Protein AF-A0A7X7FB02-F1 (afdb_monomer_lite)

Structure (mmCIF, N/CA/C/O backbone):
data_AF-A0A7X7FB02-F1
#
_entry.id   AF-A0A7X7FB02-F1
#
loop_
_atom_site.group_PDB
_atom_site.id
_atom_site.type_symbol
_atom_site.label_atom_id
_atom_site.label_alt_id
_atom_site.label_comp_id
_atom_site.label_asym_id
_atom_site.label_entity_id
_atom_site.label_seq_id
_atom_site.pdbx_PDB_ins_code
_atom_site.Cartn_x
_atom_site.Cartn_y
_atom_site.Cartn_z
_atom_site.occupancy
_atom_site.B_iso_or_equiv
_atom_site.auth_seq_id
_atom_site.auth_comp_id
_atom_site.auth_asym_id
_atom_site.auth_atom_id
_atom_site.pdbx_PDB_model_num
ATOM 1 N N . MET A 1 1 ? 37.277 -17.035 -21.978 1.00 56.28 1 MET A N 1
ATOM 2 C CA . MET A 1 1 ? 37.566 -16.931 -20.536 1.00 56.28 1 MET A CA 1
ATOM 3 C C . MET A 1 1 ? 36.249 -16.917 -19.771 1.00 56.28 1 MET A C 1
ATOM 5 O O . MET A 1 1 ? 35.237 -16.543 -20.350 1.00 56.28 1 MET A O 1
ATOM 9 N N . PHE A 1 2 ? 36.256 -17.327 -18.503 1.00 58.66 2 PHE A N 1
ATOM 10 C CA . PHE A 1 2 ? 35.122 -17.198 -17.583 1.00 58.66 2 PHE A CA 1
ATOM 11 C C . PHE A 1 2 ? 35.682 -16.901 -16.194 1.00 58.66 2 PHE A C 1
ATOM 13 O O . PHE A 1 2 ? 36.567 -17.628 -15.742 1.00 58.66 2 PHE A O 1
ATOM 20 N N . VAL A 1 3 ? 35.178 -15.859 -15.538 1.00 59.31 3 VAL A N 1
ATOM 21 C CA . VAL A 1 3 ? 35.647 -15.397 -14.225 1.00 59.31 3 VAL A CA 1
ATOM 22 C C . VAL A 1 3 ? 34.478 -15.456 -13.250 1.00 59.31 3 VAL A C 1
ATOM 24 O O . VAL A 1 3 ? 33.360 -15.082 -13.603 1.00 59.31 3 VAL A O 1
ATOM 27 N N . HIS A 1 4 ? 34.741 -15.952 -12.044 1.00 58.66 4 HIS A N 1
ATOM 28 C CA . HIS A 1 4 ? 33.760 -16.047 -10.971 1.00 58.66 4 HIS A CA 1
ATOM 29 C C . HIS A 1 4 ? 34.357 -15.438 -9.702 1.00 58.66 4 HIS A C 1
ATOM 31 O O . HIS A 1 4 ? 35.507 -15.737 -9.382 1.00 58.66 4 HIS A O 1
ATOM 37 N N . VAL A 1 5 ? 33.571 -14.648 -8.975 1.00 54.44 5 VAL A N 1
ATOM 38 C CA . VAL A 1 5 ? 33.858 -14.237 -7.591 1.00 54.44 5 VAL A CA 1
ATOM 39 C C . VAL A 1 5 ? 32.776 -14.870 -6.721 1.00 54.44 5 VAL A C 1
ATOM 41 O O . VAL A 1 5 ? 31.611 -14.891 -7.113 1.00 54.44 5 VAL A O 1
ATOM 44 N N . ASP A 1 6 ? 33.169 -15.508 -5.618 1.00 53.38 6 ASP A N 1
ATOM 45 C CA . ASP A 1 6 ? 32.289 -16.281 -4.723 1.00 53.38 6 ASP A CA 1
ATOM 46 C C . ASP A 1 6 ? 31.344 -17.266 -5.447 1.00 53.38 6 ASP A C 1
ATOM 48 O O . ASP A 1 6 ? 30.189 -17.473 -5.083 1.00 53.38 6 ASP A O 1
ATOM 52 N N . GLY A 1 7 ? 31.846 -17.883 -6.525 1.00 50.00 7 GLY A N 1
ATOM 53 C CA . GLY A 1 7 ? 31.103 -18.829 -7.368 1.00 50.00 7 GLY A CA 1
ATOM 54 C C . GLY A 1 7 ? 30.111 -18.189 -8.351 1.00 50.00 7 GLY A C 1
ATOM 55 O O . GLY A 1 7 ? 29.573 -18.886 -9.210 1.00 50.00 7 GLY A O 1
ATOM 56 N N . LYS A 1 8 ? 29.906 -16.871 -8.289 1.00 50.69 8 LYS A N 1
ATOM 57 C CA . LYS A 1 8 ? 29.005 -16.100 -9.151 1.00 50.69 8 LYS A CA 1
ATOM 58 C C . LYS A 1 8 ? 29.754 -15.652 -10.412 1.00 50.69 8 LYS A C 1
ATOM 60 O O . LYS A 1 8 ? 30.801 -15.016 -10.321 1.00 50.69 8 LYS A O 1
ATOM 65 N N . LEU A 1 9 ? 29.228 -15.980 -11.595 1.00 51.19 9 LEU A N 1
ATOM 66 C CA . LEU A 1 9 ? 29.813 -15.576 -12.881 1.00 51.19 9 LEU A CA 1
ATOM 67 C C . LEU A 1 9 ? 29.781 -14.039 -13.032 1.00 51.19 9 LEU A C 1
ATOM 69 O O . LEU A 1 9 ? 28.715 -13.434 -12.928 1.00 51.19 9 LEU A O 1
ATOM 73 N N . MET A 1 10 ? 30.941 -13.414 -13.259 1.00 52.44 10 MET A N 1
ATOM 74 C CA . MET A 1 10 ? 31.085 -11.944 -13.241 1.00 52.44 10 MET A CA 1
ATOM 75 C C . MET A 1 10 ? 30.670 -11.256 -14.545 1.00 52.44 10 MET A C 1
ATOM 77 O O . MET A 1 10 ? 30.296 -10.089 -14.532 1.00 52.44 10 MET A O 1
ATOM 81 N N . PHE A 1 11 ? 30.706 -11.982 -15.660 1.00 57.44 11 PHE A N 1
ATOM 82 C CA . PHE A 1 11 ? 30.339 -11.490 -16.987 1.00 57.44 11 PHE A CA 1
ATOM 83 C C . PHE A 1 11 ? 29.182 -12.335 -17.523 1.00 57.44 11 PHE A C 1
ATOM 85 O O . PHE A 1 11 ? 29.161 -13.540 -17.290 1.00 57.44 11 PHE A O 1
ATOM 92 N N . GLY A 1 12 ? 28.238 -11.742 -18.259 1.00 45.84 12 GLY A N 1
ATOM 93 C CA . GLY A 1 12 ? 26.983 -12.395 -18.679 1.00 45.84 12 GLY A CA 1
ATOM 94 C C . GLY A 1 12 ? 27.101 -13.582 -19.653 1.00 45.84 12 GLY A C 1
ATOM 95 O O . GLY A 1 12 ? 26.095 -14.005 -20.212 1.00 45.84 12 GLY A O 1
ATOM 96 N N . GLY A 1 13 ? 28.303 -14.115 -19.889 1.00 53.78 13 GLY A N 1
ATOM 97 C CA . GLY A 1 13 ? 28.548 -15.224 -20.805 1.00 53.78 13 GLY A CA 1
ATOM 98 C C . GLY A 1 13 ? 30.036 -15.534 -20.995 1.00 53.78 13 GLY A C 1
ATOM 99 O O . GLY A 1 13 ? 30.880 -15.268 -20.134 1.00 53.78 13 GLY A O 1
ATOM 100 N N . ARG A 1 14 ? 30.370 -16.122 -22.149 1.00 53.28 14 ARG A N 1
ATOM 101 C CA . ARG A 1 14 ? 31.741 -16.486 -22.538 1.00 53.28 14 ARG A CA 1
ATOM 102 C C . ARG A 1 14 ? 32.504 -15.268 -23.050 1.00 53.28 14 ARG A C 1
ATOM 104 O O . ARG A 1 14 ? 32.376 -14.914 -24.215 1.00 53.28 14 ARG A O 1
ATOM 111 N N . VAL A 1 15 ? 33.374 -14.690 -22.221 1.00 58.31 15 VAL A N 1
ATOM 112 C CA . VAL A 1 15 ? 34.310 -13.646 -22.675 1.00 58.31 15 VAL A CA 1
ATOM 113 C C . VAL A 1 15 ? 35.246 -14.257 -23.722 1.00 58.31 15 VAL A C 1
ATOM 115 O O . VAL A 1 15 ? 36.051 -15.137 -23.397 1.00 58.31 15 VAL A O 1
ATOM 118 N N . LEU A 1 16 ? 35.135 -13.849 -24.984 1.00 51.38 16 LEU A N 1
ATOM 119 C CA . LEU A 1 16 ? 36.028 -14.322 -26.042 1.00 51.38 16 LEU A CA 1
ATOM 120 C C . LEU A 1 16 ? 37.439 -13.752 -25.833 1.00 51.38 16 LEU A C 1
ATOM 122 O O . LEU A 1 16 ? 37.609 -12.611 -25.412 1.00 51.38 16 LEU A O 1
ATOM 126 N N . LEU A 1 17 ? 38.461 -14.569 -26.092 1.00 54.03 17 LEU A N 1
ATOM 127 C CA . LEU A 1 17 ? 39.846 -14.097 -26.109 1.00 54.03 17 LEU A CA 1
ATOM 128 C C . LEU A 1 17 ? 40.114 -13.469 -27.481 1.00 54.03 17 LEU A C 1
ATOM 130 O O . LEU A 1 17 ? 39.773 -14.070 -28.499 1.00 54.03 17 LEU A O 1
ATOM 134 N N . ARG A 1 18 ? 40.708 -12.272 -27.511 1.00 44.66 18 ARG A N 1
ATOM 135 C CA . ARG A 1 18 ? 41.104 -11.611 -28.762 1.00 44.66 18 ARG A CA 1
ATOM 136 C C . ARG A 1 18 ? 42.326 -12.320 -29.362 1.00 44.66 18 ARG A C 1
ATOM 138 O O . ARG A 1 18 ? 43.287 -12.602 -28.651 1.00 44.66 18 ARG A O 1
ATOM 145 N N . GLY A 1 19 ? 42.294 -12.563 -30.673 1.00 51.50 19 GLY A N 1
ATOM 146 C CA . GLY A 1 19 ? 43.371 -13.233 -31.410 1.00 51.50 19 GLY A CA 1
ATOM 147 C C . GLY A 1 19 ? 43.388 -14.763 -31.275 1.00 51.50 19 GLY A C 1
ATOM 148 O O . GLY A 1 19 ? 42.516 -15.376 -30.663 1.00 51.50 19 GLY A O 1
ATOM 149 N N . ALA A 1 20 ? 44.389 -15.399 -31.889 1.00 45.50 20 ALA A N 1
ATOM 150 C CA . ALA A 1 20 ? 44.574 -16.847 -31.809 1.00 45.50 20 ALA A CA 1
ATOM 151 C C . ALA A 1 20 ? 45.090 -17.264 -30.419 1.00 45.50 20 ALA A C 1
ATOM 153 O O . ALA A 1 20 ? 46.002 -16.643 -29.870 1.00 45.50 20 ALA A O 1
ATOM 154 N N . SER A 1 21 ? 44.524 -18.335 -29.858 1.00 48.81 21 SER A N 1
ATOM 155 C CA . SER A 1 21 ? 44.810 -18.761 -28.484 1.00 48.81 21 SER A CA 1
ATOM 156 C C . SER A 1 21 ? 46.198 -19.403 -28.362 1.00 48.81 21 SER A C 1
ATOM 158 O O . SER A 1 21 ? 46.422 -20.502 -28.863 1.00 48.81 21 SER A O 1
ATOM 160 N N . HIS A 1 22 ? 47.106 -18.735 -27.651 1.00 52.22 22 HIS A N 1
ATOM 161 C CA . HIS A 1 22 ? 48.455 -19.216 -27.331 1.00 52.22 22 HIS A CA 1
ATOM 162 C C . HIS A 1 22 ? 48.609 -19.435 -25.815 1.00 52.22 22 HIS A C 1
ATOM 164 O O . HIS A 1 22 ? 47.788 -18.967 -25.025 1.00 52.22 22 HIS A O 1
ATOM 170 N N . ALA A 1 23 ? 49.659 -20.148 -25.396 1.00 50.97 23 ALA A N 1
ATOM 171 C CA . ALA A 1 23 ? 49.981 -20.304 -23.978 1.00 50.97 23 ALA A CA 1
ATOM 172 C C . ALA A 1 23 ? 50.456 -18.969 -23.370 1.00 50.97 23 ALA A C 1
ATOM 174 O O . ALA A 1 23 ? 51.256 -18.259 -23.976 1.00 50.97 23 ALA A O 1
ATOM 175 N N . GLY A 1 24 ? 49.978 -18.649 -22.166 1.00 55.59 24 GLY A N 1
ATOM 176 C CA . GLY A 1 24 ? 50.272 -17.404 -21.453 1.00 55.59 24 GLY A CA 1
ATOM 177 C C . GLY A 1 24 ? 50.346 -17.607 -19.939 1.00 55.59 24 GLY A C 1
ATOM 178 O O . GLY A 1 24 ? 50.122 -18.710 -19.438 1.00 55.59 24 GLY A O 1
ATOM 179 N N . LEU A 1 25 ? 50.686 -16.543 -19.211 1.00 50.81 25 LEU A N 1
ATOM 180 C CA . LEU A 1 25 ? 50.906 -16.580 -17.763 1.00 50.81 25 LEU A CA 1
ATOM 181 C C . LEU A 1 25 ? 49.601 -16.320 -16.991 1.00 50.81 25 LEU A C 1
ATOM 183 O O . LEU A 1 25 ? 48.785 -15.499 -17.400 1.00 50.81 25 LEU A O 1
ATOM 187 N N . ILE A 1 26 ? 49.416 -17.015 -15.865 1.00 56.88 26 ILE A N 1
ATOM 188 C CA . ILE A 1 26 ? 48.280 -16.840 -14.947 1.00 56.88 26 ILE A CA 1
ATOM 189 C C . ILE A 1 26 ? 48.836 -16.459 -13.572 1.00 56.88 26 ILE A C 1
ATOM 191 O O . ILE A 1 26 ? 49.717 -17.142 -13.052 1.00 56.88 26 ILE A O 1
ATOM 195 N N . GLY A 1 27 ? 48.318 -15.384 -12.983 1.00 55.41 27 GLY A N 1
ATOM 196 C CA . GLY A 1 27 ? 48.732 -14.879 -11.676 1.00 55.41 27 GLY A CA 1
ATOM 197 C C . GLY A 1 27 ? 47.737 -13.858 -11.125 1.00 55.41 27 GLY A C 1
ATOM 198 O O . GLY A 1 27 ? 46.748 -13.537 -11.781 1.00 55.41 27 GLY A O 1
ATOM 199 N N . ALA A 1 28 ? 48.007 -13.361 -9.920 1.00 56.09 28 ALA A N 1
ATOM 200 C CA . ALA A 1 28 ? 47.238 -12.307 -9.269 1.00 56.09 28 ALA A CA 1
ATOM 201 C C . ALA A 1 28 ? 48.193 -11.320 -8.583 1.00 56.09 28 ALA A C 1
ATOM 203 O O . ALA A 1 28 ? 49.247 -11.716 -8.082 1.00 56.09 28 ALA A O 1
ATOM 204 N N . SER A 1 29 ? 47.811 -10.048 -8.552 1.00 54.06 29 SER A N 1
ATOM 205 C CA . SER A 1 29 ? 48.564 -8.946 -7.948 1.00 54.06 29 SER A CA 1
ATOM 206 C C . SER A 1 29 ? 47.593 -7.986 -7.273 1.00 54.06 29 SER A C 1
ATOM 208 O O . SER A 1 29 ? 46.548 -7.692 -7.851 1.00 54.06 29 SER A O 1
ATOM 210 N N . VAL A 1 30 ? 47.941 -7.468 -6.093 1.00 51.22 30 VAL A N 1
ATOM 211 C CA . VAL A 1 30 ? 47.224 -6.325 -5.511 1.00 51.22 30 VAL A CA 1
ATOM 212 C C . VAL A 1 30 ? 47.858 -5.021 -5.986 1.00 51.22 30 VAL A C 1
ATOM 214 O O . VAL A 1 30 ? 49.062 -4.961 -6.240 1.00 51.22 30 VAL A O 1
ATOM 217 N N . TRP A 1 31 ? 47.038 -3.986 -6.109 1.00 50.53 31 TRP A N 1
ATOM 218 C CA . TRP A 1 31 ? 47.427 -2.655 -6.546 1.00 50.53 31 TRP A CA 1
ATOM 219 C C . TRP A 1 31 ? 46.622 -1.611 -5.766 1.00 50.53 31 TRP A C 1
ATOM 221 O O . TRP A 1 31 ? 45.519 -1.896 -5.306 1.00 50.53 31 TRP A O 1
ATOM 231 N N . ASP A 1 32 ? 47.193 -0.421 -5.618 1.00 55.22 32 ASP A N 1
ATOM 232 C CA . ASP A 1 32 ? 46.593 0.748 -4.980 1.00 55.22 32 ASP A CA 1
ATOM 233 C C . ASP A 1 32 ? 47.042 1.985 -5.782 1.00 55.22 32 ASP A C 1
ATOM 235 O O . ASP A 1 32 ? 48.206 2.023 -6.205 1.00 55.22 32 ASP A O 1
ATOM 239 N N . PRO A 1 33 ? 46.168 2.981 -6.025 1.00 42.03 33 PRO A N 1
ATOM 240 C CA . PRO A 1 33 ? 46.532 4.192 -6.761 1.00 42.03 33 PRO A CA 1
ATOM 241 C C . PRO A 1 33 ? 47.619 5.038 -6.075 1.00 42.03 33 PRO A C 1
ATOM 243 O O . PRO A 1 33 ? 48.263 5.855 -6.737 1.00 42.03 33 PRO A O 1
ATOM 246 N N . ILE A 1 34 ? 47.854 4.863 -4.771 1.00 48.88 34 ILE A N 1
ATOM 247 C CA . ILE A 1 34 ? 48.909 5.541 -4.020 1.00 48.88 34 ILE A CA 1
ATOM 248 C C . ILE A 1 34 ? 50.146 4.635 -3.947 1.00 48.88 34 ILE A C 1
ATOM 250 O O . ILE A 1 34 ? 50.159 3.563 -3.334 1.00 48.88 34 ILE A O 1
ATOM 254 N N . VAL A 1 35 ? 51.237 5.106 -4.557 1.00 57.19 35 VAL A N 1
ATOM 255 C CA . VAL A 1 35 ? 52.514 4.382 -4.640 1.00 57.19 35 VAL A CA 1
ATOM 256 C C . VAL A 1 35 ? 53.014 3.981 -3.247 1.00 57.19 35 VAL A C 1
ATOM 258 O O . VAL A 1 35 ? 53.343 4.831 -2.422 1.00 57.19 35 VAL A O 1
ATOM 261 N N . GLY A 1 36 ? 53.115 2.669 -3.013 1.00 51.38 36 GLY A N 1
ATOM 262 C CA . GLY A 1 36 ? 53.612 2.082 -1.764 1.00 51.38 36 GLY A CA 1
ATOM 263 C C . GLY A 1 36 ? 52.544 1.688 -0.736 1.00 51.38 36 GLY A C 1
ATOM 264 O O . GLY A 1 36 ? 52.911 1.136 0.297 1.00 51.38 36 GLY A O 1
ATOM 265 N N . VAL A 1 37 ? 51.252 1.924 -0.999 1.00 65.38 37 VAL A N 1
ATOM 266 C CA . VAL A 1 37 ? 50.145 1.543 -0.090 1.00 65.38 37 VAL A CA 1
ATOM 267 C C . VAL A 1 37 ? 49.631 0.117 -0.352 1.00 65.38 37 VAL A C 1
ATOM 269 O O . VAL A 1 37 ? 49.187 -0.568 0.572 1.00 65.38 37 VAL A O 1
ATOM 272 N N . ALA A 1 38 ? 49.755 -0.361 -1.595 1.00 61.69 38 ALA A N 1
ATOM 273 C CA . ALA A 1 38 ? 49.269 -1.663 -2.053 1.00 61.69 38 ALA A CA 1
ATOM 274 C C . ALA A 1 38 ? 49.769 -2.841 -1.190 1.00 61.69 38 ALA A C 1
ATOM 276 O O . ALA A 1 38 ? 50.939 -3.222 -1.240 1.00 61.69 38 ALA A O 1
ATOM 277 N N . SER A 1 39 ? 48.860 -3.454 -0.429 1.00 66.50 39 SER A N 1
ATOM 278 C CA . SER A 1 39 ? 49.133 -4.626 0.409 1.00 66.50 39 SER A CA 1
ATOM 279 C C . SER A 1 39 ? 47.904 -5.535 0.512 1.00 66.50 39 SER A C 1
ATOM 281 O O . SER A 1 39 ? 46.765 -5.082 0.423 1.00 66.50 39 SER A O 1
ATOM 283 N N . THR A 1 40 ? 48.126 -6.846 0.638 1.00 64.94 40 THR A N 1
ATOM 284 C CA . THR A 1 40 ? 47.067 -7.844 0.856 1.00 64.94 40 THR A CA 1
ATOM 285 C C . THR A 1 40 ? 47.652 -9.117 1.466 1.00 64.94 40 THR A C 1
ATOM 287 O O . THR A 1 40 ? 48.844 -9.387 1.307 1.00 64.94 40 THR A O 1
ATOM 290 N N . GLU A 1 41 ? 46.819 -9.915 2.129 1.00 70.31 41 GLU A N 1
ATOM 291 C CA . GLU A 1 41 ? 47.206 -11.187 2.740 1.00 70.31 41 GLU A CA 1
ATOM 292 C C . GLU A 1 41 ? 46.537 -12.353 1.993 1.00 70.31 41 GLU A C 1
ATOM 294 O O . GLU A 1 41 ? 45.320 -12.540 2.035 1.00 70.31 41 GLU A O 1
ATOM 299 N N . ILE A 1 42 ? 47.333 -13.132 1.253 1.00 73.19 42 ILE A N 1
ATOM 300 C CA . ILE A 1 42 ? 46.825 -14.209 0.392 1.00 73.19 42 ILE A CA 1
ATOM 301 C C . ILE A 1 42 ? 46.631 -15.484 1.222 1.00 73.19 42 ILE A C 1
ATOM 303 O O . ILE A 1 42 ? 47.562 -16.263 1.417 1.00 73.19 42 ILE A O 1
ATOM 307 N N . ILE A 1 43 ? 45.400 -15.707 1.687 1.00 74.62 43 ILE A N 1
ATOM 308 C CA . ILE A 1 43 ? 45.042 -16.837 2.563 1.00 74.62 43 ILE A CA 1
ATOM 309 C C . ILE A 1 43 ? 45.187 -18.197 1.851 1.00 74.62 43 ILE A C 1
ATOM 311 O O . ILE A 1 43 ? 45.629 -19.170 2.461 1.00 74.62 43 ILE A O 1
ATOM 315 N N . SER A 1 44 ? 44.822 -18.301 0.565 1.00 63.16 44 SER A N 1
ATOM 316 C CA . SER A 1 44 ? 45.092 -19.497 -0.250 1.00 63.16 44 SER A CA 1
ATOM 317 C C . SER A 1 44 ? 44.969 -19.229 -1.753 1.00 63.16 44 SER A C 1
ATOM 319 O O . SER A 1 44 ? 44.215 -18.350 -2.165 1.00 63.16 44 SER A O 1
ATOM 321 N N . THR A 1 45 ? 45.640 -20.051 -2.567 1.00 65.38 45 THR A N 1
ATOM 322 C CA . THR A 1 45 ? 45.541 -20.036 -4.036 1.00 65.38 45 THR A CA 1
ATOM 323 C C . THR A 1 45 ? 45.418 -21.467 -4.560 1.00 65.38 45 THR A C 1
ATOM 325 O O . THR A 1 45 ? 46.091 -22.372 -4.067 1.00 65.38 45 THR A O 1
ATOM 328 N N . ARG A 1 46 ? 44.584 -21.690 -5.584 1.00 54.44 46 ARG A N 1
ATOM 329 C CA . ARG A 1 46 ? 44.500 -22.960 -6.327 1.00 54.44 46 ARG A CA 1
ATOM 330 C C . ARG A 1 46 ? 44.430 -22.689 -7.826 1.00 54.44 46 ARG A C 1
ATOM 332 O O . ARG A 1 46 ? 43.697 -21.808 -8.258 1.00 54.44 46 ARG A O 1
ATOM 339 N N . ILE A 1 47 ? 45.153 -23.488 -8.607 1.00 61.44 47 ILE A N 1
ATOM 340 C CA . ILE A 1 47 ? 45.107 -23.497 -10.074 1.00 61.44 47 ILE A CA 1
ATOM 341 C C . ILE A 1 47 ? 44.755 -24.925 -10.499 1.00 61.44 47 ILE A C 1
ATOM 343 O O . ILE A 1 47 ? 45.339 -25.878 -9.985 1.00 61.44 47 ILE A O 1
ATOM 347 N N . ALA A 1 48 ? 43.791 -25.078 -11.406 1.00 53.78 48 ALA A N 1
ATOM 348 C CA . ALA A 1 48 ? 43.328 -26.374 -11.897 1.00 53.78 48 ALA A CA 1
ATOM 349 C C . ALA A 1 48 ? 43.032 -26.312 -13.402 1.00 53.78 48 ALA A C 1
ATOM 351 O O . ALA A 1 48 ? 42.512 -25.312 -13.899 1.00 53.78 48 ALA A O 1
ATOM 352 N N . GLY A 1 49 ? 43.351 -27.389 -14.123 1.00 54.81 49 GLY A N 1
ATOM 353 C CA . GLY A 1 49 ? 43.022 -27.523 -15.542 1.00 54.81 49 GLY A CA 1
ATOM 354 C C . GLY A 1 49 ? 41.526 -27.763 -15.753 1.00 54.81 49 GLY A C 1
ATOM 355 O O . GLY A 1 49 ? 40.935 -28.629 -15.108 1.00 54.81 49 GLY A O 1
ATOM 356 N N . ARG A 1 50 ? 40.914 -27.010 -16.672 1.00 58.53 50 ARG A N 1
ATOM 357 C CA . ARG A 1 50 ? 39.525 -27.217 -17.108 1.00 58.53 50 ARG A CA 1
ATOM 358 C C . ARG A 1 50 ? 39.423 -28.487 -17.963 1.00 58.53 50 ARG A C 1
ATOM 360 O O . ARG A 1 50 ? 40.272 -28.704 -18.822 1.00 58.53 50 ARG A O 1
ATOM 367 N N . ARG A 1 51 ? 38.358 -29.271 -17.777 1.00 64.31 51 ARG A N 1
ATOM 368 C CA . ARG A 1 51 ? 37.880 -30.279 -18.741 1.00 64.31 51 ARG A CA 1
ATOM 369 C C . ARG A 1 51 ? 36.479 -29.854 -19.200 1.00 64.31 51 ARG A C 1
ATOM 371 O O . ARG A 1 51 ? 35.663 -29.504 -18.347 1.00 64.31 51 ARG A O 1
ATOM 378 N N . ASP A 1 52 ? 36.217 -29.854 -20.505 1.00 72.00 52 ASP A N 1
ATOM 379 C CA . ASP A 1 52 ? 34.925 -29.443 -21.077 1.00 72.00 52 ASP A CA 1
ATOM 380 C C . ASP A 1 52 ? 33.988 -30.647 -21.286 1.00 72.00 52 ASP A C 1
ATOM 382 O O . ASP A 1 52 ? 34.438 -31.747 -21.596 1.00 72.00 52 ASP A O 1
ATOM 386 N N . ALA A 1 53 ? 32.678 -30.434 -21.135 1.00 82.56 53 ALA A N 1
ATOM 387 C CA . ALA A 1 53 ? 31.634 -31.454 -21.269 1.00 82.56 53 ALA A CA 1
ATOM 388 C C . ALA A 1 53 ? 30.924 -31.473 -22.638 1.00 82.56 53 ALA A C 1
ATOM 390 O O . ALA A 1 53 ? 31.004 -30.526 -23.434 1.00 82.56 53 ALA A O 1
ATOM 391 N N . ILE A 1 54 ? 30.160 -32.545 -22.863 1.00 88.19 54 ILE A N 1
ATOM 392 C CA . ILE A 1 54 ? 29.096 -32.634 -23.871 1.00 88.19 54 ILE A CA 1
ATOM 393 C C . ILE A 1 54 ? 27.750 -32.403 -23.179 1.00 88.19 54 ILE A C 1
ATOM 395 O O . ILE A 1 54 ? 27.454 -33.065 -22.187 1.00 88.19 54 ILE A O 1
ATOM 399 N N . VAL A 1 55 ? 26.918 -31.501 -23.706 1.00 89.62 55 VAL A N 1
ATOM 400 C CA . VAL A 1 55 ? 25.569 -31.236 -23.178 1.00 89.62 55 VAL A CA 1
ATOM 401 C C . VAL A 1 55 ? 24.485 -31.814 -24.087 1.00 89.62 55 VAL A C 1
ATOM 403 O O . VAL A 1 55 ? 24.496 -31.596 -25.297 1.00 89.62 55 VAL A O 1
ATOM 406 N N . THR A 1 56 ? 23.518 -32.516 -23.497 1.00 88.69 56 THR A N 1
ATOM 407 C CA . THR A 1 56 ? 22.317 -33.057 -24.159 1.00 88.69 56 THR A CA 1
ATOM 408 C C . THR A 1 56 ? 21.075 -32.839 -23.277 1.00 88.69 56 THR A C 1
ATOM 410 O O . THR A 1 56 ? 21.197 -32.336 -22.163 1.00 88.69 56 THR A O 1
ATOM 413 N N . TRP A 1 57 ? 19.867 -33.132 -23.763 1.00 86.75 57 TRP A N 1
ATOM 414 C CA . TRP A 1 57 ? 18.613 -32.799 -23.065 1.00 86.75 57 TRP A CA 1
ATOM 415 C C . TRP A 1 57 ? 17.468 -33.777 -23.374 1.00 86.75 57 TRP A C 1
ATOM 417 O O . TRP A 1 57 ? 17.609 -34.669 -24.212 1.00 86.75 57 TRP A O 1
ATOM 427 N N . SER A 1 58 ? 16.326 -33.630 -22.691 1.00 77.62 58 SER A N 1
ATOM 428 C CA . SER A 1 58 ? 15.102 -34.381 -23.007 1.00 77.62 58 SER A CA 1
ATOM 429 C C . SER A 1 58 ? 14.352 -33.752 -24.201 1.00 77.62 58 SER A C 1
ATOM 431 O O . SER A 1 58 ? 14.400 -32.530 -24.381 1.00 77.62 58 SER A O 1
ATOM 433 N N . PRO A 1 59 ? 13.584 -34.517 -25.001 1.00 69.50 59 PRO A N 1
ATOM 434 C CA . PRO A 1 59 ? 12.707 -33.939 -26.027 1.00 69.50 59 PRO A CA 1
ATOM 435 C C . PRO A 1 59 ? 11.634 -32.973 -25.487 1.00 69.50 59 PRO A C 1
ATOM 437 O O . PRO A 1 59 ? 11.086 -32.194 -26.264 1.00 69.50 59 PRO A O 1
ATOM 440 N N . ALA A 1 60 ? 11.337 -32.990 -24.179 1.00 63.31 60 ALA A N 1
ATOM 441 C CA . ALA A 1 60 ? 10.448 -32.019 -23.539 1.00 63.31 60 ALA A CA 1
ATOM 442 C C . ALA A 1 60 ? 11.171 -30.682 -23.298 1.00 63.31 60 ALA A C 1
ATOM 444 O O . ALA A 1 60 ? 10.700 -29.647 -23.772 1.00 63.31 60 ALA A O 1
ATOM 445 N N . SER A 1 61 ? 12.361 -30.707 -22.684 1.00 66.56 61 SER A N 1
ATOM 446 C CA . SER A 1 61 ? 13.245 -29.535 -22.567 1.00 66.56 61 SER A CA 1
ATOM 447 C C . SER A 1 61 ? 13.535 -28.887 -23.920 1.00 66.56 61 SER A C 1
ATOM 449 O O . SER A 1 61 ? 13.507 -27.667 -24.040 1.00 66.56 61 SER A O 1
ATOM 451 N N . GLY A 1 62 ? 13.733 -29.696 -24.967 1.00 61.72 62 GLY A N 1
ATOM 452 C CA . GLY A 1 62 ? 13.991 -29.215 -26.328 1.00 61.72 62 GLY A CA 1
ATOM 453 C C . GLY A 1 62 ? 12.852 -28.407 -26.963 1.00 61.72 62 GLY A C 1
ATOM 454 O O . GLY A 1 62 ? 13.095 -27.714 -27.947 1.00 61.72 62 GLY A O 1
ATOM 455 N N . ARG A 1 63 ? 11.630 -28.466 -26.413 1.00 63.00 63 ARG A N 1
ATOM 456 C CA . ARG A 1 63 ? 10.484 -27.650 -26.854 1.00 63.00 63 ARG A CA 1
ATOM 457 C C . ARG A 1 63 ? 10.399 -26.305 -26.131 1.00 63.00 63 ARG A C 1
ATOM 459 O O . ARG A 1 63 ? 9.833 -25.367 -26.682 1.00 63.00 63 ARG A O 1
ATOM 466 N N . ASN A 1 64 ? 10.978 -26.180 -24.936 1.00 64.75 64 ASN A N 1
ATOM 467 C CA . ASN A 1 64 ? 11.080 -24.908 -24.220 1.00 64.75 64 ASN A CA 1
ATOM 468 C C . ASN A 1 64 ? 12.426 -24.238 -24.538 1.00 64.75 64 ASN A C 1
ATOM 470 O O . ASN A 1 64 ? 13.365 -24.260 -23.740 1.00 64.75 64 ASN A O 1
ATOM 474 N N . ILE A 1 65 ? 12.507 -23.634 -25.729 1.00 65.00 65 ILE A N 1
ATOM 475 C CA . ILE A 1 65 ? 13.714 -22.954 -26.230 1.00 65.00 65 ILE A CA 1
ATOM 476 C C . ILE A 1 65 ? 14.177 -21.840 -25.271 1.00 65.00 65 ILE A C 1
ATOM 478 O O . ILE A 1 65 ? 15.379 -21.631 -25.128 1.00 65.00 65 ILE A O 1
ATOM 482 N N . GLY A 1 66 ? 13.257 -21.179 -24.555 1.00 61.75 66 GLY A N 1
ATOM 483 C CA . GLY A 1 66 ? 13.587 -20.171 -23.541 1.00 61.75 66 GLY A CA 1
ATOM 484 C C . GLY A 1 66 ? 14.357 -20.749 -22.348 1.00 61.75 66 GLY A C 1
ATOM 485 O O . GLY A 1 66 ? 15.448 -20.276 -22.035 1.00 61.75 66 GLY A O 1
ATOM 486 N N . HIS A 1 67 ? 13.835 -21.811 -21.718 1.00 71.06 67 HIS A N 1
ATOM 487 C CA . HIS A 1 67 ? 14.523 -22.528 -20.628 1.00 71.06 67 HIS A CA 1
ATOM 488 C C . HIS A 1 67 ? 15.875 -23.085 -21.081 1.00 71.06 67 HIS A C 1
ATOM 490 O O . HIS A 1 67 ? 16.881 -22.903 -20.394 1.00 71.06 67 HIS A O 1
ATOM 496 N N . LEU A 1 68 ? 15.911 -23.704 -22.266 1.00 71.12 68 LEU A N 1
ATOM 497 C CA . LEU A 1 68 ? 17.135 -24.247 -22.849 1.00 71.12 68 LEU A CA 1
ATOM 498 C C . LEU A 1 68 ? 18.192 -23.149 -23.056 1.00 71.12 68 LEU A C 1
ATOM 500 O O . LEU A 1 68 ? 19.330 -23.328 -22.635 1.00 71.12 68 LEU A O 1
ATOM 504 N N . ASN A 1 69 ? 17.824 -22.000 -23.632 1.00 73.81 69 ASN A N 1
ATOM 505 C CA . ASN A 1 69 ? 18.739 -20.872 -23.828 1.00 73.81 69 ASN A CA 1
ATOM 506 C C . ASN A 1 69 ? 19.285 -20.335 -22.493 1.00 73.81 69 ASN A C 1
ATOM 508 O O . ASN A 1 69 ? 20.498 -20.225 -22.324 1.00 73.81 69 ASN A O 1
ATOM 512 N N . THR A 1 70 ? 18.411 -20.079 -21.513 1.00 70.75 70 THR A N 1
ATOM 513 C CA . THR A 1 70 ? 18.805 -19.568 -20.188 1.00 70.75 70 THR A CA 1
ATOM 514 C C . THR A 1 70 ? 19.757 -20.520 -19.460 1.00 70.75 70 THR A C 1
ATOM 516 O O . THR A 1 70 ? 20.777 -20.083 -18.922 1.00 70.75 70 THR A O 1
ATOM 519 N N . TRP A 1 71 ? 19.478 -21.831 -19.470 1.00 80.69 71 TRP A N 1
ATOM 520 C CA . TRP A 1 71 ? 20.369 -22.812 -18.845 1.00 80.69 71 TRP A CA 1
ATOM 521 C C . TRP A 1 71 ? 21.712 -22.911 -19.576 1.00 80.69 71 TRP A C 1
ATOM 523 O O . TRP A 1 71 ? 22.758 -22.971 -18.921 1.00 80.69 71 TRP A O 1
ATOM 533 N N . LEU A 1 72 ? 21.697 -22.905 -20.916 1.00 76.94 72 LEU A N 1
ATOM 534 C CA . LEU A 1 72 ? 22.906 -22.963 -21.737 1.00 76.94 72 LEU A CA 1
ATOM 535 C C . LEU A 1 72 ? 23.793 -21.738 -21.521 1.00 76.94 72 LEU A C 1
ATOM 537 O O . LEU A 1 72 ? 24.978 -21.924 -21.274 1.00 76.94 72 LEU A O 1
ATOM 541 N N . ALA A 1 73 ? 23.237 -20.524 -21.509 1.00 67.75 73 ALA A N 1
ATOM 542 C CA . ALA A 1 73 ? 23.990 -19.299 -21.248 1.00 67.75 73 ALA A CA 1
ATOM 543 C C . ALA A 1 73 ? 24.673 -19.324 -19.865 1.00 67.75 73 ALA A C 1
ATOM 545 O O . ALA A 1 73 ? 25.873 -19.063 -19.757 1.00 67.75 73 ALA A O 1
ATOM 546 N N . ALA A 1 74 ? 23.950 -19.732 -18.814 1.00 65.06 74 ALA A N 1
ATOM 547 C CA . ALA A 1 74 ? 24.508 -19.863 -17.465 1.00 65.06 74 ALA A CA 1
ATOM 548 C C . ALA A 1 74 ? 25.614 -20.939 -17.373 1.00 65.06 74 ALA A C 1
ATOM 550 O O . ALA A 1 74 ? 26.617 -20.767 -16.672 1.00 65.06 74 ALA A O 1
ATOM 551 N N . ASN A 1 75 ? 25.463 -22.049 -18.104 1.00 73.69 75 ASN A N 1
ATOM 552 C CA . ASN A 1 75 ? 26.389 -23.184 -18.076 1.00 73.69 75 ASN A CA 1
ATOM 553 C C . ASN A 1 75 ? 27.396 -23.201 -19.236 1.00 73.69 75 ASN A C 1
ATOM 555 O O . ASN A 1 75 ? 28.180 -24.146 -19.314 1.00 73.69 75 ASN A O 1
ATOM 559 N N . ALA A 1 76 ? 27.453 -22.158 -20.076 1.00 67.69 76 ALA A N 1
ATOM 560 C CA . ALA A 1 76 ? 28.318 -22.030 -21.263 1.00 67.69 76 ALA A CA 1
ATOM 561 C C . ALA A 1 76 ? 29.809 -22.257 -20.974 1.00 67.69 76 ALA A C 1
ATOM 563 O O . ALA A 1 76 ? 30.614 -22.532 -21.862 1.00 67.69 76 ALA A O 1
ATOM 564 N N . HIS A 1 77 ? 30.182 -22.143 -19.701 1.00 65.31 77 HIS A N 1
ATOM 565 C CA . HIS A 1 77 ? 31.517 -22.387 -19.194 1.00 65.31 77 HIS A CA 1
ATOM 566 C C . HIS A 1 77 ? 31.865 -23.871 -19.010 1.00 65.31 77 HIS A C 1
ATOM 568 O O . HIS A 1 77 ? 33.039 -24.194 -18.845 1.00 65.31 77 HIS A O 1
ATOM 574 N N . ARG A 1 78 ? 30.891 -24.781 -18.994 1.00 72.25 78 ARG A N 1
ATOM 575 C CA . ARG A 1 78 ? 31.088 -26.193 -18.627 1.00 72.25 78 ARG A CA 1
ATOM 576 C C . ARG A 1 78 ? 31.153 -27.129 -19.830 1.00 72.25 78 ARG A C 1
ATOM 578 O O . ARG A 1 78 ? 31.470 -28.296 -19.636 1.00 72.25 78 ARG A O 1
ATOM 585 N N . PHE A 1 79 ? 30.858 -26.653 -21.040 1.00 81.25 79 PHE A N 1
ATOM 586 C CA . PHE A 1 79 ? 30.737 -27.489 -22.233 1.00 81.25 79 PHE A CA 1
ATOM 587 C C . PHE A 1 79 ? 31.404 -26.887 -23.474 1.00 81.25 79 PHE A C 1
ATOM 589 O O . PHE A 1 79 ? 31.530 -25.672 -23.616 1.00 81.25 79 PHE A O 1
ATOM 596 N N . ALA A 1 80 ? 31.790 -27.767 -24.398 1.00 78.38 80 ALA A N 1
ATOM 597 C CA . ALA A 1 80 ? 32.303 -27.408 -25.724 1.00 78.38 80 ALA A CA 1
ATOM 598 C C . ALA A 1 80 ? 31.498 -28.044 -26.873 1.00 78.38 80 ALA A C 1
ATOM 600 O O . ALA A 1 80 ? 31.698 -27.690 -28.035 1.00 78.38 80 ALA A O 1
ATOM 601 N N . ILE A 1 81 ? 30.584 -28.972 -26.568 1.00 87.12 81 ILE A N 1
ATOM 602 C CA . ILE A 1 81 ? 29.773 -29.701 -27.550 1.00 87.12 81 ILE A CA 1
ATOM 603 C C . ILE A 1 81 ? 28.304 -29.663 -27.119 1.00 87.12 81 ILE A C 1
ATOM 605 O O . ILE A 1 81 ? 27.993 -29.936 -25.958 1.00 87.12 81 ILE A O 1
ATOM 609 N N . LEU A 1 82 ? 27.408 -29.374 -28.066 1.00 89.12 82 LEU A N 1
ATOM 610 C CA . LEU A 1 82 ? 25.959 -29.479 -27.885 1.00 89.12 82 LEU A CA 1
ATOM 611 C C . LEU A 1 82 ? 25.396 -30.606 -28.744 1.00 89.12 82 LEU A C 1
ATOM 613 O O . LEU A 1 82 ? 25.563 -30.622 -29.964 1.00 89.12 82 LEU A O 1
ATOM 617 N N . ALA A 1 83 ? 24.713 -31.539 -28.090 1.00 90.75 83 ALA A N 1
ATOM 618 C CA . ALA A 1 83 ? 24.211 -32.770 -28.672 1.00 90.75 83 ALA A CA 1
ATOM 619 C C . ALA A 1 83 ? 22.680 -32.865 -28.535 1.00 90.75 83 ALA A C 1
ATOM 621 O O . ALA A 1 83 ? 22.185 -33.569 -27.647 1.00 90.75 83 ALA A O 1
ATOM 622 N N . PRO A 1 84 ? 21.904 -32.176 -29.397 1.00 88.25 84 PRO A N 1
ATOM 623 C CA . PRO A 1 84 ? 20.449 -32.313 -29.414 1.00 88.25 84 PRO A CA 1
ATOM 624 C C . PRO A 1 84 ? 20.041 -33.770 -29.690 1.00 88.25 84 PRO A C 1
ATOM 626 O O . PRO A 1 84 ? 20.640 -34.397 -30.571 1.00 88.25 84 PRO A O 1
ATOM 629 N N . PRO A 1 85 ? 19.014 -34.318 -29.011 1.00 85.19 85 PRO A N 1
ATOM 630 C CA . PRO A 1 85 ? 18.435 -35.615 -29.363 1.00 85.19 85 PRO A CA 1
ATOM 631 C C . PRO A 1 85 ? 17.984 -35.610 -30.824 1.00 85.19 85 PRO A C 1
ATOM 633 O O . PRO A 1 85 ? 17.187 -34.759 -31.206 1.00 85.19 85 PRO A O 1
ATOM 636 N N . TRP A 1 86 ? 18.493 -36.516 -31.659 1.00 80.31 86 TRP A N 1
ATOM 637 C CA . TRP A 1 86 ? 18.219 -36.493 -33.100 1.00 80.31 86 TRP A CA 1
ATOM 638 C C . TRP A 1 86 ? 17.582 -37.776 -33.615 1.00 80.31 86 TRP A C 1
ATOM 640 O O . TRP A 1 86 ? 16.548 -37.696 -34.276 1.00 80.31 86 TRP A O 1
ATOM 650 N N . ILE A 1 87 ? 18.166 -38.938 -33.312 1.00 78.31 87 ILE A N 1
ATOM 651 C CA . ILE A 1 87 ? 17.656 -40.241 -33.756 1.00 78.31 87 ILE A CA 1
ATOM 652 C C . ILE A 1 87 ? 17.747 -41.228 -32.592 1.00 78.31 87 ILE A C 1
ATOM 654 O O . ILE A 1 87 ? 18.846 -41.655 -32.240 1.00 78.31 87 ILE A O 1
ATOM 658 N N . ASP A 1 88 ? 16.604 -41.636 -32.045 1.00 74.56 88 ASP A N 1
ATOM 659 C CA . ASP A 1 88 ? 16.536 -42.732 -31.076 1.00 74.56 88 ASP A CA 1
ATOM 660 C C . ASP A 1 88 ? 16.140 -44.030 -31.809 1.00 74.56 88 ASP A C 1
ATOM 662 O O . ASP A 1 88 ? 15.021 -44.189 -32.311 1.00 74.56 88 ASP A O 1
ATOM 666 N N . ILE A 1 89 ? 17.084 -44.973 -31.908 1.00 68.56 89 ILE A N 1
ATOM 667 C CA . ILE A 1 89 ? 16.904 -46.255 -32.605 1.00 68.56 89 ILE A CA 1
ATOM 668 C C . ILE A 1 89 ? 16.327 -47.274 -31.622 1.00 68.56 89 ILE A C 1
ATOM 670 O O . ILE A 1 89 ? 17.043 -48.113 -31.070 1.00 68.56 89 ILE A O 1
ATOM 674 N N . ALA A 1 90 ? 15.022 -47.145 -31.382 1.00 57.84 90 ALA A N 1
ATOM 675 C CA . ALA A 1 90 ? 14.253 -47.950 -30.440 1.00 57.84 90 ALA A CA 1
ATOM 676 C C . ALA A 1 90 ? 14.213 -49.454 -30.789 1.00 57.84 90 ALA A C 1
ATOM 678 O O . ALA A 1 90 ? 14.456 -49.876 -31.922 1.00 57.84 90 ALA A O 1
ATOM 679 N N . SER A 1 91 ? 13.853 -50.272 -29.796 1.00 49.56 91 SER A N 1
ATOM 680 C CA . SER A 1 91 ? 13.726 -51.731 -29.924 1.00 49.56 91 SER A CA 1
ATOM 681 C C . SER A 1 91 ? 12.625 -52.167 -30.899 1.00 49.56 91 SER A C 1
ATOM 683 O O . SER A 1 91 ? 12.823 -53.137 -31.631 1.00 49.56 91 SER A O 1
ATOM 685 N N . THR A 1 92 ? 11.501 -51.444 -30.946 1.00 45.34 92 THR A N 1
ATOM 686 C CA . THR A 1 92 ? 10.339 -51.738 -31.803 1.00 45.34 92 THR A CA 1
ATOM 687 C C . THR A 1 92 ? 9.765 -50.469 -32.440 1.00 45.34 92 THR A C 1
ATOM 689 O O . THR A 1 92 ? 9.144 -49.660 -31.753 1.00 45.34 92 THR A O 1
ATOM 692 N N . GLY A 1 93 ? 9.926 -50.321 -33.757 1.00 51.31 93 GLY A N 1
ATOM 693 C CA . GLY A 1 93 ? 9.372 -49.215 -34.551 1.00 51.31 93 GLY A CA 1
ATOM 694 C C . GLY A 1 93 ? 10.353 -48.693 -35.612 1.00 51.31 93 GLY A C 1
ATOM 695 O O . GLY A 1 93 ? 11.513 -49.109 -35.626 1.00 51.31 93 GLY A O 1
ATOM 696 N N . PRO A 1 94 ? 9.915 -47.797 -36.518 1.00 50.25 94 PRO A N 1
ATOM 697 C CA . PRO A 1 94 ? 10.838 -46.982 -37.306 1.00 50.25 94 PRO A CA 1
ATOM 698 C C . PRO A 1 94 ? 11.644 -46.058 -36.376 1.00 50.25 94 PRO A C 1
ATOM 700 O O . PRO A 1 94 ? 11.162 -45.677 -35.311 1.00 50.25 94 PRO A O 1
ATOM 703 N N . ALA A 1 95 ? 12.870 -45.698 -36.771 1.00 55.09 95 ALA A N 1
ATOM 704 C CA . ALA A 1 95 ? 13.748 -44.868 -35.944 1.00 55.09 95 ALA A CA 1
ATOM 705 C C . ALA A 1 95 ? 13.103 -43.502 -35.647 1.00 55.09 95 ALA A C 1
ATOM 707 O O . ALA A 1 95 ? 12.713 -42.782 -36.569 1.00 55.09 95 ALA A O 1
ATOM 708 N N . ALA A 1 96 ? 12.996 -43.150 -34.365 1.00 51.06 96 ALA A N 1
ATOM 709 C CA . ALA A 1 96 ? 12.305 -41.944 -33.934 1.00 51.06 96 ALA A CA 1
ATOM 710 C C . ALA A 1 96 ? 13.207 -40.722 -34.145 1.00 51.06 96 ALA A C 1
ATOM 712 O O . ALA A 1 96 ? 14.141 -40.478 -33.378 1.00 51.06 96 ALA A O 1
ATOM 713 N N . THR A 1 97 ? 12.936 -39.953 -35.200 1.00 57.22 97 THR A N 1
ATOM 714 C CA . THR A 1 97 ? 13.570 -38.650 -35.418 1.00 57.22 97 THR A CA 1
ATOM 715 C C . THR A 1 97 ? 12.914 -37.606 -34.525 1.00 57.22 97 THR A C 1
ATOM 717 O O . THR A 1 97 ? 11.742 -37.285 -34.721 1.00 57.22 97 THR A O 1
ATOM 720 N N . SER A 1 98 ? 13.655 -37.053 -33.566 1.00 58.50 98 SER A N 1
ATOM 721 C CA . SER A 1 98 ? 13.148 -35.940 -32.760 1.00 58.50 98 SER A CA 1
ATOM 722 C C . SER A 1 98 ? 13.216 -34.652 -33.575 1.00 58.50 98 SER A C 1
ATOM 724 O O . SER A 1 98 ? 14.296 -34.238 -34.003 1.00 58.50 98 SER A O 1
ATOM 726 N N . GLU A 1 99 ? 12.075 -33.996 -33.770 1.00 58.84 99 GLU A N 1
ATOM 727 C CA . GLU A 1 99 ? 12.027 -32.668 -34.378 1.00 58.84 99 GLU A CA 1
ATOM 728 C C . GLU A 1 99 ? 12.450 -31.611 -33.351 1.00 58.84 99 GLU A C 1
ATOM 730 O O . GLU A 1 99 ? 11.731 -31.298 -32.403 1.00 58.84 99 GLU A O 1
ATOM 735 N N . TRP A 1 100 ? 13.658 -31.088 -33.545 1.00 65.00 100 TRP A N 1
ATOM 736 C CA . TRP A 1 100 ? 14.160 -29.849 -32.958 1.00 65.00 100 TRP A CA 1
ATOM 737 C C . TRP A 1 100 ? 14.418 -28.857 -34.088 1.00 65.00 100 TRP A C 1
ATOM 739 O O . TRP A 1 100 ? 14.877 -29.255 -35.167 1.00 65.00 100 TRP A O 1
ATOM 749 N N . ASP A 1 101 ? 14.139 -27.577 -33.838 1.00 67.25 101 ASP A N 1
ATOM 750 C CA . ASP A 1 101 ? 14.362 -26.526 -34.825 1.00 67.25 101 ASP A CA 1
ATOM 751 C C . ASP A 1 101 ? 15.863 -26.364 -35.093 1.00 67.25 101 ASP A C 1
ATOM 753 O O . ASP A 1 101 ? 16.633 -25.930 -34.232 1.00 67.25 101 ASP A O 1
ATOM 757 N N . ALA A 1 102 ? 16.292 -26.787 -36.283 1.00 66.44 102 ALA A N 1
ATOM 758 C CA . ALA A 1 102 ? 17.706 -26.834 -36.626 1.00 66.44 102 ALA A CA 1
ATOM 759 C C . ALA A 1 102 ? 18.345 -25.433 -36.700 1.00 66.44 102 ALA A C 1
ATOM 761 O O . ALA A 1 102 ? 19.425 -25.286 -36.127 1.00 66.44 102 ALA A O 1
ATOM 762 N N . PRO A 1 103 ? 17.698 -24.403 -37.290 1.00 70.69 103 PRO A N 1
ATOM 763 C CA . PRO A 1 103 ? 18.130 -23.012 -37.171 1.00 70.69 103 PRO A CA 1
ATOM 764 C C . PRO A 1 103 ? 18.340 -22.542 -35.725 1.00 70.69 103 PRO A C 1
ATOM 766 O O . PRO A 1 103 ? 19.442 -22.106 -35.402 1.00 70.69 103 PRO A O 1
ATOM 769 N N . SER A 1 104 ? 17.352 -22.677 -34.829 1.00 68.81 104 SER A N 1
ATOM 770 C CA . SER A 1 104 ? 17.479 -22.193 -33.443 1.00 68.81 104 SER A CA 1
ATOM 771 C C . SER A 1 104 ? 18.567 -22.928 -32.661 1.00 68.81 104 SER A C 1
ATOM 773 O O . SER A 1 104 ? 19.336 -22.299 -31.940 1.00 68.81 104 SER A O 1
ATOM 775 N N . VAL A 1 105 ? 18.691 -24.251 -32.806 1.00 74.69 105 VAL A N 1
ATOM 776 C CA . VAL A 1 105 ? 19.734 -25.013 -32.094 1.00 74.69 105 VAL A CA 1
ATOM 777 C C . VAL A 1 105 ? 21.129 -24.765 -32.684 1.00 74.69 105 VAL A C 1
ATOM 779 O O . VAL A 1 105 ? 22.101 -24.726 -31.931 1.00 74.69 105 VAL A O 1
ATOM 782 N N . ALA A 1 106 ? 21.250 -24.529 -33.995 1.00 74.12 106 ALA A N 1
ATOM 783 C CA . ALA A 1 106 ? 22.503 -24.076 -34.600 1.00 74.12 106 ALA A CA 1
ATOM 784 C C . ALA A 1 106 ? 22.888 -22.664 -34.120 1.00 74.12 106 ALA A C 1
ATOM 786 O O . ALA A 1 106 ? 24.051 -22.439 -33.792 1.00 74.12 106 ALA A O 1
ATOM 787 N N . LEU A 1 107 ? 21.915 -21.755 -33.986 1.00 72.56 107 LEU A N 1
ATOM 788 C CA . LEU A 1 107 ? 22.118 -20.412 -33.438 1.00 72.56 107 LEU A CA 1
ATOM 789 C C . LEU A 1 107 ? 22.563 -20.459 -31.965 1.00 72.56 107 LEU A C 1
ATOM 791 O O . LEU A 1 107 ? 23.530 -19.794 -31.593 1.00 72.56 107 LEU A O 1
ATOM 795 N N . LEU A 1 108 ? 21.927 -21.298 -31.137 1.00 75.38 108 LEU A N 1
ATOM 796 C CA . LEU A 1 108 ? 22.349 -21.552 -29.752 1.00 75.38 108 LEU A CA 1
ATOM 797 C C . LEU A 1 108 ? 23.774 -22.125 -29.686 1.00 75.38 108 LEU A C 1
ATOM 799 O O . LEU A 1 108 ? 24.553 -21.738 -28.812 1.00 75.38 108 LEU A O 1
ATOM 803 N N . ALA A 1 109 ? 24.140 -23.013 -30.614 1.00 75.44 109 ALA A N 1
ATOM 804 C CA . ALA A 1 109 ? 25.487 -23.569 -30.695 1.00 75.44 109 ALA A CA 1
ATOM 805 C C . ALA A 1 109 ? 26.534 -22.512 -31.080 1.00 75.44 109 ALA A C 1
ATOM 807 O O . ALA A 1 109 ? 27.561 -22.408 -30.403 1.00 75.44 109 ALA A O 1
ATOM 808 N N . SER A 1 110 ? 26.258 -21.665 -32.080 1.00 73.94 110 SER A N 1
ATOM 809 C CA . SER A 1 110 ? 27.151 -20.559 -32.444 1.00 73.94 110 SER A CA 1
ATOM 810 C C . SER A 1 110 ? 27.278 -19.521 -31.326 1.00 73.94 110 SER A C 1
ATOM 812 O O . SER A 1 110 ? 28.394 -19.122 -31.005 1.00 73.94 110 SER A O 1
ATOM 814 N N . ALA A 1 111 ? 26.173 -19.146 -30.671 1.00 72.25 111 ALA A N 1
ATOM 815 C CA . ALA A 1 111 ? 26.162 -18.158 -29.587 1.00 72.25 111 ALA A CA 1
ATOM 816 C C . ALA A 1 111 ? 26.982 -18.597 -28.358 1.00 72.25 111 ALA A C 1
ATOM 818 O O . ALA A 1 111 ? 27.611 -17.772 -27.702 1.00 72.25 111 ALA A O 1
ATOM 819 N N . ASN A 1 112 ? 27.031 -19.902 -28.070 1.00 73.50 112 ASN A N 1
ATOM 820 C CA . ASN A 1 112 ? 27.831 -20.462 -26.972 1.00 73.50 112 ASN A CA 1
ATOM 821 C C . ASN A 1 112 ? 29.260 -20.875 -27.397 1.00 73.50 112 ASN A C 1
ATOM 823 O O . ASN A 1 112 ? 30.035 -21.369 -26.571 1.00 73.50 112 ASN A O 1
ATOM 827 N N . ALA A 1 113 ? 29.621 -20.679 -28.674 1.00 74.06 113 ALA A N 1
ATOM 828 C CA . ALA A 1 113 ? 30.845 -21.186 -29.302 1.00 74.06 113 ALA A CA 1
ATOM 829 C C . ALA A 1 113 ? 31.063 -22.700 -29.069 1.00 74.06 113 ALA A C 1
ATOM 831 O O . ALA A 1 113 ? 32.178 -23.153 -28.798 1.00 74.06 113 ALA A O 1
ATOM 832 N N . ALA A 1 114 ? 29.979 -23.479 -29.147 1.00 82.19 114 ALA A N 1
ATOM 833 C CA . ALA A 1 114 ? 29.962 -24.921 -28.927 1.00 82.19 114 ALA A CA 1
ATOM 834 C C . ALA A 1 114 ? 29.726 -25.677 -30.242 1.00 82.19 114 ALA A C 1
ATOM 836 O O . ALA A 1 114 ? 28.927 -25.269 -31.084 1.00 82.19 114 ALA A O 1
ATOM 837 N N . ARG A 1 115 ? 30.400 -26.816 -30.428 1.00 86.06 115 ARG A N 1
ATOM 838 C CA . ARG A 1 115 ? 30.260 -27.628 -31.643 1.00 86.06 115 ARG A CA 1
ATOM 839 C C . ARG A 1 115 ? 28.949 -28.413 -31.611 1.00 86.06 115 ARG A C 1
ATOM 841 O O . ARG A 1 115 ? 28.729 -29.216 -30.707 1.00 86.06 115 ARG A O 1
ATOM 848 N N . LEU A 1 116 ? 28.101 -28.219 -32.618 1.00 87.81 116 LEU A N 1
ATOM 849 C CA . LEU A 1 116 ? 26.865 -28.982 -32.785 1.00 87.81 116 LEU A CA 1
ATOM 850 C C . LEU A 1 116 ? 27.188 -30.427 -33.206 1.00 87.81 116 LEU A C 1
ATOM 852 O O . LEU A 1 116 ? 27.748 -30.641 -34.281 1.00 87.81 116 LEU A O 1
ATOM 856 N N . MET A 1 117 ? 26.842 -31.412 -32.374 1.00 91.62 117 MET A N 1
ATOM 857 C CA . MET A 1 117 ? 27.041 -32.847 -32.633 1.00 91.62 117 MET A CA 1
ATOM 858 C C . MET A 1 117 ? 25.781 -33.641 -32.254 1.00 91.62 117 MET A C 1
ATOM 860 O O . MET A 1 117 ? 25.708 -34.169 -31.146 1.00 91.62 117 MET A O 1
ATOM 864 N N . PRO A 1 118 ? 24.769 -33.715 -33.138 1.00 89.88 118 PRO A N 1
ATOM 865 C CA . PRO A 1 118 ? 23.482 -34.350 -32.851 1.00 89.88 118 PRO A CA 1
ATOM 866 C C . PRO A 1 118 ? 23.610 -35.768 -32.271 1.00 89.88 118 PRO A C 1
ATOM 868 O O . PRO A 1 118 ? 24.451 -36.548 -32.721 1.00 89.88 118 PRO A O 1
ATOM 871 N N . ARG A 1 119 ? 22.774 -36.105 -31.278 1.00 90.69 119 ARG A N 1
ATOM 872 C CA . ARG A 1 119 ? 22.800 -37.403 -30.589 1.00 90.69 119 ARG A CA 1
ATOM 873 C C . ARG A 1 119 ? 22.000 -38.458 -31.350 1.00 90.69 119 ARG A C 1
ATOM 875 O O . ARG A 1 119 ? 20.791 -38.309 -31.545 1.00 90.69 119 ARG A O 1
ATOM 882 N N . LEU A 1 120 ? 22.666 -39.553 -31.696 1.00 89.38 120 LEU A N 1
ATOM 883 C CA . LEU A 1 120 ? 22.070 -40.791 -32.188 1.00 89.38 120 LEU A CA 1
ATOM 884 C C . LEU A 1 120 ? 22.186 -41.853 -31.086 1.00 89.38 120 LEU A C 1
ATOM 886 O O . LEU A 1 120 ? 23.297 -42.228 -30.713 1.00 89.38 120 LEU A O 1
ATOM 890 N N . ARG A 1 121 ? 21.054 -42.330 -30.558 1.00 87.25 121 ARG A N 1
ATOM 891 C CA . ARG A 1 121 ? 20.994 -43.342 -29.491 1.00 87.25 121 ARG A CA 1
ATOM 892 C C . ARG A 1 121 ? 20.754 -44.734 -30.075 1.00 87.25 121 ARG A C 1
ATOM 894 O O . ARG A 1 121 ? 19.784 -44.946 -30.806 1.00 87.25 121 ARG A O 1
ATOM 901 N N . VAL A 1 122 ? 21.621 -45.690 -29.751 1.00 84.00 122 VAL A N 1
ATOM 902 C CA . VAL A 1 122 ? 21.619 -47.056 -30.300 1.00 84.00 122 VAL A CA 1
ATOM 903 C C . VAL A 1 122 ? 21.067 -48.042 -29.270 1.00 84.00 122 VAL A C 1
ATOM 905 O O . VAL A 1 122 ? 21.820 -48.608 -28.482 1.00 84.00 122 VAL A O 1
ATOM 908 N N . VAL A 1 123 ? 19.752 -48.288 -29.313 1.00 75.00 123 VAL A N 1
ATOM 909 C CA . VAL A 1 123 ? 19.101 -49.338 -28.501 1.00 75.00 123 VAL A CA 1
ATOM 910 C C . VAL A 1 123 ? 18.968 -50.651 -29.290 1.00 75.00 123 VAL A C 1
ATOM 912 O O . VAL A 1 123 ? 19.044 -51.732 -28.713 1.00 75.00 123 VAL A O 1
ATOM 915 N N . ASN A 1 124 ? 18.822 -50.590 -30.622 1.00 77.56 124 ASN A N 1
ATOM 916 C CA . ASN A 1 124 ? 18.784 -51.773 -31.491 1.00 77.56 124 ASN A CA 1
ATOM 917 C C . ASN A 1 124 ? 19.767 -51.678 -32.676 1.00 77.56 124 ASN A C 1
ATOM 919 O O . ASN A 1 124 ? 19.566 -50.915 -33.625 1.00 77.56 124 ASN A O 1
ATOM 923 N N . LEU A 1 125 ? 20.809 -52.516 -32.650 1.00 79.06 125 LEU A N 1
ATOM 924 C CA . LEU A 1 125 ? 21.846 -52.556 -33.685 1.00 79.06 125 LEU A CA 1
ATOM 925 C C . LEU A 1 125 ? 21.348 -53.122 -35.031 1.00 79.06 125 LEU A C 1
ATOM 927 O O . LEU A 1 125 ? 21.786 -52.662 -36.084 1.00 79.06 125 LEU A O 1
ATOM 931 N N . ASP A 1 126 ? 20.392 -54.057 -35.017 1.00 78.81 126 ASP A N 1
ATOM 932 C CA . ASP A 1 126 ? 19.818 -54.656 -36.237 1.00 78.81 126 ASP A CA 1
ATOM 933 C C . ASP A 1 126 ? 18.963 -53.650 -37.030 1.00 78.81 126 ASP A C 1
ATOM 935 O O . ASP A 1 126 ? 18.712 -53.842 -38.224 1.00 78.81 126 ASP A O 1
ATOM 939 N N . SER A 1 127 ? 18.525 -52.575 -36.365 1.00 74.62 127 SER A N 1
ATOM 940 C CA . SER A 1 127 ? 17.879 -51.409 -36.973 1.00 74.62 127 SER A CA 1
ATOM 941 C C . SER A 1 127 ? 18.900 -50.371 -37.453 1.00 74.62 127 SER A C 1
ATOM 943 O O . SER A 1 127 ? 18.727 -49.837 -38.547 1.00 74.62 127 SER A O 1
ATOM 945 N N . LEU A 1 128 ? 19.987 -50.123 -36.704 1.00 80.81 128 LEU A N 1
ATOM 946 C CA . LEU A 1 128 ? 21.072 -49.221 -37.130 1.00 80.81 128 LEU A CA 1
ATOM 947 C C . LEU A 1 128 ? 21.703 -49.678 -38.452 1.00 80.81 128 LEU A C 1
ATOM 949 O O . LEU A 1 128 ? 21.868 -48.876 -39.364 1.00 80.81 128 LEU A O 1
ATOM 953 N N . MET A 1 129 ? 21.976 -50.978 -38.589 1.00 80.38 129 MET A N 1
ATOM 954 C CA . MET A 1 129 ? 22.595 -51.577 -39.782 1.00 80.38 129 MET A CA 1
ATOM 955 C C . MET A 1 129 ? 21.708 -51.539 -41.046 1.00 80.38 129 MET A C 1
ATOM 957 O O . MET A 1 129 ? 22.138 -51.989 -42.106 1.00 80.38 129 MET A O 1
ATOM 961 N N . ARG A 1 130 ? 20.477 -51.011 -40.957 1.00 78.25 130 ARG A N 1
ATOM 962 C CA . ARG A 1 130 ? 19.583 -50.745 -42.103 1.00 78.25 130 ARG A CA 1
ATOM 963 C C . ARG A 1 130 ? 19.624 -49.286 -42.565 1.00 78.25 130 ARG A C 1
ATOM 965 O O . ARG A 1 130 ? 19.020 -48.965 -43.585 1.00 78.25 130 ARG A O 1
ATOM 972 N N . ILE A 1 131 ? 20.287 -48.406 -41.814 1.00 76.50 131 ILE A N 1
ATOM 973 C CA . ILE A 1 131 ? 20.434 -46.987 -42.137 1.00 76.50 131 ILE A CA 1
ATOM 974 C C . ILE A 1 131 ? 21.794 -46.791 -42.811 1.00 76.50 131 ILE A C 1
ATOM 976 O O . ILE A 1 131 ? 22.830 -47.103 -42.229 1.00 76.50 131 ILE A O 1
ATOM 980 N N . SER A 1 132 ? 21.777 -46.256 -44.032 1.00 80.94 132 SER A N 1
ATOM 981 C CA . SER A 1 132 ? 22.977 -45.885 -44.790 1.00 80.94 132 SER A CA 1
ATOM 982 C C . SER A 1 132 ? 23.835 -44.886 -44.003 1.00 80.94 132 SER A C 1
ATOM 984 O O . SER A 1 132 ? 23.372 -43.800 -43.644 1.00 80.94 132 SER A O 1
ATOM 986 N N . GLU A 1 133 ? 25.105 -45.222 -43.763 1.00 85.50 133 GLU A N 1
ATOM 987 C CA . GLU A 1 133 ? 26.066 -44.323 -43.113 1.00 85.50 133 GLU A CA 1
ATOM 988 C C . GLU A 1 133 ? 26.272 -43.038 -43.934 1.00 85.50 133 GLU A C 1
ATOM 990 O O . GLU A 1 133 ? 26.403 -41.944 -43.379 1.00 85.50 133 GLU A O 1
ATOM 995 N N . ALA A 1 134 ? 26.210 -43.151 -45.266 1.00 81.19 134 ALA A N 1
ATOM 996 C CA . ALA A 1 134 ? 26.297 -42.018 -46.182 1.00 81.19 134 ALA A CA 1
ATOM 997 C C . ALA A 1 134 ? 25.085 -41.072 -46.074 1.00 81.19 134 ALA A C 1
ATOM 999 O O . ALA A 1 134 ? 25.251 -39.858 -46.201 1.00 81.19 134 ALA A O 1
ATOM 1000 N N . ASP A 1 135 ? 23.889 -41.593 -45.782 1.00 82.25 135 ASP A N 1
ATOM 1001 C CA . ASP A 1 135 ? 22.679 -40.784 -45.587 1.00 82.25 135 ASP A CA 1
ATOM 1002 C C . ASP A 1 135 ? 22.748 -40.007 -44.268 1.00 82.25 135 ASP A C 1
ATOM 1004 O O . ASP A 1 135 ? 22.339 -38.846 -44.207 1.00 82.25 135 ASP A O 1
ATOM 1008 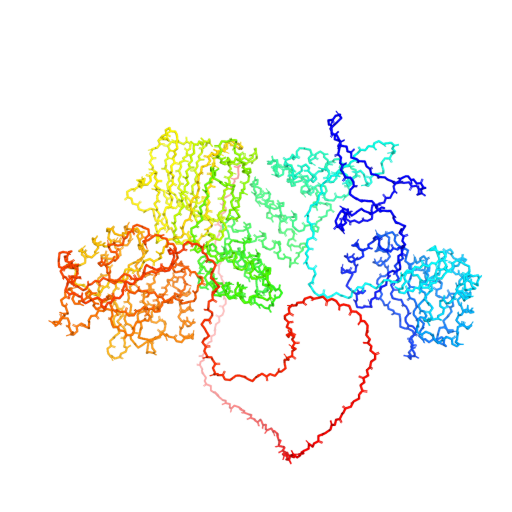N N . ILE A 1 136 ? 23.293 -40.623 -43.211 1.00 82.81 136 ILE A N 1
ATOM 1009 C CA . ILE A 1 136 ? 23.529 -39.954 -41.924 1.00 82.81 136 ILE A CA 1
ATOM 1010 C C . ILE A 1 136 ? 24.553 -38.828 -42.118 1.00 82.81 136 ILE A C 1
ATOM 1012 O O . ILE A 1 136 ? 24.281 -37.693 -41.727 1.00 82.81 136 ILE A O 1
ATOM 1016 N N . ALA A 1 137 ? 25.679 -39.102 -42.787 1.00 83.69 137 ALA A N 1
ATOM 1017 C CA . ALA A 1 137 ? 26.693 -38.094 -43.104 1.00 83.69 137 ALA A CA 1
ATOM 1018 C C . ALA A 1 137 ? 26.117 -36.938 -43.948 1.00 83.69 137 ALA A C 1
ATOM 1020 O O . ALA A 1 137 ? 26.280 -35.769 -43.598 1.00 83.69 137 ALA A O 1
ATOM 1021 N N . ALA A 1 138 ? 25.350 -37.238 -45.002 1.00 81.38 138 ALA A N 1
ATOM 1022 C CA . ALA A 1 138 ? 24.700 -36.221 -45.831 1.00 81.38 138 ALA A CA 1
ATOM 1023 C C . ALA A 1 138 ? 23.726 -35.333 -45.032 1.00 81.38 138 ALA A C 1
ATOM 1025 O O . ALA A 1 138 ? 23.732 -34.111 -45.200 1.00 81.38 138 ALA A O 1
ATOM 1026 N N . ARG A 1 139 ? 22.932 -35.916 -44.122 1.00 81.62 139 ARG A N 1
ATOM 1027 C CA . ARG A 1 139 ? 22.003 -35.172 -43.253 1.00 81.62 139 ARG A CA 1
ATOM 1028 C C . ARG A 1 139 ? 22.717 -34.326 -42.193 1.00 81.62 139 ARG A C 1
ATOM 1030 O O . ARG A 1 139 ? 22.206 -33.265 -41.842 1.00 81.62 139 ARG A O 1
ATOM 1037 N N . LEU A 1 140 ? 23.887 -34.751 -41.705 1.00 83.81 140 LEU A N 1
ATOM 1038 C CA . LEU A 1 140 ? 24.727 -33.945 -40.807 1.00 83.81 140 LEU A CA 1
ATOM 1039 C C . LEU A 1 140 ? 25.267 -32.700 -41.525 1.00 83.81 140 LEU A C 1
ATOM 1041 O O . LEU A 1 140 ? 25.128 -31.595 -40.997 1.00 83.81 140 LEU A O 1
ATOM 1045 N N . ARG A 1 141 ? 25.778 -32.851 -42.759 1.00 80.75 141 ARG A N 1
ATOM 1046 C CA . ARG A 1 141 ? 26.216 -31.720 -43.603 1.00 80.75 141 ARG A CA 1
ATOM 1047 C C . ARG A 1 141 ? 25.077 -30.731 -43.866 1.00 80.75 141 ARG A C 1
ATOM 1049 O O . ARG A 1 141 ? 25.255 -29.534 -43.676 1.00 80.75 141 ARG A O 1
ATOM 1056 N N . GLN A 1 142 ? 23.889 -31.227 -44.229 1.00 78.31 142 GLN A N 1
ATOM 1057 C CA . GLN A 1 142 ? 22.688 -30.399 -44.448 1.00 78.31 142 GLN A CA 1
ATOM 1058 C C . GLN A 1 142 ? 22.233 -29.616 -43.203 1.00 78.31 142 GLN A C 1
ATOM 1060 O O . GLN A 1 142 ? 21.506 -28.637 -43.341 1.00 78.31 142 GLN A O 1
ATOM 1065 N N . ARG A 1 143 ? 22.645 -30.031 -41.997 1.00 76.12 143 ARG A N 1
ATOM 1066 C CA . ARG A 1 143 ? 22.330 -29.371 -40.719 1.00 76.12 143 ARG A CA 1
ATOM 1067 C C . ARG A 1 143 ? 23.489 -28.547 -40.144 1.00 76.12 143 ARG A C 1
ATOM 1069 O O . ARG A 1 143 ? 23.367 -28.063 -39.024 1.00 76.12 143 ARG A O 1
ATOM 1076 N N . GLY A 1 144 ? 24.609 -28.411 -40.861 1.00 76.50 144 GLY A N 1
ATOM 1077 C CA . GLY A 1 144 ? 25.788 -27.677 -40.380 1.00 76.50 144 GLY A CA 1
ATOM 1078 C C . GLY A 1 144 ? 26.428 -28.267 -39.115 1.00 76.50 144 GLY A C 1
ATOM 1079 O O . GLY A 1 144 ? 27.092 -27.551 -38.370 1.00 76.50 144 GLY A O 1
ATOM 1080 N N . ALA A 1 145 ? 26.209 -29.556 -38.832 1.00 83.94 145 ALA A N 1
ATOM 1081 C CA . ALA A 1 145 ? 26.773 -30.208 -37.654 1.00 83.94 145 ALA A CA 1
ATOM 1082 C C . ALA A 1 145 ? 28.289 -30.418 -37.814 1.00 83.94 145 ALA A C 1
ATOM 1084 O O . ALA A 1 145 ? 28.743 -30.854 -38.865 1.00 83.94 145 ALA A O 1
ATOM 1085 N N . GLY A 1 146 ? 29.064 -30.181 -36.750 1.00 83.81 146 GLY A N 1
ATOM 1086 C CA . GLY A 1 146 ? 30.518 -30.406 -36.704 1.00 83.81 146 GLY A CA 1
ATOM 1087 C C . GLY A 1 146 ? 30.923 -31.841 -36.331 1.00 83.81 146 GLY A C 1
ATOM 1088 O O . GLY A 1 146 ? 32.097 -32.119 -36.064 1.00 83.81 146 GLY A O 1
ATOM 1089 N N . GLY A 1 147 ? 29.959 -32.757 -36.251 1.00 89.06 147 GLY A N 1
ATOM 1090 C CA . GLY A 1 147 ? 30.180 -34.150 -35.888 1.00 89.06 147 GLY A CA 1
ATOM 1091 C C . GLY A 1 147 ? 28.904 -34.887 -35.495 1.00 89.06 147 GLY A C 1
ATOM 1092 O O . GLY A 1 147 ? 27.802 -34.355 -35.612 1.00 89.06 147 GLY A O 1
ATOM 1093 N N . LEU A 1 148 ? 29.075 -36.108 -34.997 1.00 91.75 148 LEU A N 1
ATOM 1094 C CA . LEU A 1 148 ? 28.017 -36.977 -34.482 1.00 91.75 148 LEU A CA 1
ATOM 1095 C C . LEU A 1 148 ? 28.349 -37.399 -33.046 1.00 91.75 148 LEU A C 1
ATOM 1097 O O . LEU A 1 148 ? 29.485 -37.794 -32.777 1.00 91.75 148 LEU A O 1
ATOM 1101 N N . PHE A 1 149 ? 27.368 -37.368 -32.141 1.00 92.81 149 PHE A N 1
ATOM 1102 C CA . PHE A 1 149 ? 27.467 -38.059 -30.854 1.00 92.81 149 PHE A CA 1
ATOM 1103 C C . PHE A 1 149 ? 26.673 -39.367 -30.929 1.00 92.81 149 PHE A C 1
ATOM 1105 O O . PHE A 1 149 ? 25.457 -39.350 -31.114 1.00 92.81 149 PHE A O 1
ATOM 1112 N N . VAL A 1 150 ? 27.357 -40.504 -30.806 1.00 91.12 150 VAL A N 1
ATOM 1113 C CA . VAL A 1 150 ? 26.726 -41.826 -30.731 1.00 91.12 150 VAL A CA 1
ATOM 1114 C C . VAL A 1 150 ? 26.639 -42.245 -29.271 1.00 91.12 150 VAL A C 1
ATOM 1116 O O . VAL A 1 150 ? 27.661 -42.417 -28.606 1.00 91.12 150 VAL A O 1
ATOM 1119 N N . ASP A 1 151 ? 25.416 -42.434 -28.787 1.00 89.50 151 ASP A N 1
ATOM 1120 C CA . ASP A 1 151 ? 25.147 -42.980 -27.463 1.00 89.50 151 ASP A CA 1
ATOM 1121 C C . ASP A 1 151 ? 24.751 -44.454 -27.588 1.00 89.50 151 ASP A C 1
ATOM 1123 O O . ASP A 1 151 ? 23.637 -44.782 -27.998 1.00 89.50 151 ASP A O 1
ATOM 1127 N N . ALA A 1 152 ? 25.691 -45.347 -27.282 1.00 87.00 152 ALA A N 1
ATOM 1128 C CA . ALA A 1 152 ? 25.488 -46.792 -27.293 1.00 87.00 152 ALA A CA 1
ATOM 1129 C C . ALA A 1 152 ? 25.445 -47.388 -25.875 1.00 87.00 152 ALA A C 1
ATOM 1131 O O . ALA A 1 152 ? 25.721 -48.574 -25.705 1.00 87.00 152 ALA A O 1
ATOM 1132 N N . SER A 1 153 ? 25.106 -46.588 -24.857 1.00 84.81 153 SER A N 1
ATOM 1133 C CA . SER A 1 153 ? 25.007 -47.044 -23.461 1.00 84.81 153 SER A CA 1
ATOM 1134 C C . SER A 1 153 ? 24.030 -48.214 -23.259 1.00 84.81 153 SER A C 1
ATOM 1136 O O . SER A 1 153 ? 24.320 -49.113 -22.472 1.00 84.81 153 SER A O 1
ATOM 1138 N N . ASP A 1 154 ? 22.928 -48.255 -24.017 1.00 79.44 154 ASP A N 1
ATOM 1139 C CA . ASP A 1 154 ? 21.934 -49.342 -23.989 1.00 79.44 154 ASP A CA 1
ATOM 1140 C C . ASP A 1 154 ? 22.313 -50.577 -24.841 1.00 79.44 154 ASP A C 1
ATOM 1142 O O . ASP A 1 154 ? 21.565 -51.556 -24.874 1.00 79.44 154 ASP A O 1
ATOM 1146 N N . CYS A 1 155 ? 23.433 -50.556 -25.575 1.00 78.50 155 CYS A N 1
ATOM 1147 C CA . CYS A 1 155 ? 23.780 -51.630 -26.510 1.00 78.50 155 CYS A CA 1
ATOM 1148 C C . CYS A 1 155 ? 24.394 -52.848 -25.794 1.00 78.50 155 CYS A C 1
ATOM 1150 O O . CYS A 1 155 ? 25.315 -52.730 -24.989 1.00 78.50 155 CYS A O 1
ATOM 1152 N N . ASP A 1 156 ? 23.950 -54.053 -26.160 1.00 77.88 156 ASP A N 1
ATOM 1153 C CA . ASP A 1 156 ? 24.527 -55.310 -25.670 1.00 77.88 156 ASP A CA 1
ATOM 1154 C C . ASP A 1 156 ? 26.032 -55.413 -25.994 1.00 77.88 156 ASP A C 1
ATOM 1156 O O . ASP A 1 156 ? 26.445 -55.336 -27.159 1.00 77.88 156 ASP A O 1
ATOM 1160 N N . ARG A 1 157 ? 26.855 -55.652 -24.959 1.00 72.69 157 ARG A N 1
ATOM 1161 C CA . ARG A 1 157 ? 28.307 -55.844 -25.093 1.00 72.69 157 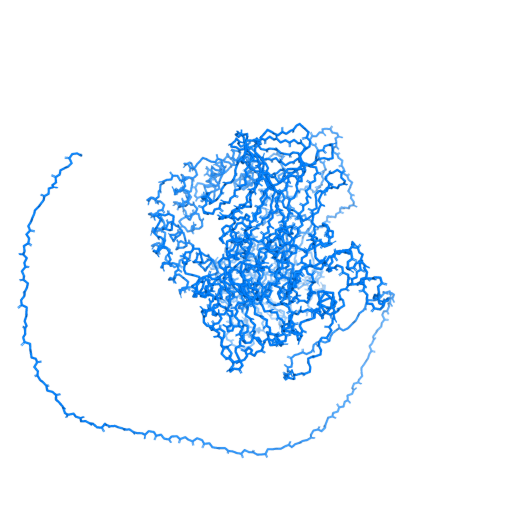ARG A CA 1
ATOM 1162 C C . ARG A 1 157 ? 28.669 -56.992 -26.039 1.00 72.69 157 ARG A C 1
ATOM 1164 O O . ARG A 1 157 ? 29.701 -56.908 -26.699 1.00 72.69 157 ARG A O 1
ATOM 1171 N N . ALA A 1 158 ? 27.846 -58.039 -26.156 1.00 76.25 158 ALA A N 1
ATOM 1172 C CA . ALA A 1 158 ? 28.109 -59.149 -27.077 1.00 76.25 158 ALA A CA 1
ATOM 1173 C C . ALA A 1 158 ? 28.115 -58.709 -28.555 1.00 76.25 158 ALA A C 1
ATOM 1175 O O . ALA A 1 158 ? 28.751 -59.351 -29.392 1.00 76.25 158 ALA A O 1
ATOM 1176 N N . ARG A 1 159 ? 27.462 -57.583 -28.878 1.00 78.50 159 ARG A N 1
ATOM 1177 C CA . ARG A 1 159 ? 27.397 -57.006 -30.229 1.00 78.50 159 ARG A CA 1
ATOM 1178 C C . ARG A 1 159 ? 28.436 -55.906 -30.486 1.00 78.50 159 ARG A C 1
ATOM 1180 O O . ARG A 1 159 ? 28.497 -55.391 -31.603 1.00 78.50 159 ARG A O 1
ATOM 1187 N N . LEU A 1 160 ? 29.301 -55.584 -29.515 1.00 78.56 160 LEU A N 1
ATOM 1188 C CA . LEU A 1 160 ? 30.356 -54.569 -29.664 1.00 78.56 160 LEU A CA 1
ATOM 1189 C C . LEU A 1 160 ? 31.214 -54.721 -30.937 1.00 78.56 160 LEU A C 1
ATOM 1191 O O . LEU A 1 160 ? 31.452 -53.700 -31.575 1.00 78.56 160 LEU A O 1
ATOM 1195 N N . PRO A 1 161 ? 31.634 -55.923 -31.390 1.00 82.00 161 PRO A N 1
ATOM 1196 C CA . PRO A 1 161 ? 32.405 -56.050 -32.631 1.00 82.00 161 PRO A CA 1
ATOM 1197 C C . PRO A 1 161 ? 31.652 -55.570 -33.883 1.00 82.00 161 PRO A C 1
ATOM 1199 O O . PRO A 1 161 ? 32.256 -55.001 -34.789 1.00 82.00 161 PRO A O 1
ATOM 1202 N N . GLN A 1 162 ? 30.329 -55.762 -33.928 1.00 82.75 162 GLN A N 1
ATOM 1203 C CA . GLN A 1 162 ? 29.479 -55.309 -35.034 1.00 82.75 162 GLN A CA 1
ATOM 1204 C C . GLN A 1 162 ? 29.282 -53.787 -34.987 1.00 82.75 162 GLN A C 1
ATOM 1206 O O . GLN A 1 162 ? 29.410 -53.119 -36.013 1.00 82.75 162 GLN A O 1
ATOM 1211 N N . LEU A 1 163 ? 29.044 -53.236 -33.789 1.00 84.81 163 LEU A N 1
ATOM 1212 C CA . LEU A 1 163 ? 28.960 -51.792 -33.568 1.00 84.81 163 LEU A CA 1
ATOM 1213 C C . LEU A 1 163 ? 30.284 -51.097 -33.916 1.00 84.81 163 LEU A C 1
ATOM 1215 O O . LEU A 1 163 ? 30.270 -50.106 -34.635 1.00 84.81 163 LEU A O 1
ATOM 1219 N N . MET A 1 164 ? 31.427 -51.640 -33.490 1.00 85.94 164 MET A N 1
ATOM 1220 C CA . MET A 1 164 ? 32.751 -51.105 -33.827 1.00 85.94 164 MET A CA 1
ATOM 1221 C C . MET A 1 164 ? 33.011 -51.130 -35.335 1.00 85.94 164 MET A C 1
ATOM 1223 O O . MET A 1 164 ? 33.481 -50.136 -35.875 1.00 85.94 164 MET A O 1
ATOM 1227 N N . ALA A 1 165 ? 32.637 -52.202 -36.042 1.00 85.25 165 ALA A N 1
ATOM 1228 C CA . ALA A 1 165 ? 32.770 -52.260 -37.499 1.00 85.25 165 ALA A CA 1
ATOM 1229 C C . ALA A 1 165 ? 31.905 -51.209 -38.227 1.00 85.25 165 ALA A C 1
ATOM 1231 O O . ALA A 1 165 ? 32.309 -50.711 -39.279 1.00 85.25 165 ALA A O 1
ATOM 1232 N N . TRP A 1 166 ? 30.727 -50.866 -37.689 1.00 88.94 166 TRP A N 1
ATOM 1233 C CA . TRP A 1 166 ? 29.901 -49.752 -38.175 1.00 88.94 166 TRP A CA 1
ATOM 1234 C C . TRP A 1 166 ? 30.533 -48.393 -37.840 1.00 88.94 166 TRP A C 1
ATOM 1236 O O . TRP A 1 166 ? 30.697 -47.557 -38.727 1.00 88.94 166 TRP A O 1
ATOM 1246 N N . LEU A 1 167 ? 30.984 -48.205 -36.594 1.00 88.94 167 LEU A N 1
ATOM 1247 C CA . LEU A 1 167 ? 31.651 -46.985 -36.132 1.00 88.94 167 LEU A CA 1
ATOM 1248 C C . LEU A 1 167 ? 32.923 -46.677 -36.925 1.00 88.94 167 LEU A C 1
ATOM 1250 O O . LEU A 1 167 ? 33.161 -45.510 -37.202 1.00 88.94 167 LEU A O 1
ATOM 1254 N N . THR A 1 168 ? 33.710 -47.675 -37.344 1.00 88.81 168 THR A N 1
ATOM 1255 C CA . THR A 1 168 ? 34.892 -47.448 -38.196 1.00 88.81 168 THR A CA 1
ATOM 1256 C C . THR A 1 168 ? 34.494 -46.859 -39.547 1.00 88.81 168 THR A C 1
ATOM 1258 O O . THR A 1 168 ? 35.033 -45.827 -39.934 1.00 88.81 168 THR A O 1
ATOM 1261 N N . ARG A 1 169 ? 33.490 -47.432 -40.232 1.00 89.06 169 ARG A N 1
ATOM 1262 C CA . ARG A 1 169 ? 32.993 -46.885 -41.512 1.00 89.06 169 ARG A CA 1
ATOM 1263 C C . ARG A 1 169 ? 32.400 -45.486 -41.346 1.00 89.06 169 ARG A C 1
ATOM 1265 O O . ARG A 1 169 ? 32.619 -44.626 -42.195 1.00 89.06 169 ARG A O 1
ATOM 1272 N N . MET A 1 170 ? 31.677 -45.247 -40.251 1.00 89.25 170 MET A N 1
ATOM 1273 C CA . MET A 1 170 ? 31.112 -43.932 -39.957 1.00 89.25 170 MET A CA 1
ATOM 1274 C C . MET A 1 170 ? 32.205 -42.904 -39.622 1.00 89.25 170 MET A C 1
ATOM 1276 O O . MET A 1 170 ? 32.140 -41.778 -40.103 1.00 89.25 170 MET A O 1
ATOM 1280 N N . ASN A 1 171 ? 33.241 -43.285 -38.868 1.00 89.44 171 ASN A N 1
ATOM 1281 C CA . ASN A 1 171 ? 34.395 -42.434 -38.569 1.00 89.44 171 ASN A CA 1
ATOM 1282 C C . ASN A 1 171 ? 35.181 -42.097 -39.845 1.00 89.44 171 ASN A C 1
ATOM 1284 O O . ASN A 1 171 ? 35.507 -40.936 -40.054 1.00 89.44 171 ASN A O 1
ATOM 1288 N N . ASP A 1 172 ? 35.408 -43.066 -40.737 1.00 87.69 172 ASP A N 1
ATOM 1289 C CA . ASP A 1 172 ? 36.051 -42.833 -42.038 1.00 87.69 172 ASP A CA 1
ATOM 1290 C C . ASP A 1 172 ? 35.273 -41.832 -42.907 1.00 87.69 172 ASP A C 1
ATOM 1292 O O . ASP A 1 172 ? 35.884 -41.015 -43.596 1.00 87.69 172 ASP A O 1
ATOM 1296 N N . LEU A 1 173 ? 33.936 -41.878 -42.891 1.00 86.94 173 LEU A N 1
ATOM 1297 C CA . LEU A 1 173 ? 33.091 -40.909 -43.598 1.00 86.94 173 LEU A CA 1
ATOM 1298 C C . LEU A 1 173 ? 33.133 -39.526 -42.936 1.00 86.94 173 LEU A C 1
ATOM 1300 O O . LEU A 1 173 ? 33.355 -38.535 -43.627 1.00 86.94 173 LEU A O 1
ATOM 1304 N N . LEU A 1 174 ? 32.989 -39.458 -41.609 1.00 87.62 174 LEU A N 1
ATOM 1305 C CA . LEU A 1 174 ? 33.052 -38.203 -40.856 1.00 87.62 174 LEU A CA 1
ATOM 1306 C C . LEU A 1 174 ? 34.413 -37.513 -41.035 1.00 87.62 174 LEU A C 1
ATOM 1308 O O . LEU A 1 174 ? 34.451 -36.339 -41.385 1.00 87.62 174 LEU A O 1
ATOM 1312 N N . VAL A 1 175 ? 35.527 -38.239 -40.903 1.00 86.50 175 VAL A N 1
ATOM 1313 C CA . VAL A 1 175 ? 36.885 -37.693 -41.070 1.00 86.50 175 VAL A CA 1
ATOM 1314 C C . VAL A 1 175 ? 37.121 -37.172 -42.494 1.00 86.50 175 VAL A C 1
ATOM 1316 O O . VAL A 1 175 ? 37.736 -36.119 -42.653 1.00 86.50 175 VAL A O 1
ATOM 1319 N N . ARG A 1 176 ? 36.593 -37.839 -43.534 1.00 85.38 176 ARG A N 1
ATOM 1320 C CA . ARG A 1 176 ? 36.639 -37.333 -44.925 1.00 85.38 176 ARG A CA 1
ATOM 1321 C C . ARG A 1 176 ? 35.858 -36.032 -45.114 1.00 85.38 176 ARG A C 1
ATOM 1323 O O . ARG A 1 176 ? 36.254 -35.214 -45.937 1.00 85.38 176 ARG A O 1
ATOM 1330 N N . ASP A 1 177 ? 34.785 -35.847 -44.351 1.00 80.06 177 ASP A N 1
ATOM 1331 C CA . ASP A 1 177 ? 33.959 -34.637 -44.350 1.00 80.06 177 ASP A CA 1
ATOM 1332 C C . ASP A 1 177 ? 34.506 -33.521 -43.430 1.00 80.06 177 ASP A C 1
ATOM 1334 O O . ASP A 1 177 ? 33.899 -32.455 -43.335 1.00 80.06 177 ASP A O 1
ATOM 1338 N N . GLY A 1 178 ? 35.622 -33.748 -42.722 1.00 82.81 178 GLY A N 1
ATOM 1339 C CA . GLY A 1 178 ? 36.141 -32.829 -41.696 1.00 82.81 178 GLY A CA 1
ATOM 1340 C C . GLY A 1 178 ? 35.334 -32.823 -40.387 1.00 82.81 178 GLY A C 1
ATOM 1341 O O . GLY A 1 178 ? 35.490 -31.925 -39.561 1.00 82.81 178 GLY A O 1
ATOM 1342 N N . LEU A 1 179 ? 34.464 -33.816 -40.198 1.00 87.19 179 LEU A N 1
ATOM 1343 C CA . LEU A 1 179 ? 33.572 -33.979 -39.055 1.00 87.19 179 LEU A CA 1
ATOM 1344 C C . LEU A 1 179 ? 34.173 -34.901 -37.985 1.00 87.19 179 LEU A C 1
ATOM 1346 O O . LEU A 1 179 ? 35.053 -35.720 -38.239 1.00 87.19 179 LEU A O 1
ATOM 1350 N N . SER A 1 180 ? 33.662 -34.771 -36.761 1.00 88.38 180 SER A N 1
ATOM 1351 C CA . SER A 1 180 ? 34.152 -35.490 -35.578 1.00 88.38 180 SER A CA 1
ATOM 1352 C C . SER A 1 180 ? 33.167 -36.539 -35.051 1.00 88.38 180 SER A C 1
ATOM 1354 O O . SER A 1 180 ? 31.959 -36.443 -35.275 1.00 88.38 180 SER A O 1
ATOM 1356 N N . LEU A 1 181 ? 33.673 -37.528 -34.309 1.00 90.94 181 LEU A N 1
ATOM 1357 C CA . LEU A 1 181 ? 32.872 -38.571 -33.665 1.00 90.94 181 LEU A CA 1
ATOM 1358 C C . LEU A 1 181 ? 33.076 -38.538 -32.145 1.00 90.94 181 LEU A C 1
ATOM 1360 O O . LEU A 1 181 ? 34.199 -38.671 -31.658 1.00 90.94 181 LEU A O 1
ATOM 1364 N N . ALA A 1 182 ? 31.982 -38.396 -31.402 1.00 90.56 182 ALA A N 1
ATOM 1365 C CA . ALA A 1 182 ? 31.936 -38.638 -29.964 1.00 90.56 182 ALA A CA 1
ATOM 1366 C C . ALA A 1 182 ? 31.165 -39.939 -29.700 1.00 90.56 182 ALA A C 1
ATOM 1368 O O . ALA A 1 182 ? 30.163 -40.205 -30.366 1.00 90.56 182 ALA A O 1
ATOM 1369 N N . LEU A 1 183 ? 31.622 -40.749 -28.744 1.00 90.19 183 LEU A N 1
ATOM 1370 C CA . LEU A 1 183 ? 31.098 -42.093 -28.501 1.00 90.19 183 LEU A CA 1
ATOM 1371 C C . LEU A 1 183 ? 30.939 -42.379 -27.005 1.00 90.19 183 LEU A C 1
ATOM 1373 O O . LEU A 1 183 ? 31.929 -42.449 -26.277 1.00 90.19 183 LEU A O 1
ATOM 1377 N N . ARG A 1 184 ? 29.703 -42.637 -26.569 1.00 89.19 184 ARG A N 1
ATOM 1378 C CA . ARG A 1 184 ? 29.420 -43.300 -25.291 1.00 89.19 184 ARG A CA 1
ATOM 1379 C C . ARG A 1 184 ? 29.270 -44.802 -25.521 1.00 89.19 184 ARG A C 1
ATOM 1381 O O . ARG A 1 184 ? 28.519 -45.228 -26.396 1.00 89.19 184 ARG A O 1
ATOM 1388 N N . LEU A 1 185 ? 29.999 -45.592 -24.738 1.00 84.00 185 LEU A N 1
ATOM 1389 C CA . LEU A 1 185 ? 30.018 -47.056 -24.810 1.00 84.00 185 LEU A CA 1
ATOM 1390 C C . LEU A 1 185 ? 29.008 -47.686 -23.827 1.00 84.00 185 LEU A C 1
ATOM 1392 O O . LEU A 1 185 ? 28.588 -47.020 -22.878 1.00 84.00 185 LEU A O 1
ATOM 1396 N N . PRO A 1 186 ? 28.655 -48.975 -24.000 1.00 81.88 186 PRO A N 1
ATOM 1397 C CA . PRO A 1 186 ? 27.973 -49.748 -22.966 1.00 81.88 186 PRO A CA 1
ATOM 1398 C C . PRO A 1 186 ? 28.800 -49.759 -21.669 1.00 81.88 186 PRO A C 1
ATOM 1400 O O . PRO A 1 186 ? 30.009 -50.010 -21.744 1.00 81.88 186 PRO A O 1
ATOM 1403 N N . PRO A 1 187 ? 28.191 -49.560 -20.488 1.00 74.94 187 PRO A N 1
ATOM 1404 C CA . PRO A 1 187 ? 28.919 -49.404 -19.228 1.00 74.94 187 PRO A CA 1
ATOM 1405 C C . PRO A 1 187 ? 29.759 -50.640 -18.888 1.00 74.94 187 PRO A C 1
ATOM 1407 O O . PRO A 1 187 ? 29.358 -51.774 -19.171 1.00 74.94 187 PRO A O 1
ATOM 1410 N N . GLY A 1 188 ? 30.912 -50.444 -18.248 1.00 69.25 188 GLY A N 1
ATOM 1411 C CA . GLY A 1 188 ? 31.914 -51.469 -17.950 1.00 69.25 188 GLY A CA 1
ATOM 1412 C C . GLY A 1 188 ? 32.775 -51.893 -19.149 1.00 69.25 188 GLY A C 1
ATOM 1413 O O . GLY A 1 188 ? 33.425 -52.940 -19.078 1.00 69.25 188 GLY A O 1
ATOM 1414 N N . SER A 1 189 ? 32.778 -51.110 -20.232 1.00 68.62 189 SER A N 1
ATOM 1415 C CA . SER A 1 189 ? 33.706 -51.229 -21.370 1.00 68.62 189 SER A CA 1
ATOM 1416 C C . SER A 1 189 ? 34.973 -50.378 -21.186 1.00 68.62 189 SER A C 1
ATOM 1418 O O . SER A 1 189 ? 35.925 -50.518 -21.947 1.00 68.62 189 SER A O 1
ATOM 1420 N N . GLU A 1 190 ? 35.005 -49.521 -20.162 1.00 64.19 190 GLU A N 1
ATOM 1421 C CA . GLU A 1 190 ? 36.031 -48.493 -19.913 1.00 64.19 190 GLU A CA 1
ATOM 1422 C C . GLU A 1 190 ? 37.419 -49.040 -19.527 1.00 64.19 190 GLU A C 1
ATOM 1424 O O . GLU A 1 190 ? 38.384 -48.281 -19.434 1.00 64.19 190 GLU A O 1
ATOM 1429 N N . LYS A 1 191 ? 37.543 -50.356 -19.300 1.00 64.25 191 LYS A N 1
ATOM 1430 C CA . LYS A 1 191 ? 38.770 -50.985 -18.792 1.00 64.25 191 LYS A CA 1
ATOM 1431 C C . LYS A 1 191 ? 39.986 -50.661 -19.668 1.00 64.25 191 LYS A C 1
ATOM 1433 O O . LYS A 1 191 ? 39.946 -50.820 -20.883 1.00 64.25 191 LYS A O 1
ATOM 1438 N N . LEU A 1 192 ? 41.081 -50.310 -18.993 1.00 50.88 192 LEU A N 1
ATOM 1439 C CA . LEU A 1 192 ? 42.394 -49.856 -19.482 1.00 50.88 192 LEU A CA 1
ATOM 1440 C C . LEU A 1 192 ? 42.843 -50.360 -20.875 1.00 50.88 192 LEU A C 1
ATOM 1442 O O . LEU A 1 192 ? 43.278 -49.576 -21.712 1.00 50.88 192 LEU A O 1
ATOM 1446 N N . SER A 1 193 ? 42.738 -51.662 -21.154 1.00 56.69 193 SER A N 1
ATOM 1447 C CA . SER A 1 193 ? 43.171 -52.256 -22.431 1.00 56.69 193 SER A CA 1
ATOM 1448 C C . SER A 1 193 ? 42.141 -52.169 -23.569 1.00 56.69 193 SER A C 1
ATOM 1450 O O . SER A 1 193 ? 42.502 -52.346 -24.730 1.00 56.69 193 SER A O 1
ATOM 1452 N N . SER A 1 194 ? 40.871 -51.890 -23.276 1.00 63.97 194 SER A N 1
ATOM 1453 C CA . SER A 1 194 ? 39.805 -51.704 -24.269 1.00 63.97 194 SER A CA 1
ATOM 1454 C C . SER A 1 194 ? 39.756 -50.269 -24.795 1.00 63.97 194 SER A C 1
ATOM 1456 O O . SER A 1 194 ? 39.649 -50.071 -26.004 1.00 63.97 194 SER A O 1
ATOM 1458 N N . SER A 1 195 ? 39.882 -49.272 -23.916 1.00 65.38 195 SER A N 1
ATOM 1459 C CA . SER A 1 195 ? 39.793 -47.845 -24.263 1.00 65.38 195 SER A CA 1
ATOM 1460 C C . SER A 1 195 ? 40.889 -47.406 -25.244 1.00 65.38 195 SER A C 1
ATOM 1462 O O . SER A 1 195 ? 40.594 -46.798 -26.273 1.00 65.38 195 SER A O 1
ATOM 1464 N N . ILE A 1 196 ? 42.142 -47.793 -24.981 1.00 70.25 196 ILE A N 1
ATOM 1465 C CA . ILE A 1 196 ? 43.302 -47.503 -25.839 1.00 70.25 196 ILE A CA 1
ATOM 1466 C C . ILE A 1 196 ? 43.121 -48.127 -27.232 1.00 70.25 196 ILE A C 1
ATOM 1468 O O . ILE A 1 196 ? 43.311 -47.449 -28.242 1.00 70.25 196 ILE A O 1
ATOM 1472 N N . ASN A 1 197 ? 42.683 -49.388 -27.300 1.00 73.00 197 ASN A N 1
ATOM 1473 C CA . ASN A 1 197 ? 42.434 -50.078 -28.569 1.00 73.00 197 ASN A CA 1
ATOM 1474 C C . ASN A 1 197 ? 41.299 -49.418 -29.374 1.00 73.00 197 ASN A C 1
ATOM 1476 O O . ASN A 1 197 ? 41.397 -49.308 -30.593 1.00 73.00 197 ASN A O 1
ATOM 1480 N N . ILE A 1 198 ? 40.243 -48.929 -28.715 1.00 74.94 198 ILE A N 1
ATOM 1481 C CA . ILE A 1 198 ? 39.139 -48.217 -29.379 1.00 74.94 198 ILE A CA 1
ATOM 1482 C C . ILE A 1 198 ? 39.621 -46.897 -30.001 1.00 74.94 198 ILE A C 1
ATOM 1484 O O . ILE A 1 198 ? 39.257 -46.608 -31.138 1.00 74.94 198 ILE A O 1
ATOM 1488 N N . VAL A 1 199 ? 40.492 -46.138 -29.325 1.00 75.94 199 VAL A N 1
ATOM 1489 C CA . VAL A 1 199 ? 41.078 -44.896 -29.876 1.00 75.94 199 VAL A CA 1
ATOM 1490 C C . VAL A 1 199 ? 42.063 -45.173 -31.025 1.00 75.94 199 VAL A C 1
ATOM 1492 O O . VAL A 1 199 ? 42.196 -44.344 -31.923 1.00 75.94 199 VAL A O 1
ATOM 1495 N N . GLN A 1 200 ? 42.715 -46.343 -31.051 1.00 78.62 200 GLN A N 1
ATOM 1496 C CA . GLN A 1 200 ? 43.527 -46.785 -32.197 1.00 78.62 200 GLN A CA 1
ATOM 1497 C C . GLN A 1 200 ? 42.672 -47.211 -33.405 1.00 78.62 200 GLN A C 1
ATOM 1499 O O . GLN A 1 200 ? 43.046 -46.932 -34.541 1.00 78.62 200 GLN A O 1
ATOM 1504 N N . ILE A 1 201 ? 41.529 -47.867 -33.173 1.00 81.19 201 ILE A N 1
ATOM 1505 C CA . ILE A 1 201 ? 40.595 -48.316 -34.224 1.00 81.19 201 ILE A CA 1
ATOM 1506 C C . ILE A 1 201 ? 39.767 -47.150 -34.791 1.00 81.19 201 ILE A C 1
ATOM 1508 O O . ILE A 1 201 ? 39.421 -47.160 -35.971 1.00 81.19 201 ILE A O 1
ATOM 1512 N N . LEU A 1 202 ? 39.446 -46.150 -33.964 1.00 83.44 202 LEU A N 1
ATOM 1513 C CA . LEU A 1 202 ? 38.686 -44.952 -34.331 1.00 83.44 202 LEU A CA 1
ATOM 1514 C C . LEU A 1 202 ? 39.569 -43.698 -34.169 1.00 83.44 202 LEU A C 1
ATOM 1516 O O . LEU A 1 202 ? 39.382 -42.919 -33.225 1.00 83.44 202 LEU A O 1
ATOM 1520 N N . PRO A 1 203 ? 40.556 -43.481 -35.060 1.00 77.62 203 PRO A N 1
ATOM 1521 C CA . PRO A 1 203 ? 41.440 -42.328 -34.973 1.00 77.62 203 PRO A CA 1
ATOM 1522 C C . PRO A 1 203 ? 40.624 -41.035 -35.070 1.00 77.62 203 PRO A C 1
ATOM 1524 O O . PRO A 1 203 ? 39.919 -40.795 -36.049 1.00 77.62 203 PRO A O 1
ATOM 1527 N N . GLY A 1 204 ? 40.721 -40.206 -34.027 1.00 77.44 204 GLY A N 1
ATOM 1528 C CA . GLY A 1 204 ? 39.960 -38.956 -33.914 1.00 77.44 204 GLY A CA 1
ATOM 1529 C C . GLY A 1 204 ? 38.768 -39.003 -32.953 1.00 77.44 204 GLY A C 1
ATOM 1530 O O . GLY A 1 204 ? 38.266 -37.937 -32.612 1.00 77.44 204 GLY A O 1
ATOM 1531 N N . VAL A 1 205 ? 38.364 -40.179 -32.454 1.00 86.38 205 VAL A N 1
ATOM 1532 C CA . VAL A 1 205 ? 37.223 -40.293 -31.529 1.00 86.38 205 VAL A CA 1
ATOM 1533 C C . VAL A 1 205 ? 37.480 -39.605 -30.180 1.00 86.38 205 VAL A C 1
ATOM 1535 O O . VAL A 1 205 ? 38.611 -39.592 -29.672 1.00 86.38 205 VAL A O 1
ATOM 1538 N N . THR A 1 206 ? 36.401 -39.083 -29.593 1.00 87.19 206 THR A N 1
ATOM 1539 C CA . THR A 1 206 ? 36.293 -38.684 -28.182 1.00 87.19 206 THR A CA 1
ATOM 1540 C C . THR A 1 206 ? 35.370 -39.667 -27.457 1.00 87.19 206 THR A C 1
ATOM 1542 O O . THR A 1 206 ? 34.235 -39.873 -27.890 1.00 87.19 206 THR A O 1
ATOM 1545 N N . LEU A 1 207 ? 35.827 -40.273 -26.360 1.00 86.19 207 LEU A N 1
ATOM 1546 C CA . LEU A 1 207 ? 34.998 -41.145 -25.523 1.00 86.19 207 LEU A CA 1
ATOM 1547 C C . LEU A 1 207 ? 34.216 -40.336 -24.481 1.00 86.19 207 LEU A C 1
ATOM 1549 O O . LEU A 1 207 ? 34.685 -39.306 -23.994 1.00 86.19 207 LEU A O 1
ATOM 1553 N N . VAL A 1 208 ? 33.012 -40.805 -24.157 1.00 86.25 208 VAL A N 1
ATOM 1554 C CA . VAL A 1 208 ? 32.031 -40.083 -23.338 1.00 86.25 208 VAL A CA 1
ATOM 1555 C C . VAL A 1 208 ? 31.476 -40.994 -22.244 1.00 86.25 208 VAL A C 1
ATOM 1557 O O . VAL A 1 208 ? 31.078 -42.123 -22.531 1.00 86.25 208 VAL A O 1
ATOM 1560 N N . ASP A 1 209 ? 31.424 -40.497 -21.008 1.00 78.50 209 ASP A N 1
ATOM 1561 C CA . ASP A 1 209 ? 30.796 -41.153 -19.849 1.00 78.50 209 ASP A CA 1
ATOM 1562 C C . ASP A 1 209 ? 30.172 -40.108 -18.897 1.00 78.50 209 ASP A C 1
ATOM 1564 O O . ASP A 1 209 ? 30.389 -38.910 -19.061 1.00 78.50 209 ASP A O 1
ATOM 1568 N N . ASP A 1 210 ? 29.398 -40.539 -17.901 1.00 67.94 210 ASP A N 1
ATOM 1569 C CA . ASP A 1 210 ? 28.859 -39.673 -16.845 1.00 67.94 210 ASP A CA 1
ATOM 1570 C C . ASP A 1 210 ? 29.926 -39.231 -15.811 1.00 67.94 210 ASP A C 1
ATOM 1572 O O . ASP A 1 210 ? 29.715 -38.243 -15.106 1.00 67.94 210 ASP A O 1
ATOM 1576 N N . HIS A 1 211 ? 31.074 -39.923 -15.700 1.00 59.78 211 HIS A N 1
ATOM 1577 C CA . HIS A 1 211 ? 32.093 -39.676 -14.667 1.00 59.78 211 HIS A CA 1
ATOM 1578 C C . HIS A 1 211 ? 33.453 -39.239 -15.239 1.00 59.78 211 HIS A C 1
ATOM 1580 O O . HIS A 1 211 ? 33.927 -39.728 -16.262 1.00 59.78 211 HIS A O 1
ATOM 1586 N N . PHE A 1 212 ? 34.122 -38.322 -14.532 1.00 55.50 212 PHE A N 1
ATOM 1587 C CA . PHE A 1 212 ? 35.300 -37.601 -15.035 1.00 55.50 212 PHE A CA 1
ATOM 1588 C C . PHE A 1 212 ? 36.555 -38.452 -15.291 1.00 55.50 212 PHE A C 1
ATOM 1590 O O . PHE A 1 212 ? 37.377 -38.039 -16.108 1.00 55.50 212 PHE A O 1
ATOM 1597 N N . ASP A 1 213 ? 36.719 -39.596 -14.619 1.00 58.41 213 ASP A N 1
ATOM 1598 C CA . ASP A 1 213 ? 37.959 -40.394 -14.620 1.00 58.41 213 ASP A CA 1
ATOM 1599 C C . ASP A 1 213 ? 37.710 -41.893 -14.920 1.00 58.41 213 ASP A C 1
ATOM 1601 O O . ASP A 1 213 ? 38.462 -42.760 -14.481 1.00 58.41 213 ASP A O 1
ATOM 1605 N N . ALA A 1 214 ? 36.637 -42.226 -15.654 1.00 58.81 214 ALA A N 1
ATOM 1606 C CA . ALA A 1 214 ? 36.264 -43.619 -15.941 1.00 58.81 214 ALA A CA 1
ATOM 1607 C C . ALA A 1 214 ? 37.224 -44.347 -16.912 1.00 58.81 214 ALA A C 1
ATOM 1609 O O . ALA A 1 214 ? 37.380 -45.566 -16.829 1.00 58.81 214 ALA A O 1
ATOM 1610 N N . PHE A 1 215 ? 37.886 -43.610 -17.813 1.00 64.31 215 PHE A N 1
ATOM 1611 C CA . PHE A 1 215 ? 38.854 -44.141 -18.780 1.00 64.31 215 PHE A CA 1
ATOM 1612 C C . PHE A 1 215 ? 40.274 -43.653 -18.463 1.00 64.31 215 PHE A C 1
ATOM 1614 O O . PHE A 1 215 ? 40.495 -42.449 -18.338 1.00 64.31 215 PHE A O 1
ATOM 1621 N N . ASP A 1 216 ? 41.253 -44.562 -18.463 1.00 64.31 216 ASP A N 1
ATOM 1622 C CA . ASP A 1 216 ? 42.682 -44.213 -18.410 1.00 64.31 216 ASP A CA 1
ATOM 1623 C C . ASP A 1 216 ? 43.173 -43.756 -19.798 1.00 64.31 216 ASP A C 1
ATOM 1625 O O . ASP A 1 216 ? 43.707 -44.527 -20.599 1.00 64.31 216 ASP A O 1
ATOM 1629 N N . LEU A 1 217 ? 42.857 -42.504 -20.135 1.00 68.00 217 LEU A N 1
ATOM 1630 C CA . LEU A 1 217 ? 43.176 -41.838 -21.397 1.00 68.00 217 LEU A CA 1
ATOM 1631 C C . LEU A 1 217 ? 43.503 -40.355 -21.137 1.00 68.00 217 LEU A C 1
ATOM 1633 O O . LEU A 1 217 ? 42.987 -39.772 -20.180 1.00 68.00 217 LEU A O 1
ATOM 1637 N N . PRO A 1 218 ? 44.317 -39.702 -21.991 1.00 67.38 218 PRO A N 1
ATOM 1638 C CA . PRO A 1 218 ? 44.598 -38.275 -21.852 1.00 67.38 218 PRO A CA 1
ATOM 1639 C C . PRO A 1 218 ? 43.301 -37.440 -21.956 1.00 67.38 218 PRO A C 1
ATOM 1641 O O . PRO A 1 218 ? 42.455 -37.772 -22.791 1.00 67.38 218 PRO A O 1
ATOM 1644 N N . PRO A 1 219 ? 43.147 -36.331 -21.198 1.00 65.94 219 PRO A N 1
ATOM 1645 C CA . PRO A 1 219 ? 41.895 -35.558 -21.132 1.00 65.94 219 PRO A CA 1
ATOM 1646 C C . PRO A 1 219 ? 41.375 -34.989 -22.462 1.00 65.94 219 PRO A C 1
ATOM 1648 O O . PRO A 1 219 ? 40.218 -34.607 -22.560 1.00 65.94 219 PRO A O 1
ATOM 1651 N N . GLU A 1 220 ? 42.206 -34.940 -23.502 1.00 67.75 220 GLU A N 1
ATOM 1652 C CA . GLU A 1 220 ? 41.819 -34.555 -24.868 1.00 67.75 220 GLU A CA 1
ATOM 1653 C C . GLU A 1 220 ? 40.984 -35.636 -25.590 1.00 67.75 220 GLU A C 1
ATOM 1655 O O . GLU A 1 220 ? 40.418 -35.395 -26.656 1.00 67.75 220 GLU A O 1
ATOM 1660 N N . ARG A 1 221 ? 40.923 -36.854 -25.032 1.00 74.62 221 ARG A N 1
ATOM 1661 C CA . ARG A 1 221 ? 40.216 -38.020 -25.585 1.00 74.62 221 ARG A CA 1
ATOM 1662 C C . ARG A 1 221 ? 38.955 -38.397 -24.815 1.00 74.62 221 ARG A C 1
ATOM 1664 O O . ARG A 1 221 ? 38.253 -39.302 -25.261 1.00 74.62 221 ARG A O 1
ATOM 1671 N N . THR A 1 222 ? 38.658 -37.727 -23.706 1.00 77.19 222 THR A N 1
ATOM 1672 C CA . THR A 1 222 ? 37.554 -38.060 -22.797 1.00 77.19 222 THR A CA 1
ATOM 1673 C C . THR A 1 222 ? 36.764 -36.809 -22.421 1.00 77.19 222 THR A C 1
ATOM 1675 O O . THR A 1 222 ? 37.341 -35.777 -22.095 1.00 77.19 222 THR A O 1
ATOM 1678 N N . MET A 1 223 ? 35.431 -36.880 -22.462 1.00 81.25 223 MET A N 1
ATOM 1679 C CA . MET A 1 223 ? 34.555 -35.773 -22.053 1.00 81.25 223 MET A CA 1
ATOM 1680 C C . MET A 1 223 ? 33.374 -36.289 -21.218 1.00 81.25 223 MET A C 1
ATOM 1682 O O . MET A 1 223 ? 32.764 -37.288 -21.601 1.00 81.25 223 MET A O 1
ATOM 1686 N N . PRO A 1 224 ? 33.009 -35.624 -20.108 1.00 82.50 224 PRO A N 1
ATOM 1687 C CA . PRO A 1 224 ? 31.819 -35.978 -19.345 1.00 82.50 224 PRO A CA 1
ATOM 1688 C C . PRO A 1 224 ? 30.536 -35.600 -20.103 1.00 82.50 224 PRO A C 1
ATOM 1690 O O . PRO A 1 224 ? 30.491 -34.584 -20.808 1.00 82.50 224 PRO A O 1
ATOM 1693 N N . LEU A 1 225 ? 29.476 -36.384 -19.918 1.00 84.81 225 LEU A N 1
ATOM 1694 C CA . LEU A 1 225 ? 28.125 -36.067 -20.371 1.00 84.81 225 LEU A CA 1
ATOM 1695 C C . LEU A 1 225 ? 27.371 -35.267 -19.301 1.00 84.81 225 LEU A C 1
ATOM 1697 O O . LEU A 1 225 ? 27.392 -35.601 -18.119 1.00 84.81 225 LEU A O 1
ATOM 1701 N N . VAL A 1 226 ? 26.662 -34.220 -19.719 1.00 84.44 226 VAL A N 1
ATOM 1702 C CA . VAL A 1 226 ? 25.794 -33.411 -18.856 1.00 84.44 226 VAL A CA 1
ATOM 1703 C C . VAL A 1 226 ? 24.407 -33.320 -19.487 1.00 84.44 226 VAL A C 1
ATOM 1705 O O . VAL A 1 226 ? 24.261 -32.940 -20.649 1.00 84.44 226 VAL A O 1
ATOM 1708 N N . ASN A 1 227 ? 23.374 -33.650 -18.714 1.00 83.81 227 ASN A N 1
ATOM 1709 C CA . ASN A 1 227 ? 21.986 -33.454 -19.125 1.00 83.81 227 ASN A CA 1
ATOM 1710 C C . ASN A 1 227 ? 21.487 -32.083 -18.643 1.00 83.81 227 ASN A C 1
ATOM 1712 O O . ASN A 1 227 ? 21.665 -31.739 -17.474 1.00 83.81 227 ASN A O 1
ATOM 1716 N N . VAL A 1 228 ? 20.835 -31.319 -19.524 1.00 82.94 228 VAL A N 1
ATOM 1717 C CA . VAL A 1 228 ? 20.023 -30.160 -19.121 1.00 82.94 228 VAL A CA 1
ATOM 1718 C C . VAL A 1 228 ? 18.840 -30.687 -18.295 1.00 82.94 228 VAL A C 1
ATOM 1720 O O . VAL A 1 228 ? 18.149 -31.591 -18.775 1.00 82.94 228 VAL A O 1
ATOM 1723 N N . PRO A 1 229 ? 18.594 -30.169 -17.078 1.00 75.81 229 PRO A N 1
ATOM 1724 C CA . PRO A 1 229 ? 17.439 -30.558 -16.283 1.00 75.81 229 PRO A CA 1
ATOM 1725 C C . PRO A 1 229 ? 16.149 -30.038 -16.922 1.00 75.81 229 PRO A C 1
ATOM 1727 O O . PRO A 1 229 ? 16.105 -28.911 -17.428 1.00 75.81 229 PRO A O 1
ATOM 1730 N N . ASP A 1 230 ? 15.090 -30.844 -16.856 1.00 66.50 230 ASP A N 1
ATOM 1731 C CA . ASP A 1 230 ? 13.752 -30.400 -17.236 1.00 66.50 230 ASP A CA 1
ATOM 1732 C C . ASP A 1 230 ? 13.276 -29.237 -16.346 1.00 66.50 230 ASP A C 1
ATOM 1734 O O . ASP A 1 230 ? 13.768 -29.022 -15.237 1.00 66.50 230 ASP A O 1
ATOM 1738 N N . SER A 1 231 ? 12.366 -28.422 -16.884 1.00 52.53 231 SER A N 1
ATOM 1739 C CA . SER A 1 231 ? 11.980 -27.126 -16.310 1.00 52.53 231 SER A CA 1
ATOM 1740 C C . SER A 1 231 ? 11.057 -27.281 -15.092 1.00 52.53 231 SER A C 1
ATOM 1742 O O . SER A 1 231 ? 9.842 -27.103 -15.185 1.00 52.53 231 SER A O 1
ATOM 1744 N N . GLU A 1 232 ? 11.631 -27.639 -13.943 1.00 41.91 232 GLU A N 1
ATOM 1745 C CA . GLU A 1 232 ? 10.941 -27.577 -12.651 1.00 41.91 232 GLU A CA 1
ATOM 1746 C C . GLU A 1 232 ? 10.820 -26.131 -12.141 1.00 41.91 232 GLU A C 1
ATOM 1748 O O . GLU A 1 232 ? 11.685 -25.280 -12.361 1.00 41.91 232 GLU A O 1
ATOM 1753 N N . ALA A 1 233 ? 9.722 -25.848 -11.438 1.00 37.03 233 ALA A N 1
ATOM 1754 C CA . ALA A 1 233 ? 9.468 -24.541 -10.844 1.00 37.03 233 ALA A CA 1
ATOM 1755 C C . ALA A 1 233 ? 10.305 -24.305 -9.568 1.00 37.03 233 ALA A C 1
ATOM 1757 O O . ALA A 1 233 ? 10.591 -25.236 -8.822 1.00 37.03 233 ALA A O 1
ATOM 1758 N N . ASN A 1 234 ? 10.569 -23.026 -9.263 1.00 36.09 234 ASN A N 1
ATOM 1759 C CA . ASN A 1 234 ? 11.277 -22.507 -8.077 1.00 36.09 234 ASN A CA 1
ATOM 1760 C C . ASN A 1 234 ? 12.787 -22.811 -7.970 1.00 36.09 234 ASN A C 1
ATOM 1762 O O . ASN A 1 234 ? 13.206 -23.729 -7.270 1.00 36.09 234 ASN A O 1
ATOM 1766 N N . ALA A 1 235 ? 13.610 -21.899 -8.499 1.00 26.48 235 ALA A N 1
ATOM 1767 C CA . ALA A 1 235 ? 15.020 -21.755 -8.117 1.00 26.48 235 ALA A CA 1
ATOM 1768 C C . ALA A 1 235 ? 15.462 -20.273 -8.090 1.00 26.48 235 ALA A C 1
ATOM 1770 O O . ALA A 1 235 ? 16.327 -19.844 -8.850 1.00 26.48 235 ALA A O 1
ATOM 1771 N N . THR A 1 236 ? 14.855 -19.465 -7.216 1.00 29.47 236 THR A N 1
ATOM 1772 C CA . THR A 1 236 ? 15.255 -18.061 -6.991 1.00 29.47 236 THR A CA 1
ATOM 1773 C C . THR A 1 236 ? 16.250 -17.956 -5.836 1.00 29.47 236 THR A C 1
ATOM 1775 O O . THR A 1 236 ? 15.868 -18.328 -4.732 1.00 29.47 236 THR A O 1
ATOM 1778 N N . VAL A 1 237 ? 17.436 -17.353 -6.037 1.00 25.94 237 VAL A N 1
ATOM 1779 C CA . VAL A 1 237 ? 18.180 -16.519 -5.050 1.00 25.94 237 VAL A CA 1
ATOM 1780 C C . VAL A 1 237 ? 19.500 -15.987 -5.653 1.00 25.94 237 VAL A C 1
ATOM 1782 O O . VAL A 1 237 ? 20.289 -16.788 -6.126 1.00 25.94 237 VAL A O 1
ATOM 1785 N N . GLN A 1 238 ? 19.696 -14.654 -5.575 1.00 25.59 238 GLN A N 1
ATOM 1786 C CA . GLN A 1 238 ? 20.948 -13.841 -5.530 1.00 25.59 238 GLN A CA 1
ATOM 1787 C C . GLN A 1 238 ? 22.072 -14.098 -6.587 1.00 25.59 238 GLN A C 1
ATOM 1789 O O . GLN A 1 238 ? 22.206 -15.166 -7.158 1.00 25.59 238 GLN A O 1
ATOM 1794 N N . TYR A 1 239 ? 22.920 -13.137 -6.986 1.00 24.28 239 TYR A N 1
ATOM 1795 C CA . TYR A 1 239 ? 23.407 -11.912 -6.327 1.00 24.28 239 TYR A CA 1
ATOM 1796 C C . TYR A 1 239 ? 23.614 -10.722 -7.300 1.00 24.28 239 TYR A C 1
ATOM 1798 O O . TYR A 1 239 ? 24.079 -10.910 -8.425 1.00 24.28 239 TYR A O 1
ATOM 1806 N N . TYR A 1 240 ? 23.462 -9.491 -6.801 1.00 24.38 240 TYR A N 1
ATOM 1807 C CA . TYR A 1 240 ? 24.406 -8.371 -7.040 1.00 24.38 240 TYR A CA 1
ATOM 1808 C C . TYR A 1 240 ? 25.346 -8.348 -5.809 1.00 24.38 240 TYR A C 1
ATOM 1810 O O . TYR A 1 240 ? 24.890 -8.710 -4.728 1.00 24.38 240 TYR A O 1
ATOM 1818 N N . TYR A 1 241 ? 26.652 -8.072 -5.860 1.00 24.17 241 TYR A N 1
ATOM 1819 C CA . TYR A 1 241 ? 27.426 -7.039 -6.567 1.00 24.17 241 TYR A CA 1
ATOM 1820 C C . TYR A 1 241 ? 28.843 -7.550 -6.921 1.00 24.17 241 TYR A C 1
ATOM 1822 O O . TYR A 1 241 ? 29.342 -8.418 -6.215 1.00 24.17 241 TYR A O 1
ATOM 1830 N N . GLN A 1 242 ? 29.522 -6.958 -7.916 1.00 22.11 242 GLN A N 1
ATOM 1831 C CA . GLN A 1 242 ? 30.751 -6.152 -7.716 1.00 22.11 242 GLN A CA 1
ATOM 1832 C C . GLN A 1 242 ? 31.318 -5.626 -9.051 1.00 22.11 242 GLN A C 1
ATOM 1834 O O . GLN A 1 242 ? 31.220 -6.281 -10.085 1.00 22.11 242 GLN A O 1
ATOM 1839 N N . VAL A 1 243 ? 31.878 -4.419 -8.974 1.00 24.09 243 VAL A N 1
ATOM 1840 C CA . VAL A 1 243 ? 32.542 -3.597 -10.012 1.00 24.09 243 VAL A CA 1
ATOM 1841 C C . VAL A 1 243 ? 34.070 -3.842 -9.830 1.00 24.09 243 VAL A C 1
ATOM 1843 O O . VAL A 1 243 ? 34.465 -4.258 -8.741 1.00 24.09 243 VAL A O 1
ATOM 1846 N N . ALA A 1 244 ? 34.999 -3.715 -10.785 1.00 27.36 244 ALA A N 1
ATOM 1847 C CA . ALA A 1 244 ? 35.039 -2.882 -11.987 1.00 27.36 244 ALA A CA 1
ATOM 1848 C C . ALA A 1 244 ? 35.929 -3.453 -13.114 1.00 27.36 244 ALA A C 1
ATOM 1850 O O . ALA A 1 244 ? 36.582 -4.492 -12.979 1.00 27.36 244 ALA A O 1
ATOM 1851 N N . ASN A 1 245 ? 36.023 -2.655 -14.179 1.00 30.86 245 ASN A N 1
ATOM 1852 C CA . ASN A 1 245 ? 37.140 -2.564 -15.118 1.00 30.86 245 ASN A CA 1
ATOM 1853 C C . ASN A 1 245 ? 38.553 -2.645 -14.482 1.00 30.86 245 ASN A C 1
ATOM 1855 O O . ASN A 1 245 ? 38.811 -2.072 -13.425 1.00 30.86 245 ASN A O 1
ATOM 1859 N N . VAL A 1 246 ? 39.508 -3.244 -15.211 1.00 28.78 246 VAL A N 1
ATOM 1860 C CA . VAL A 1 246 ? 40.955 -2.970 -15.078 1.00 28.78 246 VAL A CA 1
ATOM 1861 C C . VAL A 1 246 ? 41.552 -2.846 -16.481 1.00 28.78 246 VAL A C 1
ATOM 1863 O O . VAL A 1 246 ? 41.727 -3.841 -17.185 1.00 28.78 246 VAL A O 1
ATOM 1866 N N . LEU A 1 247 ? 41.875 -1.615 -16.880 1.00 36.97 247 LEU A N 1
ATOM 1867 C CA . LEU A 1 247 ? 42.587 -1.307 -18.120 1.00 36.97 247 LEU A CA 1
ATOM 1868 C C . LEU A 1 247 ? 44.104 -1.361 -17.896 1.00 36.97 247 LEU A C 1
ATOM 1870 O O . LEU A 1 247 ? 44.608 -0.709 -16.984 1.00 36.97 247 LEU A O 1
ATOM 1874 N N . ALA A 1 248 ? 44.828 -2.062 -18.772 1.00 33.16 248 ALA A N 1
ATOM 1875 C CA . ALA A 1 248 ? 46.249 -1.820 -19.036 1.00 33.16 248 ALA A CA 1
ATOM 1876 C C . ALA A 1 248 ? 46.664 -2.397 -20.407 1.00 33.16 248 ALA A C 1
ATOM 1878 O O . ALA A 1 248 ? 46.644 -3.608 -20.603 1.00 33.16 248 ALA A O 1
ATOM 1879 N N . ASP A 1 249 ? 47.016 -1.493 -21.323 1.00 29.78 249 ASP A N 1
ATOM 1880 C CA . ASP A 1 249 ? 47.973 -1.580 -22.438 1.00 29.78 249 ASP A CA 1
ATOM 1881 C C . ASP A 1 249 ? 48.176 -2.874 -23.262 1.00 29.78 249 ASP A C 1
ATOM 1883 O O . ASP A 1 249 ? 48.510 -3.946 -22.763 1.00 29.78 249 ASP A O 1
ATOM 1887 N N . GLY A 1 250 ? 48.227 -2.695 -24.592 1.00 35.62 250 GLY A N 1
ATOM 1888 C CA . GLY A 1 250 ? 49.257 -3.378 -25.394 1.00 35.62 250 GLY A CA 1
ATOM 1889 C C . GLY A 1 250 ? 48.846 -4.098 -26.682 1.00 35.62 250 GLY A C 1
ATOM 1890 O O . GLY A 1 250 ? 49.738 -4.576 -27.380 1.00 35.62 250 GLY A O 1
ATOM 1891 N N . ALA A 1 251 ? 47.560 -4.188 -27.040 1.00 32.88 251 ALA A N 1
ATOM 1892 C CA . ALA A 1 251 ? 47.145 -4.797 -28.313 1.00 32.88 251 ALA A CA 1
ATOM 1893 C C . ALA A 1 251 ? 45.862 -4.174 -28.887 1.00 32.88 251 ALA A C 1
ATOM 1895 O O . ALA A 1 251 ? 45.012 -3.685 -28.143 1.00 32.88 251 ALA A O 1
ATOM 1896 N N . GLU A 1 252 ? 45.710 -4.213 -30.214 1.00 39.31 252 GLU A N 1
ATOM 1897 C CA . GLU A 1 252 ? 44.572 -3.608 -30.915 1.00 39.31 252 GLU A CA 1
ATOM 1898 C C . GLU A 1 252 ? 43.239 -4.254 -30.501 1.00 39.31 252 GLU A C 1
ATOM 1900 O O . GLU A 1 252 ? 42.986 -5.448 -30.681 1.00 39.31 252 GLU A O 1
ATOM 1905 N N . THR A 1 253 ? 42.375 -3.443 -29.898 1.00 37.78 253 THR A N 1
ATOM 1906 C CA . THR A 1 253 ? 41.112 -3.876 -29.304 1.00 37.78 253 THR A CA 1
ATOM 1907 C C . THR A 1 253 ? 40.034 -4.104 -30.374 1.00 37.78 253 THR A C 1
ATOM 1909 O O . THR A 1 253 ? 39.668 -3.184 -31.092 1.00 37.78 253 THR A O 1
ATOM 1912 N N . SER A 1 254 ? 39.500 -5.329 -30.488 1.00 50.59 254 SER A N 1
ATOM 1913 C CA . SER A 1 254 ? 38.384 -5.644 -31.405 1.00 50.59 254 SER A CA 1
ATOM 1914 C C . SER A 1 254 ? 37.128 -4.819 -31.107 1.00 50.59 254 SER A C 1
ATOM 1916 O O . SER A 1 254 ? 36.886 -4.450 -29.954 1.00 50.59 254 SER A O 1
ATOM 1918 N N . GLU A 1 255 ? 36.333 -4.551 -32.141 1.00 49.06 255 GLU A N 1
ATOM 1919 C CA . GLU A 1 255 ? 35.260 -3.554 -32.127 1.00 49.06 255 GLU A CA 1
ATOM 1920 C C . GLU A 1 255 ? 34.147 -3.865 -31.108 1.00 49.06 255 GLU A C 1
ATOM 1922 O O . GLU A 1 255 ? 33.703 -2.974 -30.388 1.00 49.06 255 GLU A O 1
ATOM 1927 N N . GLU A 1 256 ? 33.744 -5.128 -30.978 1.00 50.44 256 GLU A N 1
ATOM 1928 C CA . GLU A 1 256 ? 32.613 -5.571 -30.147 1.00 50.44 256 GLU A CA 1
ATOM 1929 C C . GLU A 1 256 ? 32.917 -5.399 -28.656 1.00 50.44 256 GLU A C 1
ATOM 1931 O O . GLU A 1 256 ? 32.101 -4.906 -27.885 1.00 50.44 256 GLU A O 1
ATOM 1936 N N . ALA A 1 257 ? 34.144 -5.736 -28.257 1.00 50.97 257 ALA A N 1
ATOM 1937 C CA . ALA A 1 257 ? 34.648 -5.533 -26.902 1.00 50.97 257 ALA A CA 1
ATOM 1938 C C . ALA A 1 257 ? 35.316 -4.149 -26.716 1.00 50.97 257 ALA A C 1
ATOM 1940 O O . ALA A 1 257 ? 36.127 -3.969 -25.807 1.00 50.97 257 ALA A O 1
ATOM 1941 N N . ARG A 1 258 ? 35.042 -3.191 -27.614 1.00 62.44 258 ARG A N 1
ATOM 1942 C CA . ARG A 1 258 ? 35.020 -1.749 -27.301 1.00 62.44 258 ARG A CA 1
ATOM 1943 C C . ARG A 1 258 ? 33.578 -1.306 -27.046 1.00 62.44 258 ARG A C 1
ATOM 1945 O O . ARG A 1 258 ? 33.329 -0.534 -26.135 1.00 62.44 258 ARG A O 1
ATOM 1952 N N . ASN A 1 259 ? 32.624 -1.834 -27.812 1.00 70.94 259 ASN A N 1
ATOM 1953 C CA . ASN A 1 259 ? 31.207 -1.493 -27.692 1.00 70.94 259 ASN A CA 1
ATOM 1954 C C . ASN A 1 259 ? 30.605 -1.954 -26.346 1.00 70.94 259 ASN A C 1
ATOM 1956 O O . ASN A 1 259 ? 29.918 -1.167 -25.706 1.00 70.94 259 ASN A O 1
ATOM 1960 N N . GLU A 1 260 ? 30.924 -3.159 -25.853 1.00 69.19 260 GLU A N 1
ATOM 1961 C CA . GLU A 1 260 ? 30.493 -3.614 -24.510 1.00 69.19 260 GLU A CA 1
ATOM 1962 C C . GLU A 1 260 ? 31.178 -2.838 -23.366 1.00 69.19 260 GLU A C 1
ATOM 1964 O O . GLU A 1 260 ? 30.569 -2.611 -22.324 1.00 69.19 260 GLU A O 1
ATOM 1969 N N . ASP A 1 261 ? 32.420 -2.388 -23.566 1.00 69.31 261 ASP A N 1
ATOM 1970 C CA . ASP A 1 261 ? 33.167 -1.564 -22.599 1.00 69.31 261 ASP A CA 1
ATOM 1971 C C . ASP A 1 261 ? 32.557 -0.153 -22.495 1.00 69.31 261 ASP A C 1
ATOM 1973 O O . ASP A 1 261 ? 32.272 0.340 -21.405 1.00 69.31 261 ASP A O 1
ATOM 1977 N N . LEU A 1 262 ? 32.212 0.448 -23.639 1.00 76.06 262 LEU A N 1
ATOM 1978 C CA . LEU A 1 262 ? 31.440 1.691 -23.726 1.00 76.06 262 LEU A CA 1
ATOM 1979 C C . LEU A 1 262 ? 30.016 1.540 -23.165 1.00 76.06 262 LEU A C 1
ATOM 1981 O O . LEU A 1 262 ? 29.514 2.453 -22.508 1.00 76.06 262 LEU A O 1
ATOM 1985 N N . ARG A 1 263 ? 29.368 0.386 -23.371 1.00 78.19 263 ARG A N 1
ATOM 1986 C CA . ARG A 1 263 ? 28.067 0.074 -22.766 1.00 78.19 263 ARG A CA 1
ATOM 1987 C C . ARG A 1 263 ? 28.157 0.039 -21.244 1.00 78.19 263 ARG A C 1
ATOM 1989 O O . ARG A 1 263 ? 27.339 0.680 -20.586 1.00 78.19 263 ARG A O 1
ATOM 1996 N N . GLN A 1 264 ? 29.142 -0.670 -20.692 1.00 69.12 264 GLN A N 1
ATOM 1997 C CA . GLN A 1 264 ? 29.273 -0.829 -19.246 1.00 69.12 264 GLN A CA 1
ATOM 1998 C C . GLN A 1 264 ? 29.784 0.442 -18.560 1.00 69.12 264 GLN A C 1
ATOM 2000 O O . GLN A 1 264 ? 29.214 0.832 -17.548 1.00 69.12 264 GLN A O 1
ATOM 2005 N N . SER A 1 265 ? 30.751 1.148 -19.155 1.00 72.00 265 SER A N 1
ATOM 2006 C CA . SER A 1 265 ? 31.207 2.462 -18.674 1.00 72.00 265 SER A CA 1
ATOM 2007 C C . SER A 1 265 ? 30.043 3.454 -18.584 1.00 72.00 265 SER A C 1
ATOM 2009 O O . SER A 1 265 ? 29.899 4.156 -17.586 1.00 72.00 265 SER A O 1
ATOM 2011 N N . GLY A 1 266 ? 29.140 3.449 -19.575 1.00 72.75 266 GLY A N 1
ATOM 2012 C CA . GLY A 1 266 ? 27.941 4.281 -19.524 1.00 72.75 266 GLY A CA 1
ATOM 2013 C C . GLY A 1 266 ? 26.943 3.867 -18.435 1.00 72.75 266 GLY A C 1
ATOM 2014 O O . GLY A 1 266 ? 26.352 4.737 -17.798 1.00 72.75 266 GLY A O 1
ATOM 2015 N N . PHE A 1 267 ? 26.794 2.567 -18.143 1.00 65.81 267 PHE A N 1
ATOM 2016 C CA . PHE A 1 267 ? 25.989 2.101 -17.003 1.00 65.81 267 PHE A CA 1
ATOM 2017 C C . PHE A 1 267 ? 26.620 2.462 -15.649 1.00 65.81 267 PHE A C 1
ATOM 2019 O O . PHE A 1 267 ? 25.892 2.847 -14.733 1.00 65.81 267 PHE A O 1
ATOM 2026 N N . GLU A 1 268 ? 27.946 2.373 -15.517 1.00 66.00 268 GLU A N 1
ATOM 2027 C CA . GLU A 1 268 ? 28.686 2.766 -14.311 1.00 66.00 268 GLU A CA 1
ATOM 2028 C C . GLU A 1 268 ? 28.547 4.279 -14.054 1.00 66.00 268 GLU A C 1
ATOM 2030 O O . GLU A 1 268 ? 28.142 4.676 -12.957 1.00 66.00 268 GLU A O 1
ATOM 2035 N N . ALA A 1 269 ? 28.745 5.117 -15.077 1.00 66.06 269 ALA A N 1
ATOM 2036 C CA . ALA A 1 269 ? 28.548 6.567 -15.001 1.00 66.06 269 ALA A CA 1
ATOM 2037 C C . ALA A 1 269 ? 27.084 6.953 -14.698 1.00 66.06 269 ALA A C 1
ATOM 2039 O O . ALA A 1 269 ? 26.819 7.749 -13.793 1.00 66.06 269 ALA A O 1
ATOM 2040 N N . PHE A 1 270 ? 26.107 6.322 -15.362 1.00 66.31 270 PHE A N 1
ATOM 2041 C CA . PHE A 1 270 ? 24.679 6.548 -15.106 1.00 66.31 270 PHE A CA 1
ATOM 2042 C C . PHE A 1 270 ? 24.278 6.159 -13.673 1.00 66.31 270 PHE A C 1
ATOM 2044 O O . PHE A 1 270 ? 23.483 6.859 -13.042 1.00 66.31 270 PHE A O 1
ATOM 2051 N N . ALA A 1 271 ? 24.843 5.074 -13.128 1.00 60.47 271 ALA A N 1
ATOM 2052 C CA . ALA A 1 271 ? 24.627 4.656 -11.742 1.00 60.47 271 ALA A CA 1
ATOM 2053 C C . ALA A 1 271 ? 25.299 5.595 -10.722 1.00 60.47 271 ALA A C 1
ATOM 2055 O O . ALA A 1 271 ? 24.753 5.803 -9.639 1.00 60.47 271 ALA A O 1
ATOM 2056 N N . ALA A 1 272 ? 26.434 6.205 -11.080 1.00 63.22 272 ALA A N 1
ATOM 2057 C CA . ALA A 1 272 ? 27.082 7.278 -10.321 1.00 63.22 272 ALA A CA 1
ATOM 2058 C C . ALA A 1 272 ? 26.373 8.647 -10.450 1.00 63.22 272 ALA A C 1
ATOM 2060 O O . ALA A 1 272 ? 26.743 9.596 -9.760 1.00 63.22 272 ALA A O 1
ATOM 2061 N N . ALA A 1 273 ? 25.338 8.736 -11.295 1.00 72.81 273 ALA A N 1
ATOM 2062 C CA . ALA A 1 273 ? 24.636 9.955 -11.697 1.00 72.81 273 ALA A CA 1
ATOM 2063 C C . ALA A 1 273 ? 25.483 10.981 -12.485 1.00 72.81 273 ALA A C 1
ATOM 2065 O O . ALA A 1 273 ? 25.051 12.128 -12.631 1.00 72.81 273 ALA A O 1
ATOM 2066 N N . ASP A 1 274 ? 26.625 10.575 -13.058 1.00 81.06 274 ASP A N 1
ATOM 2067 C CA . ASP A 1 274 ? 27.287 11.351 -14.112 1.00 81.06 274 ASP A CA 1
ATOM 2068 C C . ASP A 1 274 ? 26.667 11.004 -15.470 1.00 81.06 274 ASP A C 1
ATOM 2070 O O . ASP A 1 274 ? 27.084 10.103 -16.203 1.00 81.06 274 ASP A O 1
ATOM 2074 N N . TYR A 1 275 ? 25.596 11.722 -15.795 1.00 84.25 275 TYR A N 1
ATOM 2075 C CA . TYR A 1 275 ? 24.896 11.520 -17.056 1.00 84.25 275 TYR A CA 1
ATOM 2076 C C . TYR A 1 275 ? 25.708 12.015 -18.258 1.00 84.25 275 TYR A C 1
ATOM 2078 O O . TYR A 1 275 ? 25.483 11.526 -19.361 1.00 84.25 275 TYR A O 1
ATOM 2086 N N . ALA A 1 276 ? 26.650 12.949 -18.078 1.00 86.56 276 ALA A N 1
ATOM 2087 C CA . ALA A 1 276 ? 27.440 13.501 -19.175 1.00 86.56 276 ALA A CA 1
ATOM 2088 C C . ALA A 1 276 ? 28.464 12.480 -19.691 1.00 86.56 276 ALA A C 1
ATOM 2090 O O . ALA A 1 276 ? 28.561 12.275 -20.903 1.00 86.56 276 ALA A O 1
ATOM 2091 N N . GLU A 1 277 ? 29.162 11.792 -18.785 1.00 80.62 277 GLU A N 1
ATOM 2092 C CA . GLU A 1 277 ? 30.042 10.678 -19.137 1.00 80.62 277 GLU A CA 1
ATOM 2093 C C . GLU A 1 277 ? 29.235 9.483 -19.672 1.00 80.62 277 GLU A C 1
ATOM 2095 O O . GLU A 1 277 ? 29.591 8.934 -20.714 1.00 80.62 277 GLU A O 1
ATOM 2100 N N . ALA A 1 278 ? 28.070 9.171 -19.084 1.00 81.50 278 ALA A N 1
ATOM 2101 C CA . ALA A 1 278 ? 27.184 8.122 -19.600 1.00 81.50 278 ALA A CA 1
ATOM 2102 C C . ALA A 1 278 ? 26.733 8.367 -21.053 1.00 81.50 278 ALA A C 1
ATOM 2104 O O . ALA A 1 278 ? 26.806 7.470 -21.898 1.00 81.50 278 ALA A O 1
ATOM 2105 N N . ILE A 1 279 ? 26.319 9.602 -21.367 1.00 91.00 279 ILE A N 1
ATOM 2106 C CA . ILE A 1 279 ? 25.984 10.028 -22.732 1.00 91.00 279 ILE A CA 1
ATOM 2107 C C . ILE A 1 279 ? 27.209 9.903 -23.644 1.00 91.00 279 ILE A C 1
ATOM 2109 O O . ILE A 1 279 ? 27.071 9.403 -24.759 1.00 91.00 279 ILE A O 1
ATOM 2113 N N . ALA A 1 280 ? 28.401 10.313 -23.202 1.00 89.81 280 ALA A N 1
ATOM 2114 C CA . ALA A 1 280 ? 29.618 10.234 -24.009 1.00 89.81 280 ALA A CA 1
ATOM 2115 C C . ALA A 1 280 ? 30.037 8.786 -24.331 1.00 89.81 280 ALA A C 1
ATOM 2117 O O . ALA A 1 280 ? 30.412 8.505 -25.474 1.00 89.81 280 ALA A O 1
ATOM 2118 N N . SER A 1 281 ? 29.950 7.857 -23.372 1.00 84.06 281 SER A N 1
ATOM 2119 C CA . SER A 1 281 ? 30.256 6.437 -23.599 1.00 84.06 281 SER A CA 1
ATOM 2120 C C . SER A 1 281 ? 29.233 5.787 -24.534 1.00 84.06 281 SER A C 1
ATOM 2122 O O . SER A 1 281 ? 29.603 5.185 -25.543 1.00 84.06 281 SER A O 1
ATOM 2124 N N . TRP A 1 282 ? 27.935 5.959 -24.268 1.00 90.25 282 TRP A N 1
ATOM 2125 C CA . TRP A 1 282 ? 26.891 5.364 -25.103 1.00 90.25 28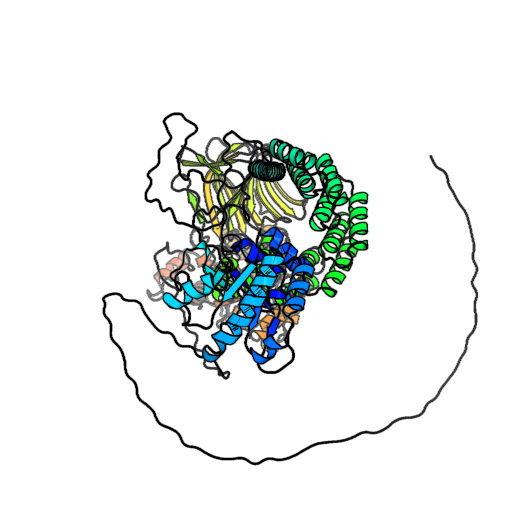2 TRP A CA 1
ATOM 2126 C C . TRP A 1 282 ? 26.783 6.008 -26.492 1.00 90.25 282 TRP A C 1
ATOM 2128 O O . TRP A 1 282 ? 26.432 5.311 -27.442 1.00 90.25 282 TRP A O 1
ATOM 2138 N N . SER A 1 283 ? 27.147 7.286 -26.661 1.00 90.44 283 SER A N 1
ATOM 2139 C CA . SER A 1 283 ? 27.209 7.924 -27.990 1.00 90.44 283 SER A CA 1
ATOM 2140 C C . SER A 1 283 ? 28.325 7.328 -28.845 1.00 90.44 283 SER A C 1
ATOM 2142 O O . SER A 1 283 ? 28.083 6.985 -29.999 1.00 90.44 283 SER A O 1
ATOM 2144 N N . GLN A 1 284 ? 29.511 7.097 -28.270 1.00 87.62 284 GLN A N 1
ATOM 2145 C CA . GLN A 1 284 ? 30.580 6.365 -28.959 1.00 87.62 284 GLN A CA 1
ATOM 2146 C C . GLN A 1 284 ? 30.145 4.938 -29.318 1.00 87.62 284 GLN A C 1
ATOM 2148 O O . GLN A 1 284 ? 30.496 4.449 -30.386 1.00 87.62 284 GLN A O 1
ATOM 2153 N N . TRP A 1 285 ? 29.345 4.263 -28.484 1.00 88.38 285 TRP A N 1
ATOM 2154 C CA . TRP A 1 285 ? 28.758 2.975 -28.869 1.00 88.38 285 TRP A CA 1
ATOM 2155 C C . TRP A 1 285 ? 27.762 3.127 -30.034 1.00 88.38 285 TRP A C 1
ATOM 2157 O O . TRP A 1 285 ? 27.864 2.377 -30.999 1.00 88.38 285 TRP A O 1
ATOM 2167 N N . ALA A 1 286 ? 26.876 4.129 -30.024 1.00 86.62 286 ALA A N 1
ATOM 2168 C CA . ALA A 1 286 ? 25.939 4.391 -31.124 1.00 86.62 286 ALA A CA 1
ATOM 2169 C C . ALA A 1 286 ? 26.632 4.714 -32.466 1.00 86.62 286 ALA A C 1
ATOM 2171 O O . ALA A 1 286 ? 26.135 4.315 -33.518 1.00 86.62 286 ALA A O 1
ATOM 2172 N N . GLU A 1 287 ? 27.780 5.399 -32.445 1.00 88.56 287 GLU A N 1
ATOM 2173 C CA . GLU A 1 287 ? 28.614 5.653 -33.634 1.00 88.56 287 GLU A CA 1
ATOM 2174 C C . GLU A 1 287 ? 29.291 4.379 -34.168 1.00 88.56 287 GLU A C 1
ATOM 2176 O O . GLU A 1 287 ? 29.526 4.250 -35.369 1.00 88.56 287 GLU A O 1
ATOM 2181 N N . ARG A 1 288 ? 29.605 3.433 -33.275 1.00 80.50 288 ARG A N 1
ATOM 2182 C CA . ARG A 1 288 ? 30.319 2.180 -33.572 1.00 80.50 288 ARG A CA 1
ATOM 2183 C C . ARG A 1 288 ? 29.395 0.991 -33.841 1.00 80.50 288 ARG A C 1
ATOM 2185 O O . ARG A 1 288 ? 29.863 -0.049 -34.298 1.00 80.50 288 ARG A O 1
ATOM 2192 N N . ASP A 1 289 ? 28.107 1.129 -33.548 1.00 79.38 289 ASP A N 1
ATOM 2193 C CA . ASP A 1 289 ? 27.057 0.134 -33.779 1.00 79.38 289 ASP A CA 1
ATOM 2194 C C . ASP A 1 289 ? 25.778 0.816 -34.323 1.00 79.38 289 ASP A C 1
ATOM 2196 O O . ASP A 1 289 ? 24.765 0.928 -33.618 1.00 79.38 289 ASP A O 1
ATOM 2200 N N . PRO A 1 290 ? 25.804 1.339 -35.570 1.00 82.62 290 PRO A N 1
ATOM 2201 C CA . PRO A 1 290 ? 24.768 2.252 -36.055 1.00 82.62 290 PRO A CA 1
ATOM 2202 C C . PRO A 1 290 ? 23.385 1.628 -36.252 1.00 82.62 290 PRO A C 1
ATOM 2204 O O . PRO A 1 290 ? 22.418 2.378 -36.340 1.00 82.62 290 PRO A O 1
ATOM 2207 N N . GLU A 1 291 ? 23.253 0.300 -36.256 1.00 80.56 291 GLU A N 1
ATOM 2208 C CA . GLU A 1 291 ? 21.963 -0.402 -36.369 1.00 80.56 291 GLU A CA 1
ATOM 2209 C C . GLU A 1 291 ? 21.338 -0.741 -35.004 1.00 80.56 291 GLU A C 1
ATOM 2211 O O . GLU A 1 291 ? 20.154 -1.063 -34.915 1.00 80.56 291 GLU A O 1
ATOM 2216 N N . ASN A 1 292 ? 22.089 -0.622 -33.906 1.00 80.00 292 ASN A N 1
ATOM 2217 C CA . ASN A 1 292 ? 21.613 -1.028 -32.588 1.00 80.00 292 ASN A CA 1
ATOM 2218 C C . ASN A 1 292 ? 20.655 0.020 -31.969 1.00 80.00 292 ASN A C 1
ATOM 2220 O O . ASN A 1 292 ? 20.972 1.219 -31.969 1.00 80.00 292 ASN A O 1
ATOM 2224 N N . PRO A 1 293 ? 19.470 -0.382 -31.463 1.00 81.44 293 PRO A N 1
ATOM 2225 C CA . PRO A 1 293 ? 18.531 0.514 -30.786 1.00 81.44 293 PRO A CA 1
ATOM 2226 C C . PRO A 1 293 ? 18.860 0.764 -29.302 1.00 81.44 293 PRO A C 1
ATOM 2228 O O . PRO A 1 293 ? 18.440 1.794 -28.769 1.00 81.44 293 PRO A O 1
ATOM 2231 N N . GLU A 1 294 ? 19.588 -0.139 -28.633 1.00 83.69 294 GLU A N 1
ATOM 2232 C CA . GLU A 1 294 ? 19.874 -0.089 -27.188 1.00 83.69 294 GLU A CA 1
ATOM 2233 C C . GLU A 1 294 ? 20.655 1.170 -26.757 1.00 83.69 294 GLU A C 1
ATOM 2235 O O . GLU A 1 294 ? 20.160 1.861 -25.862 1.00 83.69 294 GLU A O 1
ATOM 2240 N N . PRO A 1 295 ? 21.786 1.571 -27.389 1.00 86.81 295 PRO A N 1
ATOM 2241 C CA . PRO A 1 295 ? 22.505 2.777 -26.970 1.00 86.81 295 PRO A CA 1
ATOM 2242 C C . PRO A 1 295 ? 21.637 4.033 -27.071 1.00 86.81 295 PRO A C 1
ATOM 2244 O O . PRO A 1 295 ? 21.677 4.880 -26.187 1.00 86.81 295 PRO A O 1
ATOM 2247 N N . LEU A 1 296 ? 20.796 4.148 -28.104 1.00 89.75 296 LEU A N 1
ATOM 2248 C CA . LEU A 1 296 ? 19.908 5.302 -28.279 1.00 89.75 296 LEU A CA 1
ATOM 2249 C C . LEU A 1 296 ? 18.796 5.357 -27.220 1.00 89.75 296 LEU A C 1
ATOM 2251 O O . LEU A 1 296 ? 18.435 6.445 -26.775 1.00 89.75 296 LEU A O 1
ATOM 2255 N N . ALA A 1 297 ? 18.284 4.209 -26.769 1.00 86.12 297 ALA A N 1
ATOM 2256 C CA . ALA A 1 297 ? 17.349 4.168 -25.645 1.00 86.12 297 ALA A CA 1
ATOM 2257 C C . ALA A 1 297 ? 18.025 4.632 -24.341 1.00 86.12 297 ALA A C 1
ATOM 2259 O O . ALA A 1 297 ? 17.465 5.446 -23.608 1.00 86.12 297 ALA A O 1
ATOM 2260 N N . LEU A 1 298 ? 19.254 4.172 -24.091 1.00 87.94 298 LEU A N 1
ATOM 2261 C CA . LEU A 1 298 ? 20.019 4.481 -22.881 1.00 87.94 298 LEU A CA 1
ATOM 2262 C C . LEU A 1 298 ? 20.509 5.941 -22.839 1.00 87.94 298 LEU A C 1
ATOM 2264 O O . LEU A 1 298 ? 20.350 6.603 -21.815 1.00 87.94 298 LEU A O 1
ATOM 2268 N N . ILE A 1 299 ? 20.992 6.499 -23.957 1.00 89.69 299 ILE A N 1
ATOM 2269 C CA . ILE A 1 299 ? 21.269 7.945 -24.099 1.00 89.69 299 ILE A CA 1
ATOM 2270 C C . ILE A 1 299 ? 19.994 8.759 -23.828 1.00 89.69 299 ILE A C 1
ATOM 2272 O O . ILE A 1 299 ? 20.053 9.808 -23.185 1.00 89.69 299 ILE A O 1
ATOM 2276 N N . GLY A 1 300 ? 18.832 8.263 -24.271 1.00 88.00 300 GLY A N 1
ATOM 2277 C CA . GLY A 1 300 ? 17.535 8.863 -23.969 1.00 88.00 300 GLY A CA 1
ATOM 2278 C C . GLY A 1 300 ? 17.222 8.882 -22.470 1.00 88.00 300 GLY A C 1
ATOM 2279 O O . GLY A 1 300 ? 16.898 9.939 -21.927 1.00 88.00 300 GLY A O 1
ATOM 2280 N N . ASP A 1 301 ? 17.400 7.751 -21.780 1.00 86.00 301 ASP A N 1
ATOM 2281 C CA . ASP A 1 301 ? 17.253 7.662 -20.322 1.00 86.00 301 ASP A CA 1
ATOM 2282 C C . ASP A 1 301 ? 18.262 8.585 -19.593 1.00 86.00 301 ASP A C 1
ATOM 2284 O O . ASP A 1 301 ? 17.884 9.254 -18.628 1.00 86.00 301 ASP A O 1
ATOM 2288 N N . ALA A 1 302 ? 19.513 8.708 -20.061 1.00 86.12 302 ALA A N 1
ATOM 2289 C CA . ALA A 1 302 ? 20.513 9.620 -19.488 1.00 86.12 302 ALA A CA 1
ATOM 2290 C C . ALA A 1 302 ? 20.151 11.099 -19.671 1.00 86.12 302 ALA A C 1
ATOM 2292 O O . ALA A 1 302 ? 20.149 11.848 -18.693 1.00 86.12 302 ALA A O 1
ATOM 2293 N N . HIS A 1 303 ? 19.770 11.526 -20.879 1.00 87.88 303 HIS A N 1
ATOM 2294 C CA . HIS A 1 303 ? 19.282 12.888 -21.103 1.00 87.88 303 HIS A CA 1
ATOM 2295 C C . HIS A 1 303 ? 18.025 13.180 -20.274 1.00 87.88 303 HIS A C 1
ATOM 2297 O O . HIS A 1 303 ? 17.902 14.274 -19.726 1.00 87.88 303 HIS A O 1
ATOM 2303 N N . LEU A 1 304 ? 17.124 12.208 -20.096 1.00 83.62 304 LEU A N 1
ATOM 2304 C CA . LEU A 1 304 ? 15.943 12.374 -19.250 1.00 83.62 304 LEU A CA 1
ATOM 2305 C C . LEU A 1 304 ? 16.324 12.598 -17.778 1.00 83.62 304 LEU A C 1
ATOM 2307 O O . LEU A 1 304 ? 15.764 13.486 -17.133 1.00 83.62 304 LEU A O 1
ATOM 2311 N N . ARG A 1 305 ? 17.313 11.862 -17.253 1.00 82.44 305 ARG A N 1
ATOM 2312 C CA . ARG A 1 305 ? 17.855 12.085 -15.899 1.00 82.44 305 ARG A CA 1
ATOM 2313 C C . ARG A 1 305 ? 18.651 13.386 -15.765 1.00 82.44 305 ARG A C 1
ATOM 2315 O O . ARG A 1 305 ? 18.598 14.004 -14.705 1.00 82.44 305 ARG A O 1
ATOM 2322 N N . ASN A 1 306 ? 19.292 13.846 -16.840 1.00 84.62 306 ASN A N 1
ATOM 2323 C CA . ASN A 1 306 ? 19.919 15.167 -16.938 1.00 84.62 306 ASN A CA 1
ATOM 2324 C C . ASN A 1 306 ? 18.903 16.315 -17.162 1.00 84.62 306 ASN A C 1
ATOM 2326 O O . ASN A 1 306 ? 19.291 17.474 -17.275 1.00 84.62 306 ASN A O 1
ATOM 2330 N N . ASN A 1 307 ? 17.599 16.007 -17.236 1.00 81.62 307 ASN A N 1
ATOM 2331 C CA . ASN A 1 307 ? 16.495 16.926 -17.557 1.00 81.62 307 ASN A CA 1
ATOM 2332 C C . ASN A 1 307 ? 16.562 17.565 -18.974 1.00 81.62 307 ASN A C 1
ATOM 2334 O O . ASN A 1 307 ? 15.784 18.468 -19.285 1.00 81.62 307 ASN A O 1
ATOM 2338 N N . ASP A 1 308 ? 17.399 17.036 -19.875 1.00 88.00 308 ASP A N 1
ATOM 2339 C CA . ASP A 1 308 ? 17.491 17.356 -21.312 1.00 88.00 308 ASP A CA 1
ATOM 2340 C C . ASP A 1 308 ? 16.324 16.727 -22.115 1.00 88.00 308 ASP A C 1
ATOM 2342 O O . ASP A 1 308 ? 16.520 15.975 -23.076 1.00 88.00 308 ASP A O 1
ATOM 2346 N N . ARG A 1 309 ? 15.075 17.013 -21.726 1.00 87.44 309 ARG A N 1
ATOM 2347 C CA . ARG A 1 309 ? 13.867 16.326 -22.243 1.00 87.44 309 ARG A CA 1
ATOM 2348 C C . ARG A 1 309 ? 13.768 16.286 -23.774 1.00 87.44 309 ARG A C 1
ATOM 2350 O O . ARG A 1 309 ? 13.347 15.273 -24.326 1.00 87.44 309 ARG A O 1
ATOM 2357 N N . GLY A 1 310 ? 14.188 17.357 -24.454 1.00 89.81 310 GLY A N 1
ATOM 2358 C CA . GLY A 1 310 ? 14.186 17.437 -25.920 1.00 89.81 310 GLY A CA 1
ATOM 2359 C C . GLY A 1 310 ? 15.103 16.404 -26.582 1.00 89.81 310 GLY A C 1
ATOM 2360 O O . GLY A 1 310 ? 14.652 15.654 -27.443 1.00 89.81 310 GLY A O 1
ATOM 2361 N N . LYS A 1 311 ? 16.355 16.289 -26.118 1.00 89.31 311 LYS A N 1
ATOM 2362 C CA . LYS A 1 311 ? 17.308 15.294 -26.636 1.00 89.31 311 LYS A CA 1
ATOM 2363 C C . LYS A 1 311 ? 16.879 13.874 -26.289 1.00 89.31 311 LYS A C 1
ATOM 2365 O O . LYS A 1 311 ? 16.945 12.991 -27.134 1.00 89.31 311 LYS A O 1
ATOM 2370 N N . ALA A 1 312 ? 16.366 13.659 -25.076 1.00 91.00 312 ALA A N 1
ATOM 2371 C CA . ALA A 1 312 ? 15.827 12.360 -24.681 1.00 91.00 312 ALA A CA 1
ATOM 2372 C C . ALA A 1 312 ? 14.716 11.879 -25.636 1.00 91.00 312 ALA A C 1
ATOM 2374 O O . ALA A 1 312 ? 14.699 10.718 -26.042 1.00 91.00 312 ALA A O 1
ATOM 2375 N N . ALA A 1 313 ? 13.842 12.793 -26.069 1.00 91.75 313 ALA A N 1
ATOM 2376 C CA . ALA A 1 313 ? 12.791 12.516 -27.040 1.00 91.75 313 ALA A CA 1
ATOM 2377 C C . ALA A 1 313 ? 13.325 12.210 -28.454 1.00 91.75 313 ALA A C 1
ATOM 2379 O O . ALA A 1 313 ? 12.776 11.342 -29.129 1.00 91.75 313 ALA A O 1
ATOM 2380 N N . GLU A 1 314 ? 14.393 12.878 -28.896 1.00 93.44 314 GLU A N 1
ATOM 2381 C CA . GLU A 1 314 ? 15.077 12.582 -30.166 1.00 93.44 314 GLU A CA 1
ATOM 2382 C C . GLU A 1 314 ? 15.746 11.196 -30.137 1.00 93.44 314 GLU A C 1
ATOM 2384 O O . GLU A 1 314 ? 15.572 10.400 -31.062 1.00 93.44 314 GLU A O 1
ATOM 2389 N N . CYS A 1 315 ? 16.444 10.860 -29.049 1.00 91.94 315 CYS A N 1
ATOM 2390 C CA . CYS A 1 315 ? 17.115 9.571 -28.875 1.00 91.94 315 CYS A CA 1
ATOM 2391 C C . CYS A 1 315 ? 16.121 8.399 -28.776 1.00 91.94 315 CYS A C 1
ATOM 2393 O O . CYS A 1 315 ? 16.312 7.374 -29.436 1.00 91.94 315 CYS A O 1
ATOM 2395 N N . TYR A 1 316 ? 15.016 8.558 -28.036 1.00 93.19 316 TYR A N 1
ATOM 2396 C CA . TYR A 1 316 ? 13.935 7.567 -28.011 1.00 93.19 316 TYR A CA 1
ATOM 2397 C C . TYR A 1 316 ? 13.292 7.381 -29.395 1.00 93.19 316 TYR A C 1
ATOM 2399 O O . TYR A 1 316 ? 13.100 6.241 -29.820 1.00 93.19 316 TYR A O 1
ATOM 2407 N N . ALA A 1 317 ? 13.014 8.464 -30.133 1.00 93.00 317 ALA A N 1
ATOM 2408 C CA . ALA A 1 317 ? 12.481 8.377 -31.494 1.00 93.00 317 ALA A CA 1
ATOM 2409 C C . ALA A 1 317 ? 13.429 7.613 -32.434 1.00 93.00 317 ALA A C 1
ATOM 2411 O O . ALA A 1 317 ? 12.990 6.735 -33.175 1.00 93.00 317 ALA A O 1
ATOM 2412 N N . ALA A 1 318 ? 14.734 7.891 -32.361 1.00 90.56 318 ALA A N 1
ATOM 2413 C CA . ALA A 1 318 ? 15.749 7.217 -33.165 1.00 90.56 318 ALA A CA 1
ATOM 2414 C C . ALA A 1 318 ? 15.916 5.726 -32.798 1.00 90.56 318 ALA A C 1
ATOM 2416 O O . ALA A 1 318 ? 16.117 4.897 -33.685 1.00 90.56 318 ALA A O 1
ATOM 2417 N N . SER A 1 319 ? 15.782 5.355 -31.519 1.00 90.94 319 SER A N 1
ATOM 2418 C CA . SER A 1 319 ? 15.763 3.947 -31.089 1.00 90.94 319 SER A CA 1
ATOM 2419 C C . SER A 1 319 ? 14.525 3.203 -31.611 1.00 90.94 319 SER A C 1
ATOM 2421 O O . SER A 1 319 ? 14.638 2.115 -32.180 1.00 90.94 319 SER A O 1
ATOM 2423 N N . LEU A 1 320 ? 13.341 3.811 -31.484 1.00 89.50 320 LEU A N 1
ATOM 2424 C CA . LEU A 1 320 ? 12.074 3.230 -31.939 1.00 89.50 320 LEU A CA 1
ATOM 2425 C C . LEU A 1 320 ? 11.969 3.150 -33.469 1.00 89.50 320 LEU A C 1
ATOM 2427 O O . LEU A 1 320 ? 11.320 2.241 -33.978 1.00 89.50 320 LEU A O 1
ATOM 2431 N N . ALA A 1 321 ? 12.639 4.041 -34.205 1.00 88.75 321 ALA A N 1
ATOM 2432 C CA . ALA A 1 321 ? 12.746 3.965 -35.661 1.00 88.75 321 ALA A CA 1
ATOM 2433 C C . ALA A 1 321 ? 13.557 2.744 -36.139 1.00 88.75 321 ALA A C 1
ATOM 2435 O O . ALA A 1 321 ? 13.239 2.182 -37.185 1.00 88.75 321 ALA A O 1
ATOM 2436 N N . LYS A 1 322 ? 14.567 2.310 -35.369 1.00 85.62 322 LYS A N 1
ATOM 2437 C CA . LYS A 1 322 ? 15.341 1.083 -35.634 1.00 85.62 322 LYS A CA 1
ATOM 2438 C C . LYS A 1 322 ? 14.599 -0.179 -35.192 1.00 85.62 322 LYS A C 1
ATOM 2440 O O . LYS A 1 322 ? 14.586 -1.173 -35.910 1.00 85.62 322 LYS A O 1
ATOM 2445 N N . ASN A 1 323 ? 13.981 -0.150 -34.008 1.00 83.06 323 ASN A N 1
ATOM 2446 C CA . ASN A 1 323 ? 13.213 -1.274 -33.473 1.00 83.06 323 ASN A CA 1
ATOM 2447 C C . ASN A 1 323 ? 11.874 -0.810 -32.863 1.00 83.06 323 ASN A C 1
ATOM 2449 O O . ASN A 1 323 ? 11.824 -0.476 -31.671 1.00 83.06 323 ASN A O 1
ATOM 2453 N N . PRO A 1 324 ? 10.777 -0.864 -33.645 1.00 81.62 324 PRO A N 1
ATOM 2454 C CA . PRO A 1 324 ? 9.425 -0.567 -33.170 1.00 81.62 324 PRO A CA 1
ATOM 2455 C C . PRO A 1 324 ? 8.844 -1.594 -32.186 1.00 81.62 324 PRO A C 1
ATOM 2457 O O . PRO A 1 324 ? 7.803 -1.340 -31.594 1.00 81.62 324 PRO A O 1
ATOM 2460 N N . GLY A 1 325 ? 9.473 -2.758 -31.982 1.00 81.06 325 GLY A N 1
ATOM 2461 C CA . GLY A 1 325 ? 8.981 -3.786 -31.052 1.00 81.06 325 GLY A CA 1
ATOM 2462 C C . GLY A 1 325 ? 9.160 -3.439 -29.567 1.00 81.06 325 GLY A C 1
ATOM 2463 O O . GLY A 1 325 ? 8.724 -4.188 -28.695 1.00 81.06 325 GLY A O 1
ATOM 2464 N N . GLN A 1 326 ? 9.809 -2.316 -29.251 1.00 83.00 326 GLN A N 1
ATOM 2465 C CA . GLN A 1 326 ? 10.128 -1.897 -27.885 1.00 83.00 326 GLN A CA 1
ATOM 2466 C C . GLN A 1 326 ? 8.933 -1.193 -27.211 1.00 83.00 326 GLN A C 1
ATOM 2468 O O . GLN A 1 326 ? 8.987 0.003 -26.924 1.00 83.00 326 GLN A O 1
ATOM 2473 N N . LEU A 1 327 ? 7.846 -1.924 -26.937 1.00 85.12 327 LEU A N 1
ATOM 2474 C CA . LEU A 1 327 ? 6.600 -1.373 -26.368 1.00 85.12 327 LEU A CA 1
ATOM 2475 C C . LEU A 1 327 ? 6.844 -0.535 -25.093 1.00 85.12 327 LEU A C 1
ATOM 2477 O O . LEU A 1 327 ? 6.468 0.635 -25.033 1.00 85.12 327 LEU A O 1
ATOM 2481 N N . ASN A 1 328 ? 7.604 -1.072 -24.134 1.00 83.25 328 ASN A N 1
ATOM 2482 C CA . ASN A 1 328 ? 8.026 -0.377 -22.907 1.00 83.25 328 ASN A CA 1
ATOM 2483 C C . ASN A 1 328 ? 8.902 0.879 -23.122 1.00 83.25 328 ASN A C 1
ATOM 2485 O O . ASN A 1 328 ? 9.079 1.672 -22.192 1.00 83.25 328 ASN A O 1
ATOM 2489 N N . LEU A 1 329 ? 9.482 1.072 -24.311 1.00 86.38 329 LEU A N 1
ATOM 2490 C CA . LEU A 1 329 ? 10.168 2.311 -24.695 1.00 86.38 329 LEU A CA 1
ATOM 2491 C C . LEU A 1 329 ? 9.195 3.289 -25.368 1.00 86.38 329 LEU A C 1
ATOM 2493 O O . LEU A 1 329 ? 9.247 4.480 -25.080 1.00 86.38 329 LEU A O 1
ATOM 2497 N N . ALA A 1 330 ? 8.253 2.803 -26.181 1.00 89.44 330 ALA A N 1
ATOM 2498 C CA . ALA A 1 330 ? 7.191 3.623 -26.766 1.00 89.44 330 ALA A CA 1
ATOM 2499 C C . ALA A 1 330 ? 6.264 4.235 -25.698 1.00 89.44 330 ALA A C 1
ATOM 2501 O O . ALA A 1 330 ? 5.919 5.413 -25.790 1.00 89.44 330 ALA A O 1
ATOM 2502 N N . VAL A 1 331 ? 5.942 3.490 -24.633 1.00 88.69 331 VAL A N 1
ATOM 2503 C CA . VAL A 1 331 ? 5.210 4.005 -23.458 1.00 88.69 331 VAL A CA 1
ATOM 2504 C C . VAL A 1 331 ? 6.001 5.115 -22.748 1.00 88.69 331 VAL A C 1
ATOM 2506 O O . VAL A 1 331 ? 5.446 6.173 -22.449 1.00 88.69 331 VAL A O 1
ATOM 2509 N N . ARG A 1 332 ? 7.311 4.925 -22.529 1.00 88.75 332 ARG A N 1
ATOM 2510 C CA . ARG A 1 332 ? 8.188 5.953 -21.933 1.00 88.75 332 ARG A CA 1
ATOM 2511 C C . ARG A 1 332 ? 8.333 7.190 -22.821 1.00 88.75 332 ARG A C 1
ATOM 2513 O O . ARG A 1 332 ? 8.284 8.309 -22.317 1.00 88.75 332 ARG A O 1
ATOM 2520 N N . TYR A 1 333 ? 8.438 7.007 -24.135 1.00 93.38 333 TYR A N 1
ATOM 2521 C CA . TYR A 1 333 ? 8.503 8.101 -25.100 1.00 93.38 333 TYR A CA 1
ATOM 2522 C C . TYR A 1 333 ? 7.184 8.886 -25.174 1.00 93.38 333 TYR A C 1
ATOM 2524 O O . TYR A 1 333 ? 7.206 10.114 -25.150 1.00 93.38 333 TYR A O 1
ATOM 2532 N N . SER A 1 334 ? 6.035 8.200 -25.151 1.00 91.25 334 SER A N 1
ATOM 2533 C CA . SER A 1 334 ? 4.711 8.822 -25.015 1.00 91.25 334 SER A CA 1
ATOM 2534 C C . SER A 1 334 ? 4.614 9.672 -23.743 1.00 91.25 334 SER A C 1
ATOM 2536 O O . SER A 1 334 ? 4.194 10.832 -23.817 1.00 91.25 334 SER A O 1
ATOM 2538 N N . GLN A 1 335 ? 5.050 9.149 -22.591 1.00 88.00 335 GLN A N 1
ATOM 2539 C CA . GLN A 1 335 ? 5.065 9.915 -21.344 1.00 88.00 335 GLN A CA 1
ATOM 2540 C C . GLN A 1 335 ? 5.972 11.150 -21.451 1.00 88.00 335 GLN A C 1
ATOM 2542 O O . GLN A 1 335 ? 5.547 12.244 -21.097 1.00 88.00 335 GLN A O 1
ATOM 2547 N N . LEU A 1 336 ? 7.175 11.015 -22.019 1.00 90.88 336 LEU A N 1
ATOM 2548 C CA . LEU A 1 336 ? 8.096 12.137 -22.206 1.00 90.88 336 LEU A CA 1
ATOM 2549 C C . LEU A 1 336 ? 7.541 13.218 -23.152 1.00 90.88 336 LEU A C 1
ATOM 2551 O O . LEU A 1 336 ? 7.677 14.407 -22.868 1.00 90.88 336 LEU A O 1
ATOM 2555 N N . LEU A 1 337 ? 6.885 12.834 -24.252 1.00 89.94 337 LEU A N 1
ATOM 2556 C CA . LEU A 1 337 ? 6.187 13.776 -25.136 1.00 89.94 337 LEU A CA 1
ATOM 2557 C C . LEU A 1 337 ? 5.119 14.563 -24.363 1.00 89.94 337 LEU A C 1
ATOM 2559 O O . LEU A 1 337 ? 5.072 15.792 -24.452 1.00 89.94 337 LEU A O 1
ATOM 2563 N N . PHE A 1 338 ? 4.323 13.880 -23.537 1.00 85.12 338 PHE A N 1
ATOM 2564 C CA . PHE A 1 338 ? 3.322 14.517 -22.681 1.00 85.12 338 PHE A CA 1
ATOM 2565 C C . PHE A 1 338 ? 3.955 15.460 -21.637 1.00 85.12 338 PHE A C 1
ATOM 2567 O O . PHE A 1 338 ? 3.509 16.596 -21.491 1.00 85.12 338 PHE A O 1
ATOM 2574 N N . ASP A 1 339 ? 5.051 15.050 -20.993 1.00 84.94 339 ASP A N 1
ATOM 2575 C CA . ASP A 1 339 ? 5.791 15.832 -19.986 1.00 84.94 339 ASP A CA 1
ATOM 2576 C C . ASP A 1 339 ? 6.561 17.039 -20.570 1.00 84.94 339 ASP A C 1
ATOM 2578 O O . ASP A 1 339 ? 7.118 17.852 -19.823 1.00 84.94 339 ASP A O 1
ATOM 2582 N N . MET A 1 340 ? 6.597 17.171 -21.901 1.00 87.62 340 MET A N 1
ATOM 2583 C CA . MET A 1 340 ? 7.036 18.365 -22.640 1.00 87.62 340 MET A CA 1
ATOM 2584 C C . MET A 1 340 ? 5.867 19.220 -23.165 1.00 87.62 340 MET A C 1
ATOM 2586 O O . MET A 1 340 ? 6.100 20.226 -23.831 1.00 87.62 340 MET A O 1
ATOM 2590 N N . GLY A 1 341 ? 4.615 18.827 -22.913 1.00 86.38 341 GLY A N 1
ATOM 2591 C CA . GLY A 1 341 ? 3.413 19.478 -23.446 1.00 86.38 341 GLY A CA 1
ATOM 2592 C C . GLY A 1 341 ? 3.024 19.061 -24.872 1.00 86.38 341 GLY A C 1
ATOM 2593 O O . GLY A 1 341 ? 2.040 19.572 -25.400 1.00 86.38 341 GLY A O 1
ATOM 2594 N N . ARG A 1 342 ? 3.737 18.112 -25.495 1.00 89.62 342 ARG A N 1
ATOM 2595 C CA . ARG A 1 342 ? 3.472 17.582 -26.850 1.00 89.62 342 ARG A CA 1
ATOM 2596 C C . ARG A 1 342 ? 2.434 16.452 -26.794 1.00 89.62 342 ARG A C 1
ATOM 2598 O O . ARG A 1 342 ? 2.691 15.313 -27.185 1.00 89.62 342 ARG A O 1
ATOM 2605 N N . ALA A 1 343 ? 1.262 16.761 -26.237 1.00 84.38 343 ALA A N 1
ATOM 2606 C CA . ALA A 1 343 ? 0.216 15.780 -25.938 1.00 84.38 343 ALA A CA 1
ATOM 2607 C C . ALA A 1 343 ? -0.367 15.109 -27.197 1.00 84.38 343 ALA A C 1
ATOM 2609 O O . ALA A 1 343 ? -0.589 13.901 -27.190 1.00 84.38 343 ALA A O 1
ATOM 2610 N N . ASP A 1 344 ? -0.551 15.851 -28.290 1.00 85.81 344 ASP A N 1
ATOM 2611 C CA . ASP A 1 344 ? -1.120 15.301 -29.529 1.00 85.81 344 ASP A CA 1
ATOM 2612 C C . ASP A 1 344 ? -0.188 14.265 -30.179 1.00 85.81 344 ASP A C 1
ATOM 2614 O O . ASP A 1 344 ? -0.635 13.210 -30.624 1.00 85.81 344 ASP A O 1
ATOM 2618 N N . GLU A 1 345 ? 1.126 14.514 -30.157 1.00 89.94 345 GLU A N 1
ATOM 2619 C CA . GLU A 1 345 ? 2.141 13.561 -30.628 1.00 89.94 345 GLU A CA 1
ATOM 2620 C C . GLU A 1 345 ? 2.240 12.330 -29.717 1.00 89.94 345 GLU A C 1
ATOM 2622 O O . GLU A 1 345 ? 2.394 11.211 -30.203 1.00 89.94 345 GLU A O 1
ATOM 2627 N N . SER A 1 346 ? 2.101 12.522 -28.400 1.00 89.81 346 SER A N 1
ATOM 2628 C CA . SER A 1 346 ? 2.037 11.437 -27.414 1.00 89.81 346 SER A CA 1
ATOM 2629 C C . SER A 1 346 ? 0.866 10.483 -27.685 1.00 89.81 346 SER A C 1
ATOM 2631 O O . SER A 1 346 ? 1.050 9.263 -27.665 1.00 89.81 346 SER A O 1
ATOM 2633 N N . ASN A 1 347 ? -0.312 11.030 -28.001 1.00 86.81 347 ASN A N 1
ATOM 2634 C CA . ASN A 1 347 ? -1.503 10.255 -28.345 1.00 86.81 347 ASN A CA 1
ATOM 2635 C C . ASN A 1 347 ? -1.353 9.578 -29.719 1.00 86.81 347 ASN A C 1
ATOM 2637 O O . ASN A 1 347 ? -1.526 8.367 -29.827 1.00 86.81 347 ASN A O 1
ATOM 2641 N N . ALA A 1 348 ? -0.929 10.319 -30.750 1.00 88.50 348 ALA A N 1
ATOM 2642 C CA . ALA A 1 348 ? -0.729 9.783 -32.099 1.00 88.50 348 ALA A CA 1
ATOM 2643 C C . ALA A 1 348 ? 0.314 8.648 -32.150 1.00 88.50 348 ALA A C 1
ATOM 2645 O O . ALA A 1 348 ? 0.165 7.705 -32.935 1.00 88.50 348 ALA A O 1
ATOM 2646 N N . LEU A 1 349 ? 1.344 8.705 -31.297 1.00 90.81 349 LEU A N 1
ATOM 2647 C CA . LEU A 1 349 ? 2.292 7.612 -31.084 1.00 90.81 349 LEU A CA 1
ATOM 2648 C C . LEU A 1 349 ? 1.583 6.372 -30.523 1.00 90.81 349 LEU A C 1
ATOM 2650 O O . LEU A 1 349 ? 1.660 5.307 -31.137 1.00 90.81 349 LEU A O 1
ATOM 2654 N N . LEU A 1 350 ? 0.867 6.501 -29.400 1.00 89.75 350 LEU A N 1
ATOM 2655 C CA . LEU A 1 350 ? 0.171 5.370 -28.778 1.00 89.75 350 LEU A CA 1
ATOM 2656 C C . LEU A 1 350 ? -0.890 4.761 -29.698 1.00 89.75 350 LEU A C 1
ATOM 2658 O O . LEU A 1 350 ? -0.939 3.543 -29.822 1.00 89.75 350 LEU A O 1
ATOM 2662 N N . ASP A 1 351 ? -1.670 5.571 -30.411 1.00 88.00 351 ASP A N 1
ATOM 2663 C CA . ASP A 1 351 ? -2.684 5.087 -31.354 1.00 88.00 351 ASP A CA 1
ATOM 2664 C C . ASP A 1 351 ? -2.056 4.370 -32.555 1.00 88.00 351 ASP A C 1
ATOM 2666 O O . ASP A 1 351 ? -2.641 3.454 -33.136 1.00 88.00 351 ASP A O 1
ATOM 2670 N N . THR A 1 352 ? -0.845 4.758 -32.955 1.00 88.00 352 THR A N 1
ATOM 2671 C CA . THR A 1 352 ? -0.072 4.042 -33.979 1.00 88.00 352 THR A CA 1
ATOM 2672 C C . THR A 1 352 ? 0.448 2.711 -33.437 1.00 88.00 352 THR A C 1
ATOM 2674 O O . THR A 1 352 ? 0.326 1.693 -34.120 1.00 88.00 352 THR A O 1
ATOM 2677 N N . TYR A 1 353 ? 0.919 2.671 -32.189 1.00 88.69 353 TYR A N 1
ATOM 2678 C CA . TYR A 1 353 ? 1.352 1.434 -31.536 1.00 88.69 353 TYR A CA 1
ATOM 2679 C C . TYR A 1 353 ? 0.185 0.479 -31.262 1.00 88.69 353 TYR A C 1
ATOM 2681 O O . TYR A 1 353 ? 0.311 -0.700 -31.563 1.00 88.69 353 TYR A O 1
ATOM 2689 N N . ALA A 1 354 ? -0.978 0.964 -30.825 1.00 84.62 354 ALA A N 1
ATOM 2690 C CA . ALA A 1 354 ? -2.178 0.154 -30.600 1.00 84.62 354 ALA A CA 1
ATOM 2691 C C . ALA A 1 354 ? -2.723 -0.473 -31.897 1.00 84.62 354 ALA A C 1
ATOM 2693 O O . ALA A 1 354 ? -3.210 -1.601 -31.888 1.00 84.62 354 ALA A O 1
ATOM 2694 N N . ARG A 1 355 ? -2.600 0.230 -33.034 1.00 85.25 355 ARG A N 1
ATOM 2695 C CA . ARG A 1 355 ? -2.944 -0.306 -34.366 1.00 85.25 355 ARG A CA 1
ATOM 2696 C C . ARG A 1 355 ? -1.901 -1.283 -34.918 1.00 85.25 355 ARG A C 1
ATOM 2698 O O . ARG A 1 355 ? -2.262 -2.156 -35.700 1.00 85.25 355 ARG A O 1
ATOM 2705 N N . THR A 1 356 ? -0.631 -1.132 -34.540 1.00 79.88 356 THR A N 1
ATOM 2706 C CA . THR A 1 356 ? 0.479 -1.989 -35.011 1.00 79.88 356 THR A CA 1
ATOM 2707 C C . THR A 1 356 ? 0.634 -3.256 -34.165 1.00 79.88 356 THR A C 1
ATOM 2709 O O . THR A 1 356 ? 0.941 -4.321 -34.693 1.00 79.88 356 THR A O 1
ATOM 2712 N N . PHE A 1 357 ? 0.374 -3.146 -32.862 1.00 81.06 357 PHE A N 1
ATOM 2713 C CA . PHE A 1 357 ? 0.506 -4.191 -31.848 1.00 81.06 357 PHE A CA 1
ATOM 2714 C C . PHE A 1 357 ? -0.808 -4.326 -31.044 1.00 81.06 357 PHE A C 1
ATOM 2716 O O . PHE A 1 357 ? -0.842 -4.023 -29.847 1.00 81.06 357 PHE A O 1
ATOM 2723 N N . PRO A 1 358 ? -1.921 -4.730 -31.688 1.00 79.19 358 PRO A N 1
ATOM 2724 C CA . PRO A 1 358 ? -3.216 -4.852 -31.024 1.00 79.19 358 PRO A CA 1
ATOM 2725 C C . PRO A 1 358 ? -3.195 -5.929 -29.930 1.00 79.19 358 PRO A C 1
ATOM 2727 O O . PRO A 1 358 ? -2.543 -6.961 -30.073 1.00 79.19 358 PRO A O 1
ATOM 2730 N N . GLY A 1 359 ? -3.944 -5.701 -28.848 1.00 76.62 359 GLY A N 1
ATOM 2731 C CA . GLY A 1 359 ? -4.085 -6.657 -27.741 1.00 76.62 359 GLY A CA 1
ATOM 2732 C C . GLY A 1 359 ? -2.929 -6.681 -26.730 1.00 76.62 359 GLY A C 1
ATOM 2733 O O . GLY A 1 359 ? -2.908 -7.559 -25.875 1.00 76.62 359 GLY A O 1
ATOM 2734 N N . HIS A 1 360 ? -1.979 -5.740 -26.790 1.00 82.81 360 HIS A N 1
ATOM 2735 C CA . HIS A 1 360 ? -0.910 -5.607 -25.791 1.00 82.81 360 HIS A CA 1
ATOM 2736 C C . HIS A 1 360 ? -1.327 -4.682 -24.625 1.00 82.81 360 HIS A C 1
ATOM 2738 O O . HIS A 1 360 ? -1.438 -3.468 -24.838 1.00 82.81 360 HIS A O 1
ATOM 2744 N N . PRO A 1 361 ? -1.490 -5.198 -23.383 1.00 85.75 361 PRO A N 1
ATOM 2745 C CA . PRO A 1 361 ? -2.012 -4.418 -22.254 1.00 85.75 361 PRO A CA 1
ATOM 2746 C C . PRO A 1 361 ? -1.220 -3.146 -21.937 1.00 85.75 361 PRO A C 1
ATOM 2748 O O . PRO A 1 361 ? -1.825 -2.132 -21.608 1.00 85.75 361 PRO A O 1
ATOM 2751 N N . GLU A 1 362 ? 0.110 -3.162 -22.091 1.00 84.94 362 GLU A N 1
ATOM 2752 C CA . GLU A 1 362 ? 0.996 -2.013 -21.825 1.00 84.94 362 GLU A CA 1
ATOM 2753 C C . GLU A 1 362 ? 0.573 -0.744 -22.589 1.00 84.94 362 GLU A C 1
ATOM 2755 O O . GLU A 1 362 ? 0.534 0.351 -22.024 1.00 84.94 362 GLU A O 1
ATOM 2760 N N . ILE A 1 363 ? 0.211 -0.891 -23.870 1.00 88.50 363 ILE A N 1
ATOM 2761 C CA . ILE A 1 363 ? -0.175 0.231 -24.737 1.00 88.50 363 ILE A CA 1
ATOM 2762 C C . ILE A 1 363 ? -1.573 0.737 -24.367 1.00 88.50 363 ILE A C 1
ATOM 2764 O O . ILE A 1 363 ? -1.774 1.942 -24.223 1.00 88.50 363 ILE A O 1
ATOM 2768 N N . THR A 1 364 ? -2.523 -0.172 -24.135 1.00 89.12 364 THR A N 1
ATOM 2769 C CA . THR A 1 364 ? -3.890 0.166 -23.706 1.00 89.12 364 THR A CA 1
ATOM 2770 C C . THR A 1 364 ? -3.903 0.841 -22.328 1.00 89.12 364 THR A C 1
ATOM 2772 O O . THR A 1 364 ? -4.632 1.811 -22.108 1.00 89.12 364 THR A O 1
ATOM 2775 N N . ILE A 1 365 ? -3.034 0.400 -21.411 1.00 89.69 365 ILE A N 1
ATOM 2776 C CA . ILE A 1 365 ? -2.804 1.037 -20.110 1.00 89.69 365 ILE A CA 1
ATOM 2777 C C . ILE A 1 365 ? -2.227 2.446 -20.287 1.00 89.69 365 ILE A C 1
ATOM 2779 O O . ILE A 1 365 ? -2.698 3.380 -19.633 1.00 89.69 365 ILE A O 1
ATOM 2783 N N . ALA A 1 366 ? -1.257 2.634 -21.185 1.00 88.00 366 ALA A N 1
ATOM 2784 C CA . ALA A 1 366 ? -0.712 3.955 -21.487 1.00 88.00 366 ALA A CA 1
ATOM 2785 C C . ALA A 1 366 ? -1.775 4.901 -22.080 1.00 88.00 366 ALA A C 1
ATOM 2787 O O . ALA A 1 366 ? -1.910 6.026 -21.595 1.00 88.00 366 ALA A O 1
ATOM 2788 N N . GLN A 1 367 ? -2.584 4.441 -23.045 1.00 88.12 367 GLN A N 1
ATOM 2789 C CA . GLN A 1 367 ? -3.680 5.227 -23.636 1.00 88.12 367 GLN A CA 1
ATOM 2790 C C . GLN A 1 367 ? -4.686 5.671 -22.568 1.00 88.12 367 GLN A C 1
ATOM 2792 O O . GLN A 1 367 ? -4.995 6.858 -22.464 1.00 88.12 367 GLN A O 1
ATOM 2797 N N . ALA A 1 368 ? -5.137 4.754 -21.706 1.00 88.19 368 ALA A N 1
ATOM 2798 C CA . ALA A 1 368 ? -6.064 5.082 -20.626 1.00 88.19 368 ALA A CA 1
ATOM 2799 C C . ALA A 1 368 ? -5.465 6.086 -19.615 1.00 88.19 368 ALA A C 1
ATOM 2801 O O . ALA A 1 368 ? -6.158 7.002 -19.170 1.00 88.19 368 ALA A O 1
ATOM 2802 N N . ARG A 1 369 ? -4.165 5.986 -19.292 1.00 86.56 369 ARG A N 1
ATOM 2803 C CA . ARG A 1 369 ? -3.464 6.983 -18.457 1.00 86.56 369 ARG A CA 1
ATOM 2804 C C . ARG A 1 369 ? -3.403 8.365 -19.138 1.00 86.56 369 ARG A C 1
ATOM 2806 O O . ARG A 1 369 ? -3.706 9.359 -18.480 1.00 86.56 369 ARG A O 1
ATOM 2813 N N . ARG A 1 370 ? -3.103 8.453 -20.444 1.00 84.69 370 ARG A N 1
ATOM 2814 C CA . ARG A 1 370 ? -3.111 9.732 -21.195 1.00 84.69 370 ARG A CA 1
ATOM 2815 C C . ARG A 1 370 ? -4.515 10.350 -21.295 1.00 84.69 370 ARG A C 1
ATOM 2817 O O . ARG A 1 370 ? -4.672 11.557 -21.096 1.00 84.69 370 ARG A O 1
ATOM 2824 N N . LEU A 1 371 ? -5.552 9.540 -21.523 1.00 83.81 371 LEU A N 1
ATOM 2825 C CA . LEU A 1 371 ? -6.951 9.990 -21.526 1.00 83.81 371 LEU A CA 1
ATOM 2826 C C . LEU A 1 371 ? -7.386 10.526 -20.152 1.00 83.81 371 LEU A C 1
ATOM 2828 O O . LEU A 1 371 ? -7.991 11.595 -20.069 1.00 83.81 371 LEU A O 1
ATOM 2832 N N . ALA A 1 372 ? -7.008 9.860 -19.058 1.00 80.00 372 ALA A N 1
ATOM 2833 C CA . ALA A 1 372 ? -7.302 10.342 -17.709 1.00 80.00 372 ALA A CA 1
ATOM 2834 C C . ALA A 1 372 ? -6.667 11.718 -17.419 1.00 80.00 372 ALA A C 1
ATOM 2836 O O . ALA A 1 372 ? -7.348 12.601 -16.887 1.00 80.00 372 ALA A O 1
ATOM 2837 N N . ASP A 1 373 ? -5.409 11.935 -17.819 1.00 74.88 373 ASP A N 1
ATOM 2838 C CA . ASP A 1 373 ? -4.701 13.209 -17.615 1.00 74.88 373 ASP A CA 1
ATOM 2839 C C . ASP A 1 373 ? -5.268 14.355 -18.474 1.00 74.88 373 ASP A C 1
ATOM 2841 O O . ASP A 1 373 ? -5.335 15.499 -18.018 1.00 74.88 373 ASP A O 1
ATOM 2845 N N . THR A 1 374 ? -5.768 14.062 -19.682 1.00 74.25 374 THR A N 1
ATOM 2846 C CA . THR A 1 374 ? -6.504 15.037 -20.519 1.00 74.25 374 THR A CA 1
ATOM 2847 C C . THR A 1 374 ? -7.944 15.297 -20.046 1.00 74.25 374 THR A C 1
ATOM 2849 O O . THR A 1 374 ? -8.667 16.068 -20.673 1.00 74.25 374 THR A O 1
ATOM 2852 N N . ARG A 1 375 ? -8.338 14.738 -18.889 1.00 73.38 375 ARG A N 1
ATOM 2853 C CA . ARG A 1 375 ? -9.669 14.783 -18.244 1.00 73.38 375 ARG A CA 1
ATOM 2854 C C . ARG A 1 375 ? -10.748 13.884 -18.858 1.00 73.38 375 ARG A C 1
ATOM 2856 O O . ARG A 1 375 ? -11.849 13.840 -18.307 1.00 73.38 375 ARG A O 1
ATOM 2863 N N . HIS A 1 376 ? -10.432 13.080 -19.869 1.00 81.81 376 HIS A N 1
ATOM 2864 C CA . HIS A 1 376 ? -11.307 12.053 -20.456 1.00 81.81 376 HIS A CA 1
ATOM 2865 C C . HIS A 1 376 ? -11.352 10.783 -19.577 1.00 81.81 376 HIS A C 1
ATOM 2867 O O . HIS A 1 376 ? -11.143 9.651 -20.011 1.00 81.81 376 HIS A O 1
ATOM 2873 N N . ARG A 1 377 ? -11.613 10.977 -18.274 1.00 84.19 377 ARG A N 1
ATOM 2874 C CA . ARG A 1 377 ? -11.602 9.936 -17.227 1.00 84.19 377 ARG A CA 1
ATOM 2875 C C . ARG A 1 377 ? -12.687 8.867 -17.422 1.00 84.19 377 ARG A C 1
ATOM 2877 O O . ARG A 1 377 ? -12.524 7.758 -16.920 1.00 84.19 377 ARG A O 1
ATOM 2884 N N . ALA A 1 378 ? -13.777 9.194 -18.118 1.00 86.50 378 ALA A N 1
ATOM 2885 C CA . ALA A 1 378 ? -14.829 8.237 -18.462 1.00 86.50 378 ALA A CA 1
ATOM 2886 C C . ALA A 1 378 ? -14.345 7.249 -19.538 1.00 86.50 378 ALA A C 1
ATOM 2888 O O . ALA A 1 378 ? -14.339 6.049 -19.294 1.00 86.50 378 ALA A O 1
ATOM 2889 N N . GLU A 1 379 ? -13.817 7.748 -20.656 1.00 87.38 379 GLU A N 1
ATOM 2890 C CA . GLU A 1 379 ? -13.243 6.927 -21.735 1.00 87.38 379 GLU A CA 1
ATOM 2891 C C . GLU A 1 379 ? -12.067 6.072 -21.231 1.00 87.38 379 GLU A C 1
ATOM 2893 O O . GLU A 1 379 ? -12.006 4.869 -21.482 1.00 87.38 379 GLU A O 1
ATOM 2898 N N . ALA A 1 380 ? -11.185 6.656 -20.408 1.00 89.00 380 ALA A N 1
ATOM 2899 C CA . ALA A 1 380 ? -10.107 5.932 -19.730 1.00 89.00 380 ALA A CA 1
ATOM 2900 C C . ALA A 1 380 ? -10.605 4.767 -18.851 1.00 89.00 380 ALA A C 1
ATOM 2902 O O . ALA A 1 380 ? -9.920 3.752 -18.716 1.00 89.00 380 ALA A O 1
ATOM 2903 N N . ARG A 1 381 ? -11.792 4.900 -18.242 1.00 92.31 381 ARG A N 1
ATOM 2904 C CA . ARG A 1 381 ? -12.432 3.831 -17.468 1.00 92.31 381 ARG A CA 1
ATOM 2905 C C . ARG A 1 381 ? -13.006 2.759 -18.382 1.00 92.31 381 ARG A C 1
ATOM 2907 O O . ARG A 1 381 ? -12.766 1.592 -18.106 1.00 92.31 381 ARG A O 1
ATOM 2914 N N . GLU A 1 382 ? -13.730 3.132 -19.432 1.00 90.44 382 GLU A N 1
ATOM 2915 C CA . GLU A 1 382 ? -14.371 2.183 -20.354 1.00 90.44 382 GLU A CA 1
ATOM 2916 C C . GLU A 1 382 ? -13.332 1.294 -21.053 1.00 90.44 382 GLU A C 1
ATOM 2918 O O . GLU A 1 382 ? -13.441 0.069 -21.004 1.00 90.44 382 GLU A O 1
ATOM 2923 N N . ILE A 1 383 ? -12.250 1.888 -21.570 1.00 90.38 383 ILE A N 1
ATOM 2924 C CA . ILE A 1 383 ? -11.108 1.165 -22.161 1.00 90.38 383 ILE A CA 1
ATOM 2925 C C . ILE A 1 383 ? -10.486 0.186 -21.153 1.00 90.38 383 ILE A C 1
ATOM 2927 O O . ILE A 1 383 ? -10.186 -0.960 -21.482 1.00 90.38 383 ILE A O 1
ATOM 2931 N N . MET A 1 384 ? -10.320 0.611 -19.898 1.00 93.44 384 MET A N 1
ATOM 2932 C CA . MET A 1 384 ? -9.739 -0.232 -18.852 1.00 93.44 384 MET A CA 1
ATOM 2933 C C . MET A 1 384 ? -10.704 -1.327 -18.361 1.00 93.44 384 MET A C 1
ATOM 2935 O O . MET A 1 384 ? -10.268 -2.414 -17.987 1.00 93.44 384 MET A O 1
ATOM 2939 N N . GLN A 1 385 ? -12.016 -1.077 -18.380 1.00 93.31 385 GLN A N 1
ATOM 2940 C CA . GLN A 1 385 ? -13.043 -2.084 -18.103 1.00 93.31 385 GLN A CA 1
ATOM 2941 C C . GLN A 1 385 ? -13.091 -3.145 -19.205 1.00 93.31 385 GLN A C 1
ATOM 2943 O O . GLN A 1 385 ? -13.226 -4.324 -18.881 1.00 93.31 385 GLN A O 1
ATOM 2948 N N . GLN A 1 386 ? -12.923 -2.753 -20.472 1.00 91.81 386 GLN A N 1
ATOM 2949 C CA . GLN A 1 386 ? -12.770 -3.689 -21.586 1.00 91.81 386 GLN A CA 1
ATOM 2950 C C . GLN A 1 386 ? -11.497 -4.534 -21.426 1.00 91.81 386 GLN A C 1
ATOM 2952 O O . GLN A 1 386 ? -11.589 -5.758 -21.439 1.00 91.81 386 GLN A O 1
ATOM 2957 N N . LEU A 1 387 ? -10.338 -3.917 -21.165 1.00 91.81 387 LEU A N 1
ATOM 2958 C CA . LEU A 1 387 ? -9.076 -4.644 -20.968 1.00 91.81 387 LEU A CA 1
ATOM 2959 C C . LEU A 1 387 ? -9.157 -5.675 -19.825 1.00 91.81 387 LEU A C 1
ATOM 2961 O O . LEU A 1 387 ? -8.689 -6.798 -19.970 1.00 91.81 387 LEU A O 1
ATOM 2965 N N . VAL A 1 388 ? -9.802 -5.326 -18.706 1.00 92.38 388 VAL A N 1
ATOM 2966 C CA . VAL A 1 388 ? -10.012 -6.230 -17.555 1.00 92.38 388 VAL A CA 1
ATOM 2967 C C . VAL A 1 388 ? -11.105 -7.290 -17.810 1.00 92.38 388 VAL A C 1
ATOM 2969 O O . VAL A 1 388 ? -11.197 -8.270 -17.068 1.00 92.38 388 VAL A O 1
ATOM 2972 N N . ALA A 1 389 ? -11.927 -7.134 -18.852 1.00 90.88 389 ALA A N 1
ATOM 2973 C CA . ALA A 1 389 ? -12.848 -8.169 -19.326 1.00 90.88 389 ALA A CA 1
ATOM 2974 C C . ALA A 1 389 ? -12.187 -9.122 -20.342 1.00 90.88 389 ALA A C 1
ATOM 2976 O O . ALA A 1 389 ? -12.513 -10.309 -20.354 1.00 90.88 389 ALA A O 1
ATOM 2977 N N . GLU A 1 390 ? -11.255 -8.621 -21.158 1.00 90.19 390 GLU A N 1
ATOM 2978 C CA . GLU A 1 390 ? -10.471 -9.394 -22.133 1.00 90.19 390 GLU A CA 1
ATOM 2979 C C . GLU A 1 390 ? -9.349 -10.210 -21.466 1.00 90.19 390 GLU A C 1
ATOM 2981 O O . GLU A 1 390 ? -9.196 -11.393 -21.769 1.00 90.19 390 GLU A O 1
ATOM 2986 N N . ASP A 1 391 ? -8.634 -9.627 -20.495 1.00 87.56 391 ASP A N 1
ATOM 2987 C CA . ASP A 1 391 ? -7.690 -10.321 -19.606 1.00 87.56 391 ASP A CA 1
ATOM 2988 C C . ASP A 1 391 ? -8.086 -10.142 -18.122 1.00 87.56 391 ASP A C 1
ATOM 2990 O O . ASP A 1 391 ? -7.578 -9.263 -17.413 1.00 87.56 391 ASP A O 1
ATOM 2994 N N . PRO A 1 392 ? -8.979 -11.003 -17.594 1.00 87.19 392 PRO A N 1
ATOM 2995 C CA . PRO A 1 392 ? -9.399 -10.942 -16.197 1.00 87.19 392 PRO A CA 1
ATOM 2996 C C . PRO A 1 392 ? -8.303 -11.255 -15.172 1.00 87.19 392 PRO A C 1
ATOM 2998 O O . PRO A 1 392 ? -8.535 -11.010 -13.983 1.00 87.19 392 PRO A O 1
ATOM 3001 N N . GLN A 1 393 ? -7.151 -11.803 -15.579 1.00 85.38 393 GLN A N 1
ATOM 3002 C CA . GLN A 1 393 ? -6.032 -12.122 -14.681 1.00 85.38 393 GLN A CA 1
ATOM 3003 C C . GLN A 1 393 ? -4.997 -10.990 -14.602 1.00 85.38 393 GLN A C 1
ATOM 3005 O O . GLN A 1 393 ? -4.090 -11.053 -13.772 1.00 85.38 393 GLN A O 1
ATOM 3010 N N . ASN A 1 394 ? -5.156 -9.925 -15.392 1.00 85.25 394 ASN A N 1
ATOM 3011 C CA . ASN A 1 394 ? -4.226 -8.807 -15.430 1.00 85.25 394 ASN A CA 1
ATOM 3012 C C . ASN A 1 394 ? -4.233 -7.978 -14.130 1.00 85.25 394 ASN A C 1
ATOM 3014 O O . ASN A 1 394 ? -5.101 -7.128 -13.902 1.00 85.25 394 ASN A O 1
ATOM 3018 N N . ILE A 1 395 ? -3.245 -8.216 -13.263 1.00 84.75 395 ILE A N 1
ATOM 3019 C CA . ILE A 1 395 ? -3.094 -7.503 -11.987 1.00 84.75 395 ILE A CA 1
ATOM 3020 C C . ILE A 1 395 ? -2.840 -6.003 -12.227 1.00 84.75 395 ILE A C 1
ATOM 3022 O O . ILE A 1 395 ? -3.477 -5.180 -11.567 1.00 84.75 395 ILE A O 1
ATOM 3026 N N . GLU A 1 396 ? -1.998 -5.621 -13.199 1.00 83.38 396 GLU A N 1
ATOM 3027 C CA . GLU A 1 396 ? -1.726 -4.199 -13.468 1.00 83.38 396 GLU A CA 1
ATOM 3028 C C . GLU A 1 396 ? -2.972 -3.471 -13.987 1.00 83.38 396 GLU A C 1
ATOM 3030 O O . GLU A 1 396 ? -3.347 -2.439 -13.428 1.00 83.38 396 GLU A O 1
ATOM 3035 N N . ALA A 1 397 ? -3.676 -4.016 -14.986 1.00 88.62 397 ALA A N 1
ATOM 3036 C CA . ALA A 1 397 ? -4.891 -3.390 -15.509 1.00 88.62 397 ALA A CA 1
ATOM 3037 C C . ALA A 1 397 ? -5.957 -3.204 -14.412 1.00 88.62 397 ALA A C 1
ATOM 3039 O O . ALA A 1 397 ? -6.612 -2.165 -14.355 1.00 88.62 397 ALA A O 1
ATOM 3040 N N . ARG A 1 398 ? -6.083 -4.145 -13.464 1.00 90.50 398 ARG A N 1
ATOM 3041 C CA . ARG A 1 398 ? -6.974 -4.002 -12.296 1.00 90.50 398 ARG A CA 1
ATOM 3042 C C . ARG A 1 398 ? -6.519 -2.924 -11.306 1.00 90.50 398 ARG A C 1
ATOM 3044 O O . ARG A 1 398 ? -7.369 -2.208 -10.768 1.00 90.50 398 ARG A O 1
ATOM 3051 N N . LEU A 1 399 ? -5.214 -2.772 -11.072 1.00 87.94 399 LEU A N 1
ATOM 3052 C CA . LEU A 1 399 ? -4.641 -1.694 -10.249 1.00 87.94 399 LEU A CA 1
ATOM 3053 C C . LEU A 1 399 ? -4.815 -0.312 -10.908 1.00 87.94 399 LEU A C 1
ATOM 3055 O O . LEU A 1 399 ? -5.103 0.680 -10.233 1.00 87.94 399 LEU A O 1
ATOM 3059 N N . VAL A 1 400 ? -4.712 -0.240 -12.236 1.00 87.62 400 VAL A N 1
ATOM 3060 C CA . VAL A 1 400 ? -4.982 0.979 -13.011 1.00 87.62 400 VAL A CA 1
ATOM 3061 C C . VAL A 1 400 ? -6.481 1.294 -13.016 1.00 87.62 400 VAL A C 1
ATOM 3063 O O . VAL A 1 400 ? -6.861 2.424 -12.707 1.00 87.62 400 VAL A O 1
ATOM 3066 N N . LEU A 1 401 ? -7.348 0.296 -13.231 1.00 91.19 401 LEU A N 1
ATOM 3067 C CA . LEU A 1 401 ? -8.806 0.437 -13.151 1.00 91.19 401 LEU A CA 1
ATOM 3068 C C . LEU A 1 401 ? -9.251 1.017 -11.805 1.00 91.19 401 LEU A C 1
ATOM 3070 O O . LEU A 1 401 ? -10.089 1.918 -11.771 1.00 91.19 401 LEU A O 1
ATOM 3074 N N . GLN A 1 402 ? -8.645 0.570 -10.700 1.00 90.06 402 GLN A N 1
ATOM 3075 C CA . GLN A 1 402 ? -8.945 1.070 -9.355 1.00 90.06 402 GLN A CA 1
ATOM 3076 C C . GLN A 1 402 ? -8.806 2.595 -9.244 1.00 90.06 402 GLN A C 1
ATOM 3078 O O . GLN A 1 402 ? -9.598 3.242 -8.561 1.00 90.06 402 GLN A O 1
ATOM 3083 N N . ASN A 1 403 ? -7.842 3.183 -9.957 1.00 84.56 403 ASN A N 1
ATOM 3084 C CA . ASN A 1 403 ? -7.617 4.626 -9.977 1.00 84.56 403 ASN A CA 1
ATOM 3085 C C . ASN A 1 403 ? -8.658 5.396 -10.814 1.00 84.56 403 ASN A C 1
ATOM 3087 O O . ASN A 1 403 ? -8.783 6.615 -10.647 1.00 84.56 403 ASN A O 1
ATOM 3091 N N . PHE A 1 404 ? -9.423 4.718 -11.678 1.00 87.12 404 PHE A N 1
ATOM 3092 C CA . PHE A 1 404 ? -10.439 5.301 -12.565 1.00 87.12 404 PHE A CA 1
ATOM 3093 C C . PHE A 1 404 ? -11.890 5.076 -12.107 1.00 87.12 404 PHE A C 1
ATOM 3095 O O . PHE A 1 404 ? -12.781 5.766 -12.601 1.00 87.12 404 PHE A O 1
ATOM 3102 N N . LEU A 1 405 ? -12.153 4.166 -11.165 1.00 88.62 405 LEU A N 1
ATOM 3103 C CA . LEU A 1 405 ? -13.494 3.885 -10.632 1.00 88.62 405 LEU A CA 1
ATOM 3104 C C . LEU A 1 405 ? -13.960 4.943 -9.611 1.00 88.62 405 LEU A C 1
ATOM 3106 O O . LEU A 1 405 ? -13.304 5.175 -8.593 1.00 88.62 405 LEU A O 1
ATOM 3110 N N . ASP A 1 406 ? -15.122 5.557 -9.853 1.00 83.75 406 ASP A N 1
ATOM 3111 C CA . ASP A 1 406 ? -15.646 6.645 -9.008 1.00 83.75 406 ASP A CA 1
ATOM 3112 C C . ASP A 1 406 ? -16.529 6.146 -7.846 1.00 83.75 406 ASP A C 1
ATOM 3114 O O . ASP A 1 406 ? -16.463 6.699 -6.744 1.00 83.75 406 ASP A O 1
ATOM 3118 N N . GLU A 1 407 ? -17.296 5.068 -8.030 1.00 85.31 407 GLU A N 1
ATOM 3119 C CA . GLU A 1 407 ? -18.161 4.517 -6.978 1.00 85.31 407 GLU A CA 1
ATOM 3120 C C . GLU A 1 407 ? -17.400 3.602 -5.995 1.00 85.31 407 GLU A C 1
ATOM 3122 O O . GLU A 1 407 ? -16.630 2.740 -6.434 1.00 85.31 407 GLU A O 1
ATOM 3127 N N . PRO A 1 408 ? -17.644 3.711 -4.669 1.00 83.62 408 PRO A N 1
ATOM 3128 C CA . PRO A 1 408 ? -17.057 2.808 -3.677 1.00 83.62 408 PRO A CA 1
ATOM 3129 C C . PRO A 1 408 ? -17.381 1.336 -3.945 1.00 83.62 408 PRO A C 1
ATOM 3131 O O . PRO A 1 408 ? -16.479 0.507 -3.903 1.00 83.62 408 PRO A O 1
ATOM 3134 N N . ALA A 1 409 ? -18.632 1.012 -4.290 1.00 85.94 409 ALA A N 1
ATOM 3135 C CA . ALA A 1 409 ? -19.055 -0.365 -4.547 1.00 85.94 409 ALA A CA 1
ATOM 3136 C C . ALA A 1 409 ? -18.264 -1.008 -5.702 1.00 85.94 409 ALA A C 1
ATOM 3138 O O . ALA A 1 409 ? -17.786 -2.134 -5.571 1.00 85.94 409 ALA A O 1
ATOM 3139 N N . SER A 1 410 ? -18.035 -0.277 -6.801 1.00 90.38 410 SER A N 1
ATOM 3140 C CA . SER A 1 410 ? -17.186 -0.753 -7.901 1.00 90.38 410 SER A CA 1
ATOM 3141 C C . SER A 1 410 ? -15.728 -0.933 -7.470 1.00 90.38 410 SER A C 1
ATOM 3143 O O . SER A 1 410 ? -15.089 -1.903 -7.877 1.00 90.38 410 SER A O 1
ATOM 3145 N N . ARG A 1 411 ? -15.194 -0.029 -6.635 1.00 90.12 411 ARG A N 1
ATOM 3146 C CA . ARG A 1 411 ? -13.824 -0.127 -6.104 1.00 90.12 411 ARG A CA 1
ATOM 3147 C C . ARG A 1 411 ? -13.641 -1.306 -5.149 1.00 90.12 411 ARG A C 1
ATOM 3149 O O . ARG A 1 411 ? -12.636 -1.998 -5.268 1.00 90.12 411 ARG A O 1
ATOM 3156 N N . TYR A 1 412 ? -14.591 -1.584 -4.257 1.00 91.00 412 TYR A N 1
ATOM 3157 C CA . TYR A 1 412 ? -14.556 -2.796 -3.429 1.00 91.00 412 TYR A CA 1
ATOM 3158 C C . TYR A 1 412 ? -14.684 -4.059 -4.295 1.00 91.00 412 TYR A C 1
ATOM 3160 O O . TYR A 1 412 ? -13.875 -4.973 -4.152 1.00 91.00 412 TYR A O 1
ATOM 3168 N N . ALA A 1 413 ? -15.601 -4.089 -5.269 1.00 91.56 413 ALA A N 1
ATOM 3169 C CA . ALA A 1 413 ? -15.746 -5.220 -6.191 1.00 91.56 413 ALA A CA 1
ATOM 3170 C C . ALA A 1 413 ? -14.459 -5.512 -6.990 1.00 91.56 413 ALA A C 1
ATOM 3172 O O . ALA A 1 413 ? -14.047 -6.668 -7.093 1.00 91.56 413 ALA A O 1
ATOM 3173 N N . ASN A 1 414 ? -13.776 -4.484 -7.508 1.00 93.75 414 ASN A N 1
ATOM 3174 C CA . ASN A 1 414 ? -12.496 -4.650 -8.202 1.00 93.75 414 ASN A CA 1
ATOM 3175 C C . ASN A 1 414 ? -11.377 -5.145 -7.265 1.00 93.75 414 ASN A C 1
ATOM 3177 O O . ASN A 1 414 ? -10.578 -5.989 -7.664 1.00 93.75 414 ASN A O 1
ATOM 3181 N N . MET A 1 415 ? -11.346 -4.691 -6.008 1.00 92.50 415 MET A N 1
ATOM 3182 C CA . MET A 1 415 ? -10.393 -5.177 -4.998 1.00 92.50 415 MET A CA 1
ATOM 3183 C C . MET A 1 415 ? -10.651 -6.628 -4.572 1.00 92.50 415 MET A C 1
ATOM 3185 O O . MET A 1 415 ? -9.692 -7.382 -4.422 1.00 92.50 415 MET A O 1
ATOM 3189 N N . HIS A 1 416 ? -11.912 -7.064 -4.465 1.00 92.75 416 HIS A N 1
ATOM 3190 C CA . HIS A 1 416 ? -12.254 -8.482 -4.271 1.00 92.75 416 HIS A CA 1
ATOM 3191 C C . HIS A 1 416 ? -11.759 -9.344 -5.439 1.00 92.75 416 HIS A C 1
ATOM 3193 O O . HIS A 1 416 ? -11.192 -10.412 -5.217 1.00 92.75 416 HIS A O 1
ATOM 3199 N N . GLN A 1 417 ? -11.912 -8.874 -6.683 1.00 92.50 417 GLN A N 1
ATOM 3200 C CA . GLN A 1 417 ? -11.396 -9.580 -7.863 1.00 92.50 417 GLN A CA 1
ATOM 3201 C C . GLN A 1 417 ? -9.861 -9.599 -7.907 1.00 92.50 417 GLN A C 1
ATOM 3203 O O . GLN A 1 417 ? -9.279 -10.639 -8.205 1.00 92.50 417 GLN A O 1
ATOM 3208 N N . LEU A 1 418 ? -9.190 -8.494 -7.558 1.00 91.81 418 LEU A N 1
ATOM 3209 C CA . LEU A 1 418 ? -7.728 -8.438 -7.449 1.00 91.81 418 LEU A CA 1
ATOM 3210 C C . LEU A 1 418 ? -7.209 -9.436 -6.398 1.00 91.81 418 LEU A C 1
ATOM 3212 O O . LEU A 1 418 ? -6.258 -10.172 -6.661 1.00 91.81 418 LEU A O 1
ATOM 3216 N N . LEU A 1 419 ? -7.868 -9.514 -5.236 1.00 92.00 419 LEU A N 1
ATOM 3217 C CA . LEU A 1 419 ? -7.545 -10.490 -4.196 1.00 92.00 419 LEU A CA 1
ATOM 3218 C C . LEU A 1 419 ? -7.773 -11.932 -4.678 1.00 92.00 419 LEU A C 1
ATOM 3220 O O . LEU A 1 419 ? -6.908 -12.776 -4.466 1.00 92.00 419 LEU A O 1
ATOM 3224 N N . ALA A 1 420 ? -8.885 -12.215 -5.364 1.00 91.44 420 ALA A N 1
ATOM 3225 C CA . ALA A 1 420 ? -9.183 -13.546 -5.898 1.00 91.44 420 ALA A CA 1
ATOM 3226 C C . ALA A 1 420 ? -8.170 -14.001 -6.969 1.00 91.44 420 ALA A C 1
ATOM 3228 O O . ALA A 1 420 ? -7.707 -15.142 -6.934 1.00 91.44 420 ALA A O 1
ATOM 3229 N N . VAL A 1 421 ? -7.765 -13.105 -7.879 1.00 87.50 421 VAL A N 1
ATOM 3230 C CA . VAL A 1 421 ? -6.689 -13.360 -8.856 1.00 87.50 421 VAL A CA 1
ATOM 3231 C C . VAL A 1 421 ? -5.369 -13.633 -8.134 1.00 87.50 421 VAL A C 1
ATOM 3233 O O . VAL A 1 421 ? -4.708 -14.629 -8.425 1.00 87.50 421 VAL A O 1
ATOM 3236 N N . GLY A 1 422 ? -5.013 -12.819 -7.139 1.00 83.00 422 GLY A N 1
ATOM 3237 C CA . GLY A 1 422 ? -3.803 -13.008 -6.340 1.00 83.00 422 GLY A CA 1
ATOM 3238 C C . GLY A 1 422 ? -3.786 -14.306 -5.516 1.00 83.00 422 GLY A C 1
ATOM 3239 O O . GLY A 1 422 ? -2.738 -14.931 -5.374 1.00 83.00 422 GLY A O 1
ATOM 3240 N N . GLN A 1 423 ? -4.943 -14.754 -5.020 1.00 84.50 423 GLN A N 1
ATOM 3241 C CA . GLN A 1 423 ? -5.109 -16.004 -4.265 1.00 84.50 423 GLN A CA 1
ATOM 3242 C C . GLN A 1 423 ? -5.164 -17.269 -5.140 1.00 84.50 423 GLN A C 1
ATOM 3244 O O . GLN A 1 423 ? -5.039 -18.371 -4.606 1.00 84.50 423 GLN A O 1
ATOM 3249 N N . SER A 1 424 ? -5.324 -17.135 -6.463 1.00 83.50 424 SER A N 1
ATOM 3250 C CA . SER A 1 424 ? -5.509 -18.257 -7.403 1.00 83.50 424 SER A CA 1
ATOM 3251 C C . SER A 1 424 ? -4.412 -19.330 -7.352 1.00 83.50 424 SER A C 1
ATOM 3253 O O . SER A 1 424 ? -4.682 -20.498 -7.631 1.00 83.50 424 SER A O 1
ATOM 3255 N N . SER A 1 425 ? -3.185 -18.961 -6.971 1.00 77.62 425 SER A N 1
ATOM 3256 C CA . SER A 1 425 ? -2.078 -19.896 -6.770 1.00 77.62 425 SER A CA 1
ATOM 3257 C C . SER A 1 425 ? -1.155 -19.456 -5.638 1.00 77.62 425 SER A C 1
ATOM 3259 O O . SER A 1 425 ? -0.803 -18.284 -5.508 1.00 77.62 425 SER A O 1
ATOM 3261 N N . LYS A 1 426 ? -0.640 -20.434 -4.880 1.00 74.88 426 LYS A N 1
ATOM 3262 C CA . LYS A 1 426 ? 0.395 -20.209 -3.856 1.00 74.88 426 LYS A CA 1
ATOM 3263 C C . LYS A 1 426 ? 1.710 -19.656 -4.430 1.00 74.88 426 LYS A C 1
ATOM 3265 O O . LYS A 1 426 ? 2.491 -19.087 -3.672 1.00 74.88 426 LYS A O 1
ATOM 3270 N N . SER A 1 427 ? 1.953 -19.791 -5.739 1.00 74.12 427 SER A N 1
ATOM 3271 C CA . SER A 1 427 ? 3.091 -19.158 -6.426 1.00 74.12 427 SER A CA 1
ATOM 3272 C C . SER A 1 427 ? 2.943 -17.639 -6.563 1.00 74.12 427 SER A C 1
ATOM 3274 O O . SER A 1 427 ? 3.949 -16.937 -6.575 1.00 74.12 427 SER A O 1
ATOM 3276 N N . HIS A 1 428 ? 1.715 -17.117 -6.640 1.00 80.50 428 HIS A N 1
ATOM 3277 C CA . HIS A 1 428 ? 1.461 -15.701 -6.931 1.00 80.50 428 HIS A CA 1
ATOM 3278 C C . HIS A 1 428 ? 1.530 -14.805 -5.689 1.00 80.50 428 HIS A C 1
ATOM 3280 O O . HIS A 1 428 ? 1.722 -13.602 -5.828 1.00 80.50 428 HIS A O 1
ATOM 3286 N N . LEU A 1 429 ? 1.456 -15.372 -4.477 1.00 84.94 429 LEU A N 1
ATOM 3287 C CA . LEU A 1 429 ? 1.380 -14.590 -3.234 1.00 84.94 429 LEU A CA 1
ATOM 3288 C C . LEU A 1 429 ? 2.585 -13.654 -3.043 1.00 84.94 429 LEU A C 1
ATOM 3290 O O . LEU A 1 429 ? 2.429 -12.533 -2.575 1.00 84.94 429 LEU A O 1
ATOM 3294 N N . TYR A 1 430 ? 3.795 -14.086 -3.418 1.00 86.00 430 TYR A N 1
ATOM 3295 C CA . TYR A 1 430 ? 4.973 -13.220 -3.307 1.00 86.00 430 TYR A CA 1
ATOM 3296 C C . TYR A 1 430 ? 4.925 -12.049 -4.303 1.00 86.00 430 TYR A C 1
ATOM 3298 O O . TYR A 1 430 ? 5.217 -10.923 -3.912 1.00 86.00 430 TYR A O 1
ATOM 3306 N N . GLY A 1 431 ? 4.496 -12.300 -5.547 1.00 85.38 431 GLY A N 1
ATOM 3307 C CA . GLY A 1 431 ? 4.293 -11.256 -6.558 1.00 85.38 431 GLY A CA 1
ATOM 3308 C C . GLY A 1 431 ? 3.228 -10.251 -6.122 1.00 85.38 431 GLY A C 1
ATOM 3309 O O . GLY A 1 431 ? 3.517 -9.065 -6.038 1.00 85.38 431 GLY A O 1
ATOM 3310 N N . LEU A 1 432 ? 2.065 -10.736 -5.673 1.00 88.00 432 LEU A N 1
ATOM 3311 C CA . LEU A 1 432 ? 0.978 -9.898 -5.157 1.00 88.00 432 LEU A CA 1
ATOM 3312 C C . LEU A 1 432 ? 1.441 -8.962 -4.027 1.00 88.00 432 LEU A C 1
ATOM 3314 O O . LEU A 1 432 ? 1.026 -7.808 -3.978 1.00 88.00 432 LEU A O 1
ATOM 3318 N N . ALA A 1 433 ? 2.311 -9.426 -3.124 1.00 89.94 433 ALA A N 1
ATOM 3319 C CA . ALA A 1 433 ? 2.888 -8.570 -2.088 1.00 89.94 433 ALA A CA 1
ATOM 3320 C C . ALA A 1 433 ? 3.821 -7.486 -2.663 1.00 89.94 433 ALA A C 1
ATOM 3322 O O . ALA A 1 433 ? 3.798 -6.352 -2.188 1.00 89.94 433 ALA A O 1
ATOM 3323 N N . GLN A 1 434 ? 4.601 -7.796 -3.705 1.00 89.19 434 GLN A N 1
ATOM 3324 C CA . GLN A 1 434 ? 5.393 -6.795 -4.430 1.00 89.19 434 GLN A CA 1
ATOM 3325 C C . GLN A 1 434 ? 4.492 -5.780 -5.152 1.00 89.19 434 GLN A C 1
ATOM 3327 O O . GLN A 1 434 ? 4.754 -4.583 -5.060 1.00 89.19 434 GLN A O 1
ATOM 3332 N N . ASP A 1 435 ? 3.406 -6.226 -5.787 1.00 87.19 435 ASP A N 1
ATOM 3333 C CA . ASP A 1 435 ? 2.446 -5.370 -6.495 1.00 87.19 435 ASP A CA 1
ATOM 3334 C C . ASP A 1 435 ? 1.711 -4.422 -5.533 1.00 87.19 435 ASP A C 1
ATOM 3336 O O . ASP A 1 435 ? 1.572 -3.229 -5.812 1.00 87.19 435 ASP A O 1
ATOM 3340 N N . ILE A 1 436 ? 1.306 -4.922 -4.358 1.00 89.81 436 ILE A N 1
ATOM 3341 C CA . ILE A 1 436 ? 0.709 -4.133 -3.265 1.00 89.81 436 ILE A CA 1
ATOM 3342 C C . ILE A 1 436 ? 1.657 -3.016 -2.796 1.00 89.81 436 ILE A C 1
ATOM 3344 O O . ILE A 1 436 ? 1.201 -1.902 -2.528 1.00 89.81 436 ILE A O 1
ATOM 3348 N N . ILE A 1 437 ? 2.965 -3.288 -2.715 1.00 88.62 437 ILE A N 1
ATOM 3349 C CA . ILE A 1 437 ? 3.984 -2.294 -2.340 1.00 88.62 437 ILE A CA 1
ATOM 3350 C C . ILE A 1 437 ? 4.214 -1.297 -3.483 1.00 88.62 437 ILE A C 1
ATOM 3352 O O . ILE A 1 437 ? 4.179 -0.089 -3.255 1.00 88.62 437 ILE A O 1
ATOM 3356 N N . ALA A 1 438 ? 4.430 -1.785 -4.707 1.00 84.12 438 ALA A N 1
ATOM 3357 C CA . ALA A 1 438 ? 4.802 -0.973 -5.867 1.00 84.12 438 ALA A CA 1
ATOM 3358 C C . ALA A 1 438 ? 3.686 -0.020 -6.327 1.00 84.12 438 ALA A C 1
ATOM 3360 O O . ALA A 1 438 ? 3.970 1.085 -6.784 1.00 84.12 438 ALA A O 1
ATOM 3361 N N . SER A 1 439 ? 2.422 -0.422 -6.170 1.00 83.94 439 SER A N 1
ATOM 3362 C CA . SER A 1 439 ? 1.249 0.420 -6.448 1.00 83.94 439 SER A CA 1
ATOM 3363 C C . SER A 1 439 ? 0.797 1.277 -5.258 1.00 83.94 439 SER A C 1
ATOM 3365 O O . SER A 1 439 ? -0.198 1.992 -5.370 1.00 83.94 439 SER A O 1
ATOM 3367 N N . GLU A 1 440 ? 1.498 1.199 -4.118 1.00 89.19 440 GLU A N 1
ATOM 3368 C CA . GLU A 1 440 ? 1.093 1.780 -2.831 1.00 89.19 440 GLU A CA 1
ATOM 3369 C C . GLU A 1 440 ? -0.369 1.445 -2.454 1.00 89.19 440 GLU A C 1
ATOM 3371 O O . GLU A 1 440 ? -1.087 2.275 -1.891 1.00 89.19 440 GLU A O 1
ATOM 3376 N N . LEU A 1 441 ? -0.836 0.221 -2.748 1.00 89.56 441 LEU A N 1
ATOM 3377 C CA . LEU A 1 441 ? -2.257 -0.142 -2.657 1.00 89.56 441 LEU A CA 1
ATOM 3378 C C . LEU A 1 441 ? -2.828 0.024 -1.244 1.00 89.56 441 LEU A C 1
ATOM 3380 O O . LEU A 1 441 ? -3.983 0.402 -1.083 1.00 89.56 441 LEU A O 1
ATOM 3384 N N . LEU A 1 442 ? -2.010 -0.188 -0.210 1.00 90.94 442 LEU A N 1
ATOM 3385 C CA . LEU A 1 442 ? -2.407 -0.001 1.191 1.00 90.94 442 LEU A CA 1
ATOM 3386 C C . LEU A 1 442 ? -2.704 1.462 1.562 1.00 90.94 442 LEU A C 1
ATOM 3388 O O . LEU A 1 442 ? -3.127 1.726 2.683 1.00 90.94 442 LEU A O 1
ATOM 3392 N N . THR A 1 443 ? -2.495 2.413 0.646 1.00 88.38 443 THR A N 1
ATOM 3393 C CA . THR A 1 443 ? -2.736 3.841 0.885 1.00 88.38 443 THR A CA 1
ATOM 3394 C C . THR A 1 443 ? -4.170 4.300 0.587 1.00 88.38 443 THR A C 1
ATOM 3396 O O . THR A 1 443 ? -4.502 5.443 0.898 1.00 88.38 443 THR A O 1
ATOM 3399 N N . ILE A 1 444 ? -5.037 3.425 0.046 1.00 86.56 444 ILE A N 1
ATOM 3400 C CA . ILE A 1 444 ? -6.455 3.722 -0.253 1.00 86.56 444 ILE A CA 1
ATOM 3401 C C . ILE A 1 444 ? -7.447 3.011 0.698 1.00 86.56 444 ILE A C 1
ATOM 3403 O O . ILE A 1 444 ? -7.137 1.933 1.210 1.00 86.56 444 ILE A O 1
ATOM 3407 N N . PRO A 1 445 ? -8.666 3.552 0.921 1.00 84.56 445 PRO A N 1
ATOM 3408 C CA . PRO A 1 445 ? -9.635 2.991 1.876 1.00 84.56 445 PRO A CA 1
ATOM 3409 C C . PRO A 1 445 ? -10.068 1.543 1.582 1.00 84.56 445 PRO A C 1
ATOM 3411 O O . PRO A 1 445 ? -10.260 0.736 2.496 1.00 84.56 445 PRO A O 1
ATOM 3414 N N . GLU A 1 446 ? -10.201 1.181 0.305 1.00 89.38 446 GLU A N 1
ATOM 3415 C CA . GLU A 1 446 ? -10.676 -0.141 -0.123 1.00 89.38 446 GLU A CA 1
ATOM 3416 C C . GLU A 1 446 ? -9.631 -1.262 0.056 1.00 89.38 446 GLU A C 1
ATOM 3418 O O . GLU A 1 446 ? -9.971 -2.444 -0.030 1.00 89.38 446 GLU A O 1
ATOM 3423 N N . ALA A 1 447 ? -8.385 -0.921 0.416 1.00 89.69 447 ALA A N 1
ATOM 3424 C CA . ALA A 1 447 ? -7.345 -1.883 0.797 1.00 89.69 447 ALA A CA 1
ATOM 3425 C C . ALA A 1 447 ? -7.720 -2.742 2.020 1.00 89.69 447 ALA A C 1
ATOM 3427 O O . ALA A 1 447 ? -7.146 -3.808 2.234 1.00 89.69 447 ALA A O 1
ATOM 3428 N N . THR A 1 448 ? -8.722 -2.310 2.790 1.00 88.62 448 THR A N 1
ATOM 3429 C CA . THR A 1 448 ? -9.306 -3.032 3.931 1.00 88.62 448 THR A CA 1
ATOM 3430 C C . THR A 1 448 ? -9.755 -4.467 3.611 1.00 88.62 448 THR A C 1
ATOM 3432 O O . THR A 1 448 ? -9.740 -5.310 4.507 1.00 88.62 448 THR A O 1
ATOM 3435 N N . ILE A 1 449 ? -10.073 -4.797 2.349 1.00 90.94 449 ILE A N 1
ATOM 3436 C CA . ILE A 1 449 ? -10.324 -6.188 1.907 1.00 90.94 449 ILE A CA 1
ATOM 3437 C C . ILE A 1 449 ? -9.091 -7.089 2.109 1.00 90.94 449 ILE A C 1
ATOM 3439 O O . ILE A 1 449 ? -9.229 -8.258 2.465 1.00 90.94 449 ILE A O 1
ATOM 3443 N N . PHE A 1 450 ? -7.880 -6.559 1.920 1.00 92.56 450 PHE A N 1
ATOM 3444 C CA . PHE A 1 450 ? -6.643 -7.336 2.005 1.00 92.56 450 PHE A CA 1
ATOM 3445 C C . PHE A 1 450 ? -6.212 -7.612 3.446 1.00 92.56 450 PHE A C 1
ATOM 3447 O O . PHE A 1 450 ? -5.488 -8.575 3.674 1.00 92.56 450 PHE A O 1
ATOM 3454 N N . PHE A 1 451 ? -6.639 -6.817 4.431 1.00 92.19 451 PHE A N 1
ATOM 3455 C CA . PHE A 1 451 ? -6.079 -6.865 5.789 1.00 92.19 451 PHE A CA 1
ATOM 3456 C C . PHE A 1 451 ? -6.224 -8.235 6.493 1.00 92.19 451 PHE A C 1
ATOM 3458 O O . PHE A 1 451 ? -5.231 -8.694 7.066 1.00 92.19 451 PHE A O 1
ATOM 3465 N N . PRO A 1 452 ? -7.369 -8.955 6.426 1.00 91.69 452 PRO A N 1
ATOM 3466 C CA . PRO A 1 452 ? -7.470 -10.305 6.988 1.00 91.69 452 PRO A CA 1
ATOM 3467 C C . PRO A 1 452 ? -6.528 -11.301 6.302 1.00 91.69 452 PRO A C 1
ATOM 3469 O O . PRO A 1 452 ? -5.910 -12.128 6.967 1.00 91.69 452 PRO A O 1
ATOM 3472 N N . PHE A 1 453 ? -6.385 -11.190 4.980 1.00 93.31 453 PHE A N 1
ATOM 3473 C CA . PHE A 1 453 ? -5.536 -12.062 4.172 1.00 93.31 453 PHE A CA 1
ATOM 3474 C C . PHE A 1 453 ? -4.035 -11.770 4.353 1.00 93.31 453 PHE A C 1
ATOM 3476 O O . PHE A 1 453 ? -3.238 -12.705 4.411 1.00 93.31 453 PHE A O 1
ATOM 3483 N N . ILE A 1 454 ? -3.648 -10.499 4.496 1.00 95.25 454 ILE A N 1
ATOM 3484 C CA . ILE A 1 454 ? -2.273 -10.080 4.806 1.00 95.25 454 ILE A CA 1
ATOM 3485 C C . ILE A 1 454 ? -1.850 -10.665 6.153 1.00 95.25 454 ILE A C 1
ATOM 3487 O O . ILE A 1 454 ? -0.811 -11.312 6.233 1.00 95.25 454 ILE A O 1
ATOM 3491 N N . ARG A 1 455 ? -2.687 -10.511 7.187 1.00 94.12 455 ARG A N 1
ATOM 3492 C CA . ARG A 1 455 ? -2.448 -11.080 8.520 1.00 94.12 455 ARG A CA 1
ATOM 3493 C C . ARG A 1 455 ? -2.311 -12.604 8.484 1.00 94.12 455 ARG A C 1
ATOM 3495 O O . ARG A 1 455 ? -1.353 -13.142 9.034 1.00 94.12 455 ARG A O 1
ATOM 3502 N N . GLU A 1 456 ? -3.237 -13.290 7.817 1.00 93.62 456 GLU A N 1
ATOM 3503 C CA . GLU A 1 456 ? -3.203 -14.751 7.679 1.00 93.62 456 GLU A CA 1
ATOM 3504 C C . GLU A 1 456 ? -1.951 -15.223 6.921 1.00 93.62 456 GLU A C 1
ATOM 3506 O O . GLU A 1 456 ? -1.319 -16.198 7.314 1.00 93.62 456 GLU A O 1
ATOM 3511 N N . THR A 1 457 ? -1.531 -14.506 5.875 1.00 94.50 457 THR A N 1
ATOM 3512 C CA . THR A 1 457 ? -0.356 -14.878 5.066 1.00 94.50 457 THR A CA 1
ATOM 3513 C C . THR A 1 457 ? 0.970 -14.514 5.744 1.00 94.50 457 THR A C 1
ATOM 3515 O O . THR A 1 457 ? 1.960 -15.222 5.556 1.00 94.50 457 THR A O 1
ATOM 3518 N N . ALA A 1 458 ? 0.999 -13.477 6.587 1.00 95.50 458 ALA A N 1
ATOM 3519 C CA . ALA A 1 458 ? 2.138 -13.166 7.450 1.00 95.50 458 ALA A CA 1
ATOM 3520 C C . ALA A 1 458 ? 2.378 -14.281 8.487 1.00 95.50 458 ALA A C 1
ATOM 3522 O O . ALA A 1 458 ? 3.515 -14.700 8.688 1.00 95.50 458 ALA A O 1
ATOM 3523 N N . ALA A 1 459 ? 1.311 -14.812 9.096 1.00 94.44 459 ALA A N 1
ATOM 3524 C CA . ALA A 1 459 ? 1.402 -15.899 10.074 1.00 94.44 459 ALA A CA 1
ATOM 3525 C C . ALA A 1 459 ? 1.629 -17.280 9.423 1.00 94.44 459 ALA A C 1
ATOM 3527 O O . ALA A 1 459 ? 2.564 -18.001 9.769 1.00 94.44 459 ALA A O 1
ATOM 3528 N N . ASN A 1 460 ? 0.790 -17.645 8.451 1.00 93.56 460 ASN A N 1
ATOM 3529 C CA . ASN A 1 460 ? 0.647 -19.007 7.922 1.00 93.56 460 ASN A CA 1
ATOM 3530 C C . ASN A 1 460 ? 1.075 -19.140 6.443 1.00 93.56 460 ASN A C 1
ATOM 3532 O O . ASN A 1 460 ? 0.725 -20.112 5.769 1.00 93.56 460 ASN A O 1
ATOM 3536 N N . GLY A 1 461 ? 1.835 -18.170 5.920 1.00 88.94 461 GLY A N 1
ATOM 3537 C CA . GLY A 1 461 ? 2.321 -18.158 4.537 1.00 88.94 461 GLY A CA 1
ATOM 3538 C C . GLY A 1 461 ? 3.146 -19.400 4.147 1.00 88.94 461 GLY A C 1
ATOM 3539 O O . GLY A 1 461 ? 3.805 -20.008 4.988 1.00 88.94 461 GLY A O 1
ATOM 3540 N N . PRO A 1 462 ? 3.158 -19.787 2.855 1.00 87.69 462 PRO A N 1
ATOM 3541 C CA . PRO A 1 462 ? 3.683 -21.080 2.396 1.00 87.69 462 PRO A CA 1
ATOM 3542 C C . PRO A 1 462 ? 5.205 -21.243 2.519 1.00 87.69 462 PRO A C 1
ATOM 3544 O O . PRO A 1 462 ? 5.711 -22.357 2.403 1.00 87.69 462 PRO A O 1
ATOM 3547 N N . ASN A 1 463 ? 5.945 -20.149 2.700 1.00 89.88 463 ASN A N 1
ATOM 3548 C CA . ASN A 1 463 ? 7.376 -20.149 2.980 1.00 89.88 463 ASN A CA 1
ATOM 3549 C C . ASN A 1 463 ? 7.753 -18.870 3.746 1.00 89.88 463 ASN A C 1
ATOM 3551 O O . ASN A 1 463 ? 7.026 -17.873 3.704 1.00 89.88 463 ASN A O 1
ATOM 3555 N N . ARG A 1 464 ? 8.925 -18.889 4.390 1.00 90.69 464 ARG A N 1
ATOM 3556 C CA . ARG A 1 464 ? 9.428 -17.789 5.224 1.00 90.69 464 ARG A CA 1
ATOM 3557 C C . ARG A 1 464 ? 9.518 -16.446 4.484 1.00 90.69 464 ARG A C 1
ATOM 3559 O O . ARG A 1 464 ? 9.088 -15.440 5.028 1.00 90.69 464 ARG A O 1
ATOM 3566 N N . ARG A 1 465 ? 9.991 -16.425 3.233 1.00 89.50 465 ARG A N 1
ATOM 3567 C CA . ARG A 1 465 ? 10.113 -15.190 2.433 1.00 89.50 465 ARG A CA 1
ATOM 3568 C C . ARG A 1 465 ? 8.746 -14.573 2.108 1.00 89.50 465 ARG A C 1
ATOM 3570 O O . ARG A 1 465 ? 8.636 -13.355 1.997 1.00 89.50 465 ARG A O 1
ATOM 3577 N N . THR A 1 466 ? 7.704 -15.395 1.968 1.00 90.38 466 THR A N 1
ATOM 3578 C CA . THR A 1 466 ? 6.317 -14.923 1.858 1.00 90.38 466 THR A CA 1
ATOM 3579 C C . THR A 1 466 ? 5.803 -14.396 3.202 1.00 90.38 466 THR A C 1
ATOM 3581 O O . THR A 1 466 ? 5.240 -13.310 3.231 1.00 90.38 466 THR A O 1
ATOM 3584 N N . GLN A 1 467 ? 6.047 -15.090 4.317 1.00 93.75 467 GLN A N 1
ATOM 3585 C CA . GLN A 1 467 ? 5.679 -14.597 5.655 1.00 93.75 467 GLN A CA 1
ATOM 3586 C C . GLN A 1 467 ? 6.329 -13.233 5.958 1.00 93.75 467 GLN A C 1
ATOM 3588 O O . GLN A 1 467 ? 5.640 -12.300 6.356 1.00 93.75 467 GLN A O 1
ATOM 3593 N N . GLU A 1 468 ? 7.627 -13.079 5.679 1.00 93.94 468 GLU A N 1
ATOM 3594 C CA . GLU A 1 468 ? 8.397 -11.850 5.922 1.00 93.94 468 GLU A CA 1
ATOM 3595 C C . GLU A 1 468 ? 7.918 -10.652 5.082 1.00 93.94 468 GLU A C 1
ATOM 3597 O O . GLU A 1 468 ? 7.827 -9.545 5.613 1.00 93.94 468 GLU A O 1
ATOM 3602 N N . ILE A 1 469 ? 7.566 -10.841 3.800 1.00 94.31 469 ILE A N 1
ATOM 3603 C CA . ILE A 1 469 ? 7.028 -9.733 2.987 1.00 94.31 469 ILE A CA 1
ATOM 3604 C C . ILE A 1 469 ? 5.586 -9.373 3.367 1.00 94.31 469 ILE A C 1
ATOM 3606 O O . ILE A 1 469 ? 5.216 -8.214 3.251 1.00 94.31 469 ILE A O 1
ATOM 3610 N N . TYR A 1 470 ? 4.768 -10.318 3.844 1.00 95.75 470 TYR A N 1
ATOM 3611 C CA . TYR A 1 470 ? 3.422 -9.991 4.332 1.00 95.75 470 TYR A CA 1
ATOM 3612 C C . TYR A 1 470 ? 3.438 -9.380 5.739 1.00 95.75 470 TYR A C 1
ATOM 3614 O O . TYR A 1 470 ? 2.626 -8.500 6.017 1.00 95.75 470 TYR A O 1
ATOM 3622 N N . ASP A 1 471 ? 4.383 -9.758 6.604 1.00 95.25 471 ASP A N 1
ATOM 3623 C CA . ASP A 1 471 ? 4.606 -9.057 7.871 1.00 95.25 471 ASP A CA 1
ATOM 3624 C C . ASP A 1 471 ? 5.043 -7.603 7.643 1.00 95.25 471 ASP A C 1
ATOM 3626 O O . ASP A 1 471 ? 4.570 -6.717 8.352 1.00 95.25 471 ASP A O 1
ATOM 3630 N N . SER A 1 472 ? 5.865 -7.312 6.625 1.00 93.88 472 SER A N 1
ATOM 3631 C CA . SER A 1 472 ? 6.271 -5.929 6.324 1.00 93.88 472 SER A CA 1
ATOM 3632 C C . SER A 1 472 ? 5.127 -5.020 5.838 1.00 93.88 472 SER A C 1
ATOM 3634 O O . SER A 1 472 ? 5.310 -3.804 5.790 1.00 93.88 472 SER A O 1
ATOM 3636 N N . LEU A 1 473 ? 3.946 -5.581 5.540 1.00 95.50 473 LEU A N 1
ATOM 3637 C CA . LEU A 1 473 ? 2.709 -4.845 5.241 1.00 95.50 473 LEU A CA 1
ATOM 3638 C C . LEU A 1 473 ? 1.874 -4.508 6.491 1.00 95.50 473 LEU A C 1
ATOM 3640 O O . LEU A 1 473 ? 0.992 -3.651 6.427 1.00 95.50 473 LEU A O 1
ATOM 3644 N N . LEU A 1 474 ? 2.109 -5.184 7.621 1.00 94.38 474 LEU A N 1
ATOM 3645 C CA . LEU A 1 474 ? 1.451 -4.880 8.895 1.00 94.38 474 LEU A CA 1
ATOM 3646 C C . LEU A 1 474 ? 2.112 -3.652 9.551 1.00 94.38 474 LEU A C 1
ATOM 3648 O O . LEU A 1 474 ? 3.312 -3.448 9.376 1.00 94.38 474 LEU A O 1
ATOM 3652 N N . PRO A 1 475 ? 1.379 -2.821 10.315 1.00 93.50 475 PRO A N 1
ATOM 3653 C CA . PRO A 1 475 ? 1.965 -1.641 10.950 1.00 93.50 475 PRO A CA 1
ATOM 3654 C C . PRO A 1 475 ? 2.884 -1.988 12.135 1.00 93.50 475 PRO A C 1
ATOM 3656 O O . PRO A 1 475 ? 2.795 -3.072 12.714 1.00 93.50 475 PRO A O 1
ATOM 3659 N N . ILE A 1 476 ? 3.741 -1.040 12.533 1.00 92.62 476 ILE A N 1
ATOM 3660 C CA . ILE A 1 476 ? 4.534 -1.126 13.769 1.00 92.62 476 ILE A CA 1
ATOM 3661 C C . ILE A 1 476 ? 3.645 -1.319 15.008 1.00 92.62 476 ILE A C 1
ATOM 3663 O O . ILE A 1 476 ? 2.568 -0.734 15.125 1.00 92.62 476 ILE A O 1
ATOM 3667 N N . THR A 1 477 ? 4.125 -2.126 15.957 1.00 90.56 477 THR A N 1
ATOM 3668 C CA . THR A 1 477 ? 3.425 -2.421 17.221 1.00 90.56 477 THR A CA 1
ATOM 3669 C C . THR A 1 477 ? 3.960 -1.622 18.408 1.00 90.56 477 THR A C 1
ATOM 3671 O O . THR A 1 477 ? 3.240 -1.389 19.377 1.00 90.56 477 THR A O 1
ATOM 3674 N N . ASN A 1 478 ? 5.224 -1.208 18.320 1.00 89.88 478 ASN A N 1
ATOM 3675 C CA . ASN A 1 478 ? 6.015 -0.610 19.392 1.00 89.88 478 ASN A CA 1
ATOM 3676 C C . ASN A 1 478 ? 6.541 0.759 18.935 1.00 89.88 478 ASN A C 1
ATOM 3678 O O . ASN A 1 478 ? 6.545 1.053 17.738 1.00 89.88 478 ASN A O 1
ATOM 3682 N N . ALA A 1 479 ? 7.017 1.580 19.873 1.00 91.19 479 ALA A N 1
ATOM 3683 C CA . ALA A 1 479 ? 7.743 2.798 19.528 1.00 91.19 479 ALA A CA 1
ATOM 3684 C C . ALA A 1 479 ? 9.102 2.474 18.875 1.00 91.19 479 ALA A C 1
ATOM 3686 O O . ALA A 1 479 ? 9.767 1.504 19.243 1.00 91.19 479 ALA A O 1
ATOM 3687 N N . VAL A 1 480 ? 9.501 3.304 17.913 1.00 93.50 480 VAL A N 1
ATOM 3688 C CA . VAL A 1 480 ? 10.796 3.273 17.224 1.00 93.50 480 VAL A CA 1
ATOM 3689 C C . VAL A 1 480 ? 11.537 4.556 17.576 1.00 93.50 480 VAL A C 1
ATOM 3691 O O . VAL A 1 480 ? 11.062 5.642 17.242 1.00 93.50 480 VAL A O 1
ATOM 3694 N N . THR A 1 481 ? 12.691 4.433 18.231 1.00 93.06 481 THR A N 1
ATOM 3695 C CA . THR A 1 481 ? 13.463 5.574 18.739 1.00 93.06 481 THR A CA 1
ATOM 3696 C C . THR A 1 481 ? 14.927 5.445 18.341 1.00 93.06 481 THR A C 1
ATOM 3698 O O . THR A 1 481 ? 15.605 4.506 18.749 1.00 93.06 481 THR A O 1
ATOM 3701 N N . GLU A 1 482 ? 15.418 6.422 17.585 1.00 92.25 482 GLU A N 1
ATOM 3702 C CA . GLU A 1 482 ? 16.826 6.588 17.232 1.00 92.25 482 GLU A CA 1
ATOM 3703 C C . GLU A 1 482 ? 17.416 7.733 18.070 1.00 92.25 482 GLU A C 1
ATOM 3705 O O . GLU A 1 482 ? 16.908 8.860 18.025 1.00 92.25 482 GLU A O 1
ATOM 3710 N N . ASP A 1 483 ? 18.511 7.478 18.788 1.00 90.06 483 ASP A N 1
ATOM 3711 C CA . ASP A 1 483 ? 19.376 8.526 19.343 1.00 90.06 483 ASP A CA 1
ATOM 3712 C C . ASP A 1 483 ? 20.732 8.469 18.632 1.00 90.06 483 ASP A C 1
ATOM 3714 O O . ASP A 1 483 ? 21.564 7.592 18.884 1.00 90.06 483 ASP A O 1
ATOM 3718 N N . PHE A 1 484 ? 20.948 9.430 17.736 1.00 85.69 484 PHE A N 1
ATOM 3719 C CA . PHE A 1 484 ? 22.123 9.510 16.872 1.00 85.69 484 PHE A CA 1
ATOM 3720 C C . PHE A 1 484 ? 23.403 9.938 17.606 1.00 85.69 484 PHE A C 1
ATOM 3722 O O . PHE A 1 484 ? 24.480 9.947 17.005 1.00 85.69 484 PHE A O 1
ATOM 3729 N N . SER A 1 485 ? 23.306 10.272 18.898 1.00 78.62 485 SER A N 1
ATOM 3730 C CA . SER A 1 485 ? 24.461 10.466 19.777 1.00 78.62 485 SER A CA 1
ATOM 3731 C C . SER A 1 485 ? 24.911 9.177 20.477 1.00 78.62 485 SER A C 1
ATOM 3733 O O . SER A 1 485 ? 26.033 9.128 20.984 1.00 78.62 485 SER A O 1
ATOM 3735 N N . LEU A 1 486 ? 24.071 8.132 20.475 1.00 76.50 486 LEU A N 1
ATOM 3736 C CA . LEU A 1 486 ? 24.323 6.846 21.135 1.00 76.50 486 LEU A CA 1
ATOM 3737 C C . LEU A 1 486 ? 24.540 5.688 20.149 1.00 76.50 486 LEU A C 1
ATOM 3739 O O . LEU A 1 486 ? 25.338 4.794 20.433 1.00 76.50 486 LEU A O 1
ATOM 3743 N N . ALA A 1 487 ? 23.833 5.683 19.016 1.00 77.88 487 ALA A N 1
ATOM 3744 C CA . ALA A 1 487 ? 23.805 4.568 18.072 1.00 77.88 487 ALA A CA 1
ATOM 3745 C C . ALA A 1 487 ? 23.729 5.033 16.601 1.00 77.88 487 ALA A C 1
ATOM 3747 O O . ALA A 1 487 ? 23.254 6.137 16.320 1.00 77.88 487 ALA A O 1
ATOM 3748 N N . PRO A 1 488 ? 24.178 4.201 15.640 1.00 80.88 488 PRO A N 1
ATOM 3749 C CA . PRO A 1 488 ? 23.857 4.398 14.231 1.00 80.88 488 PRO A CA 1
ATOM 3750 C C . PRO A 1 488 ? 22.371 4.123 13.954 1.00 80.88 488 PRO A C 1
ATOM 3752 O O . PRO A 1 488 ? 21.711 3.423 14.720 1.00 80.88 488 PRO A O 1
ATOM 3755 N N . LEU A 1 489 ? 21.875 4.634 12.822 1.00 86.12 489 LEU A N 1
ATOM 3756 C CA . LEU A 1 489 ? 20.509 4.402 12.338 1.00 86.12 489 LEU A CA 1
ATOM 3757 C C . LEU A 1 489 ? 20.153 2.904 12.284 1.00 86.12 489 LEU A C 1
ATOM 3759 O O . LEU A 1 489 ? 20.879 2.113 11.679 1.00 86.12 489 LEU A O 1
ATOM 3763 N N . SER A 1 490 ? 19.004 2.544 12.852 1.00 89.88 490 SER A N 1
ATOM 3764 C CA . SER A 1 490 ? 18.471 1.185 12.855 1.00 89.88 490 SER A CA 1
ATOM 3765 C C . SER A 1 490 ? 17.809 0.774 11.534 1.00 89.88 490 SER A C 1
ATOM 3767 O O . SER A 1 490 ? 17.358 1.592 10.726 1.00 89.88 490 SER A O 1
ATOM 3769 N N . ASP A 1 491 ? 17.641 -0.539 11.367 1.00 88.88 491 ASP A N 1
ATOM 3770 C CA . ASP A 1 491 ? 16.874 -1.145 10.277 1.00 88.88 491 ASP A CA 1
ATOM 3771 C C . ASP A 1 491 ? 15.383 -0.757 10.245 1.00 88.88 491 ASP A C 1
ATOM 3773 O O . ASP A 1 491 ? 14.683 -1.170 9.322 1.00 88.88 491 ASP A O 1
ATOM 3777 N N . ALA A 1 492 ? 14.854 0.030 11.187 1.00 91.06 492 ALA A N 1
ATOM 3778 C CA . ALA A 1 492 ? 13.469 0.499 11.123 1.00 91.06 492 ALA A CA 1
ATOM 3779 C C . ALA A 1 492 ? 13.223 1.526 9.997 1.00 91.06 492 ALA A C 1
ATOM 3781 O O . ALA A 1 492 ? 12.076 1.718 9.586 1.00 91.06 492 ALA A O 1
ATOM 3782 N N . TRP A 1 493 ? 14.272 2.157 9.459 1.00 91.56 493 TRP A N 1
ATOM 3783 C CA . TRP A 1 493 ? 14.152 3.254 8.493 1.00 91.56 493 TRP A CA 1
ATOM 3784 C C . TRP A 1 493 ? 14.704 2.918 7.100 1.00 91.56 493 TRP A C 1
ATOM 3786 O O . TRP A 1 493 ? 15.479 1.982 6.904 1.00 91.56 493 TRP A O 1
ATOM 3796 N N . ILE A 1 494 ? 14.280 3.702 6.109 1.00 88.81 494 ILE A N 1
ATOM 3797 C CA . ILE A 1 494 ? 14.776 3.713 4.731 1.00 88.81 494 ILE A CA 1
ATOM 3798 C C . ILE A 1 494 ? 15.253 5.143 4.428 1.00 88.81 494 ILE A C 1
ATOM 3800 O O . ILE A 1 494 ? 14.408 6.030 4.255 1.00 88.81 494 ILE A O 1
ATOM 3804 N N . PRO A 1 495 ? 16.572 5.401 4.376 1.00 85.12 495 PRO A N 1
ATOM 3805 C CA . PRO A 1 495 ? 17.104 6.672 3.899 1.00 85.12 495 PRO A CA 1
ATOM 3806 C C . PRO A 1 495 ? 17.011 6.757 2.368 1.00 85.12 495 PRO A C 1
ATOM 3808 O O . PRO A 1 495 ? 17.276 5.783 1.662 1.00 85.12 495 PRO A O 1
ATOM 3811 N N . TRP A 1 496 ? 16.679 7.936 1.847 1.00 75.00 496 TRP A N 1
ATOM 3812 C CA . TRP A 1 496 ? 16.693 8.249 0.420 1.00 75.00 496 TRP A CA 1
ATOM 3813 C C . TRP A 1 496 ? 17.420 9.573 0.173 1.00 75.00 496 TRP A C 1
ATOM 3815 O O . TRP A 1 496 ? 17.068 10.593 0.765 1.00 75.00 496 TRP A O 1
ATOM 3825 N N . ASN A 1 497 ? 18.413 9.523 -0.722 1.00 61.09 497 ASN A N 1
ATOM 3826 C CA . ASN A 1 497 ? 19.442 10.540 -0.976 1.00 61.09 497 ASN A CA 1
ATOM 3827 C C . ASN A 1 497 ? 20.264 10.910 0.272 1.00 61.09 497 ASN A C 1
ATOM 3829 O O . ASN A 1 497 ? 19.831 11.707 1.091 1.00 61.09 497 ASN A O 1
ATOM 3833 N N . GLY A 1 498 ? 21.475 10.349 0.376 1.00 62.41 498 GLY A N 1
ATOM 3834 C CA . GLY A 1 498 ? 22.554 10.833 1.249 1.00 62.41 498 GLY A CA 1
ATOM 3835 C C . GLY A 1 498 ? 22.217 10.964 2.739 1.00 62.41 498 GLY A C 1
ATOM 3836 O O . GLY A 1 498 ? 21.776 12.019 3.191 1.00 62.41 498 GLY A O 1
ATOM 3837 N N . MET A 1 499 ? 22.525 9.930 3.526 1.00 68.06 499 MET A N 1
ATOM 3838 C CA . MET A 1 499 ? 22.489 10.002 4.989 1.00 68.06 499 MET A CA 1
ATOM 3839 C C . MET A 1 499 ? 23.835 9.570 5.569 1.00 68.06 499 MET A C 1
ATOM 3841 O O . MET A 1 499 ? 24.271 8.440 5.356 1.00 68.06 499 MET A O 1
ATOM 3845 N N . HIS A 1 500 ? 24.493 10.472 6.297 1.00 74.62 500 HIS A N 1
ATOM 3846 C CA . HIS A 1 500 ? 25.876 10.306 6.746 1.00 74.62 500 HIS A CA 1
ATOM 3847 C C . HIS A 1 500 ? 26.025 10.630 8.237 1.00 74.62 500 HIS A C 1
ATOM 3849 O O . HIS A 1 500 ? 25.432 11.584 8.742 1.00 74.62 500 HIS A O 1
ATOM 3855 N N . ALA A 1 501 ? 26.850 9.860 8.948 1.00 67.62 501 ALA A N 1
ATOM 3856 C CA . ALA A 1 501 ? 27.204 10.165 10.331 1.00 67.62 501 ALA A CA 1
ATOM 3857 C C . ALA A 1 501 ? 28.186 11.349 10.381 1.00 67.62 501 ALA A C 1
ATOM 3859 O O . ALA A 1 501 ? 29.250 11.316 9.763 1.00 67.62 501 ALA A O 1
ATOM 3860 N N . SER A 1 502 ? 27.849 12.393 11.137 1.00 64.94 502 SER A N 1
ATOM 3861 C CA . SER A 1 502 ? 28.763 13.493 11.447 1.00 64.94 502 SER A CA 1
ATOM 3862 C C . SER A 1 502 ? 29.731 13.082 12.559 1.00 64.94 502 SER A C 1
ATOM 3864 O O . SER A 1 502 ? 29.338 12.412 13.514 1.00 64.94 502 SER A O 1
ATOM 3866 N N . PHE A 1 503 ? 30.961 13.607 12.522 1.00 52.22 503 PHE A N 1
ATOM 3867 C CA . PHE A 1 503 ? 31.995 13.478 13.569 1.00 52.22 503 PHE A CA 1
ATOM 3868 C C . PHE A 1 503 ? 31.571 13.942 14.985 1.00 52.22 503 PHE A C 1
ATOM 3870 O O . PHE A 1 503 ? 32.373 13.894 15.913 1.00 52.22 503 PHE A O 1
ATOM 3877 N N . SER A 1 504 ? 30.338 14.425 15.164 1.00 59.03 504 SER A N 1
ATOM 3878 C CA . SER A 1 504 ? 29.834 15.057 16.389 1.00 59.03 504 SER A CA 1
ATOM 3879 C C . SER A 1 504 ? 28.627 14.355 17.034 1.00 59.03 504 SER A C 1
ATOM 3881 O O . SER A 1 504 ? 27.954 14.968 17.860 1.00 59.03 504 SER A O 1
ATOM 3883 N N . GLY A 1 505 ? 28.336 13.094 16.677 1.00 61.34 505 GLY A N 1
ATOM 3884 C CA . GLY A 1 505 ? 27.181 12.360 17.227 1.00 61.34 505 GLY A CA 1
ATOM 3885 C C . GLY A 1 505 ? 25.842 12.925 16.740 1.00 61.34 505 GLY A C 1
ATOM 3886 O O . GLY A 1 505 ? 24.909 13.121 17.516 1.00 61.34 505 GLY A O 1
ATOM 3887 N N . LYS A 1 506 ? 25.797 13.278 15.452 1.00 73.06 506 LYS A N 1
ATOM 3888 C CA . LYS A 1 506 ? 24.626 13.793 14.733 1.00 73.06 506 LYS A CA 1
ATOM 3889 C C . LYS A 1 506 ? 24.558 13.069 13.396 1.00 73.06 506 LYS A C 1
ATOM 3891 O O . LYS A 1 506 ? 25.609 12.781 12.820 1.00 73.06 506 LYS A O 1
ATOM 3896 N N . TYR A 1 507 ? 23.367 12.829 12.869 1.00 84.00 507 TYR A N 1
ATOM 3897 C CA . TYR A 1 507 ? 23.212 12.308 11.512 1.00 84.00 507 TYR A CA 1
ATOM 3898 C C . TYR A 1 507 ? 22.768 13.413 10.562 1.00 84.00 507 TYR A C 1
ATOM 3900 O O . TYR A 1 507 ? 21.873 14.198 10.869 1.00 84.00 507 TYR A O 1
ATOM 3908 N N . GLU A 1 508 ? 23.416 13.480 9.406 1.00 85.88 508 GLU A N 1
ATOM 3909 C CA . GLU A 1 508 ? 23.178 14.502 8.401 1.00 85.88 508 GLU A CA 1
ATOM 3910 C C . GLU A 1 508 ? 22.447 13.896 7.201 1.00 85.88 508 GLU A C 1
ATOM 3912 O O . GLU A 1 508 ? 22.914 12.922 6.610 1.00 85.88 508 GLU A O 1
ATOM 3917 N N . LEU A 1 509 ? 21.288 14.465 6.870 1.00 88.00 509 LEU A N 1
ATOM 3918 C CA . LEU A 1 509 ? 20.430 14.071 5.753 1.00 88.00 509 LEU A CA 1
ATOM 3919 C C . LEU A 1 509 ? 20.516 15.159 4.675 1.00 88.00 509 LEU A C 1
ATOM 3921 O O . LEU A 1 509 ? 20.246 16.328 4.966 1.00 88.00 509 LEU A O 1
ATOM 3925 N N . THR A 1 510 ? 20.934 14.797 3.460 1.00 83.50 510 THR A N 1
ATOM 3926 C CA . THR A 1 510 ? 21.392 15.743 2.425 1.00 83.50 510 THR A CA 1
ATOM 3927 C C . THR A 1 510 ? 20.884 15.374 1.034 1.00 83.50 510 THR A C 1
ATOM 3929 O O . THR A 1 510 ? 21.210 14.304 0.519 1.00 83.50 510 THR A O 1
ATOM 3932 N N . ALA A 1 511 ? 20.156 16.281 0.380 1.00 78.25 511 ALA A N 1
ATOM 3933 C CA . ALA A 1 511 ? 19.779 16.113 -1.022 1.00 78.25 511 ALA A CA 1
ATOM 3934 C C . ALA A 1 511 ? 21.021 16.045 -1.927 1.00 78.25 511 ALA A C 1
ATOM 3936 O O . ALA A 1 511 ? 21.978 16.797 -1.745 1.00 78.25 511 ALA A O 1
ATOM 3937 N N . SER A 1 512 ? 20.997 15.158 -2.922 1.00 73.69 512 SER A N 1
ATOM 3938 C CA . SER A 1 512 ? 22.019 15.109 -3.971 1.00 73.69 512 SER A CA 1
ATOM 3939 C C . SER A 1 512 ? 21.825 16.244 -4.987 1.00 73.69 512 SER A C 1
ATOM 3941 O O . SER A 1 512 ? 20.771 16.879 -5.042 1.00 73.69 512 SER A O 1
ATOM 3943 N N . ALA A 1 513 ? 22.836 16.513 -5.817 1.00 74.06 513 ALA A N 1
ATOM 3944 C CA . ALA A 1 513 ? 22.853 17.664 -6.730 1.00 74.06 513 ALA A CA 1
ATOM 3945 C C . ALA A 1 513 ? 21.654 17.754 -7.704 1.00 74.06 513 ALA A C 1
ATOM 3947 O O . ALA A 1 513 ? 21.351 18.837 -8.199 1.00 74.06 513 ALA A O 1
ATOM 3948 N N . SER A 1 514 ? 20.962 16.642 -7.966 1.00 70.62 514 SER A N 1
ATOM 3949 C CA . SER A 1 514 ? 19.841 16.531 -8.908 1.00 70.62 514 SER A CA 1
ATOM 3950 C C . SER A 1 514 ? 18.445 16.546 -8.263 1.00 70.62 514 SER A C 1
ATOM 3952 O O . SER A 1 514 ? 17.451 16.479 -8.985 1.00 70.62 514 SER A O 1
ATOM 3954 N N . VAL A 1 515 ? 18.330 16.646 -6.931 1.00 70.19 515 VAL A N 1
ATOM 3955 C CA . VAL A 1 515 ? 17.044 16.529 -6.208 1.00 70.19 515 VAL A CA 1
ATOM 3956 C C . VAL A 1 515 ? 16.785 17.677 -5.230 1.00 70.19 515 VAL A C 1
ATOM 3958 O O . VAL A 1 515 ? 17.703 18.288 -4.687 1.00 70.19 515 VAL A O 1
ATOM 3961 N N . SER A 1 516 ? 15.505 17.965 -4.991 1.00 73.81 516 SER A N 1
ATOM 3962 C CA . SER A 1 516 ? 15.021 18.997 -4.060 1.00 73.81 516 SER A CA 1
ATOM 3963 C C . SER A 1 516 ? 14.771 18.489 -2.634 1.00 73.81 516 SER A C 1
ATOM 3965 O O . SER A 1 516 ? 14.573 19.296 -1.727 1.00 73.81 516 SER A O 1
ATOM 3967 N N . GLU A 1 517 ? 14.766 17.170 -2.419 1.00 82.06 517 GLU A N 1
ATOM 3968 C CA . GLU A 1 517 ? 14.403 16.518 -1.155 1.00 82.06 517 GLU A CA 1
ATOM 3969 C C . GLU A 1 517 ? 15.318 15.311 -0.877 1.00 82.06 517 GLU A C 1
ATOM 3971 O O . GLU A 1 517 ? 15.624 14.523 -1.775 1.00 82.06 517 GLU A O 1
ATOM 3976 N N . ALA A 1 518 ? 15.712 15.142 0.383 1.00 83.94 518 ALA A N 1
ATOM 3977 C CA . ALA A 1 518 ? 16.227 13.887 0.933 1.00 83.94 518 ALA A CA 1
ATOM 3978 C C . ALA A 1 518 ? 15.309 13.475 2.081 1.00 83.94 518 ALA A C 1
ATOM 3980 O O . ALA A 1 518 ? 14.905 14.340 2.854 1.00 83.94 518 ALA A O 1
ATOM 3981 N N . PHE A 1 519 ? 14.954 12.196 2.207 1.00 87.56 519 PHE A N 1
ATOM 3982 C CA . PHE A 1 519 ? 13.987 11.763 3.222 1.00 87.56 519 PHE A CA 1
ATOM 3983 C C . PHE A 1 519 ? 14.400 10.491 3.957 1.00 87.56 519 PHE A C 1
ATOM 3985 O O . PHE A 1 519 ? 15.168 9.674 3.458 1.00 87.56 519 PHE A O 1
ATOM 3992 N N . LEU A 1 520 ? 13.836 10.312 5.150 1.00 91.56 520 LEU A N 1
ATOM 3993 C CA . LEU A 1 520 ? 14.002 9.126 5.985 1.00 91.56 520 LEU A CA 1
ATOM 3994 C C . LEU A 1 520 ? 12.618 8.533 6.281 1.00 91.56 520 LEU A C 1
ATOM 3996 O O . LEU A 1 520 ? 11.872 9.088 7.088 1.00 91.56 520 LEU A O 1
ATOM 4000 N N . ARG A 1 521 ? 12.242 7.457 5.576 1.00 93.50 521 ARG A N 1
ATOM 4001 C CA . ARG A 1 521 ? 10.921 6.797 5.653 1.00 93.50 521 ARG A CA 1
ATOM 4002 C C . ARG A 1 521 ? 10.926 5.680 6.692 1.00 93.50 521 ARG A C 1
ATOM 4004 O O . ARG A 1 521 ? 11.835 4.858 6.699 1.00 93.50 521 ARG A O 1
ATOM 4011 N N . LEU A 1 522 ? 9.894 5.618 7.525 1.00 95.50 522 LEU A N 1
ATOM 4012 C CA . LEU A 1 522 ? 9.692 4.550 8.503 1.00 95.50 522 LEU A CA 1
ATOM 4013 C C . LEU A 1 522 ? 9.102 3.306 7.817 1.00 95.50 522 LEU A C 1
ATOM 4015 O O . LEU A 1 522 ? 8.084 3.411 7.126 1.00 95.50 522 LEU A O 1
ATOM 4019 N N . LYS A 1 523 ? 9.708 2.128 8.006 1.00 94.38 523 LYS A N 1
ATOM 4020 C CA . LYS A 1 523 ? 9.137 0.841 7.563 1.00 94.38 523 LYS A CA 1
ATOM 4021 C C . LYS A 1 523 ? 7.901 0.504 8.407 1.00 94.38 523 LYS A C 1
ATOM 4023 O O . LYS A 1 523 ? 7.820 0.917 9.562 1.00 94.38 523 LYS A O 1
ATOM 4028 N N . LYS A 1 524 ? 6.953 -0.271 7.860 1.00 94.56 524 LYS A N 1
ATOM 4029 C CA . LYS A 1 524 ? 5.727 -0.693 8.572 1.00 94.56 524 LYS A CA 1
ATOM 4030 C C . LYS A 1 524 ? 4.914 0.507 9.103 1.00 94.56 524 LYS A C 1
ATOM 4032 O O . LYS A 1 524 ? 4.329 0.457 10.184 1.00 94.56 5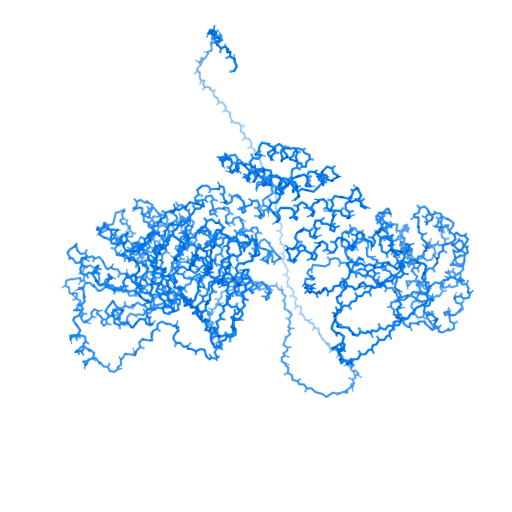24 LYS A O 1
ATOM 4037 N N . SER A 1 525 ? 4.885 1.614 8.357 1.00 94.31 525 SER A N 1
ATOM 4038 C CA . SER A 1 525 ? 4.187 2.858 8.735 1.00 94.31 525 SER A CA 1
ATOM 4039 C C . SER A 1 525 ? 2.981 3.178 7.848 1.00 94.31 525 SER A C 1
ATOM 4041 O O . SER A 1 525 ? 2.194 4.065 8.156 1.00 94.31 525 SER A O 1
ATOM 4043 N N . GLU A 1 526 ? 2.789 2.420 6.774 1.00 92.62 526 GLU A N 1
ATOM 4044 C CA . GLU A 1 526 ? 1.765 2.605 5.748 1.00 92.62 526 GLU A CA 1
ATOM 4045 C C . GLU A 1 526 ? 0.345 2.521 6.330 1.00 92.62 526 GLU A C 1
ATOM 4047 O O . GLU A 1 526 ? -0.525 3.312 5.969 1.00 92.62 526 GLU A O 1
ATOM 4052 N N . LEU A 1 527 ? 0.132 1.611 7.286 1.00 92.44 527 LEU A N 1
ATOM 4053 C CA . LEU A 1 527 ? -1.126 1.430 8.019 1.00 92.44 527 LEU A CA 1
ATOM 4054 C C . LEU A 1 527 ? -1.099 2.059 9.430 1.00 92.44 527 LEU A C 1
ATOM 4056 O O . LEU A 1 527 ? -1.964 1.765 10.259 1.00 92.44 527 LEU A O 1
ATOM 4060 N N . LEU A 1 528 ? -0.125 2.932 9.728 1.00 91.31 528 LEU A N 1
ATOM 4061 C CA . LEU A 1 528 ? -0.031 3.632 11.013 1.00 91.31 528 LEU A CA 1
ATOM 4062 C C . LEU A 1 528 ? -1.100 4.734 11.096 1.00 91.31 528 LEU A C 1
ATOM 4064 O O . LEU A 1 528 ? -0.958 5.839 10.563 1.00 91.31 528 LEU A O 1
ATOM 4068 N N . ARG A 1 529 ? -2.210 4.382 11.753 1.00 86.81 529 ARG A N 1
ATOM 4069 C CA . ARG A 1 529 ? -3.459 5.150 11.792 1.00 86.81 529 ARG A CA 1
ATOM 4070 C C . ARG A 1 529 ? -3.410 6.353 12.736 1.00 86.81 529 ARG A C 1
ATOM 4072 O O . ARG A 1 529 ? -3.556 7.487 12.277 1.00 86.81 529 ARG A O 1
ATOM 4079 N N . ASP A 1 530 ? -3.253 6.094 14.029 1.00 91.62 530 ASP A N 1
ATOM 4080 C CA . ASP A 1 530 ? -3.057 7.088 15.088 1.00 91.62 530 ASP A CA 1
ATOM 4081 C C . ASP A 1 530 ? -1.618 6.927 15.597 1.00 91.62 530 ASP A C 1
ATOM 4083 O O . ASP A 1 530 ? -1.148 5.808 15.806 1.00 91.62 530 ASP A O 1
ATOM 4087 N N . GLY A 1 531 ? -0.902 8.037 15.756 1.00 93.56 531 GLY A N 1
ATOM 4088 C CA . GLY A 1 531 ? 0.544 8.011 15.967 1.00 93.56 531 GLY A CA 1
ATOM 4089 C C . GLY A 1 531 ? 1.121 9.387 16.284 1.00 93.56 531 GLY A C 1
ATOM 4090 O O . GLY A 1 531 ? 0.468 10.415 16.082 1.00 93.56 531 GLY A O 1
ATOM 4091 N N . VAL A 1 532 ? 2.363 9.416 16.753 1.00 94.62 532 VAL A N 1
ATOM 4092 C CA . VAL A 1 532 ? 3.170 10.636 16.858 1.00 94.62 532 VAL A CA 1
ATOM 4093 C C . VAL A 1 532 ? 4.561 10.377 16.301 1.00 94.62 532 VAL A C 1
ATOM 4095 O O . VAL A 1 532 ? 5.165 9.360 16.624 1.00 94.62 532 VAL A O 1
ATOM 4098 N N . ILE A 1 533 ? 5.058 11.307 15.486 1.00 97.12 533 ILE A N 1
ATOM 4099 C CA . ILE A 1 533 ? 6.453 11.372 15.039 1.00 97.12 533 ILE A CA 1
ATOM 4100 C C . ILE A 1 533 ? 7.076 12.652 15.595 1.00 97.12 533 ILE A C 1
ATOM 4102 O O . ILE A 1 533 ? 6.521 13.738 15.418 1.00 97.12 533 ILE A O 1
ATOM 4106 N N . THR A 1 534 ? 8.204 12.519 16.285 1.00 97.38 534 THR A N 1
ATOM 4107 C CA . THR A 1 534 ? 8.979 13.594 16.915 1.00 97.38 534 THR A CA 1
ATOM 4108 C C . THR A 1 534 ? 10.409 13.544 16.397 1.00 97.38 534 THR A C 1
ATOM 4110 O O . THR A 1 534 ? 10.994 12.472 16.291 1.00 97.38 534 THR A O 1
ATOM 4113 N N . VAL A 1 535 ? 11.002 14.696 16.096 1.00 96.75 535 VAL A N 1
ATOM 4114 C CA . VAL A 1 535 ? 12.390 14.800 15.628 1.00 96.75 535 VAL A CA 1
ATOM 4115 C C . VAL A 1 535 ? 13.088 15.989 16.275 1.00 96.75 535 VAL A C 1
ATOM 4117 O O . VAL A 1 535 ? 12.526 17.083 16.360 1.00 96.75 535 VAL A O 1
ATOM 4120 N N . THR A 1 536 ? 14.326 15.778 16.722 1.00 95.31 536 THR A N 1
ATOM 4121 C CA . THR A 1 536 ? 15.181 16.823 17.297 1.00 95.31 536 THR A CA 1
ATOM 4122 C C . THR A 1 536 ? 16.228 17.245 16.272 1.00 95.31 536 THR A C 1
ATOM 4124 O O . THR A 1 536 ? 17.116 16.471 15.918 1.00 95.31 536 THR A O 1
ATOM 4127 N N . ILE A 1 537 ? 16.120 18.484 15.800 1.00 92.81 537 ILE A N 1
ATOM 4128 C CA . ILE A 1 537 ? 16.941 19.074 14.739 1.00 92.81 537 ILE A CA 1
ATOM 4129 C C . ILE A 1 537 ? 17.941 20.044 15.375 1.00 92.81 537 ILE A C 1
ATOM 4131 O O . ILE A 1 537 ? 17.545 20.940 16.124 1.00 92.81 537 ILE A O 1
ATOM 4135 N N . ASP A 1 538 ? 19.225 19.903 15.057 1.00 89.69 538 ASP A N 1
ATOM 4136 C CA . ASP A 1 538 ? 20.286 20.806 15.522 1.00 89.69 538 ASP A CA 1
ATOM 4137 C C . ASP A 1 538 ? 20.440 21.999 14.569 1.00 89.69 538 ASP A C 1
ATOM 4139 O O . ASP A 1 538 ? 20.299 23.148 14.984 1.00 89.69 538 ASP A O 1
ATOM 4143 N N . GLU A 1 539 ? 20.584 21.719 13.269 1.00 86.06 539 GLU A N 1
ATOM 4144 C CA . GLU A 1 539 ? 20.754 22.696 12.182 1.00 86.06 539 GLU A CA 1
ATOM 4145 C C . GLU A 1 539 ? 20.029 22.245 10.902 1.00 86.06 539 GLU A C 1
ATOM 4147 O O . GLU A 1 539 ? 19.711 21.066 10.732 1.00 86.06 539 GLU A O 1
ATOM 4152 N N . SER A 1 540 ? 19.743 23.188 10.003 1.00 88.81 540 SER A N 1
ATOM 4153 C CA . SER A 1 540 ? 18.892 22.978 8.823 1.00 88.81 540 SER A CA 1
ATOM 4154 C C . SER A 1 540 ? 19.144 24.037 7.746 1.00 88.81 540 SER A C 1
ATOM 4156 O O . SER A 1 540 ? 19.156 25.227 8.060 1.00 88.81 540 SER A O 1
ATOM 4158 N N . VAL A 1 541 ? 19.272 23.615 6.488 1.00 86.44 541 VAL A N 1
ATOM 4159 C CA . VAL A 1 541 ? 19.343 24.470 5.295 1.00 86.44 541 VAL A CA 1
ATOM 4160 C C . VAL A 1 541 ? 18.164 24.130 4.386 1.00 86.44 541 VAL A C 1
ATOM 4162 O O . VAL A 1 541 ? 17.992 22.978 3.982 1.00 86.44 541 VAL A O 1
ATOM 4165 N N . GLY A 1 542 ? 17.359 25.146 4.078 1.00 87.25 542 GLY A N 1
ATOM 4166 C CA . GLY A 1 542 ? 16.064 24.989 3.422 1.00 87.25 542 GLY A CA 1
ATOM 4167 C C . GLY A 1 542 ? 14.913 24.762 4.410 1.00 87.25 542 GLY A C 1
ATOM 4168 O O . GLY A 1 542 ? 15.039 24.979 5.618 1.00 87.25 542 GLY A O 1
ATOM 4169 N N . ALA A 1 543 ? 13.788 24.310 3.866 1.00 90.94 543 ALA A N 1
ATOM 4170 C CA . ALA A 1 543 ? 12.603 23.897 4.598 1.00 90.94 543 ALA A CA 1
ATOM 4171 C C . ALA A 1 543 ? 12.836 22.536 5.270 1.00 90.94 543 ALA A C 1
ATOM 4173 O O . ALA A 1 543 ? 13.685 21.758 4.835 1.00 90.94 543 ALA A O 1
ATOM 4174 N N . PHE A 1 544 ? 12.033 22.199 6.277 1.00 94.44 544 PHE A N 1
ATOM 4175 C CA . PHE A 1 544 ? 12.054 20.868 6.884 1.00 94.44 544 PHE A CA 1
ATOM 4176 C C . PHE A 1 544 ? 10.645 20.406 7.239 1.00 94.44 544 PHE A C 1
ATOM 4178 O O . PHE A 1 544 ? 9.896 21.141 7.883 1.00 94.44 544 PHE A O 1
ATOM 4185 N N . TRP A 1 545 ? 10.315 19.170 6.866 1.00 95.44 545 TRP A N 1
ATOM 4186 C CA . TRP A 1 545 ? 8.985 18.581 6.997 1.00 95.44 545 TRP A CA 1
ATOM 4187 C C . TRP A 1 545 ? 9.021 17.235 7.723 1.00 95.44 545 TRP A C 1
ATOM 4189 O O . TRP A 1 545 ? 9.830 16.362 7.419 1.00 95.44 545 TRP A O 1
ATOM 4199 N N . LEU A 1 546 ? 8.081 17.060 8.646 1.00 98.19 546 LEU A N 1
ATOM 4200 C CA . LEU A 1 546 ? 7.611 15.782 9.163 1.00 98.19 546 LEU A CA 1
ATOM 4201 C C . LEU A 1 546 ? 6.402 15.386 8.311 1.00 98.19 546 LEU A C 1
ATOM 4203 O O . LEU A 1 546 ? 5.491 16.198 8.125 1.00 98.19 546 LEU A O 1
ATOM 4207 N N . TYR A 1 547 ? 6.368 14.150 7.830 1.00 96.25 547 TYR A N 1
ATOM 4208 C CA . TYR A 1 547 ? 5.262 13.590 7.064 1.00 96.25 547 TYR A CA 1
ATOM 4209 C C . TYR A 1 547 ? 4.601 12.436 7.813 1.00 96.25 547 TYR A C 1
ATOM 4211 O O . TYR A 1 547 ? 5.265 11.588 8.409 1.00 96.25 547 TYR A O 1
ATOM 4219 N N . ALA A 1 548 ? 3.283 12.370 7.690 1.00 96.12 548 ALA A N 1
ATOM 4220 C CA . ALA A 1 548 ? 2.468 11.210 8.008 1.00 96.12 548 ALA A CA 1
ATOM 4221 C C . ALA A 1 548 ? 1.527 10.956 6.824 1.00 96.12 548 ALA A C 1
ATOM 4223 O O . ALA A 1 548 ? 1.127 11.903 6.141 1.00 96.12 548 ALA A O 1
ATOM 4224 N N . ARG A 1 549 ? 1.136 9.699 6.585 1.00 92.69 549 ARG A N 1
ATOM 4225 C CA . ARG A 1 549 ? 0.186 9.350 5.511 1.00 92.69 549 ARG A CA 1
ATOM 4226 C C . ARG A 1 549 ? 0.597 9.888 4.134 1.00 92.69 549 ARG A C 1
ATOM 4228 O O . ARG A 1 549 ? -0.224 10.447 3.406 1.00 92.69 549 ARG A O 1
ATOM 4235 N N . ARG A 1 550 ? 1.890 9.785 3.810 1.00 92.44 550 ARG A N 1
ATOM 4236 C CA . ARG A 1 550 ? 2.426 10.135 2.492 1.00 92.44 550 ARG A CA 1
ATOM 4237 C C . ARG A 1 550 ? 2.246 8.961 1.526 1.00 92.44 550 ARG A C 1
ATOM 4239 O O . ARG A 1 550 ? 2.416 7.804 1.903 1.00 92.44 550 ARG A O 1
ATOM 4246 N N . SER A 1 551 ? 1.878 9.285 0.296 1.00 90.25 551 SER A N 1
ATOM 4247 C CA . SER A 1 551 ? 1.803 8.403 -0.868 1.00 90.25 551 SER A CA 1
ATOM 4248 C C . SER A 1 551 ? 2.022 9.238 -2.136 1.00 90.25 551 SER A C 1
ATOM 4250 O O . SER A 1 551 ? 2.165 10.463 -2.066 1.00 90.25 551 SER A O 1
ATOM 4252 N N . ALA A 1 552 ? 1.996 8.615 -3.311 1.00 83.56 552 ALA A N 1
ATOM 4253 C CA . ALA A 1 552 ? 2.017 9.311 -4.598 1.00 83.56 552 ALA A CA 1
ATOM 4254 C C . ALA A 1 552 ? 0.840 10.297 -4.786 1.00 83.56 552 ALA A C 1
ATOM 4256 O O . ALA A 1 552 ? 0.943 11.239 -5.572 1.00 83.56 552 ALA A O 1
ATOM 4257 N N . ARG A 1 553 ? -0.280 10.101 -4.068 1.00 82.25 553 ARG A N 1
ATOM 4258 C CA . ARG A 1 553 ? -1.498 10.927 -4.184 1.00 82.25 553 ARG A CA 1
ATOM 4259 C C . ARG A 1 553 ? -1.731 11.848 -2.991 1.00 82.25 553 ARG A C 1
ATOM 4261 O O . ARG A 1 553 ? -2.262 12.945 -3.172 1.00 82.25 553 ARG A O 1
ATOM 4268 N N . ALA A 1 554 ? -1.372 11.408 -1.787 1.00 88.94 554 ALA A N 1
ATOM 4269 C CA . ALA A 1 554 ? -1.744 12.033 -0.522 1.00 88.94 554 ALA A CA 1
ATOM 4270 C C . ALA A 1 554 ? -0.517 12.416 0.317 1.00 88.94 554 ALA A C 1
ATOM 4272 O O . ALA A 1 554 ? 0.518 11.761 0.258 1.00 88.94 554 ALA A O 1
ATOM 4273 N N . MET A 1 555 ? -0.634 13.459 1.142 1.00 91.75 555 MET A N 1
ATOM 4274 C CA . MET A 1 555 ? 0.278 13.665 2.275 1.00 91.75 555 MET A CA 1
ATOM 4275 C C . MET A 1 555 ? -0.331 14.572 3.342 1.00 91.75 555 MET A C 1
ATOM 4277 O O . MET A 1 555 ? -0.946 15.594 3.032 1.00 91.75 555 MET A O 1
ATOM 4281 N N . LEU A 1 556 ? -0.083 14.241 4.607 1.00 95.56 556 LEU A N 1
ATOM 4282 C CA . LEU A 1 556 ? -0.155 15.169 5.729 1.00 95.56 556 LEU A CA 1
ATOM 4283 C C . LEU A 1 556 ? 1.284 15.566 6.095 1.00 95.56 556 LEU A C 1
ATOM 4285 O O . LEU A 1 556 ? 2.126 14.698 6.320 1.00 95.56 556 LEU A O 1
ATOM 4289 N N . ARG A 1 557 ? 1.578 16.869 6.162 1.00 95.50 557 ARG A N 1
ATOM 4290 C CA . ARG A 1 557 ? 2.904 17.377 6.549 1.00 95.50 557 ARG A CA 1
ATOM 4291 C C . ARG A 1 557 ? 2.840 18.491 7.586 1.00 95.50 557 ARG A C 1
ATOM 4293 O O . ARG A 1 557 ? 1.931 19.321 7.554 1.00 95.50 557 ARG A O 1
ATOM 4300 N N . PHE A 1 558 ? 3.831 18.530 8.468 1.00 98.00 558 PHE A N 1
ATOM 4301 C CA . PHE A 1 558 ? 4.054 19.587 9.452 1.00 98.00 558 PHE A CA 1
ATOM 4302 C C . PHE A 1 558 ? 5.528 19.981 9.458 1.00 98.00 558 PHE A C 1
ATOM 4304 O O . PHE A 1 558 ? 6.393 19.115 9.424 1.00 98.00 558 PHE A O 1
ATOM 4311 N N . GLY A 1 559 ? 5.832 21.272 9.483 1.00 95.88 559 GLY A N 1
ATOM 4312 C CA . GLY A 1 559 ? 7.208 21.736 9.347 1.00 95.88 559 GLY A CA 1
ATOM 4313 C C . GLY A 1 559 ? 7.297 23.226 9.071 1.00 95.88 559 GLY A C 1
ATOM 4314 O O . GLY A 1 559 ? 6.285 23.921 9.135 1.00 95.88 559 GLY A O 1
ATOM 4315 N N . TYR A 1 560 ? 8.493 23.714 8.764 1.00 92.44 560 TYR A N 1
ATOM 4316 C CA . TYR A 1 560 ? 8.735 25.112 8.401 1.00 92.44 560 TYR A CA 1
ATOM 4317 C C . TYR A 1 560 ? 9.313 25.229 6.994 1.00 92.44 560 TYR A C 1
ATOM 4319 O O . TYR A 1 560 ? 9.966 24.311 6.497 1.00 92.44 560 TYR A O 1
ATOM 4327 N N . ASP A 1 561 ? 9.062 26.370 6.361 1.00 88.19 561 ASP A N 1
ATOM 4328 C CA . ASP A 1 561 ? 9.508 26.686 5.009 1.00 88.19 561 ASP A CA 1
ATOM 4329 C C . ASP A 1 561 ? 10.571 27.795 4.951 1.00 88.19 561 ASP A C 1
ATOM 4331 O O . ASP A 1 561 ? 11.025 28.323 5.967 1.00 88.19 561 ASP A O 1
ATOM 4335 N N . ASN A 1 562 ? 10.962 28.141 3.722 1.00 79.75 562 ASN A N 1
ATOM 4336 C CA . ASN A 1 562 ? 11.902 29.223 3.429 1.00 79.75 562 ASN A CA 1
ATOM 4337 C C . ASN A 1 562 ? 11.275 30.625 3.561 1.00 79.75 562 ASN A C 1
ATOM 4339 O O . ASN A 1 562 ? 12.011 31.608 3.587 1.00 79.75 562 ASN A O 1
ATOM 4343 N N . ASP A 1 563 ? 9.944 30.725 3.640 1.00 80.12 563 ASP A N 1
ATOM 4344 C CA . ASP A 1 563 ? 9.207 31.994 3.714 1.00 80.12 563 ASP A CA 1
ATOM 4345 C C . ASP A 1 563 ? 9.120 32.519 5.163 1.00 80.12 563 ASP A C 1
ATOM 4347 O O . ASP A 1 563 ? 8.590 33.605 5.406 1.00 80.12 563 ASP A O 1
ATOM 4351 N N . GLY A 1 564 ? 9.615 31.747 6.139 1.00 85.62 564 GLY A N 1
ATOM 4352 C CA . GLY A 1 564 ? 9.542 32.069 7.564 1.00 85.62 564 GLY A CA 1
ATOM 4353 C C . GLY A 1 564 ? 8.214 31.674 8.216 1.00 85.62 564 GLY A C 1
ATOM 4354 O O . GLY A 1 564 ? 7.802 32.307 9.190 1.00 85.62 564 GLY A O 1
ATOM 4355 N N . PHE A 1 565 ? 7.526 30.652 7.693 1.00 90.88 565 PHE A N 1
ATOM 4356 C CA . PHE A 1 565 ? 6.283 30.129 8.260 1.00 90.88 565 PHE A CA 1
ATOM 4357 C C . PHE A 1 565 ? 6.440 28.684 8.729 1.00 90.88 565 PHE A C 1
ATOM 4359 O O . PHE A 1 565 ? 6.961 27.830 8.014 1.00 90.88 565 PHE A O 1
ATOM 4366 N N . ILE A 1 566 ? 5.881 28.382 9.903 1.00 93.31 566 ILE A N 1
ATOM 4367 C CA . ILE A 1 566 ? 5.588 27.006 10.308 1.00 93.31 566 ILE A CA 1
ATOM 4368 C C . ILE A 1 566 ? 4.174 26.658 9.827 1.00 93.31 566 ILE A C 1
ATOM 4370 O O . ILE A 1 566 ? 3.228 27.425 10.033 1.00 93.31 566 ILE A O 1
ATOM 4374 N N . ARG A 1 567 ? 4.018 25.526 9.137 1.00 94.75 567 ARG A N 1
ATOM 4375 C CA . ARG A 1 567 ? 2.767 25.109 8.491 1.00 94.75 567 ARG A CA 1
ATOM 4376 C C . ARG A 1 567 ? 2.402 23.672 8.829 1.00 94.75 567 ARG A C 1
ATOM 4378 O O . ARG A 1 567 ? 3.264 22.814 8.995 1.00 94.75 567 ARG A O 1
ATOM 4385 N N . LEU A 1 568 ? 1.101 23.414 8.856 1.00 96.25 568 LEU A N 1
ATOM 4386 C CA . LEU A 1 568 ? 0.485 22.094 8.956 1.00 96.25 568 LEU A CA 1
ATOM 4387 C C . LEU A 1 568 ? -0.479 21.965 7.771 1.00 96.25 568 LEU A C 1
ATOM 4389 O O . LEU A 1 568 ? -1.343 22.820 7.591 1.00 96.25 568 LEU A O 1
ATOM 4393 N N . GLN A 1 569 ? -0.299 20.959 6.916 1.00 93.94 569 GLN A N 1
ATOM 4394 C CA . GLN A 1 569 ? -0.958 20.889 5.608 1.00 93.94 569 GLN A CA 1
ATOM 4395 C C . GLN A 1 569 ? -1.406 19.477 5.247 1.00 93.94 569 GLN A C 1
ATOM 4397 O O . GLN A 1 569 ? -0.665 18.521 5.457 1.00 93.94 569 GLN A O 1
ATOM 4402 N N . THR A 1 570 ? -2.571 19.364 4.609 1.00 93.81 570 THR A N 1
ATOM 4403 C CA . THR A 1 570 ? -3.024 18.139 3.936 1.00 93.81 570 THR A CA 1
ATOM 4404 C C . THR A 1 570 ? -3.115 18.370 2.431 1.00 93.81 570 THR A C 1
ATOM 4406 O O . THR A 1 570 ? -3.638 19.389 1.978 1.00 93.81 570 THR A O 1
ATOM 4409 N N . TRP A 1 571 ? -2.611 17.421 1.648 1.00 87.19 571 TRP A N 1
ATOM 4410 C CA . TRP A 1 571 ? -2.625 17.429 0.186 1.00 87.19 571 TRP A CA 1
ATOM 4411 C C . TRP A 1 571 ? -3.281 16.150 -0.335 1.00 87.19 571 TRP A C 1
ATOM 4413 O O . TRP A 1 571 ? -3.097 15.081 0.248 1.00 87.19 571 TRP A O 1
ATOM 4423 N N . TYR A 1 572 ? -4.029 16.264 -1.434 1.00 85.44 572 TYR A N 1
ATOM 4424 C CA . TYR A 1 572 ? -4.581 15.122 -2.166 1.00 85.44 572 TYR A CA 1
ATOM 4425 C C . TYR A 1 572 ? -4.739 15.454 -3.659 1.00 85.44 572 TYR A C 1
ATOM 4427 O O . TYR A 1 572 ? -5.370 16.463 -4.006 1.00 85.44 572 TYR A O 1
ATOM 4435 N N . ASP A 1 573 ? -4.179 14.602 -4.521 1.00 76.75 573 ASP A N 1
ATOM 4436 C CA . ASP A 1 573 ? -4.052 14.755 -5.980 1.00 76.75 573 ASP A CA 1
ATOM 4437 C C . ASP A 1 573 ? -3.349 16.063 -6.380 1.00 76.75 573 ASP A C 1
ATOM 4439 O O . ASP A 1 573 ? -3.901 16.903 -7.092 1.00 76.75 573 ASP A O 1
ATOM 4443 N N . GLY A 1 574 ? -2.153 16.291 -5.824 1.00 74.44 574 GLY A N 1
ATOM 4444 C CA . GLY A 1 574 ? -1.336 17.490 -6.074 1.00 74.44 574 GLY A CA 1
ATOM 4445 C C . GLY A 1 574 ? -1.936 18.810 -5.567 1.00 74.44 574 GLY A C 1
ATOM 4446 O O . GLY A 1 574 ? -1.318 19.862 -5.706 1.00 74.44 574 GLY A O 1
ATOM 4447 N N . ARG A 1 575 ? -3.130 18.784 -4.959 1.00 79.38 575 ARG A N 1
ATOM 4448 C CA . ARG A 1 575 ? -3.851 19.967 -4.471 1.00 79.38 575 ARG A CA 1
ATOM 4449 C C . ARG A 1 575 ? -3.850 20.025 -2.951 1.00 79.38 575 ARG A C 1
ATOM 4451 O O . ARG A 1 575 ? -4.221 19.055 -2.288 1.00 79.38 575 ARG A O 1
ATOM 4458 N N . LEU A 1 576 ? -3.512 21.193 -2.416 1.00 84.25 576 LEU A N 1
ATOM 4459 C CA . LEU A 1 576 ? -3.672 21.537 -1.006 1.00 84.25 576 LEU A CA 1
ATOM 4460 C C . LEU A 1 576 ? -5.167 21.477 -0.629 1.00 84.25 576 LEU A C 1
ATOM 4462 O O . LEU A 1 576 ? -5.999 22.108 -1.278 1.00 84.25 576 LEU A O 1
ATOM 4466 N N . ARG A 1 577 ? -5.514 20.688 0.393 1.00 88.62 577 ARG A N 1
ATOM 4467 C CA . ARG A 1 577 ? -6.895 20.449 0.862 1.00 88.62 577 ARG A CA 1
ATOM 4468 C C . ARG A 1 577 ? -7.207 21.165 2.167 1.00 88.62 577 ARG A C 1
ATOM 4470 O O . ARG A 1 577 ? -8.340 21.579 2.391 1.00 88.62 577 ARG A O 1
ATOM 4477 N N . SER A 1 578 ? -6.218 21.323 3.036 1.00 87.75 578 SER A N 1
ATOM 4478 C CA . SER A 1 578 ? -6.289 22.178 4.221 1.00 87.75 578 SER A CA 1
ATOM 4479 C C . SER A 1 578 ? -4.888 22.683 4.552 1.00 87.75 578 SER A C 1
ATOM 4481 O O . SER A 1 578 ? -3.906 21.972 4.338 1.00 87.75 578 SER A O 1
ATOM 4483 N N . SER A 1 579 ? -4.789 23.901 5.081 1.00 90.62 579 SER A N 1
ATOM 4484 C CA . SER A 1 579 ? -3.529 24.484 5.541 1.00 90.62 579 SER A CA 1
ATOM 4485 C C . SER A 1 579 ? -3.773 25.360 6.757 1.00 90.62 579 SER A C 1
ATOM 4487 O O . SER A 1 579 ? -4.591 26.269 6.702 1.00 90.62 579 SER A O 1
ATOM 4489 N N . GLU A 1 580 ? -2.987 25.134 7.798 1.00 92.06 580 GLU A N 1
ATOM 4490 C CA . GLU A 1 580 ? -2.745 26.074 8.887 1.00 92.06 580 GLU A CA 1
ATOM 4491 C C . GLU A 1 580 ? -1.314 26.611 8.738 1.00 92.06 580 GLU A C 1
ATOM 4493 O O . GLU A 1 580 ? -0.421 25.887 8.282 1.00 92.06 580 GLU A O 1
ATOM 4498 N N . ALA A 1 581 ? -1.083 27.879 9.077 1.00 92.69 581 ALA A N 1
ATOM 4499 C CA . ALA A 1 581 ? 0.235 28.508 8.995 1.00 92.69 581 ALA A CA 1
ATOM 4500 C C . ALA A 1 581 ? 0.379 29.631 10.030 1.00 92.69 581 ALA A C 1
ATOM 4502 O O . ALA A 1 581 ? -0.564 30.386 10.258 1.00 92.69 581 ALA A O 1
ATOM 4503 N N . GLN A 1 582 ? 1.565 29.770 10.623 1.00 91.25 582 GLN A N 1
ATOM 4504 C CA . GLN A 1 582 ? 1.926 30.905 11.477 1.00 91.25 582 GLN A CA 1
ATOM 4505 C C . GLN A 1 582 ? 3.338 31.406 11.137 1.00 91.25 582 GLN A C 1
ATOM 4507 O O . GLN A 1 582 ? 4.204 30.578 10.842 1.00 91.25 582 GLN A O 1
ATOM 4512 N N . PRO A 1 583 ? 3.602 32.727 11.192 1.00 90.81 583 PRO A N 1
ATOM 4513 C CA . PRO A 1 583 ? 4.960 33.256 11.117 1.00 90.81 583 PRO A CA 1
ATOM 4514 C C . PRO A 1 583 ? 5.817 32.661 12.238 1.00 90.81 583 PRO A C 1
ATOM 4516 O O . PRO A 1 583 ? 5.418 32.677 13.404 1.00 90.81 583 PRO A O 1
ATOM 4519 N N . TRP A 1 584 ? 6.983 32.124 11.894 1.00 88.94 584 TRP A N 1
ATOM 4520 C CA . TRP A 1 584 ? 7.839 31.402 12.825 1.00 88.94 584 TRP A CA 1
ATOM 4521 C C . TRP A 1 584 ? 9.310 31.567 12.458 1.00 88.94 584 TRP A C 1
ATOM 4523 O O . TRP A 1 584 ? 9.771 31.093 11.422 1.00 88.94 584 TRP A O 1
ATOM 4533 N N . LEU A 1 585 ? 10.061 32.214 13.349 1.00 84.12 585 LEU A N 1
ATOM 4534 C CA . LEU A 1 585 ? 11.513 32.260 13.266 1.00 84.12 585 LEU A CA 1
ATOM 4535 C C . LEU A 1 585 ? 12.086 31.091 14.072 1.00 84.12 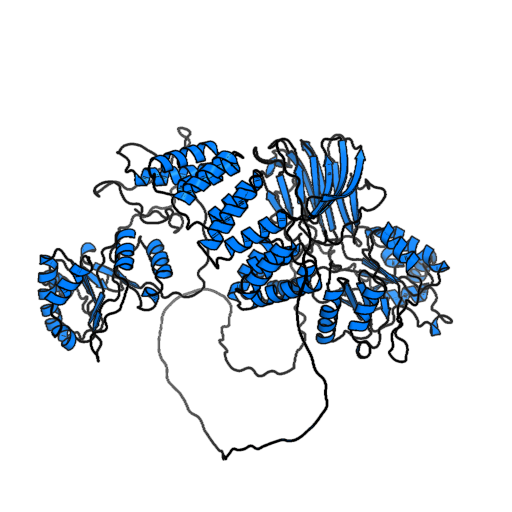585 LEU A C 1
ATOM 4537 O O . LEU A 1 585 ? 11.805 30.964 15.267 1.00 84.12 585 LEU A O 1
ATOM 4541 N N . ARG A 1 586 ? 12.905 30.253 13.429 1.00 82.31 586 ARG A N 1
ATOM 4542 C CA . ARG A 1 586 ? 13.597 29.138 14.088 1.00 82.31 586 ARG A CA 1
ATOM 4543 C C . ARG A 1 586 ? 14.458 29.681 15.243 1.00 82.31 586 ARG A C 1
ATOM 4545 O O . ARG A 1 586 ? 15.337 30.504 14.983 1.00 82.31 586 ARG A O 1
ATOM 4552 N N . PRO A 1 587 ? 14.255 29.251 16.503 1.00 82.44 587 PRO A N 1
ATOM 4553 C CA . PRO A 1 587 ? 15.105 29.695 17.601 1.00 82.44 587 PRO A CA 1
ATOM 4554 C C . PRO A 1 587 ? 16.532 29.126 17.458 1.00 82.44 587 PRO A C 1
ATOM 4556 O O . PRO A 1 587 ? 16.727 28.108 16.782 1.00 82.44 587 PRO A O 1
ATOM 4559 N N . PRO A 1 588 ? 17.539 29.768 18.078 1.00 79.38 588 PRO A N 1
ATOM 4560 C CA . PRO A 1 588 ? 18.924 29.312 18.011 1.00 79.38 588 PRO A CA 1
ATOM 4561 C C . PRO A 1 588 ? 19.118 27.967 18.727 1.00 79.38 588 PRO A C 1
ATOM 4563 O O . PRO A 1 588 ? 18.542 27.725 19.787 1.00 79.38 588 PRO A O 1
ATOM 4566 N N . GLY A 1 589 ? 19.977 27.112 18.164 1.00 85.25 589 GLY A N 1
ATOM 4567 C CA . GLY A 1 589 ? 20.270 25.780 18.698 1.00 85.25 589 GLY A CA 1
ATOM 4568 C C . GLY A 1 589 ? 19.195 24.736 18.374 1.00 85.25 589 GLY A C 1
ATOM 4569 O O . GLY A 1 589 ? 18.585 24.759 17.304 1.00 85.25 589 GLY A O 1
ATOM 4570 N N . LYS A 1 590 ? 18.992 23.793 19.298 1.00 90.56 590 LYS A N 1
ATOM 4571 C CA . LYS A 1 590 ? 18.170 22.589 19.099 1.00 90.56 590 LYS A CA 1
ATOM 4572 C C . LYS A 1 590 ? 16.670 22.897 19.077 1.00 90.56 590 LYS A C 1
ATOM 4574 O O . LYS A 1 590 ? 16.159 23.593 19.954 1.00 90.56 590 LYS A O 1
ATOM 4579 N N . VAL A 1 591 ? 15.952 22.306 18.122 1.00 93.31 591 VAL A N 1
ATOM 4580 C CA . VAL A 1 591 ? 14.487 22.381 18.013 1.00 93.31 591 VAL A CA 1
ATOM 4581 C C . VAL A 1 591 ? 13.906 20.977 17.924 1.00 93.31 591 VAL A C 1
ATOM 4583 O O . VAL A 1 591 ? 14.242 20.227 17.013 1.00 93.31 591 VAL A O 1
ATOM 4586 N N . SER A 1 592 ? 13.003 20.639 18.841 1.00 95.88 592 SER A N 1
ATOM 4587 C CA . SER A 1 592 ? 12.149 19.460 18.725 1.00 95.88 592 SER A CA 1
ATOM 4588 C C . SER A 1 592 ? 10.846 19.848 18.024 1.00 95.88 592 SER A C 1
ATOM 4590 O O . SER A 1 592 ? 10.181 20.807 18.427 1.00 95.88 592 SER A O 1
ATOM 4592 N N . LEU A 1 593 ? 10.486 19.115 16.974 1.00 97.44 593 LEU A N 1
ATOM 4593 C CA . LEU A 1 593 ? 9.193 19.207 16.298 1.00 97.44 593 LEU A CA 1
ATOM 4594 C C . LEU A 1 593 ? 8.458 17.875 16.437 1.00 97.44 593 LEU A C 1
ATOM 4596 O O . LEU A 1 593 ? 9.080 16.828 16.274 1.00 97.44 593 LEU A O 1
ATOM 4600 N N . SER A 1 594 ? 7.142 17.914 16.661 1.00 97.50 594 SER A N 1
ATOM 4601 C CA . SER A 1 594 ? 6.293 16.714 16.674 1.00 97.50 594 SER A CA 1
ATOM 4602 C C . SER A 1 594 ? 5.030 16.893 15.836 1.00 97.50 594 SER A C 1
ATOM 4604 O O . SER A 1 594 ? 4.388 17.942 15.891 1.00 97.50 594 SER A O 1
ATOM 4606 N N . LEU A 1 595 ? 4.626 15.843 15.125 1.00 97.62 595 LEU A N 1
ATOM 4607 C CA . LEU A 1 595 ? 3.344 15.723 14.430 1.00 97.62 595 LEU A CA 1
ATOM 4608 C C . LEU A 1 595 ? 2.521 14.611 15.097 1.00 97.62 595 LEU A C 1
ATOM 4610 O O . LEU A 1 595 ? 2.871 13.438 15.003 1.00 97.62 595 LEU A O 1
ATOM 4614 N N . GLU A 1 596 ? 1.433 14.983 15.780 1.00 95.12 596 GLU A N 1
ATOM 4615 C CA . GLU A 1 596 ? 0.483 14.053 16.414 1.00 95.12 596 GLU A CA 1
ATOM 4616 C C . GLU A 1 596 ? -0.747 13.870 15.514 1.00 95.12 596 GLU A C 1
ATOM 4618 O O . GLU A 1 596 ? -1.402 14.850 15.143 1.00 95.12 596 GLU A O 1
ATOM 4623 N N . VAL A 1 597 ? -1.103 12.620 15.217 1.00 93.94 597 VAL A N 1
ATOM 4624 C CA . VAL A 1 597 ? -2.294 12.225 14.454 1.00 93.94 597 VAL A CA 1
ATOM 4625 C C . VAL A 1 597 ? -3.227 11.433 15.369 1.00 93.94 597 VAL A C 1
ATOM 4627 O O . VAL A 1 597 ? -2.846 10.374 15.866 1.00 93.94 597 VAL A O 1
ATOM 4630 N N . ARG A 1 598 ? -4.449 11.938 15.589 1.00 90.12 598 ARG A N 1
ATOM 4631 C CA . ARG A 1 598 ? -5.502 11.283 16.387 1.00 90.12 598 ARG A CA 1
ATOM 4632 C C . ARG A 1 598 ? -6.853 11.408 15.690 1.00 90.12 598 ARG A C 1
ATOM 4634 O O . ARG A 1 598 ? -7.261 12.522 15.361 1.00 90.12 598 ARG A O 1
ATOM 4641 N N . GLY A 1 599 ? -7.577 10.304 15.503 1.00 85.38 599 GLY A N 1
ATOM 4642 C CA . GLY A 1 599 ? -8.882 10.349 14.829 1.00 85.38 599 GLY A CA 1
ATOM 4643 C C . GLY A 1 599 ? -8.754 10.943 13.421 1.00 85.38 599 GLY A C 1
ATOM 4644 O O . GLY A 1 599 ? -7.823 10.603 12.694 1.00 85.38 599 GLY A O 1
ATOM 4645 N N . ASP A 1 600 ? -9.647 11.834 13.001 1.00 88.19 600 ASP A N 1
ATOM 4646 C CA . ASP A 1 600 ? -9.541 12.503 11.691 1.00 88.19 600 ASP A CA 1
ATOM 4647 C C . ASP A 1 600 ? -8.935 13.916 11.808 1.00 88.19 600 ASP A C 1
ATOM 4649 O O . ASP A 1 600 ? -9.263 14.828 11.040 1.00 88.19 600 ASP A O 1
ATOM 4653 N N . GLY A 1 601 ? -8.019 14.100 12.770 1.00 92.12 601 GLY A N 1
ATOM 4654 C CA . GLY A 1 601 ? -7.291 15.347 12.978 1.00 92.12 601 GLY A CA 1
ATOM 4655 C C . GLY A 1 601 ? -5.804 15.193 13.288 1.00 92.12 601 GLY A C 1
ATOM 4656 O O . GLY A 1 601 ? -5.358 14.228 13.908 1.00 92.12 601 GLY A O 1
ATOM 4657 N N . ALA A 1 602 ? -5.032 16.211 12.910 1.00 94.75 602 ALA A N 1
ATOM 4658 C CA . ALA A 1 602 ? -3.609 16.306 13.229 1.00 94.75 602 ALA A CA 1
ATOM 4659 C C . ALA A 1 602 ? -3.256 17.625 13.928 1.00 94.75 602 ALA A C 1
ATOM 4661 O O . ALA A 1 602 ? -3.964 18.625 13.791 1.00 94.75 602 ALA A O 1
ATOM 4662 N N . MET A 1 603 ? -2.163 17.617 14.692 1.00 94.69 603 MET A N 1
ATOM 4663 C CA . MET A 1 603 ? -1.618 18.785 15.387 1.00 94.69 603 MET A CA 1
ATOM 4664 C C . MET A 1 603 ? -0.089 18.787 15.321 1.00 94.69 603 MET A C 1
ATOM 4666 O O . MET A 1 603 ? 0.547 17.757 15.540 1.00 94.69 603 MET A O 1
ATOM 4670 N N . GLY A 1 604 ? 0.484 19.962 15.058 1.00 95.69 604 GLY A N 1
ATOM 4671 C CA . GLY A 1 604 ? 1.923 20.205 15.116 1.00 95.69 604 GLY A CA 1
ATOM 4672 C C . GLY A 1 604 ? 2.351 20.826 16.447 1.00 95.69 604 GLY A C 1
ATOM 4673 O O . GLY A 1 604 ? 1.659 21.698 16.981 1.00 95.69 604 GLY A O 1
ATOM 4674 N N . PHE A 1 605 ? 3.500 20.403 16.969 1.00 95.25 605 PHE A N 1
ATOM 4675 C CA . PHE A 1 605 ? 4.092 20.887 18.216 1.00 95.25 605 PHE A CA 1
ATOM 4676 C C . PHE A 1 605 ? 5.555 21.300 18.010 1.00 95.25 605 PHE A C 1
ATOM 4678 O O . PHE A 1 605 ? 6.277 20.672 17.239 1.00 95.25 605 PHE A O 1
ATOM 4685 N N . GLN A 1 606 ? 6.001 22.314 18.751 1.00 94.50 606 GLN A N 1
ATOM 4686 C CA . GLN A 1 606 ? 7.405 22.693 18.907 1.00 94.50 606 GLN A CA 1
ATOM 4687 C C . GLN A 1 606 ? 7.775 22.577 20.389 1.00 94.50 606 GLN A C 1
ATOM 4689 O O . GLN A 1 606 ? 7.119 23.192 21.230 1.00 94.50 606 GLN A O 1
ATOM 4694 N N . ASN A 1 607 ? 8.822 21.820 20.724 1.00 91.88 607 ASN A N 1
ATOM 4695 C CA . ASN A 1 607 ? 9.290 21.615 22.103 1.00 91.88 607 ASN A CA 1
ATOM 4696 C C . ASN A 1 607 ? 8.128 21.272 23.075 1.00 91.88 607 ASN A C 1
ATOM 4698 O O . ASN A 1 607 ? 8.013 21.842 24.159 1.00 91.88 607 ASN A O 1
ATOM 4702 N N . GLY A 1 608 ? 7.202 20.405 22.642 1.00 88.56 608 GLY A N 1
ATOM 4703 C CA . GLY A 1 608 ? 5.999 20.005 23.389 1.00 88.56 608 GLY A CA 1
ATOM 4704 C C . GLY A 1 608 ? 4.822 21.001 23.390 1.00 88.56 608 GLY A C 1
ATOM 4705 O O . GLY A 1 608 ? 3.706 20.618 23.747 1.00 88.56 608 GLY A O 1
ATOM 4706 N N . ARG A 1 609 ? 5.010 22.254 22.954 1.00 91.38 609 ARG A N 1
ATOM 4707 C CA . ARG A 1 609 ? 3.948 23.272 22.845 1.00 91.38 609 ARG A CA 1
ATOM 4708 C C . ARG A 1 609 ? 3.219 23.159 21.505 1.00 91.38 609 ARG A C 1
ATOM 4710 O O . ARG A 1 609 ? 3.861 23.098 20.464 1.00 91.38 609 ARG A O 1
ATOM 4717 N N . ALA A 1 610 ? 1.885 23.166 21.518 1.00 92.38 610 ALA A N 1
ATOM 4718 C CA . ALA A 1 610 ? 1.084 23.159 20.290 1.00 92.38 610 ALA A CA 1
ATOM 4719 C C . ALA A 1 610 ? 1.276 24.461 19.492 1.00 92.38 610 ALA A C 1
ATOM 4721 O O . ALA A 1 610 ? 1.246 25.549 20.071 1.00 92.38 610 ALA A O 1
ATOM 4722 N N . MET A 1 611 ? 1.436 24.339 18.171 1.00 92.69 611 MET A N 1
ATOM 4723 C CA . MET A 1 611 ? 1.645 25.476 17.262 1.00 92.69 611 MET A CA 1
ATOM 4724 C C . MET A 1 611 ? 0.346 26.044 16.682 1.00 92.69 611 MET A C 1
ATOM 4726 O O . MET A 1 611 ? 0.357 27.134 16.123 1.00 92.69 611 MET A O 1
ATOM 4730 N N . PHE A 1 612 ? -0.780 25.342 16.832 1.00 90.19 612 PHE A N 1
ATOM 4731 C CA . PHE A 1 612 ? -2.083 25.773 16.325 1.00 90.19 612 PHE A CA 1
ATOM 4732 C C . PHE A 1 612 ? -3.164 25.608 17.397 1.00 90.19 612 PHE A C 1
ATOM 4734 O O . PHE A 1 612 ? -3.075 24.739 18.264 1.00 90.19 612 PHE A O 1
ATOM 4741 N N . ASN A 1 613 ? -4.206 26.441 17.335 1.00 85.25 613 ASN A N 1
ATOM 4742 C CA . ASN A 1 613 ? -5.289 26.436 18.327 1.00 85.25 613 ASN A CA 1
ATOM 4743 C C . ASN A 1 613 ? -6.307 25.300 18.108 1.00 85.25 613 ASN A C 1
ATOM 4745 O O . ASN A 1 613 ? -7.052 24.962 19.025 1.00 85.25 613 ASN A O 1
ATOM 4749 N N . THR A 1 614 ? -6.365 24.719 16.905 1.00 84.25 614 THR A N 1
ATOM 4750 C CA . THR A 1 614 ? -7.283 23.622 16.555 1.00 84.25 614 THR A CA 1
ATOM 4751 C C . THR A 1 614 ? -6.556 22.544 15.752 1.00 84.25 614 THR A C 1
ATOM 4753 O O . THR A 1 614 ? -5.523 22.816 15.140 1.00 84.25 614 THR A O 1
ATOM 4756 N N . ARG A 1 615 ? -7.073 21.306 15.758 1.00 91.31 615 ARG A N 1
ATOM 4757 C CA . ARG A 1 615 ? -6.558 20.245 14.881 1.00 91.31 615 ARG A CA 1
ATOM 4758 C C . ARG A 1 615 ? -6.984 20.521 13.436 1.00 91.31 615 ARG A C 1
ATOM 4760 O O . ARG A 1 615 ? -8.174 20.733 13.168 1.00 91.31 615 ARG A O 1
ATOM 4767 N N . ILE A 1 616 ? -6.045 20.421 12.495 1.00 92.69 616 ILE A N 1
ATOM 4768 C CA . ILE A 1 616 ? -6.381 20.409 11.066 1.00 92.69 616 ILE A CA 1
ATOM 4769 C C . ILE A 1 616 ? -7.253 19.183 10.773 1.00 92.69 616 ILE A C 1
ATOM 4771 O O . ILE A 1 616 ? -7.043 18.128 11.374 1.00 92.69 616 ILE A O 1
ATOM 4775 N N . ARG A 1 617 ? -8.232 19.299 9.870 1.00 90.62 617 ARG A N 1
ATOM 4776 C CA . ARG A 1 617 ? -9.010 18.136 9.423 1.00 90.62 617 ARG A CA 1
ATOM 4777 C C . ARG A 1 617 ? -8.172 17.311 8.450 1.00 90.62 617 ARG A C 1
ATOM 4779 O O . ARG A 1 617 ? -7.607 17.858 7.503 1.00 90.62 617 ARG A O 1
ATOM 4786 N N . ILE A 1 618 ? -8.145 15.999 8.650 1.00 91.06 618 ILE A N 1
ATOM 4787 C CA . ILE A 1 618 ? -7.608 15.057 7.671 1.00 91.06 618 ILE A CA 1
ATOM 4788 C C . ILE A 1 618 ? -8.765 14.646 6.736 1.00 91.06 618 ILE A C 1
ATOM 4790 O O . ILE A 1 618 ? -9.804 14.205 7.234 1.00 91.06 618 ILE A O 1
ATOM 4794 N N . PRO A 1 619 ? -8.654 14.832 5.405 1.00 87.56 619 PRO A N 1
ATOM 4795 C CA . PRO A 1 619 ? -9.651 14.336 4.453 1.00 87.56 619 PRO A CA 1
ATOM 4796 C C . PRO A 1 619 ? -9.772 12.805 4.518 1.00 87.56 619 PRO A C 1
ATOM 4798 O O . PRO A 1 619 ? -8.799 12.132 4.865 1.00 87.56 619 PRO A O 1
ATOM 4801 N N . LYS A 1 620 ? -10.934 12.230 4.167 1.00 82.50 620 LYS A N 1
ATOM 4802 C CA . LYS A 1 620 ? -11.119 10.764 4.225 1.00 82.50 620 LYS A CA 1
ATOM 4803 C C . LYS A 1 620 ? -10.167 10.037 3.270 1.00 82.50 620 LYS A C 1
ATOM 4805 O O . LYS A 1 620 ? -9.740 8.932 3.570 1.00 82.50 620 LYS A O 1
ATOM 4810 N N . GLU A 1 621 ? -9.788 10.694 2.185 1.00 82.88 621 GLU A N 1
ATOM 4811 C CA . GLU A 1 621 ? -8.868 10.242 1.145 1.00 82.88 621 GLU A CA 1
ATOM 4812 C C . GLU A 1 621 ? -7.405 10.196 1.631 1.00 82.88 621 GLU A C 1
ATOM 4814 O O . GLU A 1 621 ? -6.602 9.437 1.102 1.00 82.88 621 GLU A O 1
ATOM 4819 N N . VAL A 1 622 ? -7.059 10.949 2.685 1.00 86.50 622 VAL A N 1
ATOM 4820 C CA . VAL A 1 622 ? -5.740 10.923 3.353 1.00 86.50 622 VAL A CA 1
ATOM 4821 C C . VAL A 1 622 ? -5.815 9.953 4.547 1.00 86.50 622 VAL A C 1
ATOM 4823 O O . VAL A 1 622 ? -5.595 10.301 5.712 1.00 86.50 622 VAL A O 1
ATOM 4826 N N . CYS A 1 623 ? -6.236 8.720 4.259 1.00 80.06 623 CYS A N 1
ATOM 4827 C CA . CYS A 1 623 ? -6.532 7.674 5.242 1.00 80.06 623 CYS A CA 1
ATOM 4828 C C . CYS A 1 623 ? -5.276 6.982 5.790 1.00 80.06 623 CYS A C 1
ATOM 4830 O O . CYS A 1 623 ? -5.146 6.824 7.006 1.00 80.06 623 CYS A O 1
ATOM 4832 N N . TYR A 1 624 ? -4.363 6.628 4.891 1.00 88.69 624 TYR A N 1
ATOM 4833 C CA . TYR A 1 624 ? -3.203 5.764 5.097 1.00 88.69 624 TYR A CA 1
ATOM 4834 C C . TYR A 1 624 ? -1.999 6.319 4.310 1.00 88.69 624 TYR A C 1
ATOM 4836 O O . TYR A 1 624 ? -2.126 7.301 3.579 1.00 88.69 624 TYR A O 1
ATOM 4844 N N . GLY A 1 625 ? -0.826 5.707 4.461 1.00 91.94 625 GLY A N 1
ATOM 4845 C CA . GLY A 1 625 ? 0.426 6.132 3.832 1.00 91.94 625 GLY A CA 1
ATOM 4846 C C . GLY A 1 625 ? 1.577 6.203 4.827 1.00 91.94 625 GLY A C 1
ATOM 4847 O O . GLY A 1 625 ? 1.375 6.283 6.039 1.00 91.94 625 GLY A O 1
ATOM 4848 N N . TRP A 1 626 ? 2.797 6.170 4.309 1.00 93.62 626 TRP A N 1
ATOM 4849 C CA . TRP A 1 626 ? 4.006 6.076 5.116 1.00 93.62 626 TRP A CA 1
ATOM 4850 C C . TRP A 1 626 ? 4.350 7.388 5.831 1.00 93.62 626 TRP A C 1
ATOM 4852 O O . TRP A 1 626 ? 3.877 8.476 5.485 1.00 93.62 626 TRP A O 1
ATOM 4862 N N . TRP A 1 627 ? 5.169 7.263 6.871 1.00 96.62 627 TRP A N 1
ATOM 4863 C CA . TRP A 1 627 ? 5.624 8.355 7.728 1.00 96.62 627 TRP A CA 1
ATOM 4864 C C . TRP A 1 627 ? 7.119 8.611 7.489 1.00 96.62 627 TRP A C 1
ATOM 4866 O O . TRP A 1 627 ? 7.880 7.675 7.225 1.00 96.62 627 TRP A O 1
ATOM 4876 N N . SER A 1 628 ? 7.553 9.872 7.532 1.00 95.38 628 SER A N 1
ATOM 4877 C CA . SER A 1 628 ? 8.953 10.240 7.277 1.00 95.38 628 SER A CA 1
ATOM 4878 C C . SER A 1 628 ? 9.341 11.615 7.827 1.00 95.38 628 SER A C 1
ATOM 4880 O O . SER A 1 628 ? 8.496 12.393 8.270 1.00 95.38 628 SER A O 1
ATOM 4882 N N . ILE A 1 629 ? 10.629 11.944 7.733 1.00 95.56 629 ILE A N 1
ATOM 4883 C CA . ILE A 1 629 ? 11.142 13.322 7.792 1.00 95.56 629 ILE A CA 1
ATOM 4884 C C . ILE A 1 629 ? 11.894 13.674 6.502 1.00 95.56 629 ILE A C 1
ATOM 4886 O O . ILE A 1 629 ? 12.413 12.771 5.844 1.00 95.56 629 ILE A O 1
ATOM 4890 N N . ALA A 1 630 ? 11.979 14.962 6.153 1.00 92.12 630 ALA A N 1
ATOM 4891 C CA . ALA A 1 630 ? 12.802 15.450 5.043 1.00 92.12 630 ALA A CA 1
ATOM 4892 C C . ALA A 1 630 ? 13.191 16.942 5.160 1.00 92.12 630 ALA A C 1
ATOM 4894 O O . ALA A 1 630 ? 12.298 17.780 5.336 1.00 92.12 630 ALA A O 1
ATOM 4895 N N . PRO A 1 631 ? 14.468 17.327 4.969 1.00 90.94 631 PRO A N 1
ATOM 4896 C CA . PRO A 1 631 ? 14.809 18.648 4.444 1.00 90.94 631 PRO A CA 1
ATOM 4897 C C . PRO A 1 631 ? 14.366 18.803 2.976 1.00 90.94 631 PRO A C 1
ATOM 4899 O O . PRO A 1 631 ? 14.464 17.868 2.179 1.00 90.94 631 PRO A O 1
ATOM 4902 N N . TYR A 1 632 ? 13.929 20.008 2.603 1.00 88.00 632 TYR A N 1
ATOM 4903 C CA . TYR A 1 632 ? 13.494 20.364 1.248 1.00 88.00 632 TYR A CA 1
ATOM 4904 C C . TYR A 1 632 ? 14.033 21.736 0.811 1.00 88.00 632 TYR A C 1
ATOM 4906 O O . TYR A 1 632 ? 14.042 22.692 1.584 1.00 88.00 632 TYR A O 1
ATOM 4914 N N . SER A 1 633 ? 14.404 21.874 -0.460 1.00 84.38 633 SER A N 1
ATOM 4915 C CA . SER A 1 633 ? 14.840 23.134 -1.066 1.00 84.38 633 SER A CA 1
ATOM 4916 C C . SER A 1 633 ? 14.375 23.226 -2.525 1.00 84.38 633 SER A C 1
ATOM 4918 O O . SER A 1 633 ? 14.512 22.250 -3.258 1.00 84.38 633 SER A O 1
ATOM 4920 N N . PRO A 1 634 ? 13.888 24.392 -3.001 1.00 72.25 634 PRO A N 1
ATOM 4921 C CA . PRO A 1 634 ? 13.651 24.607 -4.431 1.00 72.25 634 PRO A CA 1
ATOM 4922 C C . PRO A 1 634 ? 14.959 24.615 -5.244 1.00 72.25 634 PRO A C 1
ATOM 4924 O O . PRO A 1 634 ? 14.940 24.319 -6.435 1.00 72.25 634 PRO A O 1
ATOM 4927 N N . ASN A 1 635 ? 16.093 24.914 -4.601 1.00 77.38 635 ASN A N 1
ATOM 4928 C CA . ASN A 1 635 ? 17.422 24.777 -5.187 1.00 77.38 635 ASN A CA 1
ATOM 4929 C C . ASN A 1 635 ? 17.900 23.334 -4.971 1.00 77.38 635 ASN A C 1
ATOM 4931 O O . ASN A 1 635 ? 18.058 22.918 -3.817 1.00 77.38 635 ASN A O 1
ATOM 4935 N N . LEU A 1 636 ? 18.122 22.594 -6.061 1.00 76.12 636 LEU A N 1
ATOM 4936 C CA . LEU A 1 636 ? 18.570 21.196 -6.030 1.00 76.12 636 LEU A CA 1
ATOM 4937 C C . LEU A 1 636 ? 19.906 21.054 -5.275 1.00 76.12 636 LEU A C 1
ATOM 4939 O O . LEU A 1 636 ? 20.742 21.956 -5.310 1.00 76.12 636 LEU A O 1
ATOM 4943 N N . GLY A 1 637 ? 20.082 19.957 -4.535 1.00 74.19 637 GLY A N 1
ATOM 4944 C CA . GLY A 1 637 ? 21.273 19.683 -3.718 1.00 74.19 637 GLY A CA 1
ATOM 4945 C C . GLY A 1 637 ? 21.493 20.587 -2.496 1.00 74.19 637 GLY A C 1
ATOM 4946 O O . GLY A 1 637 ? 22.359 20.297 -1.677 1.00 74.19 637 GLY A O 1
ATOM 4947 N N . ALA A 1 638 ? 20.721 21.665 -2.322 1.00 83.31 638 ALA A N 1
ATOM 4948 C CA . ALA A 1 638 ? 20.907 22.605 -1.210 1.00 83.31 638 ALA A CA 1
ATOM 4949 C C . ALA A 1 638 ? 20.138 22.228 0.075 1.00 83.31 638 ALA A C 1
ATOM 4951 O O . ALA A 1 638 ? 20.329 22.865 1.110 1.00 83.31 638 ALA A O 1
ATOM 4952 N N . ALA A 1 639 ? 19.257 21.223 0.025 1.00 84.88 639 ALA A N 1
ATOM 4953 C CA . ALA A 1 639 ? 18.474 20.776 1.177 1.00 84.88 639 ALA A CA 1
ATOM 4954 C C . ALA A 1 639 ? 19.317 19.902 2.120 1.00 84.88 639 ALA A C 1
ATOM 4956 O O . ALA A 1 639 ? 19.804 18.843 1.720 1.00 84.88 639 ALA A O 1
ATOM 4957 N N . LYS A 1 640 ? 19.462 20.321 3.382 1.00 89.62 640 LYS A N 1
ATOM 4958 C CA . LYS A 1 640 ? 20.287 19.629 4.385 1.00 89.62 640 LYS A CA 1
ATOM 4959 C C . LYS A 1 640 ? 19.701 19.769 5.790 1.00 89.62 640 LYS A C 1
ATOM 4961 O O . LYS A 1 640 ? 19.244 20.847 6.159 1.00 89.62 640 LYS A O 1
ATOM 4966 N N . ALA A 1 641 ? 19.763 18.718 6.604 1.00 90.31 641 ALA A N 1
ATOM 4967 C CA . ALA A 1 641 ? 19.421 18.786 8.027 1.00 90.31 641 ALA A CA 1
ATOM 4968 C C . ALA A 1 641 ? 20.343 17.922 8.892 1.00 90.31 641 ALA A C 1
ATOM 4970 O O . ALA A 1 641 ? 20.675 16.797 8.529 1.00 90.31 641 ALA A O 1
ATOM 4971 N N . SER A 1 642 ? 20.709 18.456 10.058 1.00 90.56 642 SER A N 1
ATOM 4972 C CA . SER A 1 642 ? 21.458 17.771 11.112 1.00 90.56 642 SER A CA 1
ATOM 4973 C C . SER A 1 642 ? 20.488 17.331 12.209 1.00 90.56 642 SER A C 1
ATOM 4975 O O . SER A 1 642 ? 19.866 18.164 12.878 1.00 90.56 642 SER A O 1
ATOM 4977 N N . ILE A 1 643 ? 20.321 16.019 12.352 1.00 91.19 643 ILE A N 1
ATOM 4978 C CA . ILE A 1 643 ? 19.331 15.362 13.206 1.00 91.19 643 ILE A CA 1
ATOM 4979 C C . ILE A 1 643 ? 20.051 14.714 14.396 1.00 91.19 643 ILE A C 1
ATOM 4981 O O . ILE A 1 643 ? 21.119 14.119 14.251 1.00 91.19 643 ILE A O 1
ATOM 4985 N N . LEU A 1 644 ? 19.455 14.835 15.581 1.00 90.62 644 LEU A N 1
ATOM 4986 C CA . LEU A 1 644 ? 19.989 14.321 16.849 1.00 90.62 644 LEU A CA 1
ATOM 4987 C C . LEU A 1 644 ? 19.222 13.100 17.351 1.00 90.62 644 LEU A C 1
ATOM 4989 O O . LEU A 1 644 ? 19.820 12.153 17.845 1.00 90.62 644 LEU A O 1
ATOM 4993 N N . SER A 1 645 ? 17.901 13.123 17.213 1.00 93.19 645 SER A N 1
ATOM 4994 C CA . SER A 1 645 ? 17.043 11.988 17.531 1.00 93.19 645 SER A CA 1
ATOM 4995 C C . SER A 1 645 ? 15.769 12.026 16.702 1.00 93.19 645 SER A C 1
ATOM 4997 O O . SER A 1 645 ? 15.320 13.101 16.283 1.00 93.19 645 SER A O 1
ATOM 4999 N N . ILE A 1 646 ? 15.184 10.854 16.480 1.00 94.62 646 ILE A N 1
ATOM 5000 C CA . ILE A 1 646 ? 13.845 10.695 15.917 1.00 94.62 646 ILE A CA 1
ATOM 5001 C C . ILE A 1 646 ? 13.109 9.588 16.672 1.00 94.62 646 ILE A C 1
ATOM 5003 O O . ILE A 1 646 ? 13.652 8.521 16.927 1.00 94.62 646 ILE A O 1
ATOM 5007 N N . GLU A 1 647 ? 11.868 9.863 17.044 1.00 94.75 647 GLU A N 1
ATOM 5008 C CA . GLU A 1 647 ? 10.985 8.970 17.786 1.00 94.75 647 GLU A CA 1
ATOM 5009 C C . GLU A 1 647 ? 9.664 8.875 17.022 1.00 94.75 647 GLU A C 1
ATOM 5011 O O . GLU A 1 647 ? 9.092 9.894 16.636 1.00 94.75 647 GLU A O 1
ATOM 5016 N N . THR A 1 648 ? 9.158 7.668 16.782 1.00 95.38 648 THR A N 1
ATOM 5017 C CA . THR A 1 648 ? 7.794 7.459 16.283 1.00 95.38 648 THR A CA 1
ATOM 5018 C C . THR A 1 648 ? 7.096 6.383 17.097 1.00 95.38 648 THR A C 1
ATOM 5020 O O . THR A 1 648 ? 7.571 5.253 17.161 1.00 95.38 648 THR A O 1
ATOM 5023 N N . SER A 1 649 ? 5.948 6.716 17.688 1.00 92.44 649 SER A N 1
ATOM 5024 C CA . SER A 1 649 ? 5.114 5.767 18.434 1.00 92.44 649 SER A CA 1
ATOM 5025 C C . SER A 1 649 ? 3.731 5.633 17.793 1.00 92.44 649 SER A C 1
ATOM 5027 O O . SER A 1 649 ? 3.131 6.658 17.440 1.00 92.44 649 SER A O 1
ATOM 5029 N N . PRO A 1 650 ? 3.168 4.411 17.698 1.00 93.00 650 PRO A N 1
ATOM 5030 C CA . PRO A 1 650 ? 1.723 4.254 17.585 1.00 93.00 650 PRO A CA 1
ATOM 5031 C C . PRO A 1 650 ? 1.037 4.848 18.821 1.00 93.00 650 PRO A C 1
ATOM 5033 O O . PRO A 1 650 ? 1.644 4.940 19.890 1.00 93.00 650 PRO A O 1
ATOM 5036 N N . LEU A 1 651 ? -0.215 5.282 18.658 1.00 91.00 651 LEU A N 1
ATOM 5037 C CA . LEU A 1 651 ? -1.047 5.791 19.750 1.00 91.00 651 LEU A CA 1
ATOM 5038 C C . LEU A 1 651 ? -2.328 4.940 19.863 1.00 91.00 651 LEU A C 1
ATOM 5040 O O . LEU A 1 651 ? -3.029 4.771 18.859 1.00 91.00 651 LEU A O 1
ATOM 5044 N N . PRO A 1 652 ? -2.684 4.432 21.059 1.00 88.69 652 PRO A N 1
ATOM 5045 C CA . PRO A 1 652 ? -3.781 3.480 21.227 1.00 88.69 652 PRO A CA 1
ATOM 5046 C C . PRO A 1 652 ? -5.152 4.111 20.950 1.00 88.69 652 PRO A C 1
ATOM 5048 O O . PRO A 1 652 ? -5.455 5.215 21.414 1.00 88.69 652 PRO A O 1
ATOM 5051 N N . ALA A 1 653 ? -6.017 3.408 20.213 1.00 89.31 653 ALA A N 1
ATOM 5052 C CA . ALA A 1 653 ? -7.346 3.905 19.858 1.00 89.31 653 ALA A CA 1
ATOM 5053 C C . ALA A 1 653 ? -8.306 3.883 21.065 1.00 89.31 653 ALA A C 1
ATOM 5055 O O . ALA A 1 653 ? -8.823 2.834 21.449 1.00 89.31 653 ALA A O 1
ATOM 5056 N N . GLY A 1 654 ? -8.551 5.057 21.652 1.00 90.50 654 GLY A N 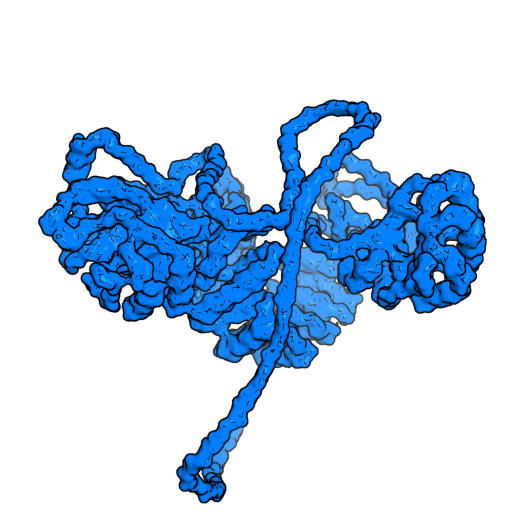1
ATOM 5057 C CA . GLY A 1 654 ? -9.539 5.247 22.713 1.00 90.50 654 GLY A CA 1
ATOM 5058 C C . GLY A 1 654 ? -10.936 5.544 22.160 1.00 90.50 654 GLY A C 1
ATOM 5059 O O . GLY A 1 654 ? -11.101 6.458 21.342 1.00 90.50 654 GLY A O 1
ATOM 5060 N N . ILE A 1 655 ? -11.943 4.807 22.632 1.00 93.25 655 ILE A N 1
ATOM 5061 C CA . ILE A 1 655 ? -13.357 4.971 22.262 1.00 93.25 655 ILE A CA 1
ATOM 5062 C C . ILE A 1 655 ? -14.149 5.365 23.512 1.00 93.25 655 ILE A C 1
ATOM 5064 O O . ILE A 1 655 ? -14.253 4.580 24.454 1.00 93.25 655 ILE A O 1
ATOM 5068 N N . ALA A 1 656 ? -14.723 6.569 23.524 1.00 93.94 656 ALA A N 1
ATOM 5069 C CA . ALA A 1 656 ? -15.574 7.042 24.614 1.00 93.94 656 ALA A CA 1
ATOM 5070 C C . ALA A 1 656 ? -17.030 6.600 24.402 1.00 93.94 656 ALA A C 1
ATOM 5072 O O . ALA A 1 656 ? -17.745 7.182 23.586 1.00 93.94 656 ALA A O 1
ATOM 5073 N N . LEU A 1 657 ? -17.457 5.575 25.141 1.00 94.06 657 LEU A N 1
ATOM 5074 C CA . LEU A 1 657 ? -18.832 5.082 25.191 1.00 94.06 657 LEU A CA 1
ATOM 5075 C C . LEU A 1 657 ? -19.647 5.967 26.142 1.00 94.06 657 LEU A C 1
ATOM 5077 O O . LEU A 1 657 ? -19.339 6.053 27.333 1.00 94.06 657 LEU A O 1
ATOM 5081 N N . VAL A 1 658 ? -20.680 6.628 25.619 1.00 92.06 658 VAL A N 1
ATOM 5082 C CA . VAL A 1 658 ? -21.523 7.578 26.363 1.00 92.06 658 VAL A CA 1
ATOM 5083 C C . VAL A 1 658 ? -22.947 7.017 26.479 1.00 92.06 658 VAL A C 1
ATOM 5085 O O . VAL A 1 658 ? -23.500 6.615 25.455 1.00 92.06 658 VAL A O 1
ATOM 5088 N N . PRO A 1 659 ? -23.559 6.979 27.678 1.00 89.19 659 PRO A N 1
ATOM 5089 C CA . PRO A 1 659 ? -24.942 6.532 27.827 1.00 89.19 659 PRO A CA 1
ATOM 5090 C C . PRO A 1 659 ? -25.933 7.476 27.133 1.00 89.19 659 PRO A C 1
ATOM 5092 O O . PRO A 1 659 ? -25.593 8.593 26.734 1.00 89.19 659 PRO A O 1
ATOM 5095 N N . GLN A 1 660 ? -27.188 7.038 27.039 1.00 85.00 660 GLN A N 1
ATOM 5096 C CA . GLN A 1 660 ? -28.307 7.931 26.759 1.00 85.00 660 GLN A CA 1
ATOM 5097 C C . GLN A 1 660 ? -28.428 8.939 27.912 1.00 85.00 660 GLN A C 1
ATOM 5099 O O . GLN A 1 660 ? -28.463 8.551 29.079 1.00 85.00 660 GLN A O 1
ATOM 5104 N N . LEU A 1 661 ? -28.435 10.233 27.586 1.00 78.00 661 LEU A N 1
ATOM 5105 C CA . LEU A 1 661 ? -28.396 11.335 28.550 1.00 78.00 661 LEU A CA 1
ATOM 5106 C C . LEU A 1 661 ? -29.371 12.446 28.133 1.00 78.00 661 LEU A C 1
ATOM 5108 O O . LEU A 1 661 ? -29.500 12.710 26.935 1.00 78.00 661 LEU A O 1
ATOM 5112 N N . PRO A 1 662 ? -30.013 13.142 29.089 1.00 77.69 662 PRO A N 1
ATOM 5113 C CA . PRO A 1 662 ? -30.783 14.343 28.795 1.00 77.69 662 PRO A CA 1
ATOM 5114 C C . PRO A 1 662 ? -29.854 15.506 28.400 1.00 77.69 662 PRO A C 1
ATOM 5116 O O . PRO A 1 662 ? -28.673 15.542 28.755 1.00 77.69 662 PRO A O 1
ATOM 5119 N N . ASN A 1 663 ? -30.387 16.472 27.645 1.00 78.69 663 ASN A N 1
ATOM 5120 C CA . ASN A 1 663 ? -29.589 17.514 26.982 1.00 78.69 663 ASN A CA 1
ATOM 5121 C C . ASN A 1 663 ? -28.774 18.411 27.938 1.00 78.69 663 ASN A C 1
ATOM 5123 O O . ASN A 1 663 ? -27.748 18.959 27.537 1.00 78.69 663 ASN A O 1
ATOM 5127 N N . ASP A 1 664 ? -29.204 18.558 29.190 1.00 80.06 664 ASP A N 1
ATOM 5128 C CA . ASP A 1 664 ? -28.522 19.301 30.254 1.00 80.06 664 ASP A CA 1
ATOM 5129 C C . ASP A 1 664 ? -27.332 18.540 30.870 1.00 80.06 664 ASP A C 1
ATOM 5131 O O . ASP A 1 664 ? -26.389 19.167 31.354 1.00 80.06 664 ASP A O 1
ATOM 5135 N N . ALA A 1 665 ? -27.314 17.206 30.780 1.00 79.06 665 ALA A N 1
ATOM 5136 C CA . ALA A 1 665 ? -26.199 16.364 31.220 1.00 79.06 665 ALA A CA 1
ATOM 5137 C C . ALA A 1 665 ? -25.071 16.234 30.172 1.00 79.06 665 ALA A C 1
ATOM 5139 O O . ALA A 1 665 ? -23.961 15.812 30.505 1.00 79.06 665 ALA A O 1
ATOM 5140 N N . ILE A 1 666 ? -25.306 16.628 28.913 1.00 83.12 666 ILE A N 1
ATOM 5141 C CA . ILE A 1 666 ? -24.308 16.534 27.830 1.00 83.12 666 ILE A CA 1
ATOM 5142 C C . ILE A 1 666 ? -23.070 17.437 28.064 1.00 83.12 666 ILE A C 1
ATOM 5144 O O . ILE A 1 666 ? -21.950 16.936 27.908 1.00 83.12 666 ILE A O 1
ATOM 5148 N N . PRO A 1 667 ? -23.182 18.731 28.446 1.00 87.00 667 PRO A N 1
ATOM 5149 C CA . PRO A 1 667 ? -22.016 19.617 28.543 1.00 87.00 667 PRO A CA 1
ATOM 5150 C C . PRO A 1 667 ? -20.955 19.201 29.586 1.00 87.00 667 PRO A C 1
ATOM 5152 O O . PRO A 1 667 ? -19.770 19.254 29.249 1.00 87.00 667 PRO A O 1
ATOM 5155 N N . PRO A 1 668 ? -21.302 18.727 30.805 1.00 83.12 668 PRO A N 1
ATOM 5156 C CA . PRO A 1 668 ? -20.320 18.176 31.747 1.00 83.12 668 PRO A CA 1
ATOM 5157 C C . PRO A 1 668 ? -19.528 16.982 31.193 1.00 83.12 668 PRO A C 1
ATOM 5159 O O . PRO A 1 668 ? -18.321 16.877 31.424 1.00 83.12 668 PRO A O 1
ATOM 5162 N N . ILE A 1 669 ? -20.178 16.104 30.421 1.00 82.69 669 ILE A N 1
ATOM 5163 C CA . ILE A 1 669 ? -19.518 14.961 29.776 1.00 82.69 669 ILE A CA 1
ATOM 5164 C C . ILE A 1 669 ? -18.610 15.422 28.632 1.00 82.69 669 ILE A C 1
ATOM 5166 O O . ILE A 1 669 ? -17.474 14.959 28.523 1.00 82.69 669 ILE A O 1
ATOM 5170 N N . GLN A 1 670 ? -19.055 16.385 27.822 1.00 86.88 670 GLN A N 1
ATOM 5171 C CA . GLN A 1 670 ? -18.209 17.003 26.800 1.00 86.88 670 GLN A CA 1
ATOM 5172 C C . GLN A 1 670 ? -16.971 17.680 27.412 1.00 86.88 670 GLN A C 1
ATOM 5174 O O . GLN A 1 670 ? -15.883 17.553 26.860 1.00 86.88 670 GLN A O 1
ATOM 5179 N N . GLU A 1 671 ? -17.084 18.320 28.579 1.00 87.56 671 GLU A N 1
ATOM 5180 C CA . GLU A 1 671 ? -15.951 18.910 29.308 1.00 87.56 671 GLU A CA 1
ATOM 5181 C C . GLU A 1 671 ? -14.955 17.854 29.833 1.00 87.56 671 GLU A C 1
ATOM 5183 O O . GLU A 1 671 ? -13.742 18.023 29.679 1.00 87.56 671 GLU A O 1
ATOM 5188 N N . LEU A 1 672 ? -15.437 16.738 30.392 1.00 84.75 672 LEU A N 1
ATOM 5189 C CA . LEU A 1 672 ? -14.608 15.582 30.775 1.00 84.75 672 LEU A CA 1
ATOM 5190 C C . LEU A 1 672 ? -13.832 15.018 29.573 1.00 84.75 672 LEU A C 1
ATOM 5192 O O . LEU A 1 672 ? -12.618 14.804 29.651 1.00 84.75 672 LEU A O 1
ATOM 5196 N N . ILE A 1 673 ? -14.521 14.821 28.449 1.00 87.50 673 ILE A N 1
ATOM 5197 C CA . ILE A 1 673 ? -13.923 14.320 27.209 1.00 87.50 673 ILE A CA 1
ATOM 5198 C C . ILE A 1 673 ? -12.908 15.335 26.654 1.00 87.50 673 ILE A C 1
ATOM 5200 O O . ILE A 1 673 ? -11.797 14.956 26.283 1.00 87.50 673 ILE A O 1
ATOM 5204 N N . ARG A 1 674 ? -13.231 16.637 26.668 1.00 89.38 674 ARG A N 1
ATOM 5205 C CA . ARG A 1 674 ? -12.367 17.730 26.186 1.00 89.38 674 ARG A CA 1
ATOM 5206 C C . ARG A 1 674 ? -11.021 17.786 26.913 1.00 89.38 674 ARG A C 1
ATOM 5208 O O . ARG A 1 674 ? -10.003 18.061 26.281 1.00 89.38 674 ARG A O 1
ATOM 5215 N N . ARG A 1 675 ? -10.988 17.507 28.221 1.00 87.00 675 ARG A N 1
ATOM 5216 C CA . ARG A 1 675 ? -9.744 17.468 29.022 1.00 87.00 675 ARG A CA 1
ATOM 5217 C C . ARG A 1 675 ? -8.772 16.374 28.574 1.00 87.00 675 ARG A C 1
ATOM 5219 O O . ARG A 1 675 ? -7.567 16.554 28.694 1.00 87.00 675 ARG A O 1
ATOM 5226 N N . ASN A 1 676 ? -9.293 15.283 28.018 1.00 86.25 676 ASN A N 1
ATOM 5227 C CA . ASN A 1 676 ? -8.549 14.082 27.634 1.00 86.25 676 ASN A CA 1
ATOM 5228 C C . ASN A 1 676 ? -8.577 13.846 26.102 1.00 86.25 676 ASN A C 1
ATOM 5230 O O . ASN A 1 676 ? -8.297 12.758 25.603 1.00 86.25 676 ASN A O 1
ATOM 5234 N N . VAL A 1 677 ? -8.893 14.887 25.320 1.00 86.88 677 VAL A N 1
ATOM 5235 C CA . VAL A 1 677 ? -9.181 14.839 23.868 1.00 86.88 677 VAL A CA 1
ATOM 5236 C C . VAL A 1 677 ? -7.976 14.499 22.967 1.00 86.88 677 VAL A C 1
ATOM 5238 O O . VAL A 1 677 ? -8.070 14.489 21.739 1.00 86.88 677 VAL A O 1
ATOM 5241 N N . ARG A 1 678 ? -6.801 14.261 23.559 1.00 84.69 678 ARG A N 1
ATOM 5242 C CA . ARG A 1 678 ? -5.610 13.752 22.858 1.00 84.69 678 ARG A CA 1
ATOM 5243 C C . ARG A 1 678 ? -5.433 12.237 23.002 1.00 84.69 678 ARG A C 1
ATOM 5245 O O . ARG A 1 678 ? -4.584 11.667 22.317 1.00 84.69 678 ARG A O 1
ATOM 5252 N N . ASP A 1 679 ? -6.221 11.611 23.869 1.00 86.00 679 ASP A N 1
ATOM 5253 C CA . ASP A 1 679 ? -6.026 10.228 24.299 1.00 86.00 679 ASP A CA 1
ATOM 5254 C C . ASP A 1 679 ? -7.077 9.286 23.654 1.00 86.00 679 ASP A C 1
ATOM 5256 O O . ASP A 1 679 ? -6.832 8.090 23.519 1.00 86.00 679 ASP A O 1
ATOM 5260 N N . ILE A 1 680 ? -8.182 9.843 23.132 1.00 88.56 680 ILE A N 1
ATOM 5261 C CA . ILE A 1 680 ? -9.230 9.161 22.341 1.00 88.56 680 ILE A CA 1
ATOM 5262 C C . ILE A 1 680 ? -9.198 9.527 20.845 1.00 88.56 680 ILE A C 1
ATOM 5264 O O . ILE A 1 680 ? -8.679 10.573 20.456 1.00 88.56 680 ILE A O 1
ATOM 5268 N N . SER A 1 681 ? -9.825 8.687 20.014 1.00 89.94 681 SER A N 1
ATOM 5269 C CA . SER A 1 681 ? -10.094 8.936 18.585 1.00 89.94 681 SER A CA 1
ATOM 5270 C C . SER A 1 681 ? -11.591 9.067 18.255 1.00 89.94 681 SER A C 1
ATOM 5272 O O . SER A 1 681 ? -11.953 9.666 17.238 1.00 89.94 681 SER A O 1
ATOM 5274 N N . THR A 1 682 ? -12.463 8.520 19.110 1.00 93.25 682 THR A N 1
ATOM 5275 C CA . THR A 1 682 ? -13.883 8.271 18.812 1.00 93.25 682 THR A CA 1
ATOM 5276 C C . THR A 1 682 ? -14.780 8.576 20.013 1.00 93.25 682 THR A C 1
ATOM 5278 O O . THR A 1 682 ? -14.435 8.236 21.145 1.00 93.25 682 THR A O 1
ATOM 5281 N N . ILE A 1 683 ? -15.959 9.149 19.759 1.00 94.25 683 ILE A N 1
ATOM 5282 C CA . ILE A 1 683 ? -17.076 9.248 20.708 1.00 94.25 683 ILE A CA 1
ATOM 5283 C C . ILE A 1 683 ? -18.250 8.426 20.168 1.00 94.25 683 ILE A C 1
ATOM 5285 O O . ILE A 1 683 ? -18.580 8.485 18.981 1.00 94.25 683 ILE A O 1
ATOM 5289 N N . ALA A 1 684 ? -18.881 7.664 21.052 1.00 95.50 684 ALA A N 1
ATOM 5290 C CA . ALA A 1 684 ? -19.928 6.713 20.731 1.00 95.50 684 ALA A CA 1
ATOM 5291 C C . ALA A 1 684 ? -21.082 6.822 21.748 1.00 95.50 684 ALA A C 1
ATOM 5293 O O . ALA A 1 684 ? -21.066 6.134 22.771 1.00 95.50 684 ALA A O 1
ATOM 5294 N N . PRO A 1 685 ? -22.064 7.715 21.515 1.00 94.56 685 PRO A N 1
ATOM 5295 C CA . PRO A 1 685 ? -23.253 7.830 22.353 1.00 94.56 685 PRO A CA 1
ATOM 5296 C C . PRO A 1 685 ? -24.293 6.762 22.003 1.00 94.56 685 PRO A C 1
ATOM 5298 O O . PRO A 1 685 ? -24.515 6.486 20.821 1.00 94.56 685 PRO A O 1
ATOM 5301 N N . VAL A 1 686 ? -24.957 6.190 23.009 1.00 93.50 686 VAL A N 1
ATOM 5302 C CA . VAL A 1 686 ? -26.137 5.330 22.813 1.00 93.50 686 VAL A CA 1
ATOM 5303 C C . VAL A 1 686 ? -27.237 6.128 22.128 1.00 93.50 686 VAL A C 1
ATOM 5305 O O . VAL A 1 686 ? -27.610 7.205 22.588 1.00 93.50 686 VAL A O 1
ATOM 5308 N N . ALA A 1 687 ? -27.708 5.605 20.995 1.00 93.19 687 ALA A N 1
ATOM 5309 C CA . ALA A 1 687 ? -28.620 6.327 20.116 1.00 93.19 687 ALA A CA 1
ATOM 5310 C C . ALA A 1 687 ? -29.676 5.456 19.426 1.00 93.19 687 ALA A C 1
ATOM 5312 O O . ALA A 1 687 ? -30.567 6.022 18.809 1.00 93.19 687 ALA A O 1
ATOM 5313 N N . PHE A 1 688 ? -29.576 4.126 19.480 1.00 92.75 688 PHE A N 1
ATOM 5314 C CA . PHE A 1 688 ? -30.590 3.227 18.923 1.00 92.75 688 PHE A CA 1
ATOM 5315 C C . PHE A 1 688 ? -30.742 2.008 19.835 1.00 92.75 688 PHE A C 1
ATOM 5317 O O . PHE A 1 688 ? -29.815 1.202 19.928 1.00 92.75 688 PHE A O 1
ATOM 5324 N N . ILE A 1 689 ? -31.889 1.850 20.493 1.00 91.12 689 ILE A N 1
ATOM 5325 C CA . ILE A 1 689 ? -32.149 0.729 21.408 1.00 91.12 689 ILE A CA 1
ATOM 5326 C C . ILE A 1 689 ? -33.145 -0.256 20.786 1.00 91.12 689 ILE A C 1
ATOM 5328 O O . ILE A 1 689 ? -34.269 0.107 20.437 1.00 91.12 689 ILE A O 1
ATOM 5332 N N . GLN A 1 690 ? -32.751 -1.531 20.658 1.00 91.56 690 GLN A N 1
ATOM 5333 C CA . GLN A 1 690 ? -33.644 -2.586 20.171 1.00 91.56 690 GLN A CA 1
ATOM 5334 C C . GLN A 1 690 ? -34.853 -2.738 21.104 1.00 91.56 690 GLN A C 1
ATOM 5336 O O . GLN A 1 690 ? -34.719 -3.028 22.293 1.00 91.56 690 GLN A O 1
ATOM 5341 N N . HIS A 1 691 ? -36.051 -2.564 20.554 1.00 89.31 691 HIS A N 1
ATOM 5342 C CA . HIS A 1 691 ? -37.299 -2.689 21.295 1.00 89.31 691 HIS A CA 1
ATOM 5343 C C . HIS A 1 691 ? -37.579 -4.163 21.671 1.00 89.31 691 HIS A C 1
ATOM 5345 O O . HIS A 1 691 ? -37.131 -5.073 20.967 1.00 89.31 691 HIS A O 1
ATOM 5351 N N . PRO A 1 692 ? -38.382 -4.451 22.719 1.00 85.19 692 PRO A N 1
ATOM 5352 C CA . PRO A 1 692 ? -38.667 -5.826 23.162 1.00 85.19 692 PRO A CA 1
ATOM 5353 C C . PRO A 1 692 ? -39.350 -6.742 22.128 1.00 85.19 692 PRO A C 1
ATOM 5355 O O . PRO A 1 692 ? -39.354 -7.957 22.292 1.00 85.19 692 PRO A O 1
ATOM 5358 N N . ASN A 1 693 ? -39.922 -6.181 21.059 1.00 84.94 693 ASN A N 1
ATOM 5359 C CA . ASN A 1 693 ? -40.469 -6.921 19.913 1.00 84.94 693 ASN A CA 1
ATOM 5360 C C . ASN A 1 693 ? -39.396 -7.300 18.860 1.00 84.94 693 ASN A C 1
ATOM 5362 O O . ASN A 1 693 ? -39.734 -7.835 17.806 1.00 84.94 693 ASN A O 1
ATOM 5366 N N . GLY A 1 694 ? -38.121 -6.983 19.112 1.00 84.62 694 GLY A N 1
ATOM 5367 C CA . GLY A 1 694 ? -36.982 -7.234 18.231 1.00 84.62 694 GLY A CA 1
ATOM 5368 C C . GLY A 1 694 ? -36.729 -6.165 17.160 1.00 84.62 694 GLY A C 1
ATOM 5369 O O . GLY A 1 694 ? -35.684 -6.226 16.510 1.00 84.62 694 GLY A O 1
ATOM 5370 N N . SER A 1 695 ? -37.626 -5.185 16.976 1.00 88.94 695 SER A N 1
ATOM 5371 C CA . SER A 1 695 ? -37.436 -4.098 16.006 1.00 88.94 695 SER A CA 1
ATOM 5372 C C . SER A 1 695 ? -36.457 -3.034 16.512 1.00 88.94 695 SER A C 1
ATOM 5374 O O . SER A 1 695 ? -36.292 -2.853 17.716 1.00 88.94 695 SER A O 1
ATOM 5376 N N . LEU A 1 696 ? -35.847 -2.293 15.589 1.00 91.69 696 LEU A N 1
ATOM 5377 C CA . LEU A 1 696 ? -34.899 -1.215 15.878 1.00 91.69 696 LEU A CA 1
ATOM 5378 C C . LEU A 1 696 ? -35.481 0.128 15.390 1.00 91.69 696 LEU A C 1
ATOM 5380 O O . LEU A 1 696 ? -36.049 0.143 14.291 1.00 91.69 696 LEU A O 1
ATOM 5384 N N . PRO A 1 697 ? -35.380 1.233 16.155 1.00 91.62 697 PRO A N 1
ATOM 5385 C CA . PRO A 1 697 ? -35.919 2.524 15.737 1.00 91.62 697 PRO A CA 1
ATOM 5386 C C . PRO A 1 697 ? -35.190 3.066 14.499 1.00 91.62 697 PRO A C 1
ATOM 5388 O O . PRO A 1 697 ? -33.987 2.881 14.317 1.00 91.62 697 PRO A O 1
ATOM 5391 N N . THR A 1 698 ? -35.931 3.744 13.619 1.00 89.50 698 THR A N 1
ATOM 5392 C CA . THR A 1 698 ? -35.399 4.333 12.373 1.00 89.50 698 THR A CA 1
ATOM 5393 C C . THR A 1 698 ? -34.791 5.722 12.573 1.00 89.50 698 THR A C 1
ATOM 5395 O O . THR A 1 698 ? -34.082 6.218 11.695 1.00 89.50 698 THR A O 1
ATOM 5398 N N . THR A 1 699 ? -35.044 6.347 13.721 1.00 90.69 699 THR A N 1
ATOM 5399 C CA . THR A 1 699 ? -34.517 7.645 14.161 1.00 90.69 699 THR A CA 1
ATOM 5400 C C . THR A 1 699 ? -33.741 7.476 15.467 1.00 90.69 699 THR A C 1
ATOM 5402 O O . THR A 1 699 ? -34.132 6.620 16.256 1.00 90.69 699 THR A O 1
ATOM 5405 N N . PRO A 1 700 ? -32.698 8.283 15.729 1.00 90.69 700 PRO A N 1
ATOM 5406 C CA . PRO A 1 700 ? -31.997 8.255 17.005 1.00 90.69 700 PRO A CA 1
ATOM 5407 C C . PRO A 1 700 ? -32.906 8.530 18.211 1.00 90.69 700 PRO A C 1
ATOM 5409 O O . PRO A 1 700 ? -33.731 9.443 18.168 1.00 90.69 700 PRO A O 1
ATOM 5412 N N . ASP A 1 701 ? -32.664 7.816 19.308 1.00 87.56 701 ASP A N 1
ATOM 5413 C CA . ASP A 1 701 ? -33.294 8.005 20.623 1.00 87.56 701 ASP A CA 1
ATOM 5414 C C . ASP A 1 701 ? -32.695 9.205 21.409 1.00 87.56 701 ASP A C 1
ATOM 5416 O O . ASP A 1 701 ? -33.097 9.490 22.539 1.00 87.56 701 ASP A O 1
ATOM 5420 N N . VAL A 1 702 ? -31.719 9.917 20.821 1.00 86.00 702 VAL A N 1
ATOM 5421 C CA . VAL A 1 702 ? -31.048 11.119 21.364 1.00 86.00 702 VAL A CA 1
ATOM 5422 C C . VAL A 1 702 ? -30.755 12.146 20.268 1.00 86.00 702 VAL A C 1
ATOM 5424 O O . VAL A 1 702 ? -30.531 11.784 19.111 1.00 86.00 702 VAL A O 1
ATOM 5427 N N . ASP A 1 703 ? -30.653 13.430 20.627 1.00 87.50 703 ASP A N 1
ATOM 5428 C CA . ASP A 1 703 ? -30.119 14.429 19.698 1.00 87.50 703 ASP A CA 1
ATOM 5429 C C . ASP A 1 703 ? -28.604 14.238 19.504 1.00 87.50 703 ASP A C 1
ATOM 5431 O O . ASP A 1 703 ? -27.790 14.429 20.410 1.00 87.50 703 ASP A O 1
ATOM 5435 N N . LEU A 1 704 ? -28.213 13.874 18.282 1.00 90.31 704 LEU A N 1
ATOM 5436 C CA . LEU A 1 704 ? -26.814 13.727 17.891 1.00 90.31 704 LEU A CA 1
ATOM 5437 C C . LEU A 1 704 ? -26.148 15.061 17.513 1.00 90.31 704 LEU A C 1
ATOM 5439 O O . LEU A 1 704 ? -24.930 15.081 17.340 1.00 90.31 704 LEU A O 1
ATOM 5443 N N . ALA A 1 705 ? -26.876 16.174 17.369 1.00 91.06 705 ALA A N 1
ATOM 5444 C CA . ALA A 1 705 ? -26.312 17.456 16.938 1.00 91.06 705 ALA A CA 1
ATOM 5445 C C . ALA A 1 705 ? -25.221 18.018 17.882 1.00 91.06 705 ALA A C 1
ATOM 5447 O O . ALA A 1 705 ? -24.170 18.415 17.361 1.00 91.06 705 ALA A O 1
ATOM 5448 N N . PRO A 1 706 ? -25.354 17.986 19.228 1.00 91.12 706 PRO A N 1
ATOM 5449 C CA . PRO A 1 706 ? -24.289 18.412 20.140 1.00 91.12 706 PRO A CA 1
ATOM 5450 C C . PRO A 1 706 ? -23.015 17.574 19.985 1.00 91.12 706 PRO A C 1
ATOM 5452 O O . PRO A 1 706 ? -21.905 18.108 20.016 1.00 91.12 706 PRO A O 1
ATOM 5455 N N . PHE A 1 707 ? -23.163 16.262 19.771 1.00 91.81 707 PHE A N 1
ATOM 5456 C CA . PHE A 1 707 ? -22.041 15.351 19.545 1.00 91.81 707 PHE A CA 1
ATOM 5457 C C . PHE A 1 707 ? -21.410 15.549 18.161 1.00 91.81 707 PHE A C 1
ATOM 5459 O O . PHE A 1 707 ? -20.184 15.584 18.062 1.00 91.81 707 PHE A O 1
ATOM 5466 N N . LYS A 1 708 ? -22.214 15.757 17.105 1.00 92.12 708 LYS A N 1
ATOM 5467 C CA . LYS A 1 708 ? -21.740 16.094 15.749 1.00 92.12 708 LYS A CA 1
ATOM 5468 C C . LYS A 1 708 ? -20.916 17.389 15.765 1.00 92.12 708 LYS A C 1
ATOM 5470 O O . LYS A 1 708 ? -19.830 17.408 15.190 1.00 92.12 708 LYS A O 1
ATOM 5475 N N . LEU A 1 709 ? -21.367 18.429 16.475 1.00 91.94 709 LEU A N 1
ATOM 5476 C CA . LEU A 1 709 ? -20.630 19.689 16.638 1.00 91.94 709 LEU A CA 1
ATOM 5477 C C . LEU A 1 709 ? -19.292 19.483 17.372 1.00 91.94 709 LEU A C 1
ATOM 5479 O O . LEU A 1 709 ? -18.246 19.907 16.878 1.00 91.94 709 LEU A O 1
ATOM 5483 N N . PHE A 1 710 ? -19.314 18.799 18.521 1.00 91.81 710 PHE A N 1
ATOM 5484 C CA . PHE A 1 710 ? -18.121 18.533 19.331 1.00 91.81 710 PHE A CA 1
ATOM 5485 C C . PHE A 1 710 ? -17.071 17.719 18.558 1.00 91.81 710 PHE A C 1
ATOM 5487 O O . PHE A 1 710 ? -15.896 18.090 18.518 1.00 91.81 710 PHE A O 1
ATOM 5494 N N . CYS A 1 711 ? -17.500 16.646 17.886 1.00 92.44 711 CYS A N 1
ATOM 5495 C CA . CYS A 1 711 ? -16.639 15.804 17.057 1.00 92.44 711 CYS A CA 1
ATOM 5496 C C . CYS A 1 711 ? -16.045 16.593 15.882 1.00 92.44 711 CYS A C 1
ATOM 5498 O O . CYS A 1 711 ? -14.834 16.551 15.666 1.00 92.44 711 CYS A O 1
ATOM 5500 N N . ALA A 1 712 ? -16.857 17.395 15.182 1.00 90.81 712 ALA A N 1
ATOM 5501 C CA . ALA A 1 712 ? -16.396 18.229 14.074 1.00 90.81 712 ALA A CA 1
ATOM 5502 C C . ALA A 1 712 ? -15.363 19.288 14.501 1.00 90.81 712 ALA A C 1
ATOM 5504 O O . ALA A 1 712 ? -14.426 19.551 13.743 1.00 90.81 712 ALA A O 1
ATOM 5505 N N . PHE A 1 713 ? -15.496 19.869 15.700 1.00 89.62 713 PHE A N 1
ATOM 5506 C CA . PHE A 1 713 ? -14.537 20.830 16.256 1.00 89.62 713 PHE A CA 1
ATOM 5507 C C . PHE A 1 713 ? -13.231 20.155 16.709 1.00 89.62 713 PHE A C 1
ATOM 5509 O O . PHE A 1 713 ? -12.144 20.591 16.331 1.00 89.62 713 PHE A O 1
ATOM 5516 N N . HIS A 1 714 ? -13.323 19.054 17.462 1.00 90.06 714 HIS A N 1
ATOM 5517 C CA . HIS A 1 714 ? -12.157 18.343 18.001 1.00 90.06 714 HIS A CA 1
ATOM 5518 C C . HIS A 1 714 ? -11.495 17.349 17.028 1.00 90.06 714 HIS A C 1
ATOM 5520 O O . HIS A 1 714 ? -10.416 16.841 17.332 1.00 90.06 714 HIS A O 1
ATOM 5526 N N . ARG A 1 715 ? -12.094 17.124 15.848 1.00 91.62 715 ARG A N 1
ATOM 5527 C CA . ARG A 1 715 ? -11.681 16.158 14.806 1.00 91.62 715 ARG A CA 1
ATOM 5528 C C . ARG A 1 715 ? -11.704 14.690 15.260 1.00 91.62 715 ARG A C 1
ATOM 5530 O O . ARG A 1 715 ? -10.925 13.863 14.786 1.00 91.62 715 ARG A O 1
ATOM 5537 N N . LEU A 1 716 ? -12.616 14.381 16.176 1.00 90.56 716 LEU A N 1
ATOM 5538 C CA . LEU A 1 716 ? -12.942 13.018 16.595 1.00 90.56 716 LEU A CA 1
ATOM 5539 C C . LEU A 1 716 ? -14.036 12.439 15.694 1.00 90.56 716 LEU A C 1
ATOM 5541 O O . LEU A 1 716 ? -14.765 13.194 15.050 1.00 90.56 716 LEU A O 1
ATOM 5545 N N . ARG A 1 717 ? -14.187 11.114 15.698 1.00 90.88 717 ARG A N 1
ATOM 5546 C CA . ARG A 1 717 ? -15.323 10.446 15.046 1.00 90.88 717 ARG A CA 1
ATOM 5547 C C . ARG A 1 717 ? -16.544 10.371 15.937 1.00 90.88 717 ARG A C 1
ATOM 5549 O O . ARG A 1 717 ? -16.414 10.207 17.149 1.00 90.88 717 ARG A O 1
ATOM 5556 N N . LEU A 1 718 ? -17.712 10.380 15.299 1.00 93.19 718 LEU A N 1
ATOM 5557 C CA . LEU A 1 718 ? -18.983 10.033 15.921 1.00 93.19 718 LEU A CA 1
ATOM 5558 C C . LEU A 1 718 ? -19.477 8.684 15.386 1.00 93.19 718 LEU A C 1
ATOM 5560 O O . LEU A 1 718 ? -19.867 8.595 14.222 1.00 93.19 718 LEU A O 1
ATOM 5564 N N . LEU A 1 719 ? -19.497 7.662 16.244 1.00 95.00 719 LEU A N 1
ATOM 5565 C CA . LEU A 1 719 ? -20.014 6.324 15.935 1.00 95.00 719 LEU A CA 1
ATOM 5566 C C . LEU A 1 719 ? -21.131 5.971 16.929 1.00 95.00 719 LEU A C 1
ATOM 5568 O O . LEU A 1 719 ? -20.840 5.397 17.977 1.00 95.00 719 LEU A O 1
ATOM 5572 N N . PRO A 1 720 ? -22.396 6.339 16.663 1.00 95.81 720 PRO A N 1
ATOM 5573 C CA . PRO A 1 720 ? -23.490 6.086 17.597 1.00 95.81 720 PRO A CA 1
ATOM 5574 C C . PRO A 1 720 ? -23.626 4.593 17.929 1.00 95.81 720 PRO A C 1
ATOM 5576 O O . PRO A 1 720 ? -23.424 3.745 17.055 1.00 95.81 720 PRO A O 1
ATOM 5579 N N . VAL A 1 721 ? -23.951 4.274 19.184 1.00 96.25 721 VAL A N 1
ATOM 5580 C CA . VAL A 1 721 ? -24.115 2.893 19.654 1.00 96.25 721 VAL A CA 1
ATOM 5581 C C . VAL A 1 721 ? -25.536 2.415 19.373 1.00 96.25 721 VAL A C 1
ATOM 5583 O O . VAL A 1 721 ? -26.517 3.066 19.747 1.00 96.25 721 VAL A O 1
ATOM 5586 N N . VAL A 1 722 ? -25.613 1.246 18.744 1.00 95.00 722 VAL A N 1
ATOM 5587 C CA . VAL A 1 722 ? -26.800 0.409 18.618 1.00 95.00 722 VAL A CA 1
ATOM 5588 C C . VAL A 1 722 ? -26.761 -0.641 19.726 1.00 95.00 722 VAL A C 1
ATOM 5590 O O . VAL A 1 722 ? -25.877 -1.499 19.753 1.00 95.00 722 VAL A O 1
ATOM 5593 N N . GLU A 1 723 ? -27.719 -0.577 20.640 1.00 92.75 723 GLU A N 1
ATOM 5594 C CA . GLU A 1 723 ? -27.939 -1.576 21.684 1.00 92.75 723 GLU A CA 1
ATOM 5595 C C . GLU A 1 723 ? -28.752 -2.735 21.093 1.00 92.75 723 GLU A C 1
ATOM 5597 O O . GLU A 1 723 ? -29.971 -2.640 20.932 1.00 92.75 723 GLU A O 1
ATOM 5602 N N . LEU A 1 724 ? -28.058 -3.818 20.717 1.00 91.88 724 LEU A N 1
ATOM 5603 C CA . LEU A 1 724 ? -28.593 -4.923 19.917 1.00 91.88 724 LEU A CA 1
ATOM 5604 C C . LEU A 1 724 ? -28.424 -6.285 20.629 1.00 91.88 724 LEU A C 1
ATOM 5606 O O . LEU A 1 724 ? -27.645 -7.137 20.186 1.00 91.88 724 LEU A O 1
ATOM 5610 N N . PRO A 1 725 ? -29.143 -6.531 21.743 1.00 85.69 725 PRO A N 1
ATOM 5611 C CA . PRO A 1 725 ? -29.048 -7.784 22.492 1.00 85.69 725 PRO A CA 1
ATOM 5612 C C . PRO A 1 725 ? -29.443 -9.030 21.682 1.00 85.69 725 PRO A C 1
ATOM 5614 O O . PRO A 1 725 ? -28.925 -10.108 21.977 1.00 85.69 725 PRO A O 1
ATOM 5617 N N . TYR A 1 726 ? -30.299 -8.890 20.660 1.00 87.00 726 TYR A N 1
ATOM 5618 C CA . TYR A 1 726 ? -30.761 -9.971 19.782 1.00 87.00 726 TYR A CA 1
ATOM 5619 C C . TYR A 1 726 ? -30.452 -9.665 18.305 1.00 87.00 726 TYR A C 1
ATOM 5621 O O . TYR A 1 726 ? -31.350 -9.391 17.501 1.00 87.00 726 TYR A O 1
ATOM 5629 N N . TYR A 1 727 ? -29.166 -9.729 17.935 1.00 84.19 727 TYR A N 1
ATOM 5630 C CA . TYR A 1 727 ? -28.690 -9.442 16.571 1.00 84.19 727 TYR A CA 1
ATOM 5631 C C . TYR A 1 727 ? -29.322 -10.334 15.489 1.00 84.19 727 TYR A C 1
ATOM 5633 O O . TYR A 1 727 ? -29.473 -9.899 14.353 1.00 84.19 727 TYR A O 1
ATOM 5641 N N . SER A 1 728 ? -29.725 -11.564 15.824 1.00 83.81 728 SER A N 1
ATOM 5642 C CA . SER A 1 728 ? -30.282 -12.541 14.875 1.00 83.81 728 SER A CA 1
ATOM 5643 C C . SER A 1 728 ? -31.648 -12.150 14.297 1.00 83.81 728 SER A C 1
ATOM 5645 O O . SER A 1 728 ? -32.063 -12.711 13.285 1.00 83.81 728 SER A O 1
ATOM 5647 N N . ILE A 1 729 ? -32.340 -11.186 14.914 1.00 85.06 729 ILE A N 1
ATOM 5648 C CA . ILE A 1 729 ? -33.639 -10.668 14.457 1.00 85.06 729 ILE A CA 1
ATOM 5649 C C . ILE A 1 729 ? -33.453 -9.494 13.474 1.00 85.06 729 ILE A C 1
ATOM 5651 O O . ILE A 1 729 ? -34.292 -9.270 12.600 1.00 85.06 729 ILE A O 1
ATOM 5655 N N . VAL A 1 730 ? -32.341 -8.755 13.574 1.00 85.88 730 VAL A N 1
ATOM 5656 C CA . VAL A 1 730 ? -32.076 -7.541 12.786 1.00 85.88 730 VAL A CA 1
ATOM 5657 C C . VAL A 1 730 ? -31.101 -7.852 11.653 1.00 85.88 730 VAL A C 1
ATOM 5659 O O . VAL A 1 730 ? -29.920 -8.121 11.867 1.00 85.88 730 VAL A O 1
ATOM 5662 N N . LYS A 1 731 ? -31.601 -7.785 10.415 1.00 90.31 731 LYS A N 1
ATOM 5663 C CA . LYS A 1 731 ? -30.784 -8.002 9.213 1.00 90.31 731 LYS A CA 1
ATOM 5664 C C . LYS A 1 731 ? -29.675 -6.941 9.106 1.00 90.31 731 LYS A C 1
ATOM 5666 O O . LYS A 1 731 ? -30.000 -5.761 9.258 1.00 90.31 731 LYS A O 1
ATOM 5671 N N . PRO A 1 732 ? -28.429 -7.314 8.743 1.00 92.56 732 PRO A N 1
ATOM 5672 C CA . PRO A 1 732 ? -27.303 -6.388 8.564 1.00 92.56 732 PRO A CA 1
ATOM 5673 C C . PRO A 1 732 ? -27.639 -5.112 7.781 1.00 92.56 732 PRO A C 1
ATOM 5675 O O . PRO A 1 732 ? -27.318 -4.006 8.217 1.00 92.56 732 PRO A O 1
ATOM 5678 N N . LYS A 1 733 ? -28.407 -5.248 6.693 1.00 92.19 733 LYS A N 1
ATOM 5679 C CA . LYS A 1 733 ? -28.898 -4.130 5.878 1.00 92.19 733 LYS A CA 1
ATOM 5680 C C . LYS A 1 733 ? -29.537 -2.985 6.673 1.00 92.19 733 LYS A C 1
ATOM 5682 O O . LYS A 1 733 ? -29.318 -1.828 6.342 1.00 92.19 733 LYS A O 1
ATOM 5687 N N . ILE A 1 734 ? -30.295 -3.283 7.732 1.00 92.50 734 ILE A N 1
ATOM 5688 C CA . ILE A 1 734 ? -30.974 -2.260 8.546 1.00 92.50 734 ILE A CA 1
ATOM 5689 C C . ILE A 1 734 ? -29.943 -1.330 9.206 1.00 92.50 734 ILE A C 1
ATOM 5691 O O . ILE A 1 734 ? -30.147 -0.121 9.260 1.00 92.50 734 ILE A O 1
ATOM 5695 N N . LEU A 1 735 ? -28.804 -1.874 9.642 1.00 93.31 735 LEU A N 1
ATOM 5696 C CA . LEU A 1 735 ? -27.706 -1.108 10.235 1.00 93.31 735 LEU A CA 1
ATOM 5697 C C . LEU A 1 735 ? -26.962 -0.277 9.174 1.00 93.31 735 LEU A C 1
ATOM 5699 O O . LEU A 1 735 ? -26.628 0.882 9.417 1.00 93.31 735 LEU A O 1
ATOM 5703 N N . ALA A 1 736 ? -26.751 -0.832 7.976 1.00 92.19 736 ALA A N 1
ATOM 5704 C CA . ALA A 1 736 ? -26.163 -0.095 6.856 1.00 92.19 736 ALA A CA 1
ATOM 5705 C C . ALA A 1 736 ? -27.071 1.056 6.377 1.00 92.19 736 ALA A C 1
ATOM 5707 O O . ALA A 1 736 ? -26.589 2.160 6.117 1.00 92.19 736 ALA A O 1
ATOM 5708 N N . ASP A 1 737 ? -28.387 0.843 6.331 1.00 92.19 737 ASP A N 1
ATOM 5709 C CA . ASP A 1 737 ? -29.351 1.884 5.981 1.00 92.19 737 ASP A CA 1
ATOM 5710 C C . ASP A 1 737 ? -29.495 2.940 7.097 1.00 92.19 737 ASP A C 1
ATOM 5712 O O . ASP A 1 737 ? -29.661 4.115 6.779 1.00 92.19 737 ASP A O 1
ATOM 5716 N N . LEU A 1 738 ? -29.313 2.606 8.385 1.00 92.50 738 LEU A N 1
ATOM 5717 C CA . LEU A 1 738 ? -29.173 3.616 9.451 1.00 92.50 738 LEU A CA 1
ATOM 5718 C C . LEU A 1 738 ? -27.930 4.505 9.259 1.00 92.50 738 LEU A C 1
ATOM 5720 O O . LEU A 1 738 ? -28.039 5.728 9.368 1.00 92.50 738 LEU A O 1
ATOM 5724 N N . ILE A 1 739 ? -26.772 3.922 8.920 1.00 91.81 739 ILE A N 1
ATOM 5725 C CA . ILE A 1 739 ? -25.546 4.679 8.592 1.00 91.81 739 ILE A CA 1
ATOM 5726 C C . ILE A 1 739 ? -25.804 5.640 7.427 1.00 91.81 739 ILE A C 1
ATOM 5728 O O . ILE A 1 739 ? -25.456 6.821 7.510 1.00 91.81 739 ILE A O 1
ATOM 5732 N N . ARG A 1 740 ? -26.448 5.139 6.365 1.00 90.06 740 ARG A N 1
ATOM 5733 C CA . ARG A 1 740 ? -26.775 5.881 5.141 1.00 90.06 740 ARG A CA 1
ATOM 5734 C C . ARG A 1 740 ? -27.748 7.033 5.406 1.00 90.06 740 ARG A C 1
ATOM 5736 O O . ARG A 1 740 ? -27.465 8.166 5.031 1.00 90.06 740 ARG A O 1
ATOM 5743 N N . ASN A 1 741 ? -28.865 6.756 6.078 1.00 91.19 741 ASN A N 1
ATOM 5744 C CA . ASN A 1 741 ? -29.965 7.706 6.269 1.00 91.19 741 ASN A CA 1
ATOM 5745 C C . ASN A 1 741 ? -29.611 8.854 7.230 1.00 91.19 741 ASN A C 1
ATOM 5747 O O . ASN A 1 741 ? -30.118 9.961 7.066 1.00 91.19 741 ASN A O 1
ATOM 5751 N N . HIS A 1 742 ? -28.726 8.617 8.207 1.00 89.44 742 HIS A N 1
ATOM 5752 C CA . HIS A 1 742 ? -28.301 9.626 9.194 1.00 89.44 742 HIS A CA 1
ATOM 5753 C C . HIS A 1 742 ? -26.933 10.264 8.895 1.00 89.44 742 HIS A C 1
ATOM 5755 O O . HIS A 1 742 ? -26.432 11.064 9.704 1.00 89.44 742 HIS A O 1
ATOM 5761 N N . SER A 1 743 ? -26.345 9.928 7.738 1.00 88.31 743 SER A N 1
ATOM 5762 C CA . SER A 1 743 ? -25.015 10.346 7.271 1.00 88.31 743 SER A CA 1
ATOM 5763 C C . SER A 1 743 ? -23.929 10.150 8.335 1.00 88.31 743 SER A C 1
ATOM 5765 O O . SER A 1 743 ? -23.219 11.089 8.705 1.00 88.31 743 SER A O 1
ATOM 5767 N N . LEU A 1 744 ? -23.851 8.935 8.883 1.00 89.31 744 LEU A N 1
ATOM 5768 C CA . LEU A 1 744 ? -22.903 8.568 9.937 1.00 89.31 744 LEU A CA 1
ATOM 5769 C C . LEU A 1 744 ? -21.551 8.143 9.348 1.00 89.31 744 LEU A C 1
ATOM 5771 O O . LEU A 1 744 ? -21.459 7.680 8.214 1.00 89.31 744 LEU A O 1
ATOM 5775 N N . GLU A 1 745 ? -20.482 8.253 10.138 1.00 87.56 745 GLU A N 1
ATOM 5776 C CA . GLU A 1 745 ? -19.146 7.760 9.752 1.00 87.56 745 GLU A CA 1
ATOM 5777 C C . GLU A 1 745 ? -18.956 6.259 10.052 1.00 87.56 745 GLU A C 1
ATOM 5779 O O . GLU A 1 745 ? -17.902 5.682 9.774 1.00 87.56 745 GLU A O 1
ATOM 5784 N N . GLY A 1 746 ? -19.997 5.638 10.606 1.00 92.25 746 GLY A N 1
ATOM 5785 C CA . GLY A 1 746 ? -20.054 4.267 11.085 1.00 92.25 746 GLY A CA 1
ATOM 5786 C C . GLY A 1 746 ? -20.905 4.174 12.355 1.00 92.25 746 GLY A C 1
ATOM 5787 O O . GLY A 1 746 ? -21.524 5.159 12.764 1.00 92.25 746 GLY A O 1
ATOM 5788 N N . MET A 1 747 ? -20.926 3.003 12.990 1.00 94.94 747 MET A N 1
ATOM 5789 C CA . MET A 1 747 ? -21.634 2.765 14.259 1.00 94.94 747 MET A CA 1
ATOM 5790 C C . MET A 1 747 ? -20.857 1.806 15.164 1.00 94.94 747 MET A C 1
ATOM 5792 O O . MET A 1 747 ? -20.025 1.020 14.704 1.00 94.94 747 MET A O 1
ATOM 5796 N N . VAL A 1 748 ? -21.176 1.840 16.455 1.00 96.19 748 VAL A N 1
ATOM 5797 C CA . VAL A 1 748 ? -20.851 0.760 17.393 1.00 96.19 748 VAL A CA 1
ATOM 5798 C C . VAL A 1 748 ? -22.098 -0.114 17.549 1.00 96.19 748 VAL A C 1
ATOM 5800 O O . VAL A 1 748 ? -23.203 0.410 17.619 1.00 96.19 748 VAL A O 1
ATOM 5803 N N . VAL A 1 749 ? -21.957 -1.434 17.618 1.00 95.94 749 VAL A N 1
ATOM 5804 C CA . VAL A 1 749 ? -23.063 -2.367 17.881 1.00 95.94 749 VAL A CA 1
ATOM 5805 C C . VAL A 1 749 ? -22.716 -3.175 19.121 1.00 95.94 749 VAL A C 1
ATOM 5807 O O . VAL A 1 749 ? -21.792 -3.992 19.088 1.00 95.94 749 VAL A O 1
ATOM 5810 N N . ARG A 1 750 ? -23.431 -2.948 20.227 1.00 94.62 750 ARG A N 1
ATOM 5811 C CA . ARG A 1 750 ? -23.243 -3.733 21.449 1.00 94.62 750 ARG A CA 1
ATOM 5812 C C . ARG A 1 750 ? -24.139 -4.967 21.412 1.00 94.62 750 ARG A C 1
ATOM 5814 O O . ARG A 1 750 ? -25.349 -4.857 21.226 1.00 94.62 750 ARG A O 1
ATOM 5821 N N . VAL A 1 751 ? -23.535 -6.132 21.620 1.00 94.38 751 VAL A N 1
ATOM 5822 C CA . VAL A 1 751 ? -24.194 -7.444 21.595 1.00 94.38 751 VAL A CA 1
ATOM 5823 C C . VAL A 1 751 ? -23.942 -8.213 22.894 1.00 94.38 751 VAL A C 1
ATOM 5825 O O . VAL A 1 751 ? -22.944 -8.003 23.583 1.00 94.38 751 VAL A O 1
ATOM 5828 N N . THR A 1 752 ? -24.839 -9.140 23.228 1.00 90.94 752 THR A N 1
ATOM 5829 C CA . THR A 1 752 ? -24.688 -10.070 24.368 1.00 90.94 752 THR A CA 1
ATOM 5830 C C . THR A 1 752 ? -23.748 -11.238 24.044 1.00 90.94 752 THR A C 1
ATOM 5832 O O . THR A 1 752 ? -23.007 -11.721 24.902 1.00 90.94 752 THR A O 1
ATOM 5835 N N . SER A 1 753 ? -23.759 -11.670 22.783 1.00 91.44 753 SER A N 1
ATOM 5836 C CA . SER A 1 753 ? -22.972 -12.764 22.214 1.00 91.44 753 SER A CA 1
ATOM 5837 C C . SER A 1 753 ? -22.449 -12.352 20.838 1.00 91.44 753 SER A C 1
ATOM 5839 O O . SER A 1 753 ? -23.149 -11.655 20.102 1.00 91.44 753 SER A O 1
ATOM 5841 N N . MET A 1 754 ? -21.215 -12.735 20.500 1.00 92.50 754 MET A N 1
ATOM 5842 C CA . MET A 1 754 ? -20.606 -12.355 19.223 1.00 92.50 754 MET A CA 1
ATOM 5843 C C . MET A 1 754 ? -21.348 -13.011 18.035 1.00 92.50 754 MET A C 1
ATOM 5845 O O . MET A 1 754 ? -21.659 -14.204 18.115 1.00 92.50 754 MET A O 1
ATOM 5849 N N . PRO A 1 755 ? -21.634 -12.286 16.933 1.00 94.19 755 PRO A N 1
ATOM 5850 C CA . PRO A 1 755 ? -22.276 -12.867 15.756 1.00 94.19 755 PRO A CA 1
ATOM 5851 C C . PRO A 1 755 ? -21.414 -13.931 15.049 1.00 94.19 755 PRO A C 1
ATOM 5853 O O . PRO A 1 755 ? -20.184 -13.898 15.135 1.00 94.19 755 PRO A O 1
ATOM 5856 N N . PRO A 1 756 ? -22.025 -14.864 14.298 1.00 93.25 756 PRO A N 1
ATOM 5857 C CA . PRO A 1 756 ? -21.298 -15.829 13.479 1.00 93.25 756 PRO A CA 1
ATOM 5858 C C . PRO A 1 756 ? -20.640 -15.164 12.258 1.00 93.25 756 PRO A C 1
ATOM 5860 O O . PRO A 1 756 ? -21.064 -14.106 11.789 1.00 93.25 756 PRO A O 1
ATOM 5863 N N . ARG A 1 757 ? -19.628 -15.829 11.684 1.00 90.88 757 ARG A N 1
ATOM 5864 C CA . ARG A 1 757 ? -18.842 -15.312 10.544 1.00 90.88 757 ARG A CA 1
ATOM 5865 C C . ARG A 1 757 ? -19.675 -14.928 9.312 1.00 90.88 757 ARG A C 1
ATOM 5867 O O . ARG A 1 757 ? -19.285 -14.001 8.611 1.00 90.88 757 ARG A O 1
ATOM 5874 N N . ASN A 1 758 ? -20.817 -15.575 9.056 1.00 92.75 758 ASN A N 1
ATOM 5875 C CA . ASN A 1 758 ? -21.693 -15.182 7.944 1.00 92.75 758 ASN A CA 1
ATOM 5876 C C . ASN A 1 758 ? -22.362 -13.819 8.185 1.00 92.75 758 ASN A C 1
ATOM 5878 O O . ASN A 1 758 ? -22.393 -13.013 7.266 1.00 92.75 758 ASN A O 1
ATOM 5882 N N . TRP A 1 759 ? -22.790 -13.507 9.416 1.00 94.19 759 TRP A N 1
ATOM 5883 C CA . TRP A 1 759 ? -23.352 -12.191 9.748 1.00 94.19 759 TRP A CA 1
ATOM 5884 C C . TRP A 1 759 ? -22.312 -11.083 9.533 1.00 94.19 759 TRP A C 1
ATOM 5886 O O . TRP A 1 759 ? -22.622 -10.040 8.962 1.00 94.19 759 TRP A O 1
ATOM 5896 N N . PHE A 1 760 ? -21.054 -11.339 9.913 1.00 93.19 760 PHE A N 1
ATOM 5897 C CA . PHE A 1 760 ? -19.940 -10.429 9.633 1.00 93.19 760 PHE A CA 1
ATOM 5898 C C . PHE A 1 760 ? -19.691 -10.248 8.128 1.00 93.19 760 PHE A C 1
ATOM 5900 O O . PHE A 1 760 ? -19.461 -9.122 7.696 1.00 93.19 760 PHE A O 1
ATOM 5907 N N . ALA A 1 761 ? -19.772 -11.313 7.324 1.00 91.75 761 ALA A N 1
ATOM 5908 C CA . ALA A 1 761 ? -19.612 -11.236 5.869 1.00 91.75 761 ALA A CA 1
ATOM 5909 C C . ALA A 1 761 ? -20.776 -10.494 5.179 1.00 91.75 761 ALA A C 1
ATOM 5911 O O . ALA A 1 761 ? -20.538 -9.619 4.349 1.00 91.75 761 ALA A O 1
ATOM 5912 N N . GLU A 1 762 ? -22.022 -10.787 5.563 1.00 93.00 762 GLU A N 1
ATOM 5913 C CA . GLU A 1 762 ? -23.229 -10.091 5.095 1.00 93.00 762 GLU A CA 1
ATOM 5914 C C . GLU A 1 762 ? -23.163 -8.590 5.425 1.00 93.00 762 GLU A C 1
ATOM 5916 O O . GLU A 1 762 ? -23.399 -7.746 4.560 1.00 93.00 762 GLU A O 1
ATOM 5921 N N . MET A 1 763 ? -22.774 -8.241 6.656 1.00 93.25 763 MET A N 1
ATOM 5922 C CA . MET A 1 763 ? -22.620 -6.848 7.079 1.00 93.25 763 MET A CA 1
ATOM 5923 C C . MET A 1 763 ? -21.450 -6.148 6.379 1.00 93.25 763 MET A C 1
ATOM 5925 O O . MET A 1 763 ? -21.577 -4.991 5.981 1.00 93.25 763 MET A O 1
ATOM 5929 N N . ALA A 1 764 ? -20.326 -6.839 6.170 1.00 91.88 764 ALA A N 1
ATOM 5930 C CA . ALA A 1 764 ? -19.191 -6.297 5.430 1.00 91.88 764 ALA A CA 1
ATOM 5931 C C . ALA A 1 764 ? -19.550 -5.951 3.977 1.00 91.88 764 ALA A C 1
ATOM 5933 O O . ALA A 1 764 ? -19.091 -4.919 3.493 1.00 91.88 764 ALA A O 1
ATOM 5934 N N . ALA A 1 765 ? -20.393 -6.756 3.320 1.00 90.56 765 ALA A N 1
ATOM 5935 C CA . ALA A 1 765 ? -20.875 -6.498 1.963 1.00 90.56 765 ALA A CA 1
ATOM 5936 C C . ALA A 1 765 ? -21.845 -5.301 1.896 1.00 90.56 765 ALA A C 1
ATOM 5938 O O . ALA A 1 765 ? -21.669 -4.415 1.063 1.00 90.56 765 ALA A O 1
ATOM 5939 N N . GLU A 1 766 ? -22.829 -5.209 2.800 1.00 91.25 766 GLU A N 1
ATOM 5940 C CA . GLU A 1 766 ? -23.758 -4.062 2.848 1.00 91.25 766 GLU A CA 1
ATOM 5941 C C . GLU A 1 766 ? -23.011 -2.724 3.063 1.00 91.25 766 GLU A C 1
ATOM 5943 O O . GLU A 1 766 ? -23.346 -1.704 2.450 1.00 91.25 766 GLU A O 1
ATOM 5948 N N . LEU A 1 767 ? -21.941 -2.724 3.870 1.00 89.81 767 LEU A N 1
ATOM 5949 C CA . LEU A 1 767 ? -21.108 -1.545 4.148 1.00 89.81 767 LEU A CA 1
ATOM 5950 C C . LEU A 1 767 ? -20.206 -1.092 2.982 1.00 89.81 767 LEU A C 1
ATOM 5952 O O . LEU A 1 767 ? -19.774 0.064 2.961 1.00 89.81 767 LEU A O 1
ATOM 5956 N N . GLU A 1 768 ? -19.953 -1.932 1.973 1.00 88.75 768 GLU A N 1
ATOM 5957 C CA . GLU A 1 768 ? -19.239 -1.516 0.746 1.00 88.75 768 GLU A CA 1
ATOM 5958 C C . GLU A 1 768 ? -20.034 -0.455 -0.039 1.00 88.75 768 GLU A C 1
ATOM 5960 O O . GLU A 1 768 ? -19.461 0.334 -0.792 1.00 88.75 768 GLU A O 1
ATOM 5965 N N . SER A 1 769 ? -21.346 -0.360 0.223 1.00 81.00 769 SER A N 1
ATOM 5966 C CA . SER A 1 769 ? -22.244 0.678 -0.295 1.00 81.00 769 SER A CA 1
ATOM 5967 C C . SER A 1 769 ? -22.352 1.945 0.573 1.00 81.00 769 SER A C 1
ATOM 5969 O O . SER A 1 769 ? -23.077 2.867 0.193 1.00 81.00 769 SER A O 1
ATOM 5971 N N . THR A 1 770 ? -21.703 2.008 1.746 1.00 74.12 770 THR A N 1
ATOM 5972 C CA . THR A 1 770 ? -21.808 3.146 2.692 1.00 74.12 770 THR A CA 1
ATOM 5973 C C . THR A 1 770 ? -20.464 3.760 3.088 1.00 74.12 770 THR A C 1
ATOM 5975 O O . THR A 1 770 ? -20.432 4.935 3.451 1.00 74.12 770 THR A O 1
ATOM 5978 N N . ALA A 1 771 ? -19.363 3.001 3.013 1.00 68.50 771 ALA A N 1
ATOM 5979 C CA . ALA A 1 771 ? -18.016 3.427 3.420 1.00 68.50 771 ALA A CA 1
ATOM 5980 C C . ALA A 1 771 ? -17.926 3.984 4.864 1.00 68.50 771 ALA A C 1
ATOM 5982 O O . ALA A 1 771 ? -17.104 4.861 5.158 1.00 68.50 771 ALA A O 1
ATOM 5983 N N . GLY A 1 772 ? -18.785 3.479 5.756 1.00 82.62 772 GLY A N 1
ATOM 5984 C CA . GLY A 1 772 ? -18.704 3.672 7.204 1.00 82.62 772 GLY A CA 1
ATOM 5985 C C . GLY A 1 772 ? -18.261 2.386 7.904 1.00 82.62 772 GLY A C 1
ATOM 5986 O O . GLY A 1 772 ? -18.630 1.293 7.480 1.00 82.62 772 GLY A O 1
ATOM 5987 N N . ASN A 1 773 ? -17.489 2.511 8.983 1.00 88.06 773 ASN A N 1
ATOM 5988 C CA . ASN A 1 773 ? -17.005 1.349 9.738 1.00 88.06 773 ASN A CA 1
ATOM 5989 C C . ASN A 1 773 ? -18.075 0.808 10.698 1.00 88.06 773 ASN A C 1
ATOM 5991 O O . ASN A 1 773 ? -18.979 1.535 11.118 1.00 88.06 773 ASN A O 1
ATOM 5995 N N . LEU A 1 774 ? -17.917 -0.440 11.136 1.00 93.56 774 LEU A N 1
ATOM 5996 C CA . LEU A 1 774 ? -18.705 -0.992 12.238 1.00 93.56 774 LEU A CA 1
ATOM 5997 C C . LEU A 1 774 ? -17.796 -1.566 13.318 1.00 93.56 774 LEU A C 1
ATOM 5999 O O . LEU A 1 774 ? -16.926 -2.373 13.012 1.00 93.56 774 LEU A O 1
ATOM 6003 N N . ILE A 1 775 ? -18.025 -1.204 14.577 1.00 95.12 775 ILE A N 1
ATOM 6004 C CA . ILE A 1 775 ? -17.353 -1.832 15.721 1.00 95.12 775 ILE A CA 1
ATOM 6005 C C . ILE A 1 775 ? -18.380 -2.672 16.475 1.00 95.12 775 ILE A C 1
ATOM 6007 O O . ILE A 1 775 ? -19.314 -2.127 17.056 1.00 95.12 775 ILE A O 1
ATOM 6011 N N . VAL A 1 776 ? -18.213 -3.992 16.491 1.00 95.94 776 VAL A N 1
ATOM 6012 C CA . VAL A 1 776 ? -19.038 -4.900 17.297 1.00 95.94 776 VAL A CA 1
ATOM 6013 C C . VAL A 1 776 ? -18.362 -5.099 18.651 1.00 95.94 776 VAL A C 1
ATOM 6015 O O . VAL A 1 776 ? -17.190 -5.467 18.703 1.00 95.94 776 VAL A O 1
ATOM 6018 N N . ILE A 1 777 ? -19.094 -4.854 19.740 1.00 95.06 777 ILE A N 1
ATOM 6019 C CA . ILE A 1 777 ? -18.620 -5.016 21.122 1.00 95.06 777 ILE A CA 1
ATOM 6020 C C . ILE A 1 777 ? -19.491 -6.062 21.815 1.00 95.06 777 ILE A C 1
ATOM 6022 O O . ILE A 1 777 ? -20.675 -5.820 22.059 1.00 95.06 777 ILE A O 1
ATOM 6026 N N . GLN A 1 778 ? -18.916 -7.208 22.177 1.00 93.62 778 GLN A N 1
ATOM 6027 C CA . GLN A 1 778 ? -19.602 -8.177 23.026 1.00 93.62 778 GLN A CA 1
ATOM 6028 C C . GLN A 1 778 ? -19.430 -7.799 24.498 1.00 93.62 778 GLN A C 1
ATOM 6030 O O . GLN A 1 778 ? -18.317 -7.805 25.018 1.00 93.62 778 GLN A O 1
ATOM 6035 N N . SER A 1 779 ? -20.540 -7.568 25.200 1.00 87.94 779 SER A N 1
ATOM 6036 C CA . SER A 1 779 ? -20.546 -7.496 26.662 1.00 87.94 779 SER A CA 1
ATOM 6037 C C . SER A 1 779 ? -21.749 -8.246 27.229 1.00 87.94 779 SER A C 1
ATOM 6039 O O . SER A 1 779 ? -22.901 -7.941 26.914 1.00 87.94 779 SER A O 1
ATOM 6041 N N . THR A 1 780 ? -21.468 -9.259 28.051 1.00 81.75 780 THR A N 1
ATOM 6042 C CA . THR A 1 780 ? -22.472 -10.134 28.677 1.00 81.75 780 THR A CA 1
ATOM 6043 C C . THR A 1 780 ? -23.214 -9.454 29.826 1.00 81.75 780 THR A C 1
ATOM 6045 O O . THR A 1 780 ? -24.351 -9.814 30.117 1.00 81.75 780 THR A O 1
ATOM 6048 N N . GLN A 1 781 ? -22.589 -8.458 30.457 1.00 82.62 781 GLN A N 1
ATOM 6049 C CA . GLN A 1 781 ? -23.204 -7.576 31.446 1.00 82.62 781 GLN A CA 1
ATOM 6050 C C . GLN A 1 781 ? -23.565 -6.234 30.783 1.00 82.62 781 GLN A C 1
ATOM 6052 O O . GLN A 1 781 ? -22.903 -5.823 29.826 1.00 82.62 781 GLN A O 1
ATOM 6057 N N . PRO A 1 782 ? -24.611 -5.530 31.245 1.00 79.69 782 PRO A N 1
ATOM 6058 C CA . PRO A 1 782 ? -24.969 -4.236 30.684 1.00 79.69 782 PRO A CA 1
ATOM 6059 C C . PRO A 1 782 ? -23.977 -3.153 31.145 1.00 79.69 782 PRO A C 1
ATOM 6061 O O . PRO A 1 782 ? -23.600 -3.081 32.319 1.00 79.69 782 PRO A O 1
ATOM 6064 N N . LEU A 1 783 ? -23.548 -2.287 30.222 1.00 83.44 783 LEU A N 1
ATOM 6065 C CA . LEU A 1 783 ? -22.598 -1.212 30.538 1.00 83.44 783 LEU A CA 1
ATOM 6066 C C . LEU A 1 783 ? -23.211 -0.155 31.469 1.00 83.44 783 LEU A C 1
ATOM 6068 O O . LEU A 1 783 ? -22.501 0.385 32.313 1.00 83.44 783 LEU A O 1
ATOM 6072 N N . TRP A 1 784 ? -24.528 0.048 31.410 1.00 84.19 784 TRP A N 1
ATOM 6073 C CA . TRP A 1 784 ? -25.312 0.942 32.273 1.00 84.19 784 TRP A CA 1
ATOM 6074 C C . TRP A 1 784 ? -26.588 0.227 32.762 1.00 84.19 784 TRP A C 1
ATOM 6076 O O . TRP A 1 784 ? -26.986 -0.748 32.123 1.00 84.19 784 TRP A O 1
ATOM 6086 N N . PRO A 1 785 ? -27.229 0.659 33.867 1.00 70.50 785 PRO A N 1
ATOM 6087 C CA . PRO A 1 785 ? -28.524 0.118 34.301 1.00 70.50 785 PRO A CA 1
ATOM 6088 C C . PRO A 1 785 ? -29.603 0.258 33.218 1.00 70.50 785 PRO A C 1
ATOM 6090 O O . PRO A 1 785 ? -29.544 1.186 32.405 1.00 70.50 785 PRO A O 1
ATOM 6093 N N . ALA A 1 786 ? -30.606 -0.625 33.213 1.00 64.62 786 ALA A N 1
ATOM 6094 C CA . ALA A 1 786 ? -31.713 -0.504 32.268 1.00 64.62 786 ALA A CA 1
ATOM 6095 C C . ALA A 1 786 ? -32.533 0.768 32.547 1.00 64.62 786 ALA A C 1
ATOM 6097 O O . ALA A 1 786 ? -32.665 1.189 33.693 1.00 64.62 786 ALA A O 1
ATOM 6098 N N . GLU A 1 787 ? -33.142 1.365 31.519 1.00 57.41 787 GLU A N 1
ATOM 6099 C CA . GLU A 1 787 ? -33.929 2.610 31.643 1.00 57.41 787 GLU A CA 1
ATOM 6100 C C . GLU A 1 787 ? -35.044 2.512 32.708 1.00 57.41 787 GLU A C 1
ATOM 6102 O O . GLU A 1 787 ? -35.320 3.460 33.440 1.00 57.41 787 GLU A O 1
ATOM 6107 N N . GLN A 1 788 ? -35.627 1.320 32.866 1.00 50.78 788 GLN A N 1
ATOM 6108 C CA . GLN A 1 788 ? -36.655 1.020 33.870 1.00 50.78 788 GLN A CA 1
ATOM 6109 C C . GLN A 1 788 ? -36.107 0.959 35.311 1.00 50.78 788 GLN A C 1
ATOM 6111 O O . GLN A 1 788 ? -36.865 1.167 36.256 1.00 50.78 788 GLN A O 1
ATOM 6116 N N . GLU A 1 789 ? -34.804 0.719 35.477 1.00 53.47 789 GLU A N 1
ATOM 6117 C CA . GLU A 1 789 ? -34.088 0.640 36.758 1.00 53.47 789 GLU A CA 1
ATOM 6118 C C . GLU A 1 789 ? -33.478 1.993 37.171 1.00 53.47 789 GLU A C 1
ATOM 6120 O O . GLU A 1 789 ? -33.066 2.154 38.316 1.00 53.47 789 GLU A O 1
ATOM 6125 N N . GLN A 1 790 ? -33.458 3.004 36.289 1.00 56.09 790 GLN A N 1
ATOM 6126 C CA . GLN A 1 790 ? -32.827 4.311 36.553 1.00 56.09 790 GLN A CA 1
ATOM 6127 C C . GLN A 1 790 ? -33.477 5.129 37.691 1.00 56.09 790 GLN A C 1
ATOM 6129 O O . GLN A 1 790 ? -32.965 6.182 38.062 1.00 56.09 790 GLN A O 1
ATOM 6134 N N . LYS A 1 791 ? -34.588 4.660 38.276 1.00 52.12 791 LYS A N 1
ATOM 6135 C CA . LYS A 1 791 ? -35.180 5.239 39.497 1.00 52.12 791 LYS A CA 1
ATOM 6136 C C . LYS A 1 791 ? -34.551 4.719 40.790 1.00 52.12 791 LYS A C 1
ATOM 6138 O O . LYS A 1 791 ? -34.521 5.460 41.766 1.00 52.12 791 LYS A O 1
ATOM 6143 N N . ASP A 1 792 ? -34.025 3.499 40.762 1.00 56.28 792 ASP A N 1
ATOM 6144 C CA . ASP A 1 792 ? -33.285 2.852 41.851 1.00 56.28 792 ASP A CA 1
ATOM 6145 C C . ASP A 1 792 ? -31.793 2.744 41.471 1.00 56.28 792 ASP A C 1
ATOM 6147 O O . ASP A 1 792 ? -31.108 1.770 41.786 1.00 56.28 792 ASP A O 1
ATOM 6151 N N . ALA A 1 793 ? -31.297 3.731 40.714 1.00 59.34 793 ALA A N 1
ATOM 6152 C CA . ALA A 1 793 ? -29.970 3.687 40.119 1.00 59.34 793 ALA A CA 1
ATOM 6153 C C . ALA A 1 793 ? -28.862 3.674 41.194 1.00 59.34 793 ALA A C 1
ATOM 6155 O O . ALA A 1 793 ? -28.972 4.387 42.197 1.00 59.34 793 ALA A O 1
ATOM 6156 N N . PRO A 1 794 ? -27.773 2.904 40.990 1.00 65.56 794 PRO A N 1
ATOM 6157 C CA . PRO A 1 794 ? -26.669 2.837 41.941 1.00 65.56 794 PRO A CA 1
ATOM 6158 C C . PRO A 1 794 ? -26.044 4.217 42.151 1.00 65.56 794 PRO A C 1
ATOM 6160 O O . PRO A 1 794 ? -25.918 5.002 41.207 1.00 65.56 794 PRO A O 1
ATOM 6163 N N . SER A 1 795 ? -25.596 4.496 43.377 1.00 74.19 795 SER A N 1
ATOM 6164 C CA . SER A 1 795 ? -24.876 5.736 43.666 1.00 74.19 795 SER A CA 1
ATOM 6165 C C . SER A 1 795 ? -23.602 5.845 42.812 1.00 74.19 795 SER A C 1
ATOM 6167 O O . SER A 1 795 ? -23.056 4.822 42.390 1.00 74.19 795 SER A O 1
ATOM 6169 N N . PRO A 1 796 ? -23.055 7.053 42.577 1.00 72.69 796 PRO A N 1
ATOM 6170 C CA . PRO A 1 796 ? -21.872 7.211 41.727 1.00 72.69 796 PRO A CA 1
ATOM 6171 C C . PRO A 1 796 ? -20.646 6.391 42.185 1.00 72.69 796 PRO A C 1
ATOM 6173 O O . PRO A 1 796 ? -19.831 5.993 41.353 1.00 72.69 796 PRO A O 1
ATOM 6176 N N . GLU A 1 797 ? -20.520 6.094 43.486 1.00 73.81 797 GLU A N 1
ATOM 6177 C CA . GLU A 1 797 ? -19.485 5.196 44.025 1.00 73.81 797 GLU A CA 1
ATOM 6178 C C . GLU A 1 797 ? -19.748 3.719 43.670 1.00 73.81 797 GLU A C 1
ATOM 6180 O O . GLU A 1 797 ? -18.828 3.011 43.256 1.00 73.81 797 GLU A O 1
ATOM 6185 N N . GLU A 1 798 ? -20.995 3.253 43.772 1.00 77.75 798 GLU A N 1
ATOM 6186 C CA . GLU A 1 798 ? -21.401 1.889 43.400 1.00 77.75 798 GLU A CA 1
ATOM 6187 C C . GLU A 1 798 ? -21.347 1.673 41.881 1.00 77.75 798 GLU A C 1
ATOM 6189 O O . GLU A 1 798 ? -20.883 0.629 41.421 1.00 77.75 798 GLU A O 1
ATOM 6194 N N . GLU A 1 799 ? -21.746 2.674 41.089 1.00 78.00 799 GLU A N 1
ATOM 6195 C CA . GLU A 1 799 ? -21.619 2.662 39.631 1.00 78.00 799 GLU A CA 1
ATOM 6196 C C . GLU A 1 799 ? -20.144 2.548 39.215 1.00 78.00 799 GLU A C 1
ATOM 6198 O O . GLU A 1 799 ? -19.802 1.698 38.391 1.00 78.00 799 GLU A O 1
ATOM 6203 N N . PHE A 1 800 ? -19.256 3.333 39.835 1.00 78.81 800 PHE A N 1
ATOM 6204 C CA . PHE A 1 800 ? -17.812 3.259 39.606 1.00 78.81 800 PHE A CA 1
ATOM 6205 C C . PHE A 1 800 ? -17.229 1.878 39.957 1.00 78.81 800 PHE A C 1
ATOM 6207 O O . PHE A 1 800 ? -16.490 1.300 39.155 1.00 78.81 800 PHE A O 1
ATOM 6214 N N . LEU A 1 801 ? -17.579 1.318 41.122 1.00 79.12 801 LEU A N 1
ATOM 6215 C CA . LEU A 1 801 ? -17.116 -0.011 41.540 1.00 79.12 801 LEU A CA 1
ATOM 6216 C C . LEU A 1 801 ? -17.623 -1.119 40.604 1.00 79.12 801 LEU A C 1
ATOM 6218 O O . LEU A 1 801 ? -16.844 -1.997 40.230 1.00 79.12 801 LEU A O 1
ATOM 6222 N N . ARG A 1 802 ? -18.889 -1.053 40.170 1.00 83.25 802 ARG A N 1
ATOM 6223 C CA . ARG A 1 802 ? -19.475 -1.985 39.195 1.00 83.25 802 ARG A CA 1
ATOM 6224 C C . ARG A 1 802 ? -18.751 -1.921 37.851 1.00 83.25 802 ARG A C 1
ATOM 6226 O O . ARG A 1 802 ? -18.390 -2.965 37.318 1.00 83.25 802 ARG A O 1
ATOM 6233 N N . LEU A 1 803 ? -18.497 -0.719 37.322 1.00 80.50 803 LEU A N 1
ATOM 6234 C CA . LEU A 1 803 ? -17.759 -0.537 36.066 1.00 80.50 803 LEU A CA 1
ATOM 6235 C C . LEU A 1 803 ? -16.330 -1.094 36.164 1.00 80.50 803 LEU A C 1
ATOM 6237 O O . LEU A 1 803 ? -15.895 -1.817 35.271 1.00 80.50 803 LEU A O 1
ATOM 6241 N N . ARG A 1 804 ? -15.623 -0.844 37.276 1.00 81.06 804 ARG A N 1
ATOM 6242 C CA . ARG A 1 804 ? -14.276 -1.394 37.522 1.00 81.06 804 ARG A CA 1
ATOM 6243 C C . ARG A 1 804 ? -14.269 -2.930 37.611 1.00 81.06 804 ARG A C 1
ATOM 6245 O O . ARG A 1 804 ? -13.245 -3.537 37.302 1.00 81.06 804 ARG A O 1
ATOM 6252 N N . ALA A 1 805 ? -15.385 -3.548 38.003 1.00 81.81 805 ALA A N 1
ATOM 6253 C CA . ALA A 1 805 ? -15.560 -4.998 38.114 1.00 81.81 805 ALA A CA 1
ATOM 6254 C C . ALA A 1 805 ? -16.090 -5.688 36.837 1.00 81.81 805 ALA A C 1
ATOM 6256 O O . ALA A 1 805 ? -16.172 -6.917 36.814 1.00 81.81 805 ALA A O 1
ATOM 6257 N N . LEU A 1 806 ? -16.428 -4.942 35.773 1.00 80.38 806 LEU A N 1
ATOM 6258 C CA . LEU A 1 806 ? -16.802 -5.534 34.483 1.00 80.38 806 LEU A CA 1
ATOM 6259 C C . LEU A 1 806 ? -15.652 -6.396 33.927 1.00 80.38 806 LEU A C 1
ATOM 6261 O O . LEU A 1 806 ? -14.497 -5.957 33.994 1.00 80.38 806 LEU A O 1
ATOM 6265 N N . PRO A 1 807 ? -15.935 -7.570 33.328 1.00 82.62 807 PRO A N 1
ATOM 6266 C CA . PRO A 1 807 ? -14.926 -8.342 32.606 1.00 82.62 807 PRO A CA 1
ATOM 6267 C C . PRO A 1 807 ? -14.392 -7.561 31.396 1.00 82.62 807 PRO A C 1
ATOM 6269 O O . PRO A 1 807 ? -15.026 -6.618 30.918 1.00 82.62 807 PRO A O 1
ATOM 6272 N N . ASP A 1 808 ? -13.230 -7.968 30.888 1.00 87.31 808 ASP A N 1
ATOM 6273 C CA . ASP A 1 808 ? -12.741 -7.484 29.595 1.00 87.31 808 ASP A CA 1
ATOM 6274 C C . ASP A 1 808 ? -13.713 -7.918 28.482 1.00 87.31 808 ASP A C 1
ATOM 6276 O O . ASP A 1 808 ? -14.341 -8.979 28.560 1.00 87.31 808 ASP A O 1
ATOM 6280 N N . VAL A 1 809 ? -13.875 -7.072 27.465 1.00 90.75 809 VAL A N 1
ATOM 6281 C CA . VAL A 1 809 ? -14.865 -7.247 26.396 1.00 90.75 809 VAL A CA 1
ATOM 6282 C C . VAL A 1 809 ? -14.199 -7.530 25.057 1.00 90.75 809 VAL A C 1
ATOM 6284 O O . VAL A 1 809 ? -13.148 -6.968 24.735 1.00 90.75 809 VAL A O 1
ATOM 6287 N N . GLN A 1 810 ? -14.851 -8.373 24.254 1.00 93.12 810 GLN A N 1
ATOM 6288 C CA . GLN A 1 810 ? -14.379 -8.688 22.913 1.00 93.12 810 GLN A CA 1
ATOM 6289 C C . GLN A 1 810 ? -14.869 -7.635 21.916 1.00 93.12 810 GLN A C 1
ATOM 6291 O O . GLN A 1 810 ? -16.065 -7.341 21.849 1.00 93.12 810 GLN A O 1
ATOM 6296 N N . VAL A 1 811 ? -13.951 -7.102 21.114 1.00 94.06 811 VAL A N 1
ATOM 6297 C CA . VAL A 1 811 ? -14.210 -6.056 20.122 1.00 94.06 811 VAL A CA 1
ATOM 6298 C C . VAL A 1 811 ? -13.698 -6.478 18.745 1.00 94.06 811 VAL A C 1
ATOM 6300 O O . VAL A 1 811 ? -12.559 -6.922 18.608 1.00 94.06 811 VAL A O 1
ATOM 6303 N N . VAL A 1 812 ? -14.538 -6.322 17.721 1.00 94.56 812 VAL A N 1
ATOM 6304 C CA . VAL A 1 812 ? -14.245 -6.646 16.313 1.00 94.56 812 VAL A CA 1
ATOM 6305 C C . VAL A 1 812 ? -14.600 -5.442 15.441 1.00 94.56 812 VAL A C 1
ATOM 6307 O O . VAL A 1 812 ? -15.679 -4.874 15.596 1.00 94.56 812 VAL A O 1
ATOM 6310 N N . GLU A 1 813 ? -13.723 -5.051 14.513 1.00 93.38 813 GLU A N 1
ATOM 6311 C CA . GLU A 1 813 ? -13.987 -3.963 13.559 1.00 93.38 813 GLU A CA 1
ATOM 6312 C C . GLU A 1 813 ? -14.247 -4.518 12.150 1.00 93.38 813 GLU A C 1
ATOM 6314 O O . GLU A 1 813 ? -13.385 -5.160 11.550 1.00 93.38 813 GLU A O 1
ATOM 6319 N N . ILE A 1 814 ? -15.416 -4.213 11.582 1.00 92.06 814 ILE A N 1
ATOM 6320 C CA . ILE A 1 814 ? -15.670 -4.341 10.146 1.00 92.06 814 ILE A CA 1
ATOM 6321 C C . ILE A 1 814 ? -15.133 -3.077 9.476 1.00 92.06 814 ILE A C 1
ATOM 6323 O O . ILE A 1 814 ? -15.784 -2.029 9.445 1.00 92.06 814 ILE A O 1
ATOM 6327 N N . GLN A 1 815 ? -13.905 -3.192 8.982 1.00 86.25 815 GLN A N 1
ATOM 6328 C CA . GLN A 1 815 ? -13.131 -2.100 8.402 1.00 86.25 815 GLN A CA 1
ATOM 6329 C C . GLN A 1 815 ? -13.650 -1.782 6.996 1.00 86.25 815 GLN A C 1
ATOM 6331 O O . GLN A 1 815 ? -13.497 -2.581 6.067 1.00 86.25 815 GLN A O 1
ATOM 6336 N N . ARG A 1 816 ? -14.307 -0.627 6.849 1.00 84.81 816 ARG A N 1
ATOM 6337 C CA . ARG A 1 816 ? -14.899 -0.132 5.597 1.00 84.81 816 ARG A CA 1
ATOM 6338 C C . ARG A 1 816 ? -14.776 1.387 5.556 1.00 84.81 816 ARG A C 1
ATOM 6340 O O . ARG A 1 816 ? -15.392 2.110 6.333 1.00 84.81 816 ARG A O 1
ATOM 6347 N N . GLY A 1 817 ? -13.942 1.866 4.639 1.00 72.25 817 GLY A N 1
ATOM 6348 C CA . GLY A 1 817 ? -13.405 3.218 4.668 1.00 72.25 817 GLY A CA 1
ATOM 6349 C C . GLY A 1 817 ? -12.092 3.240 5.449 1.00 72.25 817 GLY A C 1
ATOM 6350 O O . GLY A 1 817 ? -11.118 2.591 5.071 1.00 72.25 817 GLY A O 1
ATOM 6351 N N . ASN A 1 818 ? -12.062 3.999 6.542 1.00 78.81 818 ASN A N 1
ATOM 6352 C CA . ASN A 1 818 ? -10.823 4.340 7.238 1.00 78.81 818 ASN A CA 1
ATOM 6353 C C . ASN A 1 818 ? -10.748 3.637 8.598 1.00 78.81 818 ASN A C 1
ATOM 6355 O O . ASN A 1 818 ? -11.552 3.964 9.465 1.00 78.81 818 ASN A O 1
ATOM 6359 N N . LEU A 1 819 ? -9.743 2.789 8.803 1.00 83.81 819 LEU A N 1
ATOM 6360 C CA . LEU A 1 819 ? -9.427 2.027 10.019 1.00 83.81 819 LEU A CA 1
ATOM 6361 C C . LEU A 1 819 ? -9.586 2.809 11.341 1.00 83.81 819 LEU A C 1
ATOM 6363 O O . LEU A 1 819 ? -9.338 4.021 11.387 1.00 83.81 819 LEU A O 1
ATOM 6367 N N . ILE A 1 820 ? -9.923 2.102 12.423 1.00 87.75 820 ILE A N 1
ATOM 6368 C CA . ILE A 1 820 ? -9.886 2.587 13.812 1.00 87.75 820 ILE A CA 1
ATOM 6369 C C . ILE A 1 820 ? -8.982 1.694 14.673 1.00 87.75 820 ILE A C 1
ATOM 6371 O O . ILE A 1 820 ? -8.172 2.226 15.431 1.00 87.75 820 ILE A O 1
ATOM 6375 N N . LEU A 1 821 ? -9.083 0.366 14.550 1.00 89.38 821 LEU A N 1
ATOM 6376 C CA . LEU A 1 821 ? -8.284 -0.605 15.304 1.00 89.38 821 LEU A CA 1
ATOM 6377 C C . LEU A 1 821 ? -7.150 -1.166 14.427 1.00 89.38 821 LEU A C 1
ATOM 6379 O O . LEU A 1 821 ? -7.420 -1.562 13.293 1.00 89.38 821 LEU A O 1
ATOM 6383 N N . PRO A 1 822 ? -5.893 -1.258 14.908 1.00 88.81 822 PRO A N 1
ATOM 6384 C CA . PRO A 1 822 ? -4.787 -1.810 14.122 1.00 88.81 822 PRO A CA 1
ATOM 6385 C C . PRO A 1 822 ? -5.119 -3.199 13.528 1.00 88.81 822 PRO A C 1
ATOM 6387 O O . PRO A 1 822 ? -5.565 -4.079 14.267 1.00 88.81 822 PRO A O 1
ATOM 6390 N N . PRO A 1 823 ? -4.880 -3.455 12.224 1.00 90.25 823 PRO A N 1
ATOM 6391 C CA . PRO A 1 823 ? -5.336 -4.673 11.531 1.00 90.25 823 PRO A CA 1
ATOM 6392 C C . PRO A 1 823 ? -4.546 -5.951 11.893 1.00 90.25 823 PRO A C 1
ATOM 6394 O O . PRO A 1 823 ? -4.688 -6.993 11.249 1.00 90.25 823 PRO A O 1
ATOM 6397 N N . ILE A 1 824 ? -3.724 -5.876 12.941 1.00 90.50 824 ILE A N 1
ATOM 6398 C CA . ILE A 1 824 ? -2.797 -6.907 13.418 1.00 90.50 824 ILE A CA 1
ATOM 6399 C C . ILE A 1 824 ? -3.543 -8.149 13.941 1.00 90.50 824 ILE A C 1
ATOM 6401 O O . ILE A 1 824 ? -3.004 -9.249 13.869 1.00 90.50 824 ILE A O 1
ATOM 6405 N N . GLN A 1 825 ? -4.797 -8.015 14.395 1.00 89.38 825 GLN A N 1
ATOM 6406 C CA . GLN A 1 825 ? -5.645 -9.141 14.817 1.00 89.38 825 GLN A CA 1
ATOM 6407 C C . GLN A 1 825 ? -7.129 -8.962 14.445 1.00 89.38 825 GLN A C 1
ATOM 6409 O O . GLN A 1 825 ? -7.588 -7.845 14.218 1.00 89.38 825 GLN A O 1
ATOM 6414 N N . GLU A 1 826 ? -7.867 -10.077 14.335 1.00 87.50 826 GLU A N 1
ATOM 6415 C CA . GLU A 1 826 ? -9.297 -10.121 13.948 1.00 87.50 826 GLU A CA 1
ATOM 6416 C C . GLU A 1 826 ? -10.214 -9.599 15.063 1.00 87.50 826 GLU A C 1
ATOM 6418 O O . GLU A 1 826 ? -11.173 -8.877 14.800 1.00 87.50 826 GLU A O 1
ATOM 6423 N N . ALA A 1 827 ? -9.892 -9.943 16.311 1.00 91.50 827 ALA A N 1
ATOM 6424 C CA . ALA A 1 827 ? -10.633 -9.548 17.497 1.00 91.50 827 ALA A CA 1
ATOM 6425 C C . ALA A 1 827 ? -9.667 -9.096 18.595 1.00 91.50 827 ALA A C 1
ATOM 6427 O O . ALA A 1 827 ? -8.595 -9.673 18.771 1.00 91.50 827 ALA A O 1
ATOM 6428 N N . TRP A 1 828 ? -10.082 -8.091 19.355 1.00 92.38 828 TRP A N 1
ATOM 6429 C CA . TRP A 1 828 ? -9.370 -7.551 20.506 1.00 92.38 828 TRP A CA 1
ATOM 6430 C C . TRP A 1 828 ? -10.111 -7.942 21.787 1.00 92.38 828 TRP A C 1
ATOM 6432 O O . TRP A 1 828 ? -11.333 -7.849 21.828 1.00 92.38 828 TRP A O 1
ATOM 6442 N N . GLN A 1 829 ? -9.390 -8.357 22.828 1.00 91.62 829 GLN A N 1
ATOM 6443 C CA . GLN A 1 829 ? -9.924 -8.472 24.191 1.00 91.62 829 GLN A CA 1
ATOM 6444 C C . GLN A 1 829 ? -9.384 -7.284 24.984 1.00 91.62 829 GLN A C 1
ATOM 6446 O O . GLN A 1 829 ? -8.165 -7.154 25.103 1.00 91.62 829 GLN A O 1
ATOM 6451 N N . ILE A 1 830 ? -10.257 -6.382 25.440 1.00 88.50 830 ILE A N 1
ATOM 6452 C CA . ILE A 1 830 ? -9.841 -5.107 26.048 1.00 88.50 830 ILE A CA 1
ATOM 6453 C C . ILE A 1 830 ? -10.693 -4.727 27.264 1.00 88.50 830 ILE A C 1
ATOM 6455 O O . ILE A 1 830 ? -11.892 -5.014 27.291 1.00 88.50 830 ILE A O 1
ATOM 6459 N N . PRO A 1 831 ? -10.110 -4.054 28.273 1.00 81.50 831 PRO A N 1
ATOM 6460 C CA . PRO A 1 831 ? -10.855 -3.620 29.444 1.00 81.50 831 PRO A CA 1
ATOM 6461 C C . PRO A 1 831 ? -11.861 -2.516 29.097 1.00 81.50 831 PRO A C 1
ATOM 6463 O O . PRO A 1 831 ? -11.552 -1.557 28.385 1.00 81.50 831 PRO A O 1
ATOM 6466 N N . ALA A 1 832 ? -13.055 -2.623 29.679 1.00 86.81 832 ALA A N 1
ATOM 6467 C CA . ALA A 1 832 ? -13.971 -1.500 29.830 1.00 86.81 832 ALA A CA 1
ATOM 6468 C C . ALA A 1 832 ? -13.526 -0.671 31.048 1.00 86.81 832 ALA A C 1
ATOM 6470 O O . ALA A 1 832 ? -13.575 -1.145 32.182 1.00 86.81 832 ALA A O 1
ATOM 6471 N N . VAL A 1 833 ? -13.044 0.549 30.810 1.00 85.94 833 VAL A N 1
ATOM 6472 C CA . VAL A 1 833 ? -12.412 1.409 31.822 1.00 85.94 833 VAL A CA 1
ATOM 6473 C C . VAL A 1 833 ? -13.392 2.502 32.267 1.00 85.94 833 VAL A C 1
ATOM 6475 O O . VAL A 1 833 ? -13.918 3.214 31.408 1.00 85.94 833 VAL A O 1
ATOM 6478 N N . PRO A 1 834 ? -13.629 2.708 33.578 1.00 86.88 834 PRO A N 1
ATOM 6479 C CA . PRO A 1 834 ? -14.421 3.841 34.054 1.00 86.88 834 PRO A CA 1
ATOM 6480 C C . PRO A 1 834 ? -13.748 5.173 33.693 1.00 86.88 834 PRO A C 1
ATOM 6482 O O . PRO A 1 834 ? -12.543 5.341 33.903 1.00 86.88 834 PRO A O 1
ATOM 6485 N N . ALA A 1 835 ? -14.511 6.161 33.220 1.00 84.00 835 ALA A N 1
ATOM 6486 C CA . ALA A 1 835 ? -13.958 7.463 32.828 1.00 84.00 835 ALA A CA 1
ATOM 6487 C C . ALA A 1 835 ? -13.191 8.194 33.955 1.00 84.00 835 ALA A C 1
ATOM 6489 O O . ALA A 1 835 ? -12.291 8.984 33.672 1.00 84.00 835 ALA A O 1
ATOM 6490 N N . GLN A 1 836 ? -13.497 7.897 35.224 1.00 78.94 836 GLN A N 1
ATOM 6491 C CA . GLN A 1 836 ? -12.770 8.369 36.407 1.00 78.94 836 GLN A CA 1
ATOM 6492 C C . GLN A 1 836 ? -11.334 7.812 36.486 1.00 78.94 836 GLN A C 1
ATOM 6494 O O . GLN A 1 836 ? -10.429 8.533 36.895 1.00 78.94 836 GLN A O 1
ATOM 6499 N N . GLU A 1 837 ? -11.106 6.548 36.106 1.00 80.62 837 GLU A N 1
ATOM 6500 C CA . GLU A 1 837 ? -9.763 5.944 36.095 1.00 80.62 837 GLU A CA 1
ATOM 6501 C C . GLU A 1 837 ? -8.954 6.420 34.886 1.00 80.62 837 GLU A C 1
ATOM 6503 O O . GLU A 1 837 ? -7.809 6.831 35.052 1.00 80.62 837 GLU A O 1
ATOM 6508 N N . TRP A 1 838 ? -9.574 6.491 33.705 1.00 83.06 838 TRP A N 1
ATOM 6509 C CA . TRP A 1 838 ? -8.961 7.059 32.496 1.00 83.06 838 TRP A CA 1
ATOM 6510 C C . TRP A 1 838 ? -8.499 8.516 32.675 1.00 83.06 838 TRP A C 1
ATOM 6512 O O . TRP A 1 838 ? -7.425 8.897 32.208 1.00 83.06 838 TRP A O 1
ATOM 6522 N N . ALA A 1 839 ? -9.272 9.334 33.398 1.00 79.38 839 ALA A N 1
ATOM 6523 C CA . ALA A 1 839 ? -8.886 10.704 33.736 1.00 79.38 839 ALA A CA 1
ATOM 6524 C C . ALA A 1 839 ? -7.693 10.786 34.713 1.00 79.38 839 ALA A C 1
ATOM 6526 O O . ALA A 1 839 ? -7.035 11.824 34.767 1.00 79.38 839 ALA A O 1
ATOM 6527 N N . ALA A 1 840 ? -7.410 9.713 35.461 1.00 78.00 840 ALA A N 1
ATOM 6528 C CA . ALA A 1 840 ? -6.315 9.621 36.427 1.00 78.00 840 ALA A CA 1
ATOM 6529 C C . ALA A 1 840 ? -5.048 8.931 35.878 1.00 78.00 840 ALA A C 1
ATOM 6531 O O . ALA A 1 840 ? -4.019 8.955 36.555 1.00 78.00 840 ALA A O 1
ATOM 6532 N N . TRP A 1 841 ? -5.099 8.329 34.682 1.00 78.38 841 TRP A N 1
ATOM 6533 C CA . TRP A 1 841 ? -3.928 7.740 34.020 1.00 78.38 841 TRP A CA 1
ATOM 6534 C C . TRP A 1 841 ? -2.851 8.788 33.710 1.00 78.38 841 TRP A C 1
ATOM 6536 O O . TRP A 1 841 ? -3.143 9.919 33.301 1.00 78.38 841 TRP A O 1
ATOM 6546 N N . THR A 1 842 ? -1.590 8.381 33.839 1.00 71.88 842 THR A N 1
ATOM 6547 C CA . THR A 1 842 ? -0.420 9.170 33.446 1.00 71.88 842 THR A CA 1
ATOM 6548 C C . THR A 1 842 ? -0.341 9.362 31.927 1.00 71.88 842 THR A C 1
ATOM 6550 O O . THR A 1 842 ? -0.974 8.654 31.144 1.00 71.88 842 THR A O 1
ATOM 6553 N N . MET A 1 843 ? 0.471 10.327 31.481 1.00 68.19 843 MET A N 1
ATOM 6554 C CA . MET A 1 843 ? 0.701 10.561 30.047 1.00 68.19 843 MET A CA 1
ATOM 6555 C C . MET A 1 843 ? 1.319 9.357 29.325 1.00 68.19 843 MET A C 1
ATOM 6557 O O . MET A 1 843 ? 1.123 9.233 28.122 1.00 68.19 843 MET A O 1
ATOM 6561 N N . GLU A 1 844 ? 2.045 8.494 30.034 1.00 65.00 844 GLU A N 1
ATOM 6562 C CA . GLU A 1 844 ? 2.724 7.324 29.473 1.00 65.00 844 GLU A CA 1
ATOM 6563 C C . GLU A 1 844 ? 1.727 6.178 29.236 1.00 65.00 844 GLU A C 1
ATOM 6565 O O . GLU A 1 844 ? 1.544 5.755 28.095 1.00 65.00 844 GLU A O 1
ATOM 6570 N N . GLU A 1 845 ? 0.958 5.802 30.268 1.00 67.31 845 GLU A N 1
ATOM 6571 C CA . GLU A 1 845 ? -0.141 4.814 30.200 1.00 67.31 845 GLU A CA 1
ATOM 6572 C C . GLU A 1 845 ? -1.199 5.151 29.131 1.00 67.31 845 GLU A C 1
ATOM 6574 O O . GLU A 1 845 ? -1.861 4.266 28.593 1.00 67.31 845 GLU A O 1
ATOM 6579 N N . LYS A 1 846 ? -1.365 6.439 28.811 1.00 65.62 846 LYS A N 1
ATOM 6580 C CA . LYS A 1 846 ? -2.315 6.945 27.807 1.00 65.62 846 LYS A CA 1
ATOM 6581 C C . LYS A 1 846 ? -1.822 6.880 26.358 1.00 65.62 846 LYS A C 1
ATOM 6583 O O . LYS A 1 846 ? -2.621 7.142 25.455 1.00 65.62 846 LYS A O 1
ATOM 6588 N N . ARG A 1 847 ? -0.522 6.665 26.116 1.00 70.25 847 ARG A N 1
ATOM 6589 C CA . ARG A 1 847 ? 0.115 7.006 24.826 1.00 70.25 847 ARG A CA 1
ATOM 6590 C C . ARG A 1 847 ? 1.010 5.937 24.222 1.00 70.25 847 ARG A C 1
ATOM 6592 O O . ARG A 1 847 ? 1.264 6.032 23.029 1.00 70.25 847 ARG A O 1
ATOM 6599 N N . THR A 1 848 ? 1.483 4.952 24.972 1.00 67.94 848 THR A N 1
ATOM 6600 C CA . THR A 1 848 ? 2.346 3.905 24.411 1.00 67.94 848 THR A CA 1
ATOM 6601 C C . THR A 1 848 ? 1.539 2.733 23.839 1.00 67.94 848 THR A C 1
ATOM 6603 O O . THR A 1 848 ? 0.470 2.377 24.333 1.00 67.94 848 THR A O 1
ATOM 6606 N N . GLY A 1 849 ? 2.064 2.121 22.773 1.00 79.50 849 GLY A N 1
ATOM 6607 C CA . GLY A 1 849 ? 1.544 0.875 22.202 1.00 79.50 849 GLY A CA 1
ATOM 6608 C C . GLY A 1 849 ? 0.295 0.995 21.316 1.00 79.50 849 GLY A C 1
ATOM 6609 O O . GLY A 1 849 ? -0.124 2.070 20.889 1.00 79.50 849 GLY A O 1
ATOM 6610 N N . ILE A 1 850 ? -0.273 -0.171 20.997 1.00 86.69 850 ILE A N 1
ATOM 6611 C CA . ILE A 1 850 ? -1.351 -0.361 20.005 1.00 86.69 850 ILE A CA 1
ATOM 6612 C C . ILE A 1 850 ? -2.696 -0.794 20.601 1.00 86.69 850 ILE A C 1
ATOM 6614 O O . ILE A 1 850 ? -3.698 -0.804 19.887 1.00 86.69 850 ILE A O 1
ATOM 6618 N N . ALA A 1 851 ? -2.732 -1.176 21.879 1.00 86.12 851 ALA A N 1
ATOM 6619 C CA . ALA A 1 851 ? -3.909 -1.759 22.515 1.00 86.12 851 ALA A CA 1
ATOM 6620 C C . ALA A 1 851 ? -5.050 -0.723 22.660 1.00 86.12 851 ALA A C 1
ATOM 6622 O O . ALA A 1 851 ? -4.892 0.260 23.387 1.00 86.12 851 ALA A O 1
ATOM 6623 N N . PRO A 1 852 ? -6.203 -0.905 21.988 1.00 89.12 852 PRO A N 1
ATOM 6624 C CA . PRO A 1 852 ? -7.331 0.008 22.103 1.00 89.12 852 PRO A CA 1
ATOM 6625 C C . PRO A 1 852 ? -7.974 -0.086 23.491 1.00 89.12 852 PRO A C 1
ATOM 6627 O O . PRO A 1 852 ? -7.845 -1.090 24.189 1.00 89.12 852 PRO A O 1
ATOM 6630 N N . HIS A 1 853 ? -8.690 0.961 23.896 1.00 87.50 853 HIS A N 1
ATOM 6631 C CA . HIS A 1 853 ? -9.357 1.010 25.197 1.00 87.50 853 HIS A CA 1
ATOM 6632 C C . HIS A 1 853 ? -10.755 1.623 25.086 1.00 87.50 853 HIS A C 1
ATOM 6634 O O . HIS A 1 853 ? -10.979 2.589 24.351 1.00 87.50 853 HIS A O 1
ATOM 6640 N N . LEU A 1 854 ? -11.706 1.062 25.836 1.00 91.62 854 LEU A N 1
ATOM 6641 C CA . LEU A 1 854 ? -13.065 1.587 25.928 1.00 91.62 854 LEU A CA 1
ATOM 6642 C C . LEU A 1 854 ? -13.194 2.406 27.207 1.00 91.62 854 LEU A C 1
ATOM 6644 O O . LEU A 1 854 ? -13.008 1.880 28.302 1.00 91.62 854 LEU A O 1
ATOM 6648 N N . VAL A 1 855 ? -13.546 3.678 27.071 1.00 91.25 855 VAL A N 1
ATOM 6649 C CA . VAL A 1 855 ? -13.846 4.557 28.201 1.00 91.25 855 VAL A CA 1
ATOM 6650 C C . VAL A 1 855 ? -15.356 4.570 28.391 1.00 91.25 855 VAL A C 1
ATOM 6652 O O . VAL A 1 855 ? -16.072 5.122 27.558 1.00 91.25 855 VAL A O 1
ATOM 6655 N N . VAL A 1 856 ? -15.851 3.970 29.473 1.00 90.94 856 VAL A N 1
ATOM 6656 C CA . VAL A 1 856 ? -17.276 3.998 29.823 1.00 90.94 856 VAL A CA 1
ATOM 6657 C C . VAL A 1 856 ? -17.553 5.239 30.664 1.00 90.94 856 VAL A C 1
ATOM 6659 O O . VAL A 1 856 ? -17.024 5.397 31.769 1.00 90.94 856 VAL A O 1
ATOM 6662 N N . VAL A 1 857 ? -18.378 6.137 30.131 1.00 88.25 857 VAL A N 1
ATOM 6663 C CA . VAL A 1 857 ? -18.850 7.326 30.846 1.00 88.25 857 VAL A CA 1
ATOM 6664 C C . VAL A 1 857 ? -19.973 6.929 31.821 1.00 88.25 857 VAL A C 1
ATOM 6666 O O . VAL A 1 857 ? -20.887 6.216 31.408 1.00 88.25 857 VAL A O 1
ATOM 6669 N N . PRO A 1 858 ? -19.936 7.368 33.093 1.00 79.12 858 PRO A N 1
ATOM 6670 C CA . PRO A 1 858 ? -20.988 7.095 34.081 1.00 79.12 858 PRO A CA 1
ATOM 6671 C C . PRO A 1 858 ? -22.294 7.844 33.773 1.00 79.12 858 PRO A C 1
ATOM 6673 O O . PRO A 1 858 ? -22.266 8.950 33.230 1.00 79.12 858 PRO A O 1
ATOM 6676 N N . LEU A 1 859 ? -23.429 7.281 34.194 1.00 74.62 859 LEU A N 1
ATOM 6677 C CA . LEU A 1 859 ? -24.766 7.859 34.024 1.00 74.62 859 LEU A CA 1
ATOM 6678 C C . LEU A 1 859 ? -24.918 9.192 34.780 1.00 74.62 859 LEU A C 1
ATOM 6680 O O . LEU A 1 859 ? -25.453 10.160 34.248 1.00 74.62 859 LEU A O 1
ATOM 6684 N N . HIS A 1 860 ? -24.397 9.256 36.008 1.00 68.94 860 HIS A N 1
ATOM 6685 C CA . HIS A 1 860 ? -24.570 10.391 36.929 1.00 68.94 860 HIS A CA 1
ATOM 6686 C C . HIS A 1 860 ? -23.416 11.410 36.908 1.00 68.94 860 HIS A C 1
ATOM 6688 O O . HIS A 1 860 ? -23.334 12.287 37.770 1.00 68.94 860 HIS A O 1
ATOM 6694 N N . GLY A 1 861 ? -22.491 11.295 35.951 1.00 62.69 861 GLY A N 1
ATOM 6695 C CA . GLY A 1 861 ? -21.268 12.099 35.921 1.00 62.69 861 GLY A CA 1
ATOM 6696 C C . GLY A 1 861 ? -20.184 11.624 36.902 1.00 62.69 861 GLY A C 1
ATOM 6697 O O . GLY A 1 861 ? -20.163 10.481 37.357 1.00 62.69 861 GLY A O 1
ATOM 6698 N N . LEU A 1 862 ? -19.201 12.488 37.164 1.00 60.56 862 LEU A N 1
ATOM 6699 C CA . LEU A 1 862 ? -17.983 12.128 37.899 1.00 60.56 862 LEU A CA 1
ATOM 6700 C C . LEU A 1 862 ? -18.189 12.103 39.420 1.00 60.56 862 LEU A C 1
ATOM 6702 O O . LEU A 1 862 ? -18.752 13.029 39.998 1.00 60.56 862 LEU A O 1
ATOM 6706 N N . VAL A 1 863 ? -17.614 11.091 40.074 1.00 61.81 863 VAL A N 1
ATOM 6707 C CA . VAL A 1 863 ? -17.498 11.038 41.539 1.00 61.81 863 VAL A CA 1
ATOM 6708 C C . VAL A 1 863 ? -16.413 12.027 42.001 1.00 61.81 863 VAL A C 1
ATOM 6710 O O . VAL A 1 863 ? -15.337 12.044 41.395 1.00 61.81 863 VAL A O 1
ATOM 6713 N N . PRO A 1 864 ? -16.624 12.818 43.071 1.00 63.12 864 PRO A N 1
ATOM 6714 C CA . PRO A 1 864 ? -15.572 13.644 43.662 1.00 63.12 864 PRO A CA 1
ATOM 6715 C C . PRO A 1 864 ? -14.357 12.820 44.121 1.00 63.12 864 PRO A C 1
ATOM 6717 O O . PRO A 1 864 ? -14.505 11.726 44.668 1.00 63.12 864 PRO A O 1
ATOM 6720 N N . GLU A 1 865 ? -13.143 13.362 43.968 1.00 59.31 865 GLU A N 1
ATOM 6721 C CA . GLU A 1 865 ? -11.914 12.664 44.384 1.00 59.31 865 GLU A CA 1
ATOM 6722 C C . GLU A 1 865 ? -11.885 12.304 45.876 1.00 59.31 865 GLU A C 1
ATOM 6724 O O . GLU A 1 865 ? -11.305 11.286 46.246 1.00 59.31 865 GLU A O 1
ATOM 6729 N N . GLU A 1 866 ? -12.460 13.141 46.740 1.00 58.06 866 GLU A N 1
ATOM 6730 C CA . GLU A 1 866 ? -12.462 12.915 48.190 1.00 58.06 866 GLU A CA 1
ATOM 6731 C C . GLU A 1 866 ? -13.350 11.725 48.569 1.00 58.06 866 GLU A C 1
ATOM 6733 O O . GLU A 1 866 ? -12.919 10.870 49.346 1.00 58.06 866 GLU A O 1
ATOM 6738 N N . SER A 1 867 ? -14.521 11.603 47.928 1.00 57.06 867 SER A N 1
ATOM 6739 C CA . SER A 1 867 ? -15.347 10.393 47.969 1.00 57.06 867 SER A CA 1
ATOM 6740 C C . SER A 1 867 ? -14.545 9.182 47.504 1.00 57.06 867 SER A C 1
ATOM 6742 O O . SER A 1 867 ? -14.365 8.259 48.286 1.00 57.06 867 SER A O 1
ATOM 6744 N N . LEU A 1 868 ? -13.943 9.214 46.306 1.00 59.38 868 LEU A N 1
ATOM 6745 C CA . LEU A 1 868 ? -13.160 8.082 45.784 1.00 59.38 868 LEU A CA 1
ATOM 6746 C C . LEU A 1 868 ? -11.975 7.687 46.682 1.00 59.38 868 LEU A C 1
ATOM 6748 O O . LEU A 1 868 ? -11.645 6.503 46.773 1.00 59.38 868 LEU A O 1
ATOM 6752 N N . LYS A 1 869 ? -11.333 8.640 47.369 1.00 60.22 869 LYS A N 1
ATOM 6753 C CA . LYS A 1 869 ? -10.294 8.363 48.378 1.00 60.22 869 LYS A CA 1
ATOM 6754 C C . LYS A 1 869 ? -10.889 7.661 49.603 1.00 60.22 869 LYS A C 1
ATOM 6756 O O . LYS A 1 869 ? -10.293 6.700 50.084 1.00 60.22 869 LYS A O 1
ATOM 6761 N N . ALA A 1 870 ? -12.079 8.059 50.057 1.00 53.34 870 ALA A N 1
ATOM 6762 C CA . ALA A 1 870 ? -12.809 7.364 51.115 1.00 53.34 870 ALA A CA 1
ATOM 6763 C C . ALA A 1 870 ? -13.310 5.970 50.681 1.00 53.34 870 ALA A C 1
ATOM 6765 O O . ALA A 1 870 ? -13.164 5.023 51.451 1.00 53.34 870 ALA A O 1
ATOM 6766 N N . THR A 1 871 ? -13.819 5.792 49.455 1.00 54.28 871 THR A N 1
ATOM 6767 C CA . THR A 1 871 ? -14.218 4.481 48.911 1.00 54.28 871 THR A CA 1
ATOM 6768 C C . THR A 1 871 ? -13.012 3.545 48.822 1.00 54.28 871 THR A C 1
ATOM 6770 O O . THR A 1 871 ? -13.076 2.411 49.288 1.00 54.28 871 THR A O 1
ATOM 6773 N N . ARG A 1 872 ? -11.869 4.032 48.311 1.00 59.00 872 ARG A N 1
ATOM 6774 C CA . ARG A 1 872 ? -10.595 3.286 48.254 1.00 59.00 872 ARG A CA 1
ATOM 6775 C C . ARG A 1 872 ? -10.027 2.943 49.637 1.00 59.00 872 ARG A C 1
ATOM 6777 O O . ARG A 1 872 ? -9.316 1.955 49.744 1.00 59.00 872 ARG A O 1
ATOM 6784 N N . ALA A 1 873 ? -10.345 3.718 50.676 1.00 51.16 873 ALA A N 1
ATOM 6785 C CA . ALA A 1 873 ? -9.957 3.437 52.064 1.00 51.16 873 ALA A CA 1
ATOM 6786 C C . ALA A 1 873 ? -10.963 2.549 52.831 1.00 51.16 873 ALA A C 1
ATOM 6788 O O . ALA A 1 873 ? -10.626 2.018 53.887 1.00 51.16 873 ALA A O 1
ATOM 6789 N N . ARG A 1 874 ? -12.196 2.397 52.327 1.00 49.19 874 ARG A N 1
ATOM 6790 C CA . ARG A 1 874 ? -13.243 1.513 52.878 1.00 49.19 874 ARG A CA 1
ATOM 6791 C C . ARG A 1 874 ? -13.330 0.160 52.159 1.00 49.19 874 ARG A C 1
ATOM 6793 O O . ARG A 1 874 ? -13.875 -0.786 52.721 1.00 49.19 874 ARG A O 1
ATOM 6800 N N . GLY A 1 875 ? -12.830 0.074 50.926 1.00 42.31 875 GLY A N 1
ATOM 6801 C CA . GLY A 1 875 ? -12.814 -1.135 50.103 1.00 42.31 875 GLY A CA 1
ATOM 6802 C C . GLY A 1 875 ? -11.692 -2.108 50.478 1.00 42.31 875 GLY A C 1
ATOM 6803 O O . GLY A 1 875 ? -10.549 -1.710 50.668 1.00 42.31 875 GLY A O 1
ATOM 6804 N N . VAL A 1 876 ? -12.046 -3.392 50.561 1.00 38.16 876 VAL A N 1
ATOM 6805 C CA . VAL A 1 876 ? -11.185 -4.530 50.937 1.00 38.16 876 VAL A CA 1
ATOM 6806 C C . VAL A 1 876 ? -9.928 -4.641 50.054 1.00 38.16 876 VAL A C 1
ATOM 6808 O O . VAL A 1 876 ? -9.984 -4.366 48.858 1.00 38.16 876 VAL A O 1
ATOM 6811 N N . GLU A 1 877 ? -8.823 -5.166 50.606 1.00 39.22 877 GLU A N 1
ATOM 6812 C CA . GLU A 1 877 ? -7.583 -5.514 49.872 1.00 39.22 877 GLU A CA 1
ATOM 6813 C C . GLU A 1 877 ? -7.806 -6.453 48.665 1.00 39.22 877 GLU A C 1
ATOM 6815 O O . GLU A 1 877 ? -6.978 -6.539 47.756 1.00 39.22 877 GLU A O 1
ATOM 6820 N N . ALA A 1 878 ? -8.943 -7.149 48.626 1.00 37.25 878 ALA A N 1
ATOM 6821 C CA . ALA A 1 878 ? -9.344 -8.036 47.548 1.00 37.25 878 ALA A CA 1
ATOM 6822 C C . ALA A 1 878 ? -10.024 -7.281 46.389 1.00 37.25 878 ALA A C 1
ATOM 6824 O O . ALA A 1 878 ? -11.232 -7.378 46.236 1.00 37.25 878 ALA A O 1
ATOM 6825 N N . PHE A 1 879 ? -9.244 -6.580 45.557 1.00 41.97 879 PHE A N 1
ATOM 6826 C CA . PHE A 1 879 ? -9.454 -6.468 44.098 1.00 41.97 879 PHE A CA 1
ATOM 6827 C C . PHE A 1 879 ? -8.186 -5.905 43.444 1.00 41.97 879 PHE A C 1
ATOM 6829 O O . PHE A 1 879 ? -7.868 -4.720 43.598 1.00 41.97 879 PHE A O 1
ATOM 6836 N N . ALA A 1 880 ? -7.470 -6.765 42.713 1.00 38.62 880 ALA A N 1
ATOM 6837 C CA . ALA A 1 880 ? -6.146 -6.481 42.163 1.00 38.62 880 ALA A CA 1
ATOM 6838 C C . ALA A 1 880 ? -6.081 -5.180 41.339 1.00 38.62 880 ALA A C 1
ATOM 6840 O O . ALA A 1 880 ? -7.072 -4.707 40.769 1.00 38.62 880 ALA A O 1
ATOM 6841 N N . LYS A 1 881 ? -4.872 -4.617 41.226 1.00 44.09 881 LYS A N 1
ATOM 6842 C CA . LYS A 1 881 ? -4.586 -3.631 40.181 1.00 44.09 881 LYS A CA 1
ATOM 6843 C C . LYS A 1 881 ? -4.886 -4.295 38.832 1.00 44.09 881 LYS A C 1
ATOM 6845 O O . LYS A 1 881 ? -4.232 -5.282 38.501 1.00 44.09 881 LYS A O 1
ATOM 6850 N N . ARG A 1 882 ? -5.829 -3.752 38.052 1.00 42.97 882 ARG A N 1
ATOM 6851 C CA . ARG A 1 882 ? -5.802 -3.972 36.600 1.00 42.97 882 ARG A CA 1
ATOM 6852 C C . ARG A 1 882 ? -4.450 -3.412 36.131 1.00 42.97 882 ARG A C 1
ATOM 6854 O O . ARG A 1 882 ? -4.151 -2.271 36.495 1.00 42.97 882 ARG A O 1
ATOM 6861 N N . PRO A 1 883 ? -3.603 -4.185 35.432 1.00 36.78 883 PRO A N 1
ATOM 6862 C CA . PRO A 1 883 ? -2.419 -3.609 34.811 1.00 36.78 883 PRO A CA 1
ATOM 6863 C C . PRO A 1 883 ? -2.858 -2.569 33.762 1.00 36.78 883 PRO A C 1
ATOM 6865 O O . PRO A 1 883 ? -3.985 -2.658 33.258 1.00 36.78 883 PRO A O 1
ATOM 6868 N N . PRO A 1 884 ? -1.999 -1.596 33.408 1.00 38.16 884 PRO A N 1
ATOM 6869 C CA . PRO A 1 884 ? -2.200 -0.842 32.176 1.00 38.16 884 PRO A CA 1
ATOM 6870 C C . PRO A 1 884 ? -2.271 -1.816 30.981 1.00 38.16 884 PRO A C 1
ATOM 6872 O O . PRO A 1 884 ? -1.764 -2.941 31.075 1.00 38.16 884 PRO A O 1
ATOM 6875 N N . PRO A 1 885 ? -2.916 -1.430 29.865 1.00 37.78 885 PRO A N 1
ATOM 6876 C CA . PRO A 1 885 ? -3.011 -2.292 28.688 1.00 37.78 885 PRO A CA 1
ATOM 6877 C C . PRO A 1 885 ? -1.618 -2.751 28.223 1.00 37.78 885 PRO A C 1
ATOM 6879 O O . PRO A 1 885 ? -0.657 -1.986 28.289 1.00 37.78 885 PRO A O 1
ATOM 6882 N N . LEU A 1 886 ? -1.510 -4.013 27.781 1.00 36.59 886 LEU A N 1
ATOM 6883 C CA . LEU A 1 886 ? -0.226 -4.665 27.486 1.00 36.59 886 LEU A CA 1
ATOM 6884 C C . LEU A 1 886 ? 0.651 -3.823 26.542 1.00 36.59 886 LEU A C 1
ATOM 6886 O O . LEU A 1 886 ? 0.285 -3.569 25.394 1.00 36.59 886 LEU A O 1
ATOM 6890 N N . GLY A 1 887 ? 1.820 -3.423 27.050 1.00 34.78 887 GLY A N 1
ATOM 6891 C CA . GLY A 1 887 ? 2.764 -2.539 26.359 1.00 34.78 887 GLY A CA 1
ATOM 6892 C C . GLY A 1 887 ? 3.884 -1.956 27.235 1.00 34.78 887 GLY A C 1
ATOM 6893 O O . GLY A 1 887 ? 4.840 -1.414 26.692 1.00 34.78 887 GLY A O 1
ATOM 6894 N N . SER A 1 888 ? 3.807 -2.075 28.567 1.00 31.62 888 SER A N 1
ATOM 6895 C CA . SER A 1 888 ? 4.765 -1.464 29.508 1.00 31.62 888 SER A CA 1
ATOM 6896 C C . SER A 1 888 ? 5.961 -2.341 29.919 1.00 31.62 888 SER A C 1
ATOM 6898 O O . SER A 1 888 ? 6.670 -1.976 30.854 1.00 31.62 888 SER A O 1
ATOM 6900 N N . GLU A 1 889 ? 6.190 -3.497 29.287 1.00 27.66 889 GLU A N 1
ATOM 6901 C CA . GLU A 1 889 ? 7.371 -4.331 29.564 1.00 27.66 889 GLU A CA 1
ATOM 6902 C C . GLU A 1 889 ? 8.456 -4.120 28.504 1.00 27.66 889 GLU A C 1
ATOM 6904 O O . GLU A 1 889 ? 8.306 -4.481 27.336 1.00 27.66 889 GLU A O 1
ATOM 6909 N N . SER A 1 890 ? 9.576 -3.531 28.929 1.00 25.50 890 SER A N 1
ATOM 6910 C CA . SER A 1 890 ? 10.790 -3.440 28.126 1.00 25.50 890 SER A CA 1
ATOM 6911 C C . SER A 1 890 ? 11.414 -4.828 27.937 1.00 25.50 890 SER A C 1
ATOM 6913 O O . SER A 1 890 ? 11.487 -5.637 28.859 1.00 25.50 890 SER A O 1
ATOM 6915 N N . ALA A 1 891 ? 11.845 -5.104 26.706 1.00 26.84 891 ALA A N 1
ATOM 6916 C CA . ALA A 1 891 ? 12.151 -6.443 26.212 1.00 26.84 891 ALA A CA 1
ATOM 6917 C C . ALA A 1 891 ? 13.040 -7.317 27.126 1.00 26.84 891 ALA A C 1
ATOM 6919 O O . ALA A 1 891 ? 14.228 -7.053 27.305 1.00 26.84 891 ALA A O 1
ATOM 6920 N N . THR A 1 892 ? 12.500 -8.464 27.548 1.00 22.44 892 THR A N 1
ATOM 6921 C CA . THR A 1 892 ? 13.266 -9.708 27.738 1.00 22.44 892 THR A CA 1
ATOM 6922 C C . THR A 1 892 ? 12.492 -10.893 27.150 1.00 22.44 892 THR A C 1
ATOM 6924 O O . THR A 1 892 ? 11.280 -10.831 26.967 1.00 22.44 892 THR A O 1
ATOM 6927 N N . ASN A 1 893 ? 13.208 -11.950 26.757 1.00 30.02 893 ASN A N 1
ATOM 6928 C CA . ASN A 1 893 ? 12.667 -13.010 25.900 1.00 30.02 893 ASN A CA 1
ATOM 6929 C C . ASN A 1 893 ? 11.569 -13.854 26.575 1.00 30.02 893 ASN A C 1
ATOM 6931 O O . ASN A 1 893 ? 11.871 -14.684 27.432 1.00 30.02 893 ASN A O 1
ATOM 6935 N N . ALA A 1 894 ? 10.338 -13.752 26.071 1.00 23.08 894 ALA A N 1
ATOM 6936 C CA . ALA A 1 894 ? 9.283 -14.745 26.251 1.00 23.08 894 ALA A CA 1
ATOM 6937 C C . ALA A 1 894 ? 8.709 -15.134 24.877 1.00 23.08 894 ALA A C 1
ATOM 6939 O O . ALA A 1 894 ? 8.403 -14.271 24.055 1.00 23.08 894 ALA A O 1
ATOM 6940 N N . ALA A 1 895 ? 8.590 -16.436 24.608 1.00 22.47 895 ALA A N 1
ATOM 6941 C CA . ALA A 1 895 ? 7.911 -16.933 23.412 1.00 22.47 895 ALA A CA 1
ATOM 6942 C C . ALA A 1 895 ? 6.382 -16.891 23.620 1.00 22.47 895 ALA A C 1
ATOM 6944 O O . ALA A 1 895 ? 5.934 -17.050 24.755 1.00 22.47 895 ALA A O 1
ATOM 6945 N N . PRO A 1 896 ? 5.568 -16.702 22.564 1.00 27.55 896 PRO A N 1
ATOM 6946 C CA . PRO A 1 896 ? 4.118 -16.644 22.710 1.00 27.55 896 PRO A CA 1
ATOM 6947 C C . PRO A 1 896 ? 3.541 -18.017 23.086 1.00 27.55 896 PRO A C 1
ATOM 6949 O O . PRO A 1 896 ? 3.598 -18.962 22.295 1.00 27.55 896 PRO A O 1
ATOM 6952 N N . ASP A 1 897 ? 2.941 -18.114 24.273 1.00 21.41 897 ASP A N 1
ATOM 6953 C CA . ASP A 1 897 ? 2.175 -19.292 24.683 1.00 21.41 897 ASP A CA 1
ATOM 6954 C C . ASP A 1 897 ? 0.896 -19.408 23.841 1.00 21.41 897 ASP A C 1
ATOM 6956 O O . ASP A 1 897 ? -0.060 -18.639 23.976 1.00 21.41 897 ASP A O 1
ATOM 6960 N N . VAL A 1 898 ? 0.877 -20.391 22.939 1.00 23.81 898 VAL A N 1
ATOM 6961 C CA . VAL A 1 898 ? -0.262 -20.648 22.053 1.00 23.81 898 VAL A CA 1
ATOM 6962 C C . VAL A 1 898 ? -1.404 -21.275 22.852 1.00 23.81 898 VAL A C 1
ATOM 6964 O O . VAL A 1 898 ? -1.414 -22.484 23.106 1.00 23.81 898 VAL A O 1
ATOM 6967 N N . ILE A 1 899 ? -2.406 -20.462 23.198 1.00 24.17 899 ILE A N 1
ATOM 6968 C CA . ILE A 1 899 ? -3.678 -20.939 23.753 1.00 24.17 899 ILE A CA 1
ATOM 6969 C C . ILE A 1 899 ? -4.364 -21.829 22.709 1.00 24.17 899 ILE A C 1
ATOM 6971 O O . ILE A 1 899 ? -4.960 -21.358 21.740 1.00 24.17 899 ILE A O 1
ATOM 6975 N N . LYS A 1 900 ? -4.284 -23.146 22.914 1.00 22.03 900 LYS A N 1
ATOM 6976 C CA . LYS A 1 900 ? -4.975 -24.135 22.083 1.00 22.03 900 LYS A CA 1
ATOM 6977 C C . LYS A 1 900 ? -6.478 -24.085 22.343 1.00 22.03 900 LYS A C 1
ATOM 6979 O O . LYS A 1 900 ? -6.959 -24.629 23.334 1.00 22.03 900 LYS A O 1
ATOM 6984 N N . LEU A 1 901 ? -7.223 -23.494 21.414 1.00 24.89 901 LEU A N 1
ATOM 6985 C CA . LEU A 1 901 ? -8.659 -23.731 21.303 1.00 24.89 901 LEU A CA 1
ATOM 6986 C C . LEU A 1 901 ? -8.887 -25.152 20.767 1.00 24.89 901 LEU A C 1
ATOM 6988 O O . LEU A 1 901 ? -8.484 -25.472 19.649 1.00 24.89 901 LEU A O 1
ATOM 6992 N N . ASN A 1 902 ? -9.525 -26.006 21.570 1.00 23.55 902 ASN A N 1
ATOM 6993 C CA . ASN A 1 902 ? -9.928 -27.342 21.134 1.00 23.55 902 ASN A CA 1
ATOM 6994 C C . ASN A 1 902 ? -11.031 -27.234 20.071 1.00 23.55 902 ASN A C 1
ATOM 6996 O O . ASN A 1 902 ? -12.131 -26.767 20.360 1.00 23.55 902 ASN A O 1
ATOM 7000 N N . LEU A 1 903 ? -10.744 -27.718 18.863 1.00 26.06 903 LEU A N 1
ATOM 7001 C CA . LEU A 1 903 ? -11.710 -27.880 17.778 1.00 26.06 903 LEU A CA 1
ATOM 7002 C C . LEU A 1 903 ? -11.911 -29.371 17.486 1.00 26.06 903 LEU A C 1
ATOM 7004 O O . LEU A 1 903 ? -11.371 -29.913 16.525 1.00 26.06 903 LEU A O 1
ATOM 7008 N N . GLU A 1 904 ? -12.704 -30.040 18.324 1.00 23.25 904 GLU A N 1
ATOM 7009 C CA . GLU A 1 904 ? -13.264 -31.349 17.978 1.00 23.25 904 GLU A CA 1
ATOM 7010 C C . GLU A 1 904 ? -14.529 -31.138 17.131 1.00 23.25 904 GLU A C 1
ATOM 7012 O O . GLU A 1 904 ? -15.589 -30.767 17.629 1.00 23.25 904 GLU A O 1
ATOM 7017 N N . GLY A 1 905 ? -14.389 -31.326 15.817 1.00 23.42 905 GLY A N 1
ATOM 7018 C CA . GLY A 1 905 ? -15.445 -31.112 14.824 1.00 23.42 905 GLY A CA 1
ATOM 7019 C C . GLY A 1 905 ? -15.021 -31.691 13.478 1.00 23.42 905 GLY A C 1
ATOM 7020 O O . GLY A 1 905 ? -14.376 -31.020 12.677 1.00 23.42 905 GLY A O 1
ATOM 7021 N N . SER A 1 906 ? -15.309 -32.975 13.267 1.00 21.61 906 SER A N 1
ATOM 7022 C CA . SER A 1 906 ? -14.687 -33.803 12.228 1.00 21.61 906 SER A CA 1
ATOM 7023 C C . SER A 1 906 ? -14.951 -33.354 10.786 1.00 21.61 906 SER A C 1
ATOM 7025 O O . SER A 1 906 ? -16.106 -33.262 10.369 1.00 21.61 906 SER A O 1
ATOM 7027 N N . TRP A 1 907 ? -13.880 -33.279 9.992 1.00 22.06 907 TRP A N 1
ATOM 7028 C CA . TRP A 1 907 ? -13.903 -33.511 8.542 1.00 22.06 907 TRP A CA 1
ATOM 7029 C C . TRP A 1 907 ? -12.966 -34.688 8.199 1.00 22.06 907 TRP A C 1
ATOM 7031 O O . TRP A 1 907 ? -12.012 -34.918 8.948 1.00 22.06 907 TRP A O 1
ATOM 7041 N N . PRO A 1 908 ? -13.207 -35.466 7.125 1.00 24.34 908 PRO A N 1
ATOM 7042 C CA . PRO A 1 908 ? -12.441 -36.690 6.873 1.00 24.34 908 PRO A CA 1
ATOM 7043 C C . PRO A 1 908 ? -11.053 -36.412 6.266 1.00 24.34 908 PRO A C 1
ATOM 7045 O O . PRO A 1 908 ? -10.957 -35.894 5.155 1.00 24.34 908 PRO A O 1
ATOM 7048 N N . GLU A 1 909 ? -9.973 -36.812 6.950 1.00 24.33 909 GLU A N 1
ATOM 7049 C CA . GLU A 1 909 ? -8.637 -36.905 6.336 1.00 24.33 909 GLU A CA 1
ATOM 7050 C C . GLU A 1 909 ? -8.577 -38.083 5.346 1.00 24.33 909 GLU A C 1
ATOM 7052 O O . GLU A 1 909 ? -8.926 -39.212 5.695 1.00 24.33 909 GLU A O 1
ATOM 7057 N N . ALA A 1 910 ? -8.016 -37.862 4.153 1.00 21.80 910 ALA A N 1
ATOM 7058 C CA . ALA A 1 910 ? -7.563 -38.934 3.268 1.00 21.80 910 ALA A CA 1
ATOM 7059 C C . ALA A 1 910 ? -6.265 -38.526 2.547 1.00 21.80 910 ALA A C 1
ATOM 7061 O O . ALA A 1 910 ? -6.296 -37.638 1.706 1.00 21.80 910 ALA A O 1
ATOM 7062 N N . ALA A 1 911 ? -5.158 -39.212 2.875 1.00 24.09 911 ALA A N 1
ATOM 7063 C CA . ALA A 1 911 ? -3.823 -39.145 2.248 1.00 24.09 911 ALA A CA 1
ATOM 7064 C C . ALA A 1 911 ? -3.198 -37.725 2.104 1.00 24.09 911 ALA A C 1
ATOM 7066 O O . ALA A 1 911 ? -3.628 -36.902 1.311 1.00 24.09 911 ALA A O 1
ATOM 7067 N N . PHE A 1 912 ? -2.104 -37.380 2.789 1.00 23.62 912 PHE A N 1
ATOM 7068 C CA . PHE A 1 912 ? -0.853 -38.145 2.860 1.00 23.62 912 PHE A CA 1
ATOM 7069 C C . PHE A 1 912 ? -0.086 -37.845 4.164 1.00 23.62 912 PHE A C 1
ATOM 7071 O O . PHE A 1 912 ? 0.081 -36.685 4.530 1.00 23.62 912 PHE A O 1
ATOM 7078 N N . ARG A 1 913 ? 0.459 -38.870 4.841 1.00 22.22 913 ARG A N 1
ATOM 7079 C CA . ARG A 1 913 ? 1.377 -38.689 5.986 1.00 22.22 913 ARG A CA 1
ATOM 7080 C C . ARG A 1 913 ? 2.805 -39.075 5.612 1.00 22.22 913 ARG A C 1
ATOM 7082 O O . ARG A 1 913 ? 3.091 -40.257 5.450 1.00 22.22 913 ARG A O 1
ATOM 7089 N N . ALA A 1 914 ? 3.713 -38.102 5.609 1.00 24.31 914 ALA A N 1
ATOM 7090 C CA . ALA A 1 914 ? 5.151 -38.340 5.717 1.00 24.31 914 ALA A CA 1
ATOM 7091 C C . ALA A 1 914 ? 5.617 -37.941 7.128 1.00 24.31 914 ALA A C 1
ATOM 7093 O O . ALA A 1 914 ? 5.417 -36.808 7.559 1.00 24.31 914 ALA A O 1
ATOM 7094 N N . LYS A 1 915 ? 6.210 -38.879 7.875 1.00 24.95 915 LYS A N 1
ATOM 7095 C CA . LYS A 1 915 ? 6.853 -38.590 9.169 1.00 24.95 915 LYS A CA 1
ATOM 7096 C C . LYS A 1 915 ? 8.273 -38.079 8.921 1.00 24.95 915 LYS A C 1
ATOM 7098 O O . LYS A 1 915 ? 8.957 -38.667 8.094 1.00 24.95 915 LYS A O 1
ATOM 7103 N N . ASN A 1 916 ? 8.746 -37.121 9.723 1.00 23.44 916 ASN A N 1
ATOM 7104 C CA . ASN A 1 916 ? 10.141 -37.121 10.188 1.00 23.44 916 ASN A CA 1
ATOM 7105 C C . ASN A 1 916 ? 10.352 -36.272 11.457 1.00 23.44 916 ASN A C 1
ATOM 7107 O O . ASN A 1 916 ? 10.624 -35.077 11.430 1.00 23.44 916 ASN A O 1
ATOM 7111 N N . THR A 1 917 ? 10.255 -36.948 12.599 1.00 23.64 917 THR A N 1
ATOM 7112 C CA . THR A 1 917 ? 11.019 -36.660 13.826 1.00 23.64 917 THR A CA 1
ATOM 7113 C C . THR A 1 917 ? 12.491 -37.072 13.619 1.00 23.64 917 THR A C 1
ATOM 7115 O O . THR A 1 917 ? 12.721 -37.991 12.843 1.00 23.64 917 THR A O 1
ATOM 7118 N N . ARG A 1 918 ? 13.523 -36.555 14.304 1.00 23.62 918 ARG A N 1
ATOM 7119 C CA . ARG A 1 918 ? 13.614 -35.657 15.478 1.00 23.62 918 ARG A CA 1
ATOM 7120 C C . ARG A 1 918 ? 15.061 -35.126 15.620 1.00 23.62 918 ARG A C 1
ATOM 7122 O O . ARG A 1 918 ? 15.971 -35.755 15.109 1.00 23.62 918 ARG A O 1
ATOM 7129 N N . GLN A 1 919 ? 15.218 -34.056 16.408 1.00 24.66 919 GLN A N 1
ATOM 7130 C CA . GLN A 1 919 ? 16.335 -33.714 17.324 1.00 24.66 919 GLN A CA 1
ATOM 7131 C C . GLN A 1 919 ? 17.814 -33.981 16.950 1.00 24.66 919 GLN A C 1
ATOM 7133 O O . GLN A 1 919 ? 18.246 -35.087 16.653 1.00 24.66 919 GLN A O 1
ATOM 7138 N N . SER A 1 920 ? 18.629 -32.949 17.175 1.00 22.53 920 SER A N 1
ATOM 7139 C CA . SER A 1 920 ? 20.095 -32.937 17.113 1.00 22.53 920 SER A CA 1
ATOM 7140 C C . SER A 1 920 ? 20.801 -33.490 18.362 1.00 22.53 920 SER A C 1
ATOM 7142 O O . SER A 1 920 ? 20.454 -33.096 19.477 1.00 22.53 920 SER A O 1
ATOM 7144 N N . SER A 1 921 ? 21.887 -34.252 18.176 1.00 23.00 921 SER A N 1
ATOM 7145 C CA . SER A 1 921 ? 23.121 -34.240 19.002 1.00 23.00 921 SER A CA 1
ATOM 7146 C C . SER A 1 921 ? 24.260 -35.014 18.292 1.00 23.00 921 SER A C 1
ATOM 7148 O O . SER A 1 921 ? 23.953 -35.795 17.391 1.00 23.00 921 SER A O 1
ATOM 7150 N N . PRO A 1 922 ? 25.555 -34.778 18.605 1.00 31.62 922 PRO A N 1
ATOM 7151 C CA . PRO A 1 922 ? 26.664 -35.155 17.714 1.00 31.62 922 PRO A CA 1
ATOM 7152 C C . PRO A 1 922 ? 27.536 -36.357 18.152 1.00 31.62 922 PRO A C 1
ATOM 7154 O O . PRO A 1 922 ? 27.536 -36.747 19.316 1.00 31.62 922 PRO A O 1
ATOM 7157 N N . ALA A 1 923 ? 28.398 -36.774 17.205 1.00 23.25 923 ALA A N 1
ATOM 7158 C CA . ALA A 1 923 ? 29.724 -37.418 17.345 1.00 23.25 923 ALA A CA 1
ATOM 7159 C C . ALA A 1 923 ? 29.899 -38.939 17.067 1.00 23.25 923 ALA A C 1
ATOM 7161 O O . ALA A 1 923 ? 29.072 -39.772 17.409 1.00 23.25 923 ALA A O 1
ATOM 7162 N N . ALA A 1 924 ? 31.084 -39.242 16.505 1.00 24.30 924 ALA A N 1
ATOM 7163 C CA . ALA A 1 924 ? 31.855 -40.500 16.556 1.00 24.30 924 ALA A CA 1
ATOM 7164 C C . ALA A 1 924 ? 31.400 -41.782 15.792 1.00 24.30 924 ALA A C 1
ATOM 7166 O O . ALA A 1 924 ? 30.939 -42.747 16.384 1.00 24.30 924 ALA A O 1
ATOM 7167 N N . THR A 1 925 ? 31.798 -41.844 14.508 1.00 24.19 925 THR A N 1
ATOM 7168 C CA . THR A 1 925 ? 32.579 -42.945 13.860 1.00 24.19 925 THR A CA 1
ATOM 7169 C C . THR A 1 925 ? 32.071 -44.401 13.684 1.00 24.19 925 THR A C 1
ATOM 7171 O O . THR A 1 925 ? 31.508 -45.031 14.568 1.00 24.19 925 THR A O 1
ATOM 7174 N N . THR A 1 926 ? 32.532 -44.980 12.557 1.00 23.80 926 THR A N 1
ATOM 7175 C CA . THR A 1 926 ? 32.770 -46.412 12.211 1.00 23.80 926 THR A CA 1
ATOM 7176 C C . THR A 1 926 ? 31.623 -47.358 11.790 1.00 23.80 926 THR A C 1
ATOM 7178 O O . THR A 1 926 ? 30.843 -47.849 12.591 1.00 23.80 926 THR A O 1
ATOM 7181 N N . ASN A 1 927 ? 31.663 -47.685 10.489 1.00 26.05 927 ASN A N 1
ATOM 7182 C CA . ASN A 1 927 ? 31.227 -48.875 9.732 1.00 26.05 927 ASN A CA 1
ATOM 7183 C C . ASN A 1 927 ? 30.623 -50.093 10.474 1.00 26.05 927 ASN A C 1
ATOM 7185 O O . ASN A 1 927 ? 31.331 -50.736 11.245 1.00 26.05 927 ASN A O 1
ATOM 7189 N N . ALA A 1 928 ? 29.445 -50.557 10.020 1.00 23.61 928 ALA A N 1
ATOM 7190 C CA . ALA A 1 928 ? 29.224 -51.910 9.456 1.00 23.61 928 ALA A CA 1
ATOM 7191 C C . ALA A 1 928 ? 27.776 -52.097 8.928 1.00 23.61 928 ALA A C 1
ATOM 7193 O O . ALA A 1 928 ? 26.873 -51.348 9.289 1.00 23.61 928 ALA A O 1
ATOM 7194 N N . ALA A 1 929 ? 27.568 -53.113 8.084 1.00 22.69 929 ALA A N 1
ATOM 7195 C CA . ALA A 1 929 ? 26.282 -53.652 7.603 1.00 22.69 929 ALA A CA 1
ATOM 7196 C C . ALA A 1 929 ? 26.511 -55.124 7.157 1.00 22.69 929 ALA A C 1
ATOM 7198 O O . ALA A 1 929 ? 27.686 -55.500 7.066 1.00 22.69 929 ALA A O 1
ATOM 7199 N N . PRO A 1 930 ? 25.492 -55.942 6.800 1.00 44.12 930 PRO A N 1
ATOM 7200 C CA . PRO A 1 930 ? 24.029 -55.752 6.846 1.00 44.12 930 PRO A CA 1
ATOM 7201 C C . PRO A 1 930 ? 23.292 -56.887 7.618 1.00 44.12 930 PRO A C 1
ATOM 7203 O O . PRO A 1 930 ? 23.949 -57.751 8.183 1.00 44.12 930 PRO A O 1
ATOM 7206 N N . GLU A 1 931 ? 21.945 -56.907 7.623 1.00 23.98 931 GLU A N 1
ATOM 7207 C CA . GLU A 1 931 ? 21.080 -58.050 7.201 1.00 23.98 931 GLU A CA 1
ATOM 7208 C C . GLU A 1 931 ? 19.576 -57.818 7.506 1.00 23.98 931 GLU A C 1
ATOM 7210 O O . GLU A 1 931 ? 19.213 -56.890 8.229 1.00 23.98 931 GLU A O 1
ATOM 7215 N N . VAL A 1 932 ? 18.690 -58.620 6.888 1.00 25.92 932 VAL A N 1
ATOM 7216 C CA . VAL A 1 932 ? 17.209 -58.544 6.953 1.00 25.92 932 VAL A CA 1
ATOM 7217 C C . VAL A 1 932 ? 16.625 -59.961 6.809 1.00 25.92 932 VAL A C 1
ATOM 7219 O O . VAL A 1 932 ? 17.129 -60.710 5.970 1.00 25.92 932 VAL A O 1
ATOM 7222 N N . PRO A 1 933 ? 15.561 -60.344 7.549 1.00 37.97 933 PRO A N 1
ATOM 7223 C CA . PRO A 1 933 ? 14.405 -60.934 6.845 1.00 37.97 933 PRO A CA 1
ATOM 7224 C C . PRO A 1 933 ? 13.007 -60.707 7.479 1.00 37.97 933 PRO A C 1
ATOM 7226 O O . PRO A 1 933 ? 12.826 -60.899 8.674 1.00 37.97 933 PRO A O 1
ATOM 7229 N N . ALA A 1 934 ? 12.013 -60.487 6.600 1.00 24.80 934 ALA A N 1
ATOM 7230 C CA . ALA A 1 934 ? 10.629 -61.018 6.646 1.00 24.80 934 ALA A CA 1
ATOM 7231 C C . ALA A 1 934 ? 9.686 -60.715 7.854 1.00 24.80 934 ALA A C 1
ATOM 7233 O O . ALA A 1 934 ? 10.074 -60.107 8.841 1.00 24.80 934 ALA A O 1
ATOM 7234 N N . ALA A 1 935 ? 8.429 -61.194 7.866 1.00 25.81 935 ALA A N 1
ATOM 7235 C CA . ALA A 1 935 ? 7.273 -60.943 6.966 1.00 25.81 935 ALA A CA 1
ATOM 7236 C C . ALA A 1 935 ? 6.032 -61.705 7.499 1.00 25.81 935 ALA A C 1
ATOM 7238 O O . ALA A 1 935 ? 6.203 -62.838 7.932 1.00 25.81 935 ALA A O 1
ATOM 7239 N N . GLU A 1 936 ? 4.802 -61.168 7.391 1.00 25.53 936 GLU A N 1
ATOM 7240 C CA . GLU A 1 936 ? 3.563 -61.986 7.410 1.00 25.53 936 GLU A CA 1
ATOM 7241 C C . GLU A 1 936 ? 2.307 -61.247 6.877 1.00 25.53 936 GLU A C 1
ATOM 7243 O O . GLU A 1 936 ? 2.407 -60.099 6.436 1.00 25.53 936 GLU A O 1
ATOM 7248 N N . ALA A 1 937 ? 1.154 -61.936 6.813 1.00 26.03 937 ALA A N 1
ATOM 7249 C CA . ALA A 1 937 ? 0.036 -61.666 5.885 1.00 26.03 937 ALA A CA 1
ATOM 7250 C C . ALA A 1 937 ? -1.383 -61.642 6.546 1.00 26.03 937 ALA A C 1
ATOM 7252 O O . ALA A 1 937 ? -1.497 -61.956 7.730 1.00 26.03 937 ALA A O 1
ATOM 7253 N N . PRO A 1 938 ? -2.473 -61.261 5.825 1.00 46.66 938 PRO A N 1
ATOM 7254 C CA . PRO A 1 938 ? -3.786 -60.935 6.417 1.00 46.66 938 PRO A CA 1
ATOM 7255 C C . PRO A 1 938 ? -4.954 -61.908 6.085 1.00 46.66 938 PRO A C 1
ATOM 7257 O O . PRO A 1 938 ? -4.864 -62.689 5.137 1.00 46.66 938 PRO A O 1
ATOM 7260 N N . PRO A 1 939 ? -6.111 -61.758 6.765 1.00 39.06 939 PRO A N 1
ATOM 7261 C CA . PRO A 1 939 ? -7.475 -62.029 6.255 1.00 39.06 939 PRO A CA 1
ATOM 7262 C C . PRO A 1 939 ? -8.234 -60.692 5.976 1.00 39.06 939 PRO A C 1
ATOM 7264 O O . PRO A 1 939 ? -7.942 -59.698 6.633 1.00 39.06 939 PRO A O 1
ATOM 7267 N N . SER A 1 940 ? -9.109 -60.484 4.970 1.00 25.75 940 SER A N 1
ATOM 7268 C CA . SER A 1 940 ? -10.322 -61.204 4.486 1.00 25.75 940 SER A CA 1
ATOM 7269 C C . SER A 1 940 ? -11.565 -60.993 5.389 1.00 25.75 940 SER A C 1
ATOM 7271 O O . SER A 1 940 ? -11.393 -61.037 6.601 1.00 25.75 940 SER A O 1
ATOM 7273 N N . LEU A 1 941 ? -12.822 -60.830 4.925 1.00 27.30 941 LEU A N 1
ATOM 7274 C CA . LEU A 1 941 ? -13.443 -60.950 3.581 1.00 27.30 941 LEU A CA 1
ATOM 7275 C C . LEU A 1 941 ? -14.885 -60.317 3.576 1.00 27.30 941 LEU A C 1
ATOM 7277 O O . LEU A 1 941 ? -15.315 -59.810 4.605 1.00 27.30 941 LEU A O 1
ATOM 7281 N N . GLU A 1 942 ? -15.626 -60.444 2.455 1.00 24.80 942 GLU A N 1
ATOM 7282 C CA . GLU A 1 942 ? -17.099 -60.247 2.250 1.00 24.80 942 GLU A CA 1
ATOM 7283 C C . GLU A 1 942 ? -17.683 -58.807 2.153 1.00 24.80 942 GLU A C 1
ATOM 7285 O O . GLU A 1 942 ? -17.127 -57.869 2.711 1.00 24.80 942 GLU A O 1
ATOM 7290 N N . ALA A 1 943 ? -18.835 -58.530 1.503 1.00 25.94 943 ALA A N 1
ATOM 7291 C CA . ALA A 1 943 ? -19.502 -59.078 0.292 1.00 25.94 943 ALA A CA 1
ATOM 7292 C C . ALA A 1 943 ? -20.629 -58.102 -0.181 1.00 25.94 943 ALA A C 1
ATOM 7294 O O . ALA A 1 943 ? -21.101 -57.283 0.605 1.00 25.94 943 ALA A O 1
ATOM 7295 N N . SER A 1 944 ? -21.077 -58.161 -1.448 1.00 27.75 944 SER A N 1
ATOM 7296 C CA . SER A 1 944 ? -22.121 -57.268 -2.031 1.00 27.75 944 SER A CA 1
ATOM 7297 C C . SER A 1 944 ? -23.478 -57.968 -2.264 1.00 27.75 944 SER A C 1
ATOM 7299 O O . SER A 1 944 ? -23.553 -59.191 -2.144 1.00 27.75 944 SER A O 1
ATOM 7301 N N . PRO A 1 945 ? -24.548 -57.228 -2.645 1.00 39.41 945 PRO A N 1
ATOM 7302 C CA . PRO A 1 945 ? -24.948 -57.224 -4.069 1.00 39.41 945 PRO A CA 1
ATOM 7303 C C . PRO A 1 945 ? -25.491 -55.877 -4.634 1.00 39.41 945 PRO A C 1
ATOM 7305 O O . PRO A 1 945 ? -25.599 -54.876 -3.934 1.00 39.41 945 PRO A O 1
ATOM 7308 N N . GLN A 1 946 ? -25.790 -55.873 -5.943 1.00 28.58 946 GLN A N 1
ATOM 7309 C CA . GLN A 1 946 ? -26.268 -54.755 -6.801 1.00 28.58 946 GLN A CA 1
ATOM 7310 C C . GLN A 1 946 ? -27.837 -54.759 -6.923 1.00 28.58 946 GLN A C 1
ATOM 7312 O O . GLN A 1 946 ? -28.454 -55.579 -6.252 1.00 28.58 946 GLN A O 1
ATOM 7317 N N . GLN A 1 947 ? -28.596 -53.932 -7.685 1.00 27.66 947 GLN A N 1
ATOM 7318 C CA . GLN A 1 947 ? -28.574 -53.647 -9.148 1.00 27.66 947 GLN A CA 1
ATOM 7319 C C . GLN A 1 947 ? -29.591 -52.553 -9.638 1.00 27.66 947 GLN A C 1
ATOM 7321 O O . GLN A 1 947 ? -30.634 -52.388 -9.019 1.00 27.66 947 GLN A O 1
ATOM 7326 N N . PHE A 1 948 ? -29.310 -51.950 -10.822 1.00 26.39 948 PHE A N 1
ATOM 7327 C CA . PHE A 1 948 ? -30.189 -51.354 -11.891 1.00 26.39 948 PHE A CA 1
ATOM 7328 C C . PHE A 1 948 ? -31.261 -50.244 -11.603 1.00 26.39 948 PHE A C 1
ATOM 7330 O O . PHE A 1 948 ? -31.649 -50.034 -10.464 1.00 26.39 948 PHE A O 1
ATOM 7337 N N . ALA A 1 949 ? -31.895 -49.574 -12.603 1.00 26.98 949 ALA A N 1
ATOM 7338 C CA . ALA A 1 949 ? -31.404 -48.696 -13.712 1.00 26.98 949 ALA A CA 1
ATOM 7339 C C . ALA A 1 949 ? -32.564 -48.007 -14.534 1.00 26.98 949 ALA A C 1
ATOM 7341 O O . ALA A 1 949 ? -33.529 -48.688 -14.844 1.00 26.98 949 ALA A O 1
ATOM 7342 N N . THR A 1 950 ? -32.423 -46.695 -14.861 1.00 28.42 950 THR A N 1
ATOM 7343 C CA . THR A 1 950 ? -32.871 -45.805 -16.016 1.00 28.42 950 THR A CA 1
ATOM 7344 C C . THR A 1 950 ? -34.025 -46.170 -17.033 1.00 28.42 950 THR A C 1
ATOM 7346 O O . THR A 1 950 ? -34.485 -47.301 -17.040 1.00 28.42 950 THR A O 1
ATOM 7349 N N . PRO A 1 951 ? -34.426 -45.326 -18.046 1.00 55.75 951 PRO A N 1
ATOM 7350 C CA . PRO A 1 951 ? -34.909 -43.906 -18.109 1.00 55.75 951 PRO A CA 1
ATOM 7351 C C . PRO A 1 951 ? -36.179 -43.658 -19.041 1.00 55.75 951 PRO A C 1
ATOM 7353 O O . PRO A 1 951 ? -36.836 -44.621 -19.415 1.00 55.75 951 PRO A O 1
ATOM 7356 N N . ALA A 1 952 ? -36.440 -42.394 -19.498 1.00 27.19 952 ALA A N 1
ATOM 7357 C CA . ALA A 1 952 ? -37.346 -41.894 -20.606 1.00 27.19 952 ALA A CA 1
ATOM 7358 C C . ALA A 1 952 ? -38.845 -41.528 -20.289 1.00 27.19 952 ALA A C 1
ATOM 7360 O O . ALA A 1 952 ? -39.374 -42.047 -19.316 1.00 27.19 952 ALA A O 1
ATOM 7361 N N . ALA A 1 953 ? -39.632 -40.697 -21.037 1.00 30.47 953 ALA A N 1
ATOM 7362 C CA . ALA A 1 953 ? -39.410 -39.514 -21.931 1.00 30.47 953 ALA A CA 1
ATOM 7363 C C . ALA A 1 953 ? -40.736 -38.759 -22.365 1.00 30.47 953 ALA A C 1
ATOM 7365 O O . ALA A 1 953 ? -41.764 -39.401 -22.532 1.00 30.47 953 ALA A O 1
ATOM 7366 N N . SER A 1 954 ? -40.670 -37.427 -22.628 1.00 28.86 954 SER A N 1
ATOM 7367 C CA . SER A 1 954 ? -41.458 -36.532 -23.565 1.00 28.86 954 SER A CA 1
ATOM 7368 C C . SER A 1 954 ? -43.015 -36.518 -23.724 1.00 28.86 954 SER A C 1
ATOM 7370 O O . SER A 1 954 ? -43.585 -37.573 -23.973 1.00 28.86 954 SER A O 1
ATOM 7372 N N . THR A 1 955 ? -43.671 -35.323 -23.835 1.00 28.20 955 THR A N 1
ATOM 7373 C CA . THR A 1 955 ? -44.426 -34.797 -25.048 1.00 28.20 955 THR A CA 1
ATOM 7374 C C . THR A 1 955 ? -45.341 -33.526 -24.886 1.00 28.20 955 THR A C 1
ATOM 7376 O O . THR A 1 955 ? -46.065 -33.403 -23.908 1.00 28.20 955 THR A O 1
ATOM 7379 N N . ASN A 1 956 ? -45.379 -32.679 -25.945 1.00 29.19 956 ASN A N 1
ATOM 7380 C CA . ASN A 1 956 ? -46.496 -31.888 -26.570 1.00 29.19 956 ASN A CA 1
ATOM 7381 C C . ASN A 1 956 ? -47.203 -30.623 -25.960 1.00 29.19 956 ASN A C 1
ATOM 7383 O O . ASN A 1 956 ? -47.226 -30.392 -24.758 1.00 29.19 956 ASN A O 1
ATOM 7387 N N . ALA A 1 957 ? -47.781 -29.802 -26.875 1.00 28.36 957 ALA A N 1
ATOM 7388 C CA . ALA A 1 957 ? -48.565 -28.534 -26.758 1.00 28.36 957 ALA A CA 1
ATOM 7389 C C . ALA A 1 957 ? -49.291 -28.240 -28.125 1.00 28.36 957 ALA A C 1
ATOM 7391 O O . ALA A 1 957 ? -49.125 -29.090 -29.010 1.00 28.36 957 ALA A O 1
ATOM 7392 N N . PRO A 1 958 ? -49.987 -27.097 -28.430 1.00 63.38 958 PRO A N 1
ATOM 7393 C CA . PRO A 1 958 ? -50.558 -25.982 -27.639 1.00 63.38 958 PRO A CA 1
ATOM 7394 C C . PRO A 1 958 ? -52.129 -26.029 -27.614 1.00 63.38 958 PRO A C 1
ATOM 7396 O O . PRO A 1 958 ? -52.543 -26.950 -26.909 1.00 63.38 958 PRO A O 1
ATOM 7399 N N . PRO A 1 959 ? -53.042 -25.234 -28.286 1.00 59.72 959 PRO A N 1
ATOM 7400 C CA . PRO A 1 959 ? -53.007 -24.052 -29.210 1.00 59.72 959 PRO A CA 1
ATOM 7401 C C . PRO A 1 959 ? -54.047 -22.889 -28.920 1.00 59.72 959 PRO A C 1
ATOM 7403 O O . PRO A 1 959 ? -54.631 -22.830 -27.846 1.00 59.72 959 PRO A O 1
ATOM 7406 N N . GLU A 1 960 ? -54.291 -22.014 -29.926 1.00 29.00 960 GLU A N 1
ATOM 7407 C CA . GLU A 1 960 ? -55.418 -21.050 -30.181 1.00 29.00 960 GLU A CA 1
ATOM 7408 C C . GLU A 1 960 ? -55.522 -19.629 -29.537 1.00 29.00 960 GLU A C 1
ATOM 7410 O O . GLU A 1 960 ? -55.064 -19.353 -28.433 1.00 29.00 960 GLU A O 1
ATOM 7415 N N . ALA A 1 961 ? -56.117 -18.704 -30.325 1.00 34.59 961 ALA A N 1
ATOM 7416 C CA . ALA A 1 961 ? -56.398 -17.262 -30.114 1.00 34.59 961 ALA A CA 1
ATOM 7417 C C . ALA A 1 961 ? -57.548 -16.824 -31.080 1.00 34.59 961 ALA A C 1
ATOM 7419 O O . ALA A 1 961 ? -57.918 -17.649 -31.922 1.00 34.59 961 ALA A O 1
ATOM 7420 N N . PRO A 1 962 ? -58.160 -15.608 -31.017 1.00 53.50 962 PRO A N 1
ATOM 7421 C CA . PRO A 1 962 ? -57.571 -14.316 -31.464 1.00 53.50 962 PRO A CA 1
ATOM 7422 C C . PRO A 1 962 ? -58.056 -13.133 -30.556 1.00 53.50 962 PRO A C 1
ATOM 7424 O O . PRO A 1 962 ? -58.362 -13.399 -29.400 1.00 53.50 962 PRO A O 1
ATOM 7427 N N . ALA A 1 963 ? -58.167 -11.825 -30.871 1.00 33.78 963 ALA A N 1
ATOM 7428 C CA . ALA A 1 963 ? -57.939 -10.907 -32.019 1.00 33.78 963 ALA A CA 1
ATOM 7429 C C . ALA A 1 963 ? -57.581 -9.491 -31.428 1.00 33.78 963 ALA A C 1
ATOM 7431 O O . ALA A 1 963 ? -57.040 -9.478 -30.328 1.00 33.78 963 ALA A O 1
ATOM 7432 N N . THR A 1 964 ? -57.797 -8.249 -31.922 1.00 32.81 964 THR A N 1
ATOM 7433 C CA . THR A 1 964 ? -58.292 -7.500 -33.129 1.00 32.81 964 THR A CA 1
ATOM 7434 C C . THR A 1 964 ? -57.979 -5.998 -32.842 1.00 32.81 964 THR A C 1
ATOM 7436 O O . THR A 1 964 ? -58.005 -5.639 -31.670 1.00 32.81 964 THR A O 1
ATOM 7439 N N . THR A 1 965 ? -57.801 -5.000 -33.728 1.00 30.41 965 THR A N 1
ATOM 7440 C CA . THR A 1 965 ? -57.398 -4.833 -35.154 1.00 30.41 965 THR A CA 1
ATOM 7441 C C . THR A 1 965 ? -57.272 -3.317 -35.432 1.00 30.41 965 THR A C 1
ATOM 7443 O O . THR A 1 965 ? -58.231 -2.610 -35.135 1.00 30.41 965 THR A O 1
ATOM 7446 N N . ASN A 1 966 ? -56.152 -2.842 -36.009 1.00 28.00 966 ASN A N 1
ATOM 7447 C CA . ASN A 1 966 ? -55.956 -1.664 -36.907 1.00 28.00 966 ASN A CA 1
ATOM 7448 C C . ASN A 1 966 ? -54.478 -1.203 -36.817 1.00 28.00 966 ASN A C 1
ATOM 7450 O O . ASN A 1 966 ? -53.934 -1.229 -35.721 1.00 28.00 966 ASN A O 1
ATOM 7454 N N . ALA A 1 967 ? -53.730 -0.711 -37.811 1.00 30.06 967 ALA A N 1
ATOM 7455 C CA . ALA A 1 967 ? -53.807 -0.467 -39.266 1.00 30.06 967 ALA A CA 1
ATOM 7456 C C . ALA A 1 967 ? -53.026 0.855 -39.520 1.00 30.06 967 ALA A C 1
ATOM 7458 O O . ALA A 1 967 ? -53.212 1.816 -38.778 1.00 30.06 967 ALA A O 1
ATOM 7459 N N . ALA A 1 968 ? -52.122 0.891 -40.508 1.00 32.06 968 ALA A N 1
ATOM 7460 C CA . ALA A 1 968 ? -51.194 2.016 -40.789 1.00 32.06 968 ALA A CA 1
ATOM 7461 C C . ALA A 1 968 ? -51.751 2.960 -41.911 1.00 32.06 968 ALA A C 1
ATOM 7463 O O . ALA A 1 968 ? -52.924 2.746 -42.236 1.00 32.06 968 ALA A O 1
ATOM 7464 N N . PRO A 1 969 ? -51.044 3.967 -42.525 1.00 49.28 969 PRO A N 1
ATOM 7465 C CA . PRO A 1 969 ? -49.652 3.902 -43.048 1.00 49.28 969 PRO A CA 1
ATOM 7466 C C . PRO A 1 969 ? -48.801 5.222 -43.116 1.00 49.28 969 PRO A C 1
ATOM 7468 O O . PRO A 1 969 ? -49.271 6.307 -42.799 1.00 49.28 969 PRO A O 1
ATOM 7471 N N . ALA A 1 970 ? -47.589 5.083 -43.690 1.00 27.58 970 ALA A N 1
ATOM 7472 C CA . ALA A 1 970 ? -46.855 6.033 -44.566 1.00 27.58 970 ALA A CA 1
ATOM 7473 C C . ALA A 1 970 ? -45.948 7.179 -44.021 1.00 27.58 970 ALA A C 1
ATOM 7475 O O . ALA A 1 970 ? -46.185 7.797 -42.989 1.00 27.58 970 ALA A O 1
ATOM 7476 N N . GLU A 1 971 ? -44.897 7.436 -44.819 1.00 35.09 971 GLU A N 1
ATOM 7477 C CA . GLU A 1 971 ? -43.926 8.561 -44.853 1.00 35.09 971 GLU A CA 1
ATOM 7478 C C . GLU A 1 971 ? -44.528 9.816 -45.568 1.00 35.09 971 GLU A C 1
ATOM 7480 O O . GLU A 1 971 ? -45.651 9.684 -46.068 1.00 35.09 971 GLU A O 1
ATOM 7485 N N . PRO A 1 972 ? -43.863 11.005 -45.718 1.00 43.91 972 PRO A N 1
ATOM 7486 C CA . PRO A 1 972 ? -42.437 11.340 -45.521 1.00 43.91 972 PRO A CA 1
ATOM 7487 C C . PRO A 1 972 ? -42.133 12.682 -44.788 1.00 43.91 972 PRO A C 1
ATOM 7489 O O . PRO A 1 972 ? -43.000 13.310 -44.185 1.00 43.91 972 PRO A O 1
ATOM 7492 N N . ALA A 1 973 ? -40.864 13.114 -44.834 1.00 35.41 973 ALA A N 1
ATOM 7493 C CA . ALA A 1 973 ? -40.315 14.317 -44.184 1.00 35.41 973 ALA A CA 1
ATOM 7494 C C . ALA A 1 973 ? -40.498 15.640 -44.972 1.00 35.41 973 ALA A C 1
ATOM 7496 O O . ALA A 1 973 ? -40.829 15.623 -46.160 1.00 35.41 973 ALA A O 1
ATOM 7497 N N . PRO A 1 974 ? -40.167 16.790 -44.347 1.00 35.91 974 PRO A N 1
ATOM 7498 C CA . PRO A 1 974 ? -39.590 17.926 -45.077 1.00 35.91 974 PRO A CA 1
ATOM 7499 C C . PRO A 1 974 ? -38.327 18.541 -44.425 1.00 35.91 974 PRO A C 1
ATOM 7501 O O . PRO A 1 974 ? -38.136 18.487 -43.213 1.00 35.91 974 PRO A O 1
ATOM 7504 N N . VAL A 1 975 ? -37.500 19.201 -45.248 1.00 32.78 975 VAL A N 1
ATOM 7505 C CA . VAL A 1 975 ? -36.302 19.984 -44.864 1.00 32.78 975 VAL A CA 1
ATOM 7506 C C . VAL A 1 975 ? -36.502 21.459 -45.233 1.00 32.78 975 VAL A C 1
ATOM 7508 O O . VAL A 1 975 ? -36.919 21.746 -46.356 1.00 32.78 975 VAL A O 1
ATOM 7511 N N . PRO A 1 976 ? -36.231 22.395 -44.305 1.00 39.31 976 PRO A N 1
ATOM 7512 C CA . PRO A 1 976 ? -35.419 23.597 -44.605 1.00 39.31 976 PRO A CA 1
ATOM 7513 C C . PRO A 1 976 ? -34.527 24.004 -43.382 1.00 39.31 976 PRO A C 1
ATOM 7515 O O . PRO A 1 976 ? -34.728 23.479 -42.294 1.00 39.31 976 PRO A O 1
ATOM 7518 N N . ILE A 1 977 ? -33.531 24.908 -43.417 1.00 27.00 977 ILE A N 1
ATOM 7519 C CA . ILE A 1 977 ? -32.987 25.803 -44.462 1.00 27.00 977 ILE A CA 1
ATOM 7520 C C . ILE A 1 977 ? -31.453 26.030 -44.256 1.00 27.00 977 ILE A C 1
ATOM 7522 O O . ILE A 1 977 ? -30.818 25.301 -43.500 1.00 27.00 977 ILE A O 1
ATOM 7526 N N . TRP A 1 978 ? -30.856 27.013 -44.945 1.00 24.55 978 TRP A N 1
ATOM 7527 C CA . TRP A 1 978 ? -29.434 27.431 -44.912 1.00 24.55 978 TRP A CA 1
ATOM 7528 C C . TRP A 1 978 ? -29.212 28.592 -43.877 1.00 24.55 978 TRP A C 1
ATOM 7530 O O . TRP A 1 978 ? -30.150 28.919 -43.161 1.00 24.55 978 TRP A O 1
ATOM 7540 N N . GLN A 1 979 ? -28.076 29.296 -43.692 1.00 27.69 979 GLN A N 1
ATOM 7541 C CA . GLN A 1 979 ? -26.836 29.448 -44.474 1.00 27.69 979 GLN A CA 1
ATOM 7542 C C . GLN A 1 979 ? -25.650 30.001 -43.632 1.00 27.69 979 GLN A C 1
ATOM 7544 O O . GLN A 1 979 ? -25.845 30.571 -42.565 1.00 27.69 979 GLN A O 1
ATOM 7549 N N . ALA A 1 980 ? -24.445 29.832 -44.187 1.00 26.31 980 ALA A N 1
ATOM 7550 C CA . ALA A 1 980 ? -23.098 30.308 -43.828 1.00 26.31 980 ALA A CA 1
ATOM 7551 C C . ALA A 1 980 ? -22.875 31.578 -42.969 1.00 26.31 980 ALA A C 1
ATOM 7553 O O . ALA A 1 980 ? -23.561 32.587 -43.114 1.00 26.31 980 ALA A O 1
ATOM 7554 N N . LEU A 1 981 ? -21.715 31.585 -42.292 1.00 25.78 981 LEU A N 1
ATOM 7555 C CA . LEU A 1 981 ? -20.736 32.675 -42.423 1.00 25.78 981 LEU A CA 1
ATOM 7556 C C . LEU A 1 981 ? -19.297 32.143 -42.241 1.00 25.78 981 LEU A C 1
ATOM 7558 O O . LEU A 1 981 ? -18.925 31.708 -41.156 1.00 25.78 981 LEU A O 1
ATOM 7562 N N . GLU A 1 982 ? -18.498 32.181 -43.308 1.00 29.73 982 GLU A N 1
ATOM 7563 C CA . GLU A 1 982 ? -17.036 32.028 -43.255 1.00 29.73 982 GLU A CA 1
ATOM 7564 C C . GLU A 1 982 ? -16.382 33.415 -43.148 1.00 29.73 982 GLU A C 1
ATOM 7566 O O . GLU A 1 982 ? -16.904 34.366 -43.733 1.00 29.73 982 GLU A O 1
ATOM 7571 N N . LEU A 1 983 ? -15.229 33.517 -42.472 1.00 27.34 983 LEU A N 1
ATOM 7572 C CA . LEU A 1 983 ? -13.959 34.000 -43.056 1.00 27.34 983 LEU A CA 1
ATOM 7573 C C . LEU A 1 983 ? -12.858 34.165 -41.987 1.00 27.34 983 LEU A C 1
ATOM 7575 O O . LEU A 1 983 ? -13.070 34.773 -40.941 1.00 27.34 983 LEU A O 1
ATOM 7579 N N . THR A 1 984 ? -11.672 33.646 -42.307 1.00 24.78 984 THR A N 1
ATOM 7580 C CA . THR A 1 984 ? -10.351 33.967 -41.723 1.00 24.78 984 THR A CA 1
ATOM 7581 C C . THR A 1 984 ? -9.862 35.346 -42.243 1.00 24.78 984 THR A C 1
ATOM 7583 O O . THR A 1 984 ? -10.525 35.899 -43.131 1.00 24.78 984 THR A O 1
ATOM 7586 N N . PRO A 1 985 ? -8.771 35.979 -41.739 1.00 42.75 985 PRO A N 1
ATOM 7587 C CA . PRO A 1 985 ? -7.547 35.413 -41.139 1.00 42.75 985 PRO A CA 1
ATOM 7588 C C . PRO A 1 985 ? -7.697 34.831 -39.730 1.00 42.75 985 PRO A C 1
ATOM 7590 O O . PRO A 1 985 ? -8.094 35.592 -38.822 1.00 42.75 985 PRO A O 1
#

Secondary structure (DSSP, 8-state):
---EETTEESSSS--PPSSS------------SSTTT--------------PEEEE--TTGGG-HHHHHHHHHHHTTSEEEE--EEEEE-SSSS-EE----HHHHHHHHHHTT-EE--EEEES-HHHHTTS-HHHHHHHHHHTT-SEEEEE-TTS-GGGHHHHHHHHHHHHHHHHHTT-EEEEEPPTT---HHHHHHHHHHSTT-EEEESSTTSS-S-GGGEEEEEEPPP--S-----------------SPPPSHHHHHHHHHHHHHHHHTT-HHHHHHHHHHHHHH-TT-SHHHHHHHHHHHHTT-HHHHHHHHHHHHHH-TT-HHHHHHHHHHHHHTT-HHHHHHHHHHHHHHSTT-HHHHHHHHHHHHHTT-HHHHHHHHHHHHHH-TT-HHHHHHHHHH--SHHHHHHHHHHHHHHHHT-TTTHHHHHHHHHHTTGGGSGGGGGTHHHHHHHHHH-SSHHHHHHHHTTSPP-S-EEEETTTSPPPTTEEEES-EEEETTTEEEEE--TT-SB-EEEETT-TT--SEEEEEEEEEEESEEEEEEEE-SSEEEEEEE-TTSEEEEEEEETTEEEEEEEEE-PPPSS-EEEEEEEETTEEEEEETTEESSSSPEEPPTT----EEEEEEE-SSTT--EEEEEEEEEEE---EEEEE----TTTHHHHHHHHHHTTTT-SEEEEEEEE--TTS---SS-SS--HHHHHHHHHHT-EE--EEE-TTGGGS-HHHHHHHHHHTT-SEEEEEESSPPPHHHHHHHHHHHTTT--EEEEEE-SS-SS--GGGTTSPPPHHHHHHHHHTSPPEEEEEE--SS-SS-TT-S-EEE-EEEHHHHTT--TTTTTSSS--EEEEPPTT-PPPHHHHHHHHHHS-S-SPPPPPSS------------------------S--------------------------------------------------------------------------

pLDDT: mean 74.95, std 21.16, range [21.41, 98.19]

Sequence (985 aa):
MFVHVDGKLMFGGRVLLRGASHAGLIGASVWDPIVGVASTEIISTRIAGRRDAIVTWSPASGRNIGHLNTWLAANAHRFAILAPPWIDIASTGPAATSEWDAPSVALLASANAARLMPRLRVVNLDSLMRISEADIAARLRQRGAGGLFVDASDCDRARLPQLMAWLTRMNDLLVRDGLSLALRLPPGSEKLSSSINIVQILPGVTLVDDHFDAFDLPPERTMPLVNVPDSEANATVQYYYQVANVLADGAETSEEARNEDLRQSGFEAFAAADYAEAIASWSQWAERDPENPEPLALIGDAHLRNNDRGKAAECYAASLAKNPGQLNLAVRYSQLLFDMGRADESNALLDTYARTFPGHPEITIAQARRLADTRHRAEAREIMQQLVAEDPQNIEARLVLQNFLDEPASRYANMHQLLAVGQSSKSHLYGLAQDIIASELLTIPEATIFFPFIRETAANGPNRRTQEIYDSLLPITNAVTEDFSLAPLSDAWIPWNGMHASFSGKYELTASASVSEAFLRLKKSELLRDGVITVTIDESVGAFWLYARRSARAMLRFGYDNDGFIRLQTWYDGRLRSSEAQPWLRPPGKVSLSLEVRGDGAMGFQNGRAMFNTRIRIPKEVCYGWWSIAPYSPNLGAAKASILSIETSPLPAGIALVPQLPNDAIPPIQELIRRNVRDISTIAPVAFIQHPNGSLPTTPDVDLAPFKLFCAFHRLRLLPVVELPYYSIVKPKILADLIRNHSLEGMVVRVTSMPPRNWFAEMAAELESTAGNLIVIQSTQPLWPAEQEQKDAPSPEEEFLRLRALPDVQVVEIQRGNLILPPIQEAWQIPAVPAQEWAAWTMEEKRTGIAPHLVVVPLHGLVPEESLKATRARGVEAFAKRPPPLGSESATNAAPDVIKLNLEGSWPEAAFRAKNTRQSSPAATTNAAPEVPAAEAPPSLEASPQQFATPAASTNAPPEAPATTNAAPAEPAPVPIWQALELTP

Foldseek 3Di:
DWDDDPNHTPDQADDDDPDDDDDDDDDDAFDDPDPPPTDDDDPDDDDDDAFAAEEEEDLQVLVPLVLVLVLCRRCLVRHQAYEYAAWEQDPDDQIDGRDHDLVSVVVSCVVSNHAYAYEHEPQDPVNVVVDDLVVVLVVCVVSVGQAHEYEDQNPDPVCVVVVLVVLLVNLVSQVVVNHAYEYEHHPPCQDAVRLVVSCVSRPRYAYEEQDDPSHPDDSVRYHYYDYDDDDDDDDDDDDDDDDDDDDDDDDDDDLVVLLVVLVVQLVVCVVVLVLVSNLVSLVVSCVSVVLALVSLQSNLVSCVLVVVLVSSLVSLVSSCVSPVPPLVSLLVSLVSCVVVVVLVVSLVSLVVNCVVPPPDVSSLLSNLVSCVVVVVLVVSLVSLVVNCVVPVLDLVSLLSNLVSDDALLVNLVSVVSSVCSQVVDLVSLLVSLVSCVVSVVLLFQSCLVCLVVLLCCLPPRPDPSSVVSSVQQFADFFKDKDFLQPDDDDPQKDWAADWDRDPRSWIKFWFDQSDFKIKIWGTRQQQQFWKKKKFKFFDWFFWKWWWHLDDPFWIWIFTDGPVQKTKTFIGGRNDTPDMDIDRHDDDHGMWMKMWGHAAQFIFIDIPNHTPDPFTIGHDLSSFGHITMMMFGDPRGRRTMTITRMMMMFRFAAEEEEAEDAPPVVVPLVLVLCVVCLSLHQAYEYAFWEQDPVRDIDLGTPDDCVVVVVSCVGRVHFYAYEYEHQPVVSDQLLSLLVSCVVVVHLYHEYEYQDDDDPVSLVRNLSSLSNRQHKYKYKHFNDDLADDPVCVVVGDDQLVNQVVLVPGAFIKIAMSRGRHDRARSNDRIAGEGAHESQVVSVDDPDLSTTGRHHYYYYYYRVGDDDPVVVVVSVVVDDPPDDPPDRPPGPDDDDDDDDDDPDDDDPDDDDDDDDDDDDDDDDDDDDDDDDDDDDDDDDDDDDDDDDDDDDDDDDDDDDDDDDDDDDDDDDDDDDDDDDDDDDDDDDD

Radius of gyration: 39.14 Å; chains: 1; bounding box: 112×97×99 Å